Protein AF-A0A4Z0PTS4-F1 (afdb_monomer_lite)

Foldseek 3Di:
DEKEKDFQFLDQFPDLPDALLPLVRATATAKIKIFDADPQLDTPDIDIFGEQDDPDFRDPVSCVQQVAGNVNSNVGGDHLVVRLVVVQVSCPPPQEYEYAPVLNRQSNSQSSCVVVVHDGPQPNHHYFHLQVLQQPQPPPDDNHRDGLQSLLCSQPVDGQPPPNHGHSRRSSRSVSVSSSVVVVRDGDHDPRVPNCCPVVPLLPQPPDPPVQPLLVLVLLCQQQFQAAAEEAEDPQLCLLSSLSVCVVDHPFQEAEEECALLQQLVSVHYHLCVLQVNDDAAADQVRPSRDAQAQDPPRRDGVHPFSLVSLLLGQEYEYEAQQQAFLRSLSSQQCSSCRSNVPVPDGSNSHYYYYYHHNQAFHHDDDPVRVVVNVVHFVDGHNLRHPSCVVRPYAYRYRYDGDQADDPVLVVLLVCLSLLNHDPVSLVLQCVQADPDPPCLPLAFEAEADPCVQVVVLVVVQVPDPFDKAWDAKDKWFDDDPSSDLADRIAIDGQQFKKFFSAFAPDSDTPDHGQWIWTFHDDDNQWTWTQTPVRDIDTFHKDKRFDWDWGADPVVRHIDIDGRMIIIGGRIDGTNYDYLVVCAPAADQAYEYEYVVAQDGRNSVSSRSVRHNDPVRYHYNDRDDSVNSHHDVVSVVVVVSHPPVVVSVVSSLVSQLVVLQVVLVVCVVVVNNVSSVVSNVVSCVSPVCVPPPVNVVVVVVVVVVVVVVVVVCVVVVVVVVVVVVVVVVVVVVVVVVVVVVVVVVVVVVVVVVVVVVVVVVVVVVVVVVVVVVVVVVVVVVVVVVVVVVVVVVVVVVVVVVCVVDDDPPPPDPPDDDDDVPVVPPDVPVPPPVVVPPPPDPPDPVVVVVVVVVVVVVVVVVVVVVVVVVVVVVVVVVVVVVVLVVLQVVCVVVVDDSVPVVVPPD

Structure (mmCIF, N/CA/C/O backbone):
data_AF-A0A4Z0PTS4-F1
#
_entry.id   AF-A0A4Z0PTS4-F1
#
loop_
_atom_site.group_PDB
_atom_site.id
_atom_site.type_symbol
_atom_site.label_atom_id
_atom_site.label_alt_id
_atom_site.label_comp_id
_atom_site.label_asym_id
_atom_site.label_entity_id
_atom_site.label_seq_id
_atom_site.pdbx_PDB_ins_code
_atom_site.Cartn_x
_atom_site.Cartn_y
_atom_site.Cartn_z
_atom_site.occupancy
_atom_site.B_iso_or_equiv
_atom_site.auth_seq_id
_atom_site.auth_comp_id
_atom_site.auth_asym_id
_atom_site.auth_atom_id
_atom_site.pdbx_PDB_model_num
ATOM 1 N N . MET A 1 1 ? 31.568 8.516 26.108 1.00 89.06 1 MET A N 1
ATOM 2 C CA . MET A 1 1 ? 32.739 8.467 25.208 1.00 89.06 1 MET A CA 1
ATOM 3 C C . MET A 1 1 ? 32.283 8.372 23.759 1.00 89.06 1 MET A C 1
ATOM 5 O O . MET A 1 1 ? 31.249 7.750 23.489 1.00 89.06 1 MET A O 1
ATOM 9 N N . TYR A 1 2 ? 33.022 9.039 22.877 1.00 91.94 2 TYR A N 1
ATOM 10 C CA . TYR A 1 2 ? 32.831 9.119 21.432 1.00 91.94 2 TYR A CA 1
ATOM 11 C C . TYR A 1 2 ? 33.977 8.380 20.747 1.00 91.94 2 TYR A C 1
ATOM 13 O O . TYR A 1 2 ? 35.133 8.685 21.018 1.00 91.94 2 TYR A O 1
ATOM 21 N N . LEU A 1 3 ? 33.655 7.457 19.848 1.00 95.69 3 LEU A N 1
ATOM 22 C CA . LEU A 1 3 ? 34.609 6.930 18.883 1.00 95.69 3 LEU A CA 1
ATOM 23 C C . LEU A 1 3 ? 34.497 7.767 17.612 1.00 95.69 3 LEU A C 1
ATOM 25 O O . LEU A 1 3 ? 33.407 7.862 17.050 1.00 95.69 3 LEU A O 1
ATOM 29 N N . VAL A 1 4 ? 35.596 8.352 17.157 1.00 94.62 4 VAL A N 1
ATOM 30 C CA . VAL A 1 4 ? 35.705 8.984 15.839 1.00 94.62 4 VAL A CA 1
ATOM 31 C C . VAL A 1 4 ? 36.608 8.105 14.990 1.00 94.62 4 VAL A C 1
ATOM 33 O O . VAL A 1 4 ? 37.680 7.750 15.464 1.00 94.62 4 VAL A O 1
ATOM 36 N N . PHE A 1 5 ? 36.200 7.726 13.784 1.00 94.94 5 PHE A N 1
ATOM 37 C CA . PHE A 1 5 ? 37.023 6.886 12.910 1.00 94.94 5 PHE A CA 1
ATOM 38 C C . PHE A 1 5 ? 36.931 7.335 11.453 1.00 94.94 5 PHE A C 1
ATOM 40 O O . PHE A 1 5 ? 35.996 8.050 11.091 1.00 94.94 5 PHE A O 1
ATOM 47 N N . ASP A 1 6 ? 37.913 6.927 10.658 1.00 93.81 6 ASP A N 1
ATOM 48 C CA . ASP A 1 6 ? 38.015 7.225 9.230 1.00 93.81 6 ASP A CA 1
ATOM 49 C C . ASP A 1 6 ? 38.681 6.053 8.492 1.00 93.81 6 ASP A C 1
ATOM 51 O O . ASP A 1 6 ? 39.427 5.270 9.103 1.00 93.81 6 ASP A O 1
ATOM 55 N N . THR A 1 7 ? 38.368 5.896 7.203 1.00 93.25 7 THR A N 1
ATOM 56 C CA . THR A 1 7 ? 38.847 4.770 6.390 1.00 93.25 7 THR A CA 1
ATOM 57 C C . THR A 1 7 ? 39.441 5.207 5.056 1.00 93.25 7 THR A C 1
ATOM 59 O O . THR A 1 7 ? 38.792 5.890 4.268 1.00 93.25 7 THR A O 1
ATOM 62 N N . GLU A 1 8 ? 40.632 4.694 4.738 1.00 93.38 8 GLU A N 1
ATOM 63 C CA . GLU A 1 8 ? 41.182 4.767 3.380 1.00 93.38 8 GLU A CA 1
ATOM 64 C C . GLU A 1 8 ? 40.877 3.486 2.613 1.00 93.38 8 GLU A C 1
ATOM 66 O O . GLU A 1 8 ? 40.865 2.381 3.168 1.00 93.38 8 GLU A O 1
ATOM 71 N N . THR A 1 9 ? 40.630 3.619 1.310 1.00 93.31 9 THR A N 1
ATOM 72 C CA . THR A 1 9 ? 40.097 2.526 0.488 1.00 93.31 9 THR A CA 1
ATOM 73 C C . THR A 1 9 ? 40.730 2.454 -0.894 1.00 93.31 9 THR A C 1
ATOM 75 O O . THR A 1 9 ? 41.276 3.424 -1.412 1.00 93.31 9 THR A O 1
ATOM 78 N N . THR A 1 10 ? 40.588 1.304 -1.557 1.00 90.38 10 THR A N 1
ATOM 79 C CA . THR A 1 10 ? 41.069 1.086 -2.934 1.00 90.38 10 THR A CA 1
ATOM 80 C C . THR A 1 10 ? 40.283 1.837 -4.018 1.00 90.38 10 THR A C 1
ATOM 82 O O . THR A 1 10 ? 40.440 1.523 -5.195 1.00 90.38 10 THR A O 1
ATOM 85 N N . GLY A 1 11 ? 39.396 2.772 -3.665 1.00 87.12 11 GLY A N 1
ATOM 86 C CA . GLY A 1 11 ? 38.592 3.545 -4.615 1.00 87.12 11 GLY A CA 1
ATOM 87 C C . GLY A 1 11 ? 37.166 3.779 -4.125 1.00 87.12 11 GLY A C 1
ATOM 88 O O . GLY A 1 11 ? 36.878 3.624 -2.947 1.00 87.12 11 GLY A O 1
ATOM 89 N N . LEU A 1 12 ? 36.261 4.136 -5.038 1.00 84.44 12 LEU A N 1
ATOM 90 C CA . LEU A 1 12 ? 34.835 4.329 -4.748 1.00 84.44 12 LEU A CA 1
ATOM 91 C C . LEU A 1 12 ? 34.015 3.077 -5.114 1.00 84.44 12 LEU A C 1
ATOM 93 O O . LEU A 1 12 ? 34.400 2.347 -6.031 1.00 84.44 12 LEU A O 1
ATOM 97 N N . PRO A 1 13 ? 32.870 2.822 -4.451 1.00 83.38 13 PRO A N 1
ATOM 98 C CA . PRO A 1 13 ? 31.984 1.719 -4.807 1.00 83.38 13 PRO A CA 1
ATOM 99 C C . PRO A 1 13 ? 31.362 1.917 -6.194 1.00 83.38 13 PRO A C 1
ATOM 101 O O . PRO A 1 13 ? 31.067 3.043 -6.600 1.00 83.38 13 PRO A O 1
ATOM 104 N N . ALA A 1 14 ? 31.075 0.814 -6.891 1.00 75.31 14 ALA A N 1
ATOM 105 C CA . ALA A 1 14 ? 30.397 0.856 -8.193 1.00 75.31 14 ALA A CA 1
ATOM 106 C C . ALA A 1 14 ? 28.967 1.434 -8.089 1.00 75.31 14 ALA A C 1
ATOM 108 O O . ALA A 1 14 ? 28.481 2.106 -8.999 1.00 75.31 14 ALA A O 1
ATOM 109 N N . SER A 1 15 ? 28.302 1.205 -6.956 1.00 72.12 15 SER A N 1
ATOM 110 C CA . SER A 1 15 ? 27.023 1.793 -6.572 1.00 72.12 15 SER A CA 1
ATOM 111 C C . SER A 1 15 ? 26.979 2.039 -5.065 1.00 72.12 15 SER A C 1
ATOM 113 O O . SER A 1 15 ? 27.097 1.112 -4.265 1.00 72.12 15 SER A O 1
ATOM 115 N N . PHE A 1 16 ? 26.704 3.282 -4.664 1.00 69.44 16 PHE A N 1
ATOM 116 C CA . PHE A 1 16 ? 26.513 3.669 -3.258 1.00 69.44 16 PHE A CA 1
ATOM 117 C C . PHE A 1 16 ? 25.248 3.060 -2.617 1.00 69.44 16 PHE A C 1
ATOM 119 O O . PHE A 1 16 ? 25.064 3.155 -1.410 1.00 69.44 16 PHE A O 1
ATOM 126 N N . SER A 1 17 ? 24.363 2.443 -3.411 1.00 65.88 17 SER A N 1
ATOM 127 C CA . SER A 1 17 ? 23.087 1.867 -2.947 1.00 65.88 17 SER A CA 1
ATOM 128 C C . SER A 1 17 ? 23.090 0.336 -2.837 1.00 65.88 17 SER A C 1
ATOM 130 O O . SER A 1 17 ? 22.065 -0.259 -2.482 1.00 65.88 17 SER A O 1
ATOM 132 N N . ALA A 1 18 ? 24.211 -0.316 -3.161 1.00 70.25 18 ALA A N 1
ATOM 133 C CA . ALA A 1 18 ? 24.314 -1.768 -3.094 1.00 70.25 18 ALA A CA 1
ATOM 134 C C . ALA A 1 18 ? 24.254 -2.262 -1.634 1.00 70.25 18 ALA A C 1
ATOM 136 O O . ALA A 1 18 ? 24.752 -1.589 -0.730 1.00 70.25 18 ALA A O 1
ATOM 137 N N . PRO A 1 19 ? 23.660 -3.437 -1.360 1.00 72.81 19 PRO A N 1
ATOM 138 C CA . PRO A 1 19 ? 23.690 -4.015 -0.021 1.00 72.81 19 PRO A CA 1
ATOM 139 C C . PRO A 1 19 ? 25.127 -4.374 0.391 1.00 72.81 19 PRO A C 1
ATOM 141 O O . PRO A 1 19 ? 25.951 -4.708 -0.456 1.00 72.81 19 PRO A O 1
ATOM 144 N N . LEU A 1 20 ? 25.419 -4.385 1.697 1.00 72.69 20 LEU A N 1
ATOM 145 C CA . LEU A 1 20 ? 26.734 -4.803 2.228 1.00 72.69 20 LEU A CA 1
ATOM 146 C C . LEU A 1 20 ? 27.091 -6.257 1.867 1.00 72.69 20 LEU A C 1
ATOM 148 O O . LEU A 1 20 ? 28.259 -6.631 1.857 1.00 72.69 20 LEU A O 1
ATOM 152 N N . THR A 1 21 ? 26.079 -7.067 1.541 1.00 72.88 21 THR A N 1
ATOM 153 C CA . THR A 1 21 ? 26.240 -8.451 1.083 1.00 72.88 21 THR A CA 1
ATOM 154 C C . THR A 1 21 ? 26.832 -8.552 -0.325 1.00 72.88 21 THR A C 1
ATOM 156 O O . THR A 1 21 ? 27.344 -9.607 -0.687 1.00 72.88 21 THR A O 1
ATOM 159 N N . ASP A 1 22 ? 26.753 -7.488 -1.133 1.00 77.56 22 ASP A N 1
ATOM 160 C CA . ASP A 1 22 ? 27.418 -7.402 -2.438 1.00 77.56 22 ASP A CA 1
ATOM 161 C C . ASP A 1 22 ? 28.873 -6.964 -2.235 1.00 77.56 22 ASP A C 1
ATOM 163 O O . ASP A 1 22 ? 29.263 -5.818 -2.465 1.00 77.56 22 ASP A O 1
ATOM 167 N N . SER A 1 23 ? 29.680 -7.894 -1.730 1.00 68.88 23 SER A N 1
ATOM 168 C CA . SER A 1 23 ? 31.076 -7.645 -1.371 1.00 68.88 23 SER A CA 1
ATOM 169 C C . SER A 1 23 ? 31.955 -7.261 -2.566 1.00 68.88 23 SER A C 1
ATOM 171 O O . SER A 1 23 ? 33.029 -6.704 -2.352 1.00 68.88 23 SER A O 1
ATOM 173 N N . SER A 1 24 ? 31.522 -7.518 -3.804 1.00 75.94 24 SER A N 1
ATOM 174 C CA . SER A 1 24 ? 32.207 -7.082 -5.028 1.00 75.94 24 SER A CA 1
ATOM 175 C C . SER A 1 24 ? 31.973 -5.614 -5.383 1.00 75.94 24 SER A C 1
ATOM 177 O O . SER A 1 24 ? 32.805 -5.020 -6.062 1.00 75.94 24 SER A O 1
ATOM 179 N N . ASN A 1 25 ? 30.864 -5.019 -4.936 1.00 82.38 25 ASN A N 1
ATOM 180 C CA . ASN A 1 25 ? 30.552 -3.613 -5.195 1.00 82.38 25 ASN A CA 1
ATOM 181 C C . ASN A 1 25 ? 31.399 -2.648 -4.352 1.00 82.38 25 ASN A C 1
ATOM 183 O O . ASN A 1 25 ? 31.723 -1.552 -4.811 1.00 82.38 25 ASN A O 1
ATOM 187 N N . TRP A 1 26 ? 31.689 -3.032 -3.107 1.00 85.38 26 TRP A N 1
ATOM 188 C CA . TRP A 1 26 ? 32.361 -2.178 -2.130 1.00 85.38 26 TRP A CA 1
ATOM 189 C C . TRP A 1 26 ? 33.889 -2.272 -2.256 1.00 85.38 26 TRP A C 1
ATOM 191 O O . TRP A 1 26 ? 34.412 -3.381 -2.389 1.00 85.38 26 TRP A O 1
ATOM 201 N N . PRO A 1 27 ? 34.621 -1.146 -2.184 1.00 90.94 27 PRO A N 1
ATOM 202 C CA . PRO A 1 27 ? 36.079 -1.147 -2.262 1.00 90.94 27 PRO A CA 1
ATOM 203 C C . PRO A 1 27 ? 36.700 -1.836 -1.032 1.00 90.94 27 PRO A C 1
ATOM 205 O O . PRO A 1 27 ? 36.005 -2.183 -0.070 1.00 90.94 27 PRO A O 1
ATOM 208 N N . ARG A 1 28 ? 38.006 -2.115 -1.093 1.00 93.38 28 ARG A N 1
ATOM 209 C CA . ARG A 1 28 ? 38.741 -2.785 -0.011 1.00 93.38 28 ARG A CA 1
ATOM 210 C C . ARG A 1 28 ? 39.315 -1.757 0.957 1.00 93.38 28 ARG A C 1
ATOM 212 O O . ARG A 1 28 ? 39.752 -0.692 0.518 1.00 93.38 28 ARG A O 1
ATOM 219 N N . LEU A 1 29 ? 39.310 -2.089 2.245 1.00 93.62 29 LEU A N 1
ATOM 220 C CA . LEU A 1 29 ? 39.916 -1.282 3.305 1.00 93.62 29 LEU A CA 1
ATOM 221 C C . LEU A 1 29 ? 41.449 -1.330 3.192 1.00 93.62 29 LEU A C 1
ATOM 223 O O . LEU A 1 29 ? 42.026 -2.408 3.060 1.00 93.62 29 LEU A O 1
ATOM 227 N N . VAL A 1 30 ? 42.088 -0.161 3.235 1.00 92.94 30 VAL A N 1
ATOM 228 C CA . VAL A 1 30 ? 43.545 0.017 3.099 1.00 92.94 30 VAL A CA 1
ATOM 229 C C . VAL A 1 30 ? 44.159 0.549 4.393 1.00 92.94 30 VAL A C 1
ATOM 231 O O . VAL A 1 30 ? 45.189 0.047 4.836 1.00 92.94 30 VAL A O 1
ATOM 234 N N . GLU A 1 31 ? 43.522 1.533 5.023 1.00 94.31 31 GLU A N 1
ATOM 235 C CA . GLU A 1 31 ? 43.928 2.085 6.318 1.00 94.31 31 GLU A CA 1
ATOM 236 C C . GLU A 1 31 ? 42.690 2.319 7.178 1.00 94.31 31 GLU A C 1
ATOM 238 O O . GLU A 1 31 ? 41.640 2.724 6.676 1.00 94.31 31 GLU A O 1
ATOM 243 N N . LEU A 1 32 ? 42.825 2.065 8.474 1.00 94.50 32 LEU A N 1
ATOM 244 C CA . LEU A 1 32 ? 41.799 2.310 9.473 1.00 94.50 32 LEU A CA 1
ATOM 245 C C . LEU A 1 32 ? 42.409 3.106 10.621 1.00 94.50 32 LEU A C 1
ATOM 247 O O . LEU A 1 32 ? 43.355 2.642 11.262 1.00 94.50 32 LEU A O 1
ATOM 251 N N . ALA A 1 33 ? 41.845 4.274 10.908 1.00 94.94 33 ALA A N 1
ATOM 252 C CA . ALA A 1 33 ? 42.230 5.072 12.062 1.00 94.94 33 ALA A CA 1
ATOM 253 C C . ALA A 1 33 ? 41.023 5.382 12.941 1.00 94.94 33 ALA A C 1
ATOM 255 O O . ALA A 1 33 ? 39.901 5.521 12.455 1.00 94.94 33 ALA A O 1
ATOM 256 N N . TRP A 1 34 ? 41.256 5.512 14.244 1.00 95.81 34 TRP A N 1
ATOM 257 C CA . TRP A 1 34 ? 40.237 5.911 15.202 1.00 95.81 34 TRP A CA 1
ATOM 258 C C . TRP A 1 34 ? 40.819 6.692 16.381 1.00 95.81 34 TRP A C 1
ATOM 260 O O . TRP A 1 34 ? 41.988 6.561 16.740 1.00 95.81 34 TRP A O 1
ATOM 270 N N . GLY A 1 35 ? 39.963 7.481 17.021 1.00 95.06 35 GLY A N 1
ATOM 271 C CA . GLY A 1 35 ? 40.232 8.211 18.250 1.00 95.06 35 GLY A CA 1
ATOM 272 C C . GLY A 1 35 ? 39.048 8.103 19.205 1.00 95.06 35 GLY A C 1
ATOM 273 O O . GLY A 1 35 ? 37.886 8.154 18.798 1.00 95.06 35 GLY A O 1
ATOM 274 N N . ILE A 1 36 ? 39.344 7.934 20.487 1.00 94.56 36 ILE A N 1
ATOM 275 C CA . ILE A 1 36 ? 38.377 7.865 21.577 1.00 94.56 36 ILE A CA 1
ATOM 276 C C . ILE A 1 36 ? 38.434 9.187 22.328 1.00 94.56 36 ILE A C 1
ATOM 278 O O . ILE A 1 36 ? 39.483 9.578 22.835 1.00 94.56 36 ILE A O 1
ATOM 282 N N . TYR A 1 37 ? 37.290 9.850 22.441 1.00 93.25 37 TYR A N 1
ATOM 283 C CA . TYR A 1 37 ? 37.164 11.155 23.076 1.00 93.25 37 TYR A CA 1
ATOM 284 C C . TYR A 1 37 ? 36.120 11.122 24.191 1.00 93.25 37 TYR A C 1
ATOM 286 O O . TYR A 1 37 ? 35.102 10.419 24.120 1.00 93.25 37 TYR A O 1
ATOM 294 N N . ASP A 1 38 ? 36.355 11.889 25.249 1.00 90.44 38 ASP A N 1
ATOM 295 C CA . ASP A 1 38 ? 35.357 12.091 26.296 1.00 90.44 38 ASP A CA 1
ATOM 296 C C . ASP A 1 38 ? 34.325 13.172 25.926 1.00 90.44 38 ASP A C 1
ATOM 298 O O . ASP A 1 38 ? 34.281 13.671 24.805 1.00 90.44 38 ASP A O 1
ATOM 302 N N . GLU A 1 39 ? 33.433 13.504 26.859 1.00 84.12 39 GLU A N 1
ATOM 303 C CA . GLU A 1 39 ? 32.365 14.488 26.633 1.00 84.12 39 GLU A CA 1
ATOM 304 C C . GLU A 1 39 ? 32.875 15.930 26.504 1.00 84.12 39 GLU A C 1
ATOM 306 O O . GLU A 1 39 ? 32.167 16.775 25.959 1.00 84.12 39 GLU A O 1
ATOM 311 N N . ASN A 1 40 ? 34.110 16.196 26.939 1.00 82.06 40 ASN A N 1
ATOM 312 C CA . ASN A 1 40 ? 34.764 17.499 26.839 1.00 82.06 40 ASN A CA 1
ATOM 313 C C . ASN A 1 40 ? 35.647 17.614 25.585 1.00 82.06 40 ASN A C 1
ATOM 315 O O . ASN A 1 40 ? 36.260 18.658 25.366 1.00 82.06 40 ASN A O 1
ATOM 319 N N . GLY A 1 41 ? 35.722 16.559 24.768 1.00 84.75 41 GLY A N 1
ATOM 320 C CA . GLY A 1 41 ? 36.586 16.498 23.593 1.00 84.75 41 GLY A CA 1
ATOM 321 C C . GLY A 1 41 ? 38.051 16.199 23.901 1.00 84.75 41 GLY A C 1
ATOM 322 O O . GLY A 1 41 ? 38.899 16.407 23.037 1.00 84.75 41 GLY A O 1
ATOM 323 N N . GLN A 1 42 ? 38.370 15.707 25.104 1.00 89.38 42 GLN A N 1
ATOM 324 C CA . GLN A 1 42 ? 39.724 15.271 25.441 1.00 89.38 42 GLN A CA 1
ATOM 325 C C . GLN A 1 42 ? 39.977 13.862 24.889 1.00 89.38 42 GLN A C 1
ATOM 327 O O . GLN A 1 42 ? 39.181 12.948 25.120 1.00 89.38 42 GLN A O 1
ATOM 332 N N . GLU A 1 43 ? 41.097 13.687 24.187 1.00 91.88 43 GLU A N 1
ATOM 333 C CA . GLU A 1 43 ? 41.536 12.390 23.667 1.00 91.88 43 GLU A CA 1
ATOM 334 C C . GLU A 1 43 ? 41.907 11.435 24.813 1.00 91.88 43 GLU A C 1
ATOM 336 O O . GLU A 1 43 ? 42.624 11.796 25.750 1.00 91.88 43 GLU A O 1
ATOM 341 N N . ARG A 1 44 ? 41.383 10.211 24.748 1.00 90.19 44 ARG A N 1
ATOM 342 C CA . ARG A 1 44 ? 41.605 9.124 25.714 1.00 90.19 44 ARG A CA 1
ATOM 343 C C . ARG A 1 44 ? 42.404 7.967 25.125 1.00 90.19 44 ARG A C 1
ATOM 345 O O . ARG A 1 44 ? 43.000 7.208 25.881 1.00 90.19 44 ARG A O 1
ATOM 352 N N . GLY A 1 45 ? 42.435 7.851 23.803 1.00 89.50 45 GLY A N 1
ATOM 353 C CA . GLY A 1 45 ? 43.238 6.871 23.086 1.00 89.50 45 GLY A CA 1
ATOM 354 C C . GLY A 1 45 ? 43.026 6.991 21.585 1.00 89.50 45 GLY A C 1
ATOM 355 O O . GLY A 1 45 ? 41.973 7.445 21.142 1.00 89.50 45 GLY A O 1
ATOM 356 N N . THR A 1 46 ? 44.016 6.573 20.813 1.00 93.06 46 THR A N 1
ATOM 357 C CA . THR A 1 46 ? 44.003 6.588 19.349 1.00 93.06 46 THR A CA 1
ATOM 358 C C . THR A 1 46 ? 44.593 5.293 18.814 1.00 93.06 46 THR A C 1
ATOM 360 O O . THR A 1 46 ? 45.334 4.595 19.509 1.00 93.06 46 THR A O 1
ATOM 363 N N . GLY A 1 47 ? 44.235 4.951 17.583 1.00 92.12 47 GLY A N 1
ATOM 364 C CA . GLY A 1 47 ? 44.815 3.834 16.856 1.00 92.12 47 GLY A CA 1
ATOM 365 C C . GLY A 1 47 ? 44.823 4.116 15.363 1.00 92.12 47 GLY A C 1
ATOM 366 O O . GLY A 1 47 ? 43.939 4.796 14.845 1.00 92.12 47 GLY A O 1
ATOM 367 N N . GLN A 1 48 ? 45.847 3.614 14.681 1.00 93.19 48 GLN A N 1
ATOM 368 C CA . GLN A 1 48 ? 46.008 3.729 13.237 1.00 93.19 48 GLN A CA 1
ATOM 369 C C . GLN A 1 48 ? 46.684 2.461 12.731 1.00 93.19 48 GLN A C 1
ATOM 371 O O . GLN A 1 48 ? 47.762 2.100 13.202 1.00 93.19 48 GLN A O 1
ATOM 376 N N . LEU A 1 49 ? 46.032 1.777 11.797 1.00 93.19 49 LEU A N 1
ATOM 377 C CA . LEU A 1 49 ? 46.473 0.492 11.274 1.00 93.19 49 LEU A CA 1
ATOM 378 C C . LEU A 1 49 ? 46.376 0.475 9.751 1.00 93.19 49 LEU A C 1
ATOM 380 O O . LEU A 1 49 ? 45.330 0.779 9.177 1.00 93.19 49 LEU A O 1
ATOM 384 N N . LEU A 1 50 ? 47.462 0.048 9.108 1.00 92.56 50 LEU A N 1
ATOM 385 C CA . LEU A 1 50 ? 47.457 -0.333 7.700 1.00 92.56 50 LEU A CA 1
ATOM 386 C C . LEU A 1 50 ? 46.948 -1.767 7.569 1.00 92.56 50 LEU A C 1
ATOM 388 O O . LEU A 1 50 ? 47.340 -2.639 8.343 1.00 92.56 50 LEU A O 1
ATOM 392 N N . VAL A 1 51 ? 46.104 -2.022 6.577 1.00 94.00 51 VAL A N 1
ATOM 393 C CA . VAL A 1 51 ? 45.567 -3.355 6.296 1.00 94.00 51 VAL A CA 1
ATOM 394 C C . VAL A 1 51 ? 46.385 -4.007 5.190 1.00 94.00 51 VAL A C 1
ATOM 396 O O . VAL A 1 51 ? 46.559 -3.442 4.107 1.00 94.00 51 VAL A O 1
ATOM 399 N N . ARG A 1 52 ? 46.876 -5.220 5.452 1.00 93.31 52 ARG A N 1
ATOM 400 C CA . ARG A 1 52 ? 47.608 -6.014 4.467 1.00 93.31 52 ARG A CA 1
ATOM 401 C C . ARG A 1 52 ? 46.675 -6.413 3.312 1.00 93.31 52 ARG A C 1
ATOM 403 O O . ARG A 1 52 ? 45.623 -7.007 3.558 1.00 93.31 52 ARG A O 1
ATOM 410 N N . PRO A 1 53 ? 47.036 -6.125 2.050 1.00 89.06 53 PRO A N 1
ATOM 411 C CA . PRO A 1 53 ? 46.172 -6.426 0.921 1.00 89.06 53 PRO A CA 1
ATOM 412 C C . PRO A 1 53 ? 46.231 -7.914 0.545 1.00 89.06 53 PRO A C 1
ATOM 414 O O . PRO A 1 53 ? 47.181 -8.383 -0.078 1.00 89.06 53 PRO A O 1
ATOM 417 N N . GLU A 1 54 ? 45.189 -8.669 0.897 1.00 84.12 54 GLU A N 1
ATOM 418 C CA . GLU A 1 54 ? 45.057 -10.087 0.541 1.00 84.12 54 GLU A CA 1
ATOM 419 C C . GLU A 1 54 ? 44.202 -10.291 -0.718 1.00 84.12 54 GLU A C 1
ATOM 421 O O . GLU A 1 54 ? 42.975 -10.114 -0.714 1.00 84.12 54 GLU A O 1
ATOM 426 N N . GLY A 1 55 ? 44.855 -10.684 -1.817 1.00 80.44 55 GLY A N 1
ATOM 427 C CA . GLY A 1 55 ? 44.185 -11.002 -3.083 1.00 80.44 55 GLY A CA 1
ATOM 428 C C . GLY A 1 55 ? 43.717 -9.781 -3.882 1.00 80.44 55 GLY A C 1
ATOM 429 O O . GLY A 1 55 ? 42.851 -9.913 -4.745 1.00 80.44 55 GLY A O 1
ATOM 430 N N . PHE A 1 56 ? 44.260 -8.594 -3.601 1.00 86.62 56 PHE A N 1
ATOM 431 C CA . PHE A 1 56 ? 44.025 -7.373 -4.375 1.00 86.62 56 PHE A CA 1
ATOM 432 C C . PHE A 1 56 ? 45.270 -6.480 -4.378 1.00 86.62 56 PHE A C 1
ATOM 434 O O . PHE A 1 56 ? 46.124 -6.597 -3.506 1.00 86.62 56 PHE A O 1
ATOM 441 N N . ALA A 1 57 ? 45.366 -5.579 -5.354 1.00 87.69 57 ALA A N 1
ATOM 442 C CA . ALA A 1 57 ? 46.379 -4.528 -5.391 1.00 87.69 57 ALA A CA 1
ATOM 443 C C . ALA A 1 57 ? 45.707 -3.164 -5.200 1.00 87.69 57 ALA A C 1
ATOM 445 O O . ALA A 1 57 ? 44.585 -2.958 -5.670 1.00 87.69 57 ALA A O 1
ATOM 446 N N . ILE A 1 58 ? 46.387 -2.238 -4.525 1.00 90.31 58 ILE A N 1
ATOM 447 C CA . ILE A 1 58 ? 45.909 -0.866 -4.339 1.00 90.31 58 ILE A CA 1
ATOM 448 C C . ILE A 1 58 ? 46.108 -0.107 -5.665 1.00 90.31 58 ILE A C 1
ATOM 450 O O . ILE A 1 58 ? 47.245 -0.022 -6.141 1.00 90.31 58 ILE A O 1
ATOM 454 N N . PRO A 1 59 ? 45.042 0.427 -6.294 1.00 89.75 59 PRO A N 1
ATOM 455 C CA . PRO A 1 59 ? 45.151 1.119 -7.577 1.00 89.75 59 PRO A CA 1
ATOM 456 C C . PRO A 1 59 ? 45.977 2.404 -7.487 1.00 89.75 59 PRO A C 1
ATOM 458 O O . PRO A 1 59 ? 45.895 3.129 -6.498 1.00 89.75 59 PRO A O 1
ATOM 461 N N . ALA A 1 60 ? 46.707 2.742 -8.556 1.00 84.50 60 ALA A N 1
ATOM 462 C CA . ALA A 1 60 ? 47.546 3.945 -8.617 1.00 84.50 60 ALA A CA 1
ATOM 463 C C . ALA A 1 60 ? 46.768 5.250 -8.348 1.00 84.50 60 ALA A C 1
ATOM 465 O O . ALA A 1 60 ? 47.317 6.188 -7.775 1.00 84.50 60 ALA A O 1
ATOM 466 N N . GLU A 1 61 ? 45.484 5.297 -8.712 1.00 83.25 61 GLU A N 1
ATOM 467 C CA . GLU A 1 61 ? 44.597 6.427 -8.416 1.00 83.25 61 GLU A CA 1
ATOM 468 C C . GLU A 1 61 ? 44.396 6.613 -6.903 1.00 83.25 61 GLU A C 1
ATOM 470 O O . GLU A 1 61 ? 44.534 7.725 -6.403 1.00 83.25 61 GLU A O 1
ATOM 475 N N . SER A 1 62 ? 44.169 5.533 -6.150 1.00 86.44 62 SER A N 1
ATOM 476 C CA . SER A 1 62 ? 44.068 5.570 -4.683 1.00 86.44 62 SER A CA 1
ATOM 477 C C . SER A 1 62 ? 45.406 5.931 -4.037 1.00 86.44 62 SER A C 1
ATOM 479 O O . SER A 1 62 ? 45.460 6.801 -3.168 1.00 86.44 62 SER A O 1
ATOM 481 N N . VAL A 1 63 ? 46.512 5.371 -4.547 1.00 86.69 63 VAL A N 1
ATOM 482 C CA . VAL A 1 63 ? 47.873 5.737 -4.114 1.00 86.69 63 VAL A CA 1
ATOM 483 C C . VAL A 1 63 ? 48.125 7.237 -4.297 1.00 86.69 63 VAL A C 1
ATOM 485 O O . VAL A 1 63 ? 48.745 7.853 -3.438 1.00 86.69 63 VAL A O 1
ATOM 488 N N . SER A 1 64 ? 47.626 7.852 -5.373 1.00 79.31 64 SER A N 1
ATOM 489 C CA . SER A 1 64 ? 47.791 9.295 -5.606 1.00 79.31 64 SER A CA 1
ATOM 490 C C . SER A 1 64 ? 47.030 10.182 -4.611 1.00 79.31 64 SER A C 1
ATOM 492 O O . SER A 1 64 ? 47.371 11.353 -4.469 1.00 79.31 64 SER A O 1
ATOM 494 N N . ILE A 1 65 ? 46.025 9.626 -3.923 1.00 81.38 65 ILE A N 1
ATOM 495 C CA . ILE A 1 65 ? 45.196 10.331 -2.941 1.00 81.38 65 ILE A CA 1
ATOM 496 C C . ILE A 1 65 ? 45.798 10.183 -1.541 1.00 81.38 65 ILE A C 1
ATOM 498 O O . ILE A 1 65 ? 46.177 11.183 -0.941 1.00 81.38 65 ILE A O 1
ATOM 502 N N . HIS A 1 66 ? 45.920 8.950 -1.042 1.00 82.88 66 HIS A N 1
ATOM 503 C CA . HIS A 1 66 ? 46.326 8.683 0.347 1.00 82.88 66 HIS A CA 1
ATOM 504 C C . HIS A 1 66 ? 47.812 8.293 0.498 1.00 82.88 66 HIS A C 1
ATOM 506 O O . HIS A 1 66 ? 48.339 8.179 1.605 1.00 82.88 66 HIS A O 1
ATOM 512 N N . GLY A 1 67 ? 48.531 8.063 -0.607 1.00 85.19 67 GLY A N 1
ATOM 513 C CA . GLY A 1 67 ? 49.978 7.812 -0.599 1.00 85.19 67 GLY A CA 1
ATOM 514 C C . GLY A 1 67 ? 50.410 6.453 -0.042 1.00 85.19 67 GLY A C 1
ATOM 515 O O . GLY A 1 67 ? 51.561 6.326 0.370 1.00 85.19 67 GLY A O 1
ATOM 516 N N . ILE A 1 68 ? 49.516 5.457 0.009 1.00 88.06 68 ILE A N 1
ATOM 517 C CA . ILE A 1 68 ? 49.804 4.111 0.546 1.00 88.06 68 ILE A CA 1
ATOM 518 C C . ILE A 1 68 ? 49.960 3.147 -0.623 1.00 88.06 68 ILE A C 1
ATOM 520 O O . ILE A 1 68 ? 48.987 2.872 -1.324 1.00 88.06 68 ILE A O 1
ATOM 524 N N . THR A 1 69 ? 51.168 2.628 -0.837 1.00 90.94 69 THR A N 1
ATOM 525 C CA . THR A 1 69 ? 51.426 1.656 -1.908 1.00 90.94 69 THR A CA 1
ATOM 526 C C . THR A 1 69 ? 51.087 0.232 -1.472 1.00 90.94 69 THR A C 1
ATOM 528 O O . THR A 1 69 ? 51.131 -0.102 -0.287 1.00 90.94 69 THR A O 1
ATOM 531 N N . THR A 1 70 ? 50.797 -0.646 -2.439 1.00 90.38 70 THR A N 1
ATOM 532 C CA . THR A 1 70 ? 50.600 -2.084 -2.173 1.00 90.38 70 THR A CA 1
ATOM 533 C C . THR A 1 70 ? 51.808 -2.688 -1.451 1.00 90.38 70 THR A C 1
ATOM 535 O O . THR A 1 70 ? 51.637 -3.477 -0.529 1.00 90.38 70 THR A O 1
ATOM 538 N N . GLU A 1 71 ? 53.028 -2.282 -1.815 1.00 87.75 71 GLU A N 1
ATOM 539 C CA . GLU A 1 71 ? 54.275 -2.740 -1.185 1.00 87.75 71 GLU A CA 1
ATOM 540 C C . GLU A 1 71 ? 54.369 -2.305 0.283 1.00 87.75 71 GLU A C 1
ATOM 542 O O . GLU A 1 71 ? 54.663 -3.125 1.152 1.00 87.75 71 GLU A O 1
ATOM 547 N N . GLN A 1 72 ? 54.045 -1.040 0.576 1.00 88.25 72 GLN A N 1
ATOM 548 C CA . GLN A 1 72 ? 54.020 -0.504 1.940 1.00 88.25 72 GLN A CA 1
ATOM 549 C C . GLN A 1 72 ? 52.974 -1.212 2.804 1.00 88.25 72 GLN A C 1
ATOM 551 O O . GLN A 1 72 ? 53.296 -1.676 3.897 1.00 88.25 72 GLN A O 1
ATOM 556 N N . ALA A 1 73 ? 51.745 -1.349 2.300 1.00 89.50 73 ALA A N 1
ATOM 557 C CA . ALA A 1 73 ? 50.668 -2.039 3.006 1.00 89.50 73 ALA A CA 1
ATOM 558 C C . ALA A 1 73 ? 50.970 -3.537 3.200 1.00 89.50 73 ALA A C 1
ATOM 560 O O . ALA A 1 73 ? 50.601 -4.116 4.216 1.00 89.50 73 ALA A O 1
ATOM 561 N N . THR A 1 74 ? 51.695 -4.168 2.274 1.00 90.19 74 THR A N 1
ATOM 562 C CA . THR A 1 74 ? 52.122 -5.568 2.423 1.00 90.19 74 THR A CA 1
ATOM 563 C C . THR A 1 74 ? 53.201 -5.720 3.494 1.00 90.19 74 THR A C 1
ATOM 565 O O . THR A 1 74 ? 53.122 -6.630 4.317 1.00 90.19 74 THR A O 1
ATOM 568 N N . ALA A 1 75 ? 54.189 -4.820 3.514 1.00 88.25 75 ALA A N 1
ATOM 569 C CA . ALA A 1 75 ? 55.317 -4.886 4.440 1.00 88.25 75 ALA A CA 1
ATOM 570 C C . ALA A 1 75 ? 54.954 -4.485 5.880 1.00 88.25 75 ALA A C 1
ATOM 572 O O . ALA A 1 75 ? 55.505 -5.043 6.825 1.00 88.25 75 ALA A O 1
ATOM 573 N N . GLN A 1 76 ? 54.056 -3.510 6.047 1.00 89.19 76 GLN A N 1
ATOM 574 C CA . GLN A 1 76 ? 53.759 -2.879 7.341 1.00 89.19 76 GLN A CA 1
ATOM 575 C C . GLN A 1 76 ? 52.321 -3.113 7.820 1.00 89.19 76 GLN A C 1
ATOM 577 O O . GLN A 1 76 ? 51.997 -2.775 8.955 1.00 89.19 76 GLN A O 1
ATOM 582 N N . GLY A 1 77 ? 51.454 -3.669 6.970 1.00 90.12 77 GLY A N 1
ATOM 583 C CA . GLY A 1 77 ? 50.052 -3.894 7.299 1.00 90.12 77 GLY A CA 1
ATOM 584 C C . GLY A 1 77 ? 49.822 -5.117 8.182 1.00 90.12 77 GLY A C 1
ATOM 585 O O . GLY A 1 77 ? 50.538 -6.125 8.098 1.00 90.12 77 GLY A O 1
ATOM 586 N N . VAL A 1 78 ? 48.783 -5.016 9.005 1.00 94.06 78 VAL A N 1
ATOM 587 C CA . VAL A 1 78 ? 48.233 -6.103 9.820 1.00 94.06 78 VAL A CA 1
ATOM 588 C C . VAL A 1 78 ? 47.140 -6.849 9.059 1.00 94.06 78 VAL A C 1
ATOM 590 O O . VAL A 1 78 ? 46.620 -6.376 8.046 1.00 94.06 78 VAL A O 1
ATOM 593 N N . GLU A 1 79 ? 46.778 -8.025 9.557 1.00 93.19 79 GLU A N 1
ATOM 594 C CA . GLU A 1 79 ? 45.669 -8.808 9.016 1.00 93.19 79 GLU A CA 1
ATOM 595 C C . GLU A 1 79 ? 44.343 -8.037 9.131 1.00 93.19 79 GLU A C 1
ATOM 597 O O . GLU A 1 79 ? 44.064 -7.404 10.153 1.00 93.19 79 GLU A O 1
ATOM 602 N N . LEU A 1 80 ? 43.477 -8.123 8.112 1.00 93.12 80 LEU A N 1
ATOM 603 C CA . LEU A 1 80 ? 42.178 -7.427 8.103 1.00 93.12 80 LEU A CA 1
ATOM 604 C C . LEU A 1 80 ? 41.340 -7.755 9.348 1.00 93.12 80 LEU A C 1
ATOM 606 O O . LEU A 1 80 ? 40.698 -6.880 9.929 1.00 93.12 80 LEU A O 1
ATOM 610 N N . SER A 1 81 ? 41.360 -9.023 9.765 1.00 91.94 81 SER A N 1
ATOM 611 C CA . SER A 1 81 ? 40.660 -9.474 10.968 1.00 91.94 81 SER A CA 1
ATOM 612 C C . SER A 1 81 ? 41.150 -8.751 12.222 1.00 91.94 81 SER A C 1
ATOM 614 O O . SER A 1 81 ? 40.326 -8.379 13.053 1.00 91.94 81 SER A O 1
ATOM 616 N N . GLU A 1 82 ? 42.463 -8.547 12.348 1.00 92.12 82 GLU A N 1
ATOM 617 C CA . GLU A 1 82 ? 43.086 -7.891 13.499 1.00 92.12 82 GLU A CA 1
ATOM 618 C C . GLU A 1 82 ? 42.727 -6.403 13.547 1.00 92.12 82 GLU A C 1
ATOM 620 O O . GLU A 1 82 ? 42.332 -5.901 14.600 1.00 92.12 82 GLU A O 1
ATOM 625 N N . ALA A 1 83 ? 42.772 -5.715 12.401 1.00 92.25 83 ALA A N 1
ATOM 626 C CA . ALA A 1 83 ? 42.386 -4.307 12.312 1.00 92.25 83 ALA A CA 1
ATOM 627 C C . ALA A 1 83 ? 40.930 -4.074 12.749 1.00 92.25 83 ALA A C 1
ATOM 629 O O . ALA A 1 83 ? 40.639 -3.159 13.523 1.00 92.25 83 ALA A O 1
ATOM 630 N N . LEU A 1 84 ? 40.012 -4.935 12.300 1.00 93.69 84 LEU A N 1
ATOM 631 C CA . LEU A 1 84 ? 38.599 -4.848 12.669 1.00 93.69 84 LEU A CA 1
ATOM 632 C C . LEU A 1 84 ? 38.349 -5.229 14.135 1.00 93.69 84 LEU A C 1
ATOM 634 O O . LEU A 1 84 ? 37.509 -4.603 14.782 1.00 93.69 84 LEU A O 1
ATOM 638 N N . ASP A 1 85 ? 39.078 -6.209 14.678 1.00 91.88 85 ASP A N 1
ATOM 639 C CA . ASP A 1 85 ? 38.970 -6.592 16.091 1.00 91.88 85 ASP A CA 1
ATOM 640 C C . ASP A 1 85 ? 39.394 -5.443 17.020 1.00 91.88 85 ASP A C 1
ATOM 642 O O . ASP A 1 85 ? 38.702 -5.162 18.002 1.00 91.88 85 ASP A O 1
ATOM 646 N N . GLN A 1 86 ? 40.463 -4.713 16.681 1.00 92.06 86 GLN A N 1
ATOM 647 C CA . GLN A 1 86 ? 40.887 -3.543 17.456 1.00 92.06 86 GLN A CA 1
ATOM 648 C C . GLN A 1 86 ? 39.870 -2.392 17.400 1.00 92.06 86 GLN A C 1
ATOM 650 O O . GLN A 1 86 ? 39.603 -1.769 18.430 1.00 92.06 86 GLN A O 1
ATOM 655 N N . LEU A 1 87 ? 39.234 -2.149 16.248 1.00 93.19 87 LEU A N 1
ATOM 656 C CA . LEU A 1 87 ? 38.171 -1.143 16.128 1.00 93.19 87 LEU A CA 1
ATOM 657 C C . LEU A 1 87 ? 36.929 -1.512 16.952 1.00 93.19 87 LEU A C 1
ATOM 659 O O . LEU A 1 87 ? 36.366 -0.662 17.644 1.00 93.19 87 LEU A O 1
ATOM 663 N N . VAL A 1 88 ? 36.497 -2.776 16.899 1.00 90.25 88 VAL A N 1
ATOM 664 C CA . VAL A 1 88 ? 35.357 -3.270 17.689 1.00 90.25 88 VAL A CA 1
ATOM 665 C C . VAL A 1 88 ? 35.649 -3.153 19.185 1.00 90.25 88 VAL A C 1
ATOM 667 O O . VAL A 1 88 ? 34.782 -2.711 19.942 1.00 90.25 88 VAL A O 1
ATOM 670 N N . LEU A 1 89 ? 36.872 -3.486 19.605 1.00 90.75 89 LEU A N 1
ATOM 671 C CA . LEU A 1 89 ? 37.318 -3.333 20.988 1.00 90.75 89 LEU A CA 1
ATOM 672 C C . LEU A 1 89 ? 37.295 -1.858 21.423 1.00 90.75 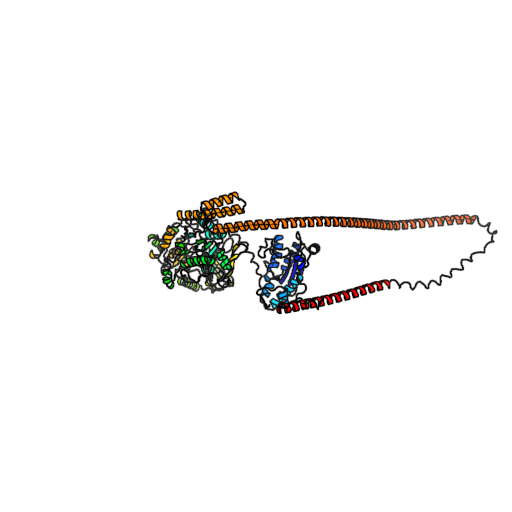89 LEU A C 1
ATOM 674 O O . LEU A 1 89 ? 36.702 -1.536 22.452 1.00 90.75 89 LEU A O 1
ATOM 678 N N . ALA A 1 90 ? 37.856 -0.955 20.612 1.00 89.38 90 ALA A N 1
ATOM 679 C CA . ALA A 1 90 ? 37.857 0.488 20.866 1.00 89.38 90 ALA A CA 1
ATOM 680 C C . ALA A 1 90 ? 36.437 1.083 20.942 1.00 89.38 90 ALA A C 1
ATOM 682 O O . ALA A 1 90 ? 36.163 1.990 21.732 1.00 89.38 90 ALA A O 1
ATOM 683 N N . ALA A 1 91 ? 35.499 0.545 20.158 1.00 90.50 91 ALA A N 1
ATOM 684 C CA . ALA A 1 91 ? 34.095 0.943 20.188 1.00 90.50 91 ALA A CA 1
ATOM 685 C C . ALA A 1 91 ? 33.334 0.441 21.428 1.00 90.50 91 ALA A C 1
ATOM 687 O O . ALA A 1 91 ? 32.263 0.974 21.734 1.00 90.50 91 ALA A O 1
ATOM 688 N N . GLY A 1 92 ? 33.846 -0.574 22.134 1.00 87.38 92 GLY A N 1
ATOM 689 C CA . GLY A 1 92 ? 33.159 -1.248 23.239 1.00 87.38 92 GLY A CA 1
ATOM 690 C C . GLY A 1 92 ? 32.686 -0.289 24.333 1.00 87.38 92 GLY A C 1
ATOM 691 O O . GLY A 1 92 ? 31.509 -0.298 24.694 1.00 87.38 92 GLY A O 1
ATOM 692 N N . GLU A 1 93 ? 33.571 0.603 24.780 1.00 79.88 93 GLU A N 1
ATOM 693 C CA . GLU A 1 93 ? 33.305 1.585 25.846 1.00 79.88 93 GLU A CA 1
ATOM 694 C C . GLU A 1 93 ? 32.662 2.891 25.336 1.00 79.88 93 GLU A C 1
ATOM 696 O O . GLU A 1 93 ? 32.292 3.782 26.110 1.00 79.88 93 GLU A O 1
ATOM 701 N N . CYS A 1 94 ? 32.492 3.018 24.019 1.00 89.81 94 CYS A N 1
ATOM 702 C CA . CYS A 1 94 ? 31.918 4.197 23.392 1.00 89.81 94 CYS A CA 1
ATOM 703 C C . CYS A 1 94 ? 30.394 4.079 23.274 1.00 89.81 94 CYS A C 1
ATOM 705 O O . CYS A 1 94 ? 29.838 3.039 22.915 1.00 89.81 94 CYS A O 1
ATOM 707 N N . ARG A 1 95 ? 29.702 5.190 23.555 1.00 87.56 95 ARG A N 1
ATOM 708 C CA . ARG A 1 95 ? 28.248 5.328 23.353 1.00 87.56 95 ARG A CA 1
ATOM 709 C C . ARG A 1 95 ? 27.929 5.885 21.967 1.00 87.56 95 ARG A C 1
ATOM 711 O O . ARG A 1 95 ? 26.896 5.544 21.392 1.00 87.56 95 ARG A O 1
ATOM 718 N N . TYR A 1 96 ? 28.803 6.752 21.465 1.00 89.69 96 TYR A N 1
ATOM 719 C CA . TYR A 1 96 ? 28.655 7.427 20.184 1.00 89.69 96 TYR A CA 1
ATOM 720 C C . TYR A 1 96 ? 29.736 6.957 19.216 1.00 89.69 96 TYR A C 1
ATOM 722 O O . TYR A 1 96 ? 30.886 6.801 19.623 1.00 89.69 96 TYR A O 1
ATOM 730 N N . VAL A 1 97 ? 29.365 6.776 17.952 1.00 92.69 97 VAL A N 1
ATOM 731 C CA . VAL A 1 97 ? 30.288 6.512 16.841 1.00 92.69 97 VAL A CA 1
ATOM 732 C C . VAL A 1 97 ? 30.111 7.625 15.818 1.00 92.69 97 VAL A C 1
ATOM 734 O O . VAL A 1 97 ? 28.987 7.907 15.396 1.00 92.69 97 VAL A O 1
ATOM 737 N N . ALA A 1 98 ? 31.209 8.269 15.446 1.00 91.56 98 ALA A N 1
ATOM 738 C CA . ALA A 1 98 ? 31.221 9.450 14.609 1.00 91.56 98 ALA A CA 1
ATOM 739 C C . ALA A 1 98 ? 32.257 9.350 13.486 1.00 91.56 98 ALA A C 1
ATOM 741 O O . ALA A 1 98 ? 33.306 8.744 13.657 1.00 91.56 98 ALA A O 1
ATOM 742 N N . ALA A 1 99 ? 31.954 9.967 12.346 1.00 91.19 99 ALA A N 1
ATOM 743 C CA . ALA A 1 99 ? 32.885 10.131 11.228 1.00 91.19 99 ALA A CA 1
ATOM 744 C C . ALA A 1 99 ? 32.417 11.273 10.311 1.00 91.19 99 ALA A C 1
ATOM 746 O O . ALA A 1 99 ? 31.256 11.722 10.382 1.00 91.19 99 ALA A O 1
ATOM 747 N N . HIS A 1 100 ? 33.300 11.742 9.431 1.00 86.69 100 HIS A N 1
ATOM 748 C CA . HIS A 1 100 ? 32.968 12.740 8.424 1.00 86.69 100 HIS A CA 1
ATOM 749 C C . HIS A 1 100 ? 32.577 12.045 7.117 1.00 86.69 100 HIS A C 1
ATOM 751 O O . HIS A 1 100 ? 33.434 11.687 6.329 1.00 86.69 100 HIS A O 1
ATOM 757 N N . ASN A 1 101 ? 31.264 11.911 6.883 1.00 87.88 101 ASN A N 1
ATOM 758 C CA . ASN A 1 101 ? 30.655 10.983 5.911 1.00 87.88 101 ASN A CA 1
ATOM 759 C C . ASN A 1 101 ? 30.485 9.536 6.420 1.00 87.88 101 ASN A C 1
ATOM 761 O O . ASN A 1 101 ? 30.560 8.580 5.661 1.00 87.88 101 ASN A O 1
ATOM 765 N N . LEU A 1 102 ? 30.088 9.410 7.690 1.00 86.75 102 LEU A N 1
ATOM 766 C CA . LEU A 1 102 ? 29.854 8.144 8.399 1.00 86.75 102 LEU A CA 1
ATOM 767 C C . LEU A 1 102 ? 29.091 7.034 7.644 1.00 86.75 102 LEU A C 1
ATOM 769 O O . LEU A 1 102 ? 29.280 5.862 7.949 1.00 86.75 102 LEU A O 1
ATOM 773 N N . GLU A 1 103 ? 28.215 7.363 6.691 1.00 82.44 103 GLU A N 1
ATOM 774 C CA . GLU A 1 103 ? 27.528 6.354 5.869 1.00 82.44 103 GLU A CA 1
ATOM 775 C C . GLU A 1 103 ? 28.509 5.553 4.998 1.00 82.44 103 GLU A C 1
ATOM 777 O O . GLU A 1 103 ? 28.358 4.340 4.866 1.00 82.44 103 GLU A O 1
ATOM 782 N N . TYR A 1 104 ? 29.525 6.221 4.449 1.00 86.00 104 TYR A N 1
ATOM 783 C CA . TYR A 1 104 ? 30.576 5.601 3.652 1.00 86.00 104 TYR A CA 1
ATOM 784 C C . TYR A 1 104 ? 31.466 4.711 4.521 1.00 86.00 104 TYR A C 1
ATOM 786 O O . TYR A 1 104 ? 31.560 3.513 4.263 1.00 86.00 104 TYR A O 1
ATOM 794 N N . ASP A 1 105 ? 32.022 5.256 5.604 1.00 88.94 105 ASP A N 1
ATOM 795 C CA . ASP A 1 105 ? 32.968 4.540 6.470 1.00 88.94 105 ASP A CA 1
ATOM 796 C C . ASP A 1 105 ? 32.339 3.303 7.126 1.00 88.94 105 ASP A C 1
ATOM 798 O O . ASP A 1 105 ? 32.944 2.229 7.178 1.00 88.94 105 ASP A O 1
ATOM 802 N N . LEU A 1 106 ? 31.073 3.404 7.557 1.00 88.25 106 LEU A N 1
ATOM 803 C CA . LEU A 1 106 ? 30.331 2.251 8.077 1.00 88.25 106 LEU A CA 1
ATOM 804 C C . LEU A 1 106 ? 30.075 1.187 7.012 1.00 88.25 106 LEU A C 1
ATOM 806 O O . LEU A 1 106 ? 30.032 0.003 7.347 1.00 88.25 106 LEU A O 1
ATOM 810 N N . ALA A 1 107 ? 29.890 1.574 5.750 1.00 85.00 107 ALA A N 1
ATOM 811 C CA . ALA A 1 107 ? 29.680 0.614 4.678 1.00 85.00 107 ALA A CA 1
ATOM 812 C C . ALA A 1 107 ? 30.968 -0.133 4.311 1.00 85.00 107 ALA A C 1
ATOM 814 O O . ALA A 1 107 ? 30.911 -1.336 4.063 1.00 85.00 107 ALA A O 1
ATOM 815 N N . ILE A 1 108 ? 32.124 0.534 4.358 1.00 89.38 108 ILE A N 1
ATOM 816 C CA . ILE A 1 108 ? 33.437 -0.100 4.172 1.00 89.38 108 ILE A CA 1
ATOM 817 C C . ILE A 1 108 ? 33.709 -1.116 5.282 1.00 89.38 108 ILE A C 1
ATOM 819 O O . ILE A 1 108 ? 33.915 -2.299 5.002 1.00 89.38 108 ILE A O 1
ATOM 823 N N . VAL A 1 109 ? 33.619 -0.685 6.544 1.00 90.50 109 VAL A N 1
ATOM 824 C CA . VAL A 1 109 ? 33.807 -1.565 7.710 1.00 90.50 109 VAL A CA 1
ATOM 825 C C . VAL A 1 109 ? 32.777 -2.700 7.706 1.00 90.50 109 VAL A C 1
ATOM 827 O O . VAL A 1 109 ? 33.114 -3.858 7.952 1.00 90.50 109 VAL A O 1
ATOM 830 N N . GLY A 1 110 ? 31.520 -2.398 7.370 1.00 87.56 110 GLY A N 1
ATOM 831 C CA . GLY A 1 110 ? 30.440 -3.377 7.283 1.00 87.56 110 GLY A CA 1
ATOM 832 C C . GLY A 1 110 ? 30.635 -4.415 6.174 1.00 87.56 110 GLY A C 1
ATOM 833 O O . GLY A 1 110 ? 30.347 -5.593 6.393 1.00 87.56 110 GLY A O 1
ATOM 834 N N . ALA A 1 111 ? 31.144 -4.014 5.006 1.00 87.12 111 ALA A N 1
ATOM 835 C CA . ALA A 1 111 ? 31.452 -4.928 3.909 1.00 87.12 111 ALA A CA 1
ATOM 836 C C . ALA A 1 111 ? 32.626 -5.856 4.259 1.00 87.12 111 ALA A C 1
ATOM 838 O O . ALA A 1 111 ? 32.548 -7.054 3.987 1.00 87.12 111 ALA A O 1
ATOM 839 N N . GLU A 1 112 ? 33.678 -5.347 4.909 1.00 91.38 112 GLU A N 1
ATOM 840 C CA . GLU A 1 112 ? 34.804 -6.181 5.354 1.00 91.38 112 GLU A CA 1
ATOM 841 C C . GLU A 1 112 ? 34.401 -7.157 6.473 1.00 91.38 112 GLU A C 1
ATOM 843 O O . GLU A 1 112 ? 34.736 -8.340 6.410 1.00 91.38 112 GLU A O 1
ATOM 848 N N . LEU A 1 113 ? 33.590 -6.723 7.446 1.00 87.69 113 LEU A N 1
ATOM 849 C CA . LEU A 1 113 ? 33.029 -7.625 8.462 1.00 87.69 113 LEU A CA 1
ATOM 850 C C . LEU A 1 113 ? 32.154 -8.713 7.834 1.00 87.69 113 LEU A C 1
ATOM 852 O O . LEU A 1 113 ? 32.251 -9.877 8.224 1.00 87.69 113 LEU A O 1
ATOM 856 N N . HIS A 1 114 ? 31.353 -8.369 6.822 1.00 85.19 114 HIS A N 1
ATOM 857 C CA . HIS A 1 114 ? 30.564 -9.351 6.083 1.00 85.19 114 HIS A CA 1
ATOM 858 C C . HIS A 1 114 ? 31.449 -10.355 5.326 1.00 85.19 114 HIS A C 1
ATOM 860 O O . HIS A 1 114 ? 31.150 -11.549 5.341 1.00 85.19 114 HIS A O 1
ATOM 866 N N . ARG A 1 115 ? 32.557 -9.918 4.704 1.00 87.25 115 ARG A N 1
ATOM 867 C CA . ARG A 1 115 ? 33.533 -10.823 4.054 1.00 87.25 115 ARG A CA 1
ATOM 868 C C . ARG A 1 115 ? 34.147 -11.818 5.046 1.00 87.25 115 ARG A C 1
ATOM 870 O O . ARG A 1 115 ? 34.408 -12.953 4.664 1.00 87.25 115 ARG A O 1
ATOM 877 N N . LEU A 1 116 ? 34.302 -11.422 6.310 1.00 86.19 116 LEU A N 1
ATOM 878 C CA . LEU A 1 116 ? 34.768 -12.282 7.404 1.00 86.19 116 LEU A CA 1
ATOM 879 C C . LEU A 1 116 ? 33.647 -13.077 8.106 1.00 86.19 116 LEU A C 1
ATOM 881 O O . LEU A 1 116 ? 33.923 -13.808 9.057 1.00 86.19 116 LEU A O 1
ATOM 885 N N . GLY A 1 117 ? 32.384 -12.940 7.682 1.00 83.38 117 GLY A N 1
ATOM 886 C CA . GLY A 1 117 ? 31.237 -13.611 8.310 1.00 83.38 117 GLY A CA 1
ATOM 887 C C . GLY A 1 117 ? 30.884 -13.090 9.712 1.00 83.38 117 GLY A C 1
ATOM 888 O O . GLY A 1 117 ? 30.310 -13.825 10.516 1.00 83.38 117 GLY A O 1
ATOM 889 N N . ARG A 1 118 ? 31.240 -11.840 10.026 1.00 82.31 118 ARG A N 1
ATOM 890 C CA . ARG A 1 118 ? 31.054 -11.190 11.333 1.00 82.31 118 ARG A CA 1
ATOM 891 C C . ARG A 1 118 ? 29.831 -10.250 11.344 1.00 82.31 118 ARG A C 1
ATOM 893 O O . ARG A 1 118 ? 29.399 -9.790 10.284 1.00 82.31 118 ARG A O 1
ATOM 900 N N . PRO A 1 119 ? 29.236 -9.964 12.522 1.00 76.06 119 PRO A N 1
ATOM 901 C CA . PRO A 1 119 ? 28.099 -9.048 12.640 1.00 76.06 119 PRO A CA 1
ATOM 902 C C . PRO A 1 119 ? 28.476 -7.600 12.289 1.00 76.06 119 PRO A C 1
ATOM 904 O O . PRO A 1 119 ? 29.635 -7.206 12.378 1.00 76.06 119 PRO A O 1
ATOM 907 N N . ALA A 1 120 ? 27.478 -6.795 11.909 1.00 76.75 120 ALA A N 1
ATOM 908 C CA . ALA A 1 120 ? 27.680 -5.404 11.507 1.00 76.75 120 ALA A CA 1
ATOM 909 C C . ALA A 1 120 ? 28.136 -4.506 12.675 1.00 76.75 120 ALA A C 1
ATOM 911 O O . ALA A 1 120 ? 27.597 -4.578 13.781 1.00 76.75 120 ALA A O 1
ATOM 912 N N . PHE A 1 121 ? 29.090 -3.617 12.398 1.00 82.06 121 PHE A N 1
ATOM 913 C CA . PHE A 1 121 ? 29.632 -2.648 13.351 1.00 82.06 121 PHE A CA 1
ATOM 914 C C . PHE A 1 121 ? 28.663 -1.490 13.631 1.00 82.06 121 PHE A C 1
ATOM 916 O O . PHE A 1 121 ? 28.008 -0.979 12.723 1.00 82.06 121 PHE A O 1
ATOM 923 N N . GLY A 1 122 ? 28.589 -1.049 14.891 1.00 76.25 122 GLY A N 1
ATOM 924 C CA . GLY A 1 122 ? 27.862 0.164 15.287 1.00 76.25 122 GLY A CA 1
ATOM 925 C C . GLY A 1 122 ? 26.343 0.022 15.463 1.00 76.25 122 GLY A C 1
ATOM 926 O O . GLY A 1 122 ? 25.676 1.028 15.692 1.00 76.25 122 GLY A O 1
ATOM 927 N N . ALA A 1 123 ? 25.780 -1.192 15.388 1.00 74.75 123 ALA A N 1
ATOM 928 C CA . ALA A 1 123 ? 24.333 -1.427 15.503 1.00 74.75 123 ALA A CA 1
ATOM 929 C C . ALA A 1 123 ? 23.740 -1.074 16.887 1.00 74.75 123 ALA A C 1
ATOM 931 O O . ALA A 1 123 ? 22.561 -0.735 16.985 1.00 74.75 123 ALA A O 1
ATOM 932 N N . ASP A 1 124 ? 24.546 -1.138 17.947 1.00 78.94 124 ASP A N 1
ATOM 933 C CA . ASP A 1 124 ? 24.192 -0.809 19.333 1.00 78.94 124 ASP A CA 1
ATOM 934 C C . ASP A 1 124 ? 24.568 0.632 19.735 1.00 78.94 124 ASP A C 1
ATOM 936 O O . ASP A 1 124 ? 24.341 1.040 20.877 1.00 78.94 124 ASP A O 1
ATOM 940 N N . LYS A 1 125 ? 25.154 1.417 18.819 1.00 83.50 125 LYS A N 1
ATOM 941 C CA . LYS A 1 125 ? 25.745 2.734 19.105 1.00 83.50 125 LYS A CA 1
ATOM 942 C C . LYS A 1 125 ? 24.895 3.886 18.565 1.00 83.50 125 LYS A C 1
ATOM 944 O O . LYS A 1 125 ? 24.107 3.733 17.635 1.00 83.50 125 LYS A O 1
ATOM 949 N N . GLN A 1 126 ? 25.075 5.083 19.128 1.00 84.69 126 GLN A N 1
ATOM 950 C CA . GLN A 1 126 ? 24.478 6.306 18.583 1.00 84.69 126 GLN A CA 1
ATOM 951 C C . GLN A 1 126 ? 25.374 6.890 17.485 1.00 84.69 126 GLN A C 1
ATOM 953 O O . GLN A 1 126 ? 26.488 7.335 17.752 1.00 84.69 126 GLN A O 1
ATOM 958 N N . LEU A 1 127 ? 24.883 6.877 16.247 1.00 89.31 127 LEU A N 1
ATOM 959 C CA . LEU A 1 127 ? 25.641 7.281 15.063 1.00 89.31 127 LEU A CA 1
ATOM 960 C C . LEU A 1 127 ? 25.591 8.801 14.844 1.00 89.31 127 LEU A C 1
ATOM 962 O O . LEU A 1 127 ? 24.512 9.394 14.890 1.00 89.31 127 LEU A O 1
ATOM 966 N N . VAL A 1 128 ? 26.738 9.424 14.565 1.00 86.62 128 VAL A N 1
ATOM 967 C CA . VAL A 1 128 ? 26.890 10.884 14.454 1.00 86.62 128 VAL A CA 1
ATOM 968 C C . VAL A 1 128 ? 27.685 11.266 13.203 1.00 86.62 128 VAL A C 1
ATOM 970 O O . VAL A 1 128 ? 28.831 10.870 13.034 1.00 86.62 128 VAL A O 1
ATOM 973 N N . CYS A 1 129 ? 27.109 12.079 12.316 1.00 89.38 129 CYS A N 1
ATOM 974 C CA . CYS A 1 129 ? 27.772 12.476 11.067 1.00 89.38 129 CYS A CA 1
ATOM 975 C C . CYS A 1 129 ? 28.126 13.973 11.068 1.00 89.38 129 CYS A C 1
ATOM 977 O O . CYS A 1 129 ? 27.235 14.821 10.945 1.00 89.38 129 CYS A O 1
ATOM 979 N N . THR A 1 130 ? 29.418 14.317 11.147 1.00 87.69 130 THR A N 1
ATOM 980 C CA . THR A 1 130 ? 29.868 15.727 11.204 1.00 87.69 130 THR A CA 1
ATOM 981 C C . THR A 1 130 ? 29.597 16.485 9.903 1.00 87.69 130 THR A C 1
ATOM 983 O O . THR A 1 130 ? 29.230 17.658 9.946 1.00 87.69 130 THR A O 1
ATOM 986 N N . MET A 1 131 ? 29.649 15.803 8.752 1.00 86.62 131 MET A N 1
ATOM 987 C CA . MET A 1 131 ? 29.263 16.347 7.440 1.00 86.62 131 MET A CA 1
ATOM 988 C C . MET A 1 131 ? 27.826 16.909 7.445 1.00 86.62 131 MET A C 1
ATOM 990 O O . MET A 1 131 ? 27.545 17.957 6.863 1.00 86.62 131 MET A O 1
ATOM 994 N N . ARG A 1 132 ? 26.901 16.250 8.156 1.00 81.94 132 ARG A N 1
ATOM 995 C CA . ARG A 1 132 ? 25.498 16.691 8.273 1.00 81.94 132 ARG A CA 1
ATOM 996 C C . ARG A 1 132 ? 25.318 17.807 9.276 1.00 81.94 132 ARG A C 1
ATOM 998 O O . ARG A 1 132 ? 24.668 18.805 8.977 1.00 81.94 132 ARG A O 1
ATOM 1005 N N . MET A 1 133 ? 25.949 17.659 10.437 1.00 80.88 133 MET A N 1
ATOM 1006 C CA . MET A 1 133 ? 25.963 18.704 11.459 1.00 80.88 133 MET A CA 1
ATOM 1007 C C . MET A 1 133 ? 26.511 20.028 10.895 1.00 80.88 133 MET A C 1
ATOM 1009 O O . MET A 1 133 ? 26.056 21.095 11.295 1.00 80.88 133 MET A O 1
ATOM 1013 N N . GLY A 1 134 ? 27.418 19.964 9.913 1.00 76.06 134 GLY A N 1
ATOM 1014 C CA . GLY A 1 134 ? 27.976 21.123 9.220 1.00 76.06 134 GLY A CA 1
ATOM 1015 C C . GLY A 1 134 ? 27.136 21.725 8.083 1.00 76.06 134 GLY A C 1
ATOM 1016 O O . GLY A 1 134 ? 27.494 22.785 7.582 1.00 76.06 134 GLY A O 1
ATOM 1017 N N . THR A 1 135 ? 26.026 21.103 7.659 1.00 71.31 135 THR A N 1
ATOM 1018 C CA . THR A 1 135 ? 25.299 21.488 6.424 1.00 71.31 135 THR A CA 1
ATOM 1019 C C . THR A 1 135 ? 24.602 22.861 6.501 1.00 71.31 135 THR A C 1
ATOM 1021 O O . THR A 1 135 ? 24.370 23.481 5.469 1.00 71.31 135 THR A O 1
ATOM 1024 N N . ASN A 1 136 ? 24.295 23.362 7.704 1.00 60.88 136 ASN A N 1
ATOM 1025 C CA . ASN A 1 136 ? 23.613 24.651 7.914 1.00 60.88 136 ASN A CA 1
ATOM 1026 C C . ASN A 1 136 ? 24.537 25.773 8.419 1.00 60.88 136 ASN A C 1
ATOM 1028 O O . ASN A 1 136 ? 24.052 26.839 8.794 1.00 60.88 136 ASN A O 1
ATOM 1032 N N . LEU A 1 137 ? 25.852 25.551 8.470 1.00 62.81 137 LEU A N 1
ATOM 1033 C CA . LEU A 1 137 ? 26.795 26.636 8.745 1.00 62.81 137 LEU A CA 1
ATOM 1034 C C . LEU A 1 137 ? 26.907 27.469 7.474 1.00 62.81 137 LEU A C 1
ATOM 1036 O O . LEU A 1 137 ? 27.092 26.906 6.401 1.00 62.81 137 LEU A O 1
ATOM 1040 N N . GLU A 1 138 ? 26.742 28.785 7.586 1.00 51.59 138 GLU A N 1
ATOM 1041 C CA . GLU A 1 138 ? 26.677 29.732 6.469 1.00 51.59 138 GLU A CA 1
ATOM 1042 C C . GLU A 1 138 ? 27.981 29.774 5.644 1.00 51.59 138 GLU A C 1
ATOM 1044 O O . GLU A 1 138 ? 28.744 30.733 5.684 1.00 51.59 138 GLU A O 1
ATOM 1049 N N . THR A 1 139 ? 28.241 28.752 4.833 1.00 48.12 139 THR A N 1
ATOM 1050 C CA . THR A 1 139 ? 29.352 28.700 3.875 1.00 48.12 139 THR A CA 1
ATOM 1051 C C . THR A 1 139 ? 28.931 29.260 2.519 1.00 48.12 139 THR A C 1
ATOM 1053 O O . THR A 1 139 ? 29.281 28.719 1.483 1.00 48.12 139 THR A O 1
ATOM 1056 N N . GLY A 1 140 ? 28.162 30.354 2.497 1.00 48.34 140 GLY A N 1
ATOM 1057 C CA . GLY A 1 140 ? 28.002 31.281 1.363 1.00 48.34 140 GLY A CA 1
ATOM 1058 C C . GLY A 1 140 ? 27.498 30.781 -0.009 1.00 48.34 140 GLY A C 1
ATOM 1059 O O . GLY A 1 140 ? 27.001 31.607 -0.771 1.00 48.34 140 GLY A O 1
ATOM 1060 N N . LYS A 1 141 ? 27.583 29.496 -0.386 1.00 46.88 141 LYS A N 1
ATOM 1061 C CA . LYS A 1 141 ? 27.168 28.936 -1.685 1.00 46.88 141 LYS A CA 1
ATOM 1062 C C . LYS A 1 141 ? 26.890 27.421 -1.597 1.00 46.88 141 LYS A C 1
ATOM 1064 O O . LYS A 1 141 ? 27.809 26.628 -1.458 1.00 46.88 141 LYS A O 1
ATOM 1069 N N . ARG A 1 142 ? 25.636 27.061 -1.928 1.00 44.31 142 ARG A N 1
ATOM 1070 C CA . ARG A 1 142 ? 25.066 25.737 -2.305 1.00 44.31 142 ARG A CA 1
ATOM 1071 C C . ARG A 1 142 ? 24.581 24.798 -1.189 1.00 44.31 142 ARG A C 1
ATOM 1073 O O . ARG A 1 142 ? 25.243 24.551 -0.201 1.00 44.31 142 ARG A O 1
ATOM 1080 N N . SER A 1 143 ? 23.451 24.153 -1.501 1.00 53.56 143 SER A N 1
ATOM 1081 C CA . SER A 1 143 ? 22.785 23.008 -0.849 1.00 53.56 143 SER A CA 1
ATOM 1082 C C . SER A 1 143 ? 23.618 21.700 -0.816 1.00 53.56 143 SER A C 1
ATOM 1084 O O . SER A 1 143 ? 23.043 20.610 -0.855 1.00 53.56 143 SER A O 1
ATOM 1086 N N . LYS A 1 144 ? 24.957 21.770 -0.825 1.00 60.97 144 LYS A N 1
ATOM 1087 C CA . LYS A 1 144 ? 25.838 20.592 -0.750 1.00 60.97 144 LYS A CA 1
ATOM 1088 C C . LYS A 1 144 ? 26.451 20.484 0.654 1.00 60.97 144 LYS A C 1
ATOM 1090 O O . LYS A 1 144 ? 26.870 21.511 1.177 1.00 60.97 144 LYS A O 1
ATOM 1095 N N . PRO A 1 145 ? 26.520 19.278 1.249 1.00 72.56 145 PRO A N 1
ATOM 1096 C CA . PRO A 1 145 ? 27.225 19.079 2.513 1.00 72.56 145 PRO A CA 1
ATOM 1097 C C . PRO A 1 145 ? 28.710 19.467 2.372 1.00 72.56 145 PRO A C 1
ATOM 1099 O O . PRO A 1 145 ? 29.287 19.164 1.321 1.00 72.56 145 PRO A O 1
ATOM 1102 N N . PRO A 1 146 ? 29.317 20.127 3.376 1.00 82.88 146 PRO A N 1
ATOM 1103 C CA . PRO A 1 146 ? 30.711 20.556 3.306 1.00 82.88 146 PRO A CA 1
ATOM 1104 C C . PRO A 1 146 ? 31.653 19.353 3.365 1.00 82.88 146 PRO A C 1
ATOM 1106 O O . PRO A 1 146 ? 31.393 18.402 4.103 1.00 82.88 146 PRO A O 1
ATOM 1109 N N . LYS A 1 147 ? 32.765 19.418 2.631 1.00 86.75 147 LYS A N 1
ATOM 1110 C CA . LYS A 1 147 ? 33.897 18.496 2.827 1.00 86.75 147 LYS A CA 1
ATOM 1111 C C . LYS A 1 147 ? 34.570 18.750 4.182 1.00 86.75 147 LYS A C 1
ATOM 1113 O O . LYS A 1 147 ? 34.422 19.833 4.749 1.00 86.75 147 LYS A O 1
ATOM 1118 N N . LEU A 1 148 ? 35.371 17.799 4.672 1.00 86.56 148 LEU A N 1
ATOM 1119 C CA . LEU A 1 148 ? 35.992 17.901 6.001 1.00 86.56 148 LEU A CA 1
ATOM 1120 C C . LEU A 1 148 ? 36.864 19.151 6.134 1.00 86.56 148 LEU A C 1
ATOM 1122 O O . LEU A 1 148 ? 36.712 19.901 7.094 1.00 86.56 148 LEU A O 1
ATOM 1126 N N . HIS A 1 149 ? 37.706 19.427 5.134 1.00 84.56 149 HIS A N 1
ATOM 1127 C CA . HIS A 1 149 ? 38.530 20.636 5.121 1.00 84.56 149 HIS A CA 1
ATOM 1128 C C . HIS A 1 149 ? 37.682 21.917 5.055 1.00 84.56 149 HIS A C 1
ATOM 1130 O O . HIS A 1 149 ? 37.978 22.869 5.766 1.00 84.56 149 HIS A O 1
ATOM 1136 N N . GLU A 1 150 ? 36.593 21.939 4.274 1.00 84.56 150 GLU A N 1
ATOM 1137 C CA . GLU A 1 150 ? 35.688 23.098 4.182 1.00 84.56 150 GLU A CA 1
ATOM 1138 C C . GLU A 1 150 ? 35.025 23.377 5.536 1.00 84.56 150 GLU A C 1
ATOM 1140 O O . GLU A 1 150 ? 34.938 24.527 5.965 1.00 84.56 150 GLU A O 1
ATOM 1145 N N . LEU A 1 151 ? 34.596 22.319 6.232 1.00 86.56 151 LEU A N 1
ATOM 1146 C CA . LEU A 1 151 ? 34.013 22.409 7.566 1.00 86.56 151 LEU A CA 1
ATOM 1147 C C . LEU A 1 151 ? 35.047 22.869 8.601 1.00 86.56 151 LEU A C 1
ATOM 1149 O O . LEU A 1 151 ? 34.753 23.755 9.400 1.00 86.56 151 LEU A O 1
ATOM 1153 N N . HIS A 1 152 ? 36.256 22.309 8.571 1.00 88.88 152 HIS A N 1
ATOM 1154 C CA . HIS A 1 152 ? 37.344 22.693 9.467 1.00 88.88 152 HIS A CA 1
ATOM 1155 C C . HIS A 1 152 ? 37.714 24.172 9.289 1.00 88.88 152 HIS A C 1
ATOM 1157 O O . HIS A 1 152 ? 37.730 24.933 10.259 1.00 88.88 152 HIS A O 1
ATOM 1163 N N . THR A 1 153 ? 37.917 24.621 8.049 1.00 85.25 153 THR A N 1
ATOM 1164 C CA . THR A 1 153 ? 38.218 26.025 7.748 1.00 85.25 153 THR A CA 1
ATOM 1165 C C . THR A 1 153 ? 37.056 26.948 8.116 1.00 85.25 153 THR A C 1
ATOM 1167 O O . THR A 1 153 ? 37.289 28.018 8.672 1.00 85.25 153 THR A O 1
ATOM 1170 N N . ALA A 1 154 ? 35.800 26.539 7.910 1.00 82.56 154 ALA A N 1
ATOM 1171 C CA . ALA A 1 154 ? 34.638 27.329 8.326 1.00 82.56 154 ALA A CA 1
ATOM 1172 C C . ALA A 1 154 ? 34.503 27.461 9.857 1.00 82.56 154 ALA A C 1
ATOM 1174 O O . ALA A 1 154 ? 33.976 28.458 10.355 1.00 82.56 154 ALA A O 1
ATOM 1175 N N . LEU A 1 155 ? 34.952 26.462 10.622 1.00 83.75 155 LEU A N 1
ATOM 1176 C CA . LEU A 1 155 ? 34.878 26.476 12.083 1.00 83.75 155 LEU A CA 1
ATOM 1177 C C . LEU A 1 155 ? 36.053 27.218 12.732 1.00 83.75 155 LEU A C 1
ATOM 1179 O O . LEU A 1 155 ? 35.822 27.907 13.729 1.00 83.75 155 LEU A O 1
ATOM 1183 N N . PHE A 1 156 ? 37.264 27.101 12.176 1.00 86.38 156 PHE A N 1
ATOM 1184 C CA . PHE A 1 156 ? 38.509 27.543 12.822 1.00 86.38 156 PHE A CA 1
ATOM 1185 C C . PHE A 1 156 ? 39.320 28.587 12.038 1.00 86.38 156 PHE A C 1
ATOM 1187 O O . PHE A 1 156 ? 40.225 29.178 12.612 1.00 86.38 156 PHE A O 1
ATOM 1194 N N . GLY A 1 157 ? 39.014 28.845 10.761 1.00 78.88 157 GLY A N 1
ATOM 1195 C CA . GLY A 1 157 ? 39.763 29.795 9.922 1.00 78.88 157 GLY A CA 1
ATOM 1196 C C . GLY A 1 157 ? 41.151 29.311 9.479 1.00 78.88 157 GLY A C 1
ATOM 1197 O O . GLY A 1 157 ? 41.923 30.096 8.939 1.00 78.88 157 GLY A O 1
ATOM 1198 N N . GLU A 1 158 ? 41.460 28.032 9.697 1.00 82.38 158 GLU A N 1
ATOM 1199 C CA . GLU A 1 158 ? 42.756 27.401 9.421 1.00 82.38 158 GLU A CA 1
ATOM 1200 C C . GLU A 1 158 ? 42.594 26.265 8.393 1.00 82.38 158 GLU A C 1
ATOM 1202 O O . GLU A 1 158 ? 41.581 25.550 8.390 1.00 82.38 158 GLU A O 1
ATOM 1207 N N . GLU A 1 159 ? 43.596 26.073 7.529 1.00 74.88 159 GLU A N 1
ATOM 1208 C CA . GLU A 1 159 ? 43.684 24.889 6.665 1.00 74.88 159 GLU A CA 1
ATOM 1209 C C . GLU A 1 159 ? 44.131 23.656 7.463 1.00 74.88 159 GLU A C 1
ATOM 1211 O O . GLU A 1 159 ? 44.870 23.748 8.444 1.00 74.88 159 GLU A O 1
ATOM 1216 N N . MET A 1 160 ? 43.652 22.483 7.051 1.00 77.00 160 MET A N 1
ATOM 1217 C CA . MET A 1 160 ? 43.955 21.209 7.700 1.00 77.00 160 MET A CA 1
ATOM 1218 C C . MET A 1 160 ? 45.366 20.737 7.321 1.00 77.00 160 MET A C 1
ATOM 1220 O O . MET A 1 160 ? 45.689 20.644 6.138 1.00 77.00 160 MET A O 1
ATOM 1224 N N . GLN A 1 161 ? 46.209 20.417 8.305 1.00 63.12 161 GLN A N 1
ATOM 1225 C CA . GLN A 1 161 ? 47.535 19.841 8.055 1.00 63.12 161 GLN A CA 1
ATOM 1226 C C . GLN A 1 161 ? 47.426 18.323 7.849 1.00 63.12 161 GLN A C 1
ATOM 1228 O O . GLN A 1 161 ? 46.800 17.643 8.655 1.00 63.12 161 GLN A O 1
ATOM 1233 N N . GLY A 1 162 ? 48.052 17.790 6.792 1.00 62.03 162 GLY A N 1
ATOM 1234 C CA . GLY A 1 162 ? 48.121 16.341 6.550 1.00 62.03 162 GLY A CA 1
ATOM 1235 C C . GLY A 1 162 ? 46.846 15.697 5.991 1.00 62.03 162 GLY A C 1
ATOM 1236 O O . GLY A 1 162 ? 46.593 14.537 6.293 1.00 62.03 162 GLY A O 1
ATOM 1237 N N . ALA A 1 163 ? 46.056 16.431 5.198 1.00 59.25 163 ALA A N 1
ATOM 1238 C CA . ALA A 1 163 ? 44.840 15.915 4.562 1.00 59.25 163 ALA A CA 1
ATOM 1239 C C . ALA A 1 163 ? 45.070 14.614 3.774 1.00 59.25 163 ALA A C 1
ATOM 1241 O O . ALA A 1 163 ? 46.105 14.487 3.116 1.00 59.25 163 ALA A O 1
ATOM 1242 N N . HIS A 1 164 ? 44.077 13.712 3.787 1.00 61.34 164 HIS A N 1
ATOM 1243 C CA . HIS A 1 164 ? 44.104 12.404 3.101 1.00 61.34 164 HIS A CA 1
ATOM 1244 C C . HIS A 1 164 ? 44.992 11.349 3.781 1.00 61.34 164 HIS A C 1
ATOM 1246 O O . HIS A 1 164 ? 45.665 10.544 3.134 1.00 61.34 164 HIS A O 1
ATOM 1252 N N . ARG A 1 165 ? 45.024 11.395 5.115 1.00 75.62 165 ARG A N 1
ATOM 1253 C CA . ARG A 1 165 ? 45.539 10.334 5.983 1.00 75.62 165 ARG A CA 1
ATOM 1254 C C . ARG A 1 165 ? 44.489 10.071 7.049 1.00 75.62 165 ARG A C 1
ATOM 1256 O O . ARG A 1 165 ? 44.123 11.014 7.756 1.00 75.62 165 ARG A O 1
ATOM 1263 N N . ALA A 1 166 ? 44.095 8.812 7.242 1.00 73.31 166 ALA A N 1
ATOM 1264 C CA . ALA A 1 166 ? 42.990 8.471 8.139 1.00 73.31 166 ALA A CA 1
ATOM 1265 C C . ALA A 1 166 ? 43.192 9.042 9.559 1.00 73.31 166 ALA A C 1
ATOM 1267 O O . ALA A 1 166 ? 42.265 9.561 10.173 1.00 73.31 166 ALA A O 1
ATOM 1268 N N . GLY A 1 167 ? 44.425 9.028 10.084 1.00 79.56 167 GLY A N 1
ATOM 1269 C CA . GLY A 1 167 ? 44.730 9.588 11.410 1.00 79.56 167 GLY A CA 1
ATOM 1270 C C . GLY A 1 167 ? 44.541 11.110 11.521 1.00 79.56 167 GLY A C 1
ATOM 1271 O O . GLY A 1 167 ? 44.007 11.600 12.519 1.00 79.56 167 GLY A O 1
ATOM 1272 N N . ALA A 1 168 ? 44.942 11.869 10.495 1.00 81.69 168 ALA A N 1
ATOM 1273 C CA . ALA A 1 168 ? 44.783 13.325 10.471 1.00 81.69 168 ALA A CA 1
ATOM 1274 C C . ALA A 1 168 ? 43.307 13.721 10.301 1.00 81.69 168 ALA A C 1
ATOM 1276 O O . ALA A 1 168 ? 42.822 14.643 10.967 1.00 81.69 168 ALA A O 1
ATOM 1277 N N . ASP A 1 169 ? 42.580 12.969 9.476 1.00 85.88 169 ASP A N 1
ATOM 1278 C CA . ASP A 1 169 ? 41.163 13.189 9.201 1.00 85.88 169 ASP A CA 1
ATOM 1279 C C . ASP A 1 169 ? 40.297 12.834 10.429 1.00 85.88 169 ASP A C 1
ATOM 1281 O O . ASP A 1 169 ? 39.367 13.577 10.760 1.00 85.88 169 ASP A O 1
ATOM 1285 N N . VAL A 1 170 ? 40.665 11.807 11.212 1.00 89.94 170 VAL A N 1
ATOM 1286 C CA . VAL A 1 170 ? 40.055 11.510 12.526 1.00 89.94 170 VAL A CA 1
ATOM 1287 C C . VAL A 1 170 ? 40.206 12.680 13.495 1.00 89.94 170 VAL A C 1
ATOM 1289 O O . VAL A 1 170 ? 39.212 13.118 14.087 1.00 89.94 170 VAL A O 1
ATOM 1292 N N . ALA A 1 171 ? 41.419 13.220 13.644 1.00 88.81 171 ALA A N 1
ATOM 1293 C CA . ALA A 1 171 ? 41.677 14.330 14.560 1.00 88.81 171 ALA A CA 1
ATOM 1294 C C . ALA A 1 171 ? 40.905 15.596 14.145 1.00 88.81 171 ALA A C 1
ATOM 1296 O O . ALA A 1 171 ? 40.269 16.253 14.977 1.00 88.81 171 ALA A O 1
ATOM 1297 N N . ALA A 1 172 ? 40.887 15.911 12.847 1.00 89.12 172 ALA A N 1
ATOM 1298 C CA . ALA A 1 172 ? 40.131 17.038 12.310 1.00 89.12 172 ALA A CA 1
ATOM 1299 C C . ALA A 1 172 ? 38.612 16.844 12.453 1.00 89.12 172 ALA A C 1
ATOM 1301 O O . ALA A 1 172 ? 37.897 17.783 12.824 1.00 89.12 172 ALA A O 1
ATOM 1302 N N . CYS A 1 173 ? 38.108 15.629 12.219 1.00 91.25 173 CYS A N 1
ATOM 1303 C CA . CYS A 1 173 ? 36.702 15.283 12.404 1.00 91.25 173 CYS A CA 1
ATOM 1304 C C . CYS A 1 173 ? 36.285 15.411 13.874 1.00 91.25 173 CYS A C 1
ATOM 1306 O O . CYS A 1 173 ? 35.243 16.009 14.159 1.00 91.25 173 CYS A O 1
ATOM 1308 N N . ALA A 1 174 ? 37.109 14.935 14.811 1.00 91.69 174 ALA A N 1
ATOM 1309 C CA . ALA A 1 174 ? 36.877 15.090 16.244 1.00 91.69 174 ALA A CA 1
ATOM 1310 C C . ALA A 1 174 ? 36.845 16.572 16.650 1.00 91.69 174 ALA A C 1
ATOM 1312 O O . ALA A 1 174 ? 35.887 17.020 17.287 1.00 91.69 174 ALA A O 1
ATOM 1313 N N . ARG A 1 175 ? 37.828 17.365 16.202 1.00 91.44 175 ARG A N 1
ATOM 1314 C CA . ARG A 1 175 ? 37.885 18.817 16.451 1.00 91.44 175 ARG A CA 1
ATOM 1315 C C . ARG A 1 175 ? 36.612 19.513 15.955 1.00 91.44 175 ARG A C 1
ATOM 1317 O O . ARG A 1 175 ? 36.012 20.301 16.688 1.00 91.44 175 ARG A O 1
ATOM 1324 N N . CYS A 1 176 ? 36.152 19.179 14.747 1.00 91.38 176 CYS A N 1
ATOM 1325 C CA . CYS A 1 176 ? 34.904 19.707 14.192 1.00 91.38 176 CYS A CA 1
ATOM 1326 C C . CYS A 1 176 ? 33.675 19.271 15.002 1.00 91.38 176 CYS A C 1
ATOM 1328 O O . CYS A 1 176 ? 32.824 20.104 15.306 1.00 91.38 176 CYS A O 1
ATOM 1330 N N . LEU A 1 177 ? 33.577 17.992 15.381 1.00 91.12 177 LEU A N 1
ATOM 1331 C CA . LEU A 1 177 ? 32.458 17.452 16.159 1.00 91.12 177 LEU A CA 1
ATOM 1332 C C . LEU A 1 177 ? 32.248 18.233 17.461 1.00 91.12 177 LEU A C 1
ATOM 1334 O O . LEU A 1 177 ? 31.144 18.716 17.721 1.00 91.12 177 LEU A O 1
ATOM 1338 N N . PHE A 1 178 ? 33.302 18.393 18.262 1.00 91.31 178 PHE A N 1
ATOM 1339 C CA . PHE A 1 178 ? 33.191 19.064 19.557 1.00 91.31 178 PHE A CA 1
ATOM 1340 C C . PHE A 1 178 ? 32.961 20.572 19.421 1.00 91.31 178 PHE A C 1
ATOM 1342 O O . PHE A 1 178 ? 32.186 21.130 20.196 1.00 91.31 178 PHE A O 1
ATOM 1349 N N . ALA A 1 179 ? 33.513 21.229 18.396 1.00 88.00 179 ALA A N 1
ATOM 1350 C CA . ALA A 1 179 ? 33.194 22.631 18.120 1.00 88.00 179 ALA A CA 1
ATOM 1351 C C . ALA A 1 179 ? 31.724 22.839 17.715 1.00 88.00 179 ALA A C 1
ATOM 1353 O O . ALA A 1 179 ? 31.105 23.828 18.110 1.00 88.00 179 ALA A O 1
ATOM 1354 N N . LEU A 1 180 ? 31.130 21.902 16.970 1.00 87.12 180 LEU A N 1
ATOM 1355 C CA . LEU A 1 180 ? 29.705 21.946 16.625 1.00 87.12 180 LEU A CA 1
ATOM 1356 C C . LEU A 1 180 ? 28.818 21.743 17.855 1.00 87.12 180 LEU A C 1
ATOM 1358 O O . LEU A 1 180 ? 27.831 22.461 18.024 1.00 87.12 180 LEU A O 1
ATOM 1362 N N . LEU A 1 181 ? 29.198 20.818 18.738 1.00 85.06 181 LEU A N 1
ATOM 1363 C CA . LEU A 1 181 ? 28.495 20.590 20.002 1.00 85.06 181 LEU A CA 1
ATOM 1364 C C . LEU A 1 181 ? 28.567 21.814 20.921 1.00 85.06 181 LEU A C 1
ATOM 1366 O O . LEU A 1 181 ? 27.545 22.219 21.472 1.00 85.06 181 LEU A O 1
ATOM 1370 N N . GLN A 1 182 ? 29.729 22.466 21.013 1.00 84.25 182 GLN A N 1
ATOM 1371 C CA . GLN A 1 182 ? 29.888 23.723 21.753 1.00 84.25 182 GLN A CA 1
ATOM 1372 C C . GLN A 1 182 ? 29.030 24.861 21.178 1.00 84.25 182 GLN A C 1
ATOM 1374 O O . GLN A 1 182 ? 28.538 25.699 21.930 1.00 84.25 182 GLN A O 1
ATOM 1379 N N . ARG A 1 183 ? 28.793 24.877 19.860 1.00 82.25 183 ARG A N 1
ATOM 1380 C CA . ARG A 1 183 ? 27.895 25.836 19.187 1.00 82.25 183 ARG A CA 1
ATOM 1381 C C . ARG A 1 183 ? 26.405 25.471 19.297 1.00 82.25 183 ARG A C 1
ATOM 1383 O O . ARG A 1 183 ? 25.575 26.133 18.679 1.00 82.25 183 ARG A O 1
ATOM 1390 N N . GLY A 1 184 ? 26.047 24.437 20.064 1.00 74.50 184 GLY A N 1
ATOM 1391 C CA . GLY A 1 184 ? 24.657 24.024 20.287 1.00 74.50 184 GLY A CA 1
ATOM 1392 C C . GLY A 1 184 ? 24.016 23.288 19.106 1.00 74.50 184 GLY A C 1
ATOM 1393 O O . GLY A 1 184 ? 22.792 23.146 19.060 1.00 74.50 184 GLY A O 1
ATOM 1394 N N . VAL A 1 185 ? 24.811 22.811 18.143 1.00 76.69 185 VAL A N 1
ATOM 1395 C CA . VAL A 1 185 ? 24.307 22.011 17.020 1.00 76.69 185 VAL A CA 1
ATOM 1396 C C . VAL A 1 185 ? 23.900 20.633 17.539 1.00 76.69 185 VAL A C 1
ATOM 1398 O O . VAL A 1 185 ? 24.702 19.910 18.127 1.00 76.69 185 VAL A O 1
ATOM 1401 N N . SER A 1 186 ? 22.637 20.257 17.327 1.00 73.25 186 SER A N 1
ATOM 1402 C CA . SER A 1 186 ? 22.121 18.952 17.756 1.00 73.25 186 SER A CA 1
ATOM 1403 C C . SER A 1 186 ? 22.816 17.805 17.019 1.00 73.25 186 SER A C 1
ATOM 1405 O O . SER A 1 186 ? 23.069 17.900 15.817 1.00 73.25 186 SER A O 1
ATOM 1407 N N . LEU A 1 187 ? 23.071 16.698 17.726 1.00 77.50 187 LEU A N 1
ATOM 1408 C CA . LEU A 1 187 ? 23.582 15.465 17.125 1.00 77.50 187 LEU A CA 1
ATOM 1409 C C . LEU A 1 187 ? 22.628 14.995 16.018 1.00 77.50 187 LEU A C 1
ATOM 1411 O O . LEU A 1 187 ? 21.431 14.819 16.251 1.00 77.50 187 LEU A O 1
ATOM 1415 N N . GLN A 1 188 ? 23.160 14.793 14.812 1.00 63.25 188 GLN A N 1
ATOM 1416 C CA . GLN A 1 188 ? 22.399 14.285 13.671 1.00 63.25 188 GLN A CA 1
ATOM 1417 C C . GLN A 1 188 ? 22.908 12.908 13.252 1.00 63.25 188 GLN A C 1
ATOM 1419 O O . GLN A 1 188 ? 24.103 12.723 13.004 1.00 63.25 188 GLN A O 1
ATOM 1424 N N . ALA A 1 189 ? 21.979 11.959 13.121 1.00 54.81 189 ALA A N 1
ATOM 1425 C CA . ALA A 1 189 ? 22.276 10.636 12.596 1.00 54.81 189 ALA A CA 1
ATOM 1426 C C . ALA A 1 189 ? 22.579 10.682 11.077 1.00 54.81 189 ALA A C 1
ATOM 1428 O O . ALA A 1 189 ? 21.997 11.499 10.344 1.00 54.81 189 ALA A O 1
ATOM 1429 N N . PRO A 1 190 ? 23.473 9.811 10.568 1.00 54.16 190 PRO A N 1
ATOM 1430 C CA . PRO A 1 190 ? 23.636 9.590 9.128 1.00 54.16 190 PRO A CA 1
ATOM 1431 C C . PRO A 1 190 ? 22.318 9.100 8.492 1.00 54.16 190 PRO A C 1
ATOM 1433 O O . PRO A 1 190 ? 21.483 8.504 9.173 1.00 54.16 190 PRO A O 1
ATOM 1436 N N . ASN A 1 191 ? 22.122 9.305 7.180 1.00 44.84 191 ASN A N 1
ATOM 1437 C CA . ASN A 1 191 ? 21.079 8.579 6.443 1.00 44.84 191 ASN A CA 1
ATOM 1438 C C . ASN A 1 191 ? 21.690 7.217 6.167 1.00 44.84 191 ASN A C 1
ATOM 1440 O O . ASN A 1 191 ? 21.994 6.916 5.025 1.00 44.84 191 ASN A O 1
ATOM 1444 N N . LEU A 1 192 ? 21.861 6.373 7.184 1.00 38.06 192 LEU A N 1
ATOM 1445 C CA . LEU A 1 192 ? 21.936 4.969 6.823 1.00 38.06 192 LEU A CA 1
ATOM 1446 C C . LEU A 1 192 ? 20.638 4.678 6.061 1.00 38.06 192 LEU A C 1
ATOM 1448 O O . LEU A 1 192 ? 19.565 5.088 6.537 1.00 38.06 192 LEU A O 1
ATOM 1452 N N . PRO A 1 193 ? 20.671 3.988 4.907 1.00 33.62 193 PRO A N 1
ATOM 1453 C CA . PRO A 1 193 ? 19.524 3.169 4.587 1.00 33.62 193 PRO A CA 1
ATOM 1454 C C . PRO A 1 193 ? 19.289 2.366 5.862 1.00 33.62 193 PRO A C 1
ATOM 1456 O O . PRO A 1 193 ? 20.145 1.563 6.238 1.00 33.62 193 PRO A O 1
ATOM 1459 N N . LEU A 1 194 ? 18.196 2.671 6.585 1.00 28.36 194 LEU A N 1
ATOM 1460 C CA . LEU A 1 194 ? 17.685 1.819 7.660 1.00 28.36 194 LEU A CA 1
ATOM 1461 C C . LEU A 1 194 ? 17.956 0.406 7.175 1.00 28.36 194 LEU A C 1
ATOM 1463 O O . LEU A 1 194 ? 17.521 0.174 6.037 1.00 28.36 194 LEU A O 1
ATOM 1467 N N . PRO A 1 195 ? 18.723 -0.445 7.899 1.00 26.36 195 PRO A N 1
ATOM 1468 C CA . PRO A 1 195 ? 19.090 -1.769 7.407 1.00 26.36 195 PRO A CA 1
ATOM 1469 C C . PRO A 1 195 ? 17.836 -2.307 6.764 1.00 26.36 195 PRO A C 1
ATOM 1471 O O . PRO A 1 195 ? 16.839 -2.404 7.486 1.00 26.36 195 PRO A O 1
ATOM 1474 N N . LYS A 1 196 ? 17.831 -2.408 5.412 1.00 30.92 196 LYS A N 1
ATOM 1475 C CA . LYS A 1 196 ? 16.597 -2.621 4.635 1.00 30.92 196 LYS A CA 1
ATOM 1476 C C . LYS A 1 196 ? 15.942 -3.751 5.369 1.00 30.92 196 LYS A C 1
ATOM 1478 O O . LYS A 1 196 ? 16.573 -4.805 5.380 1.00 30.92 196 LYS A O 1
ATOM 1483 N N . ALA A 1 197 ? 14.835 -3.480 6.077 1.00 25.55 197 ALA A N 1
ATOM 1484 C CA . ALA A 1 197 ? 14.343 -4.392 7.102 1.00 25.55 197 ALA A CA 1
ATOM 1485 C C . ALA A 1 197 ? 14.362 -5.760 6.453 1.00 25.55 197 ALA A C 1
ATOM 1487 O O . ALA A 1 197 ? 13.652 -5.892 5.451 1.00 25.55 197 ALA A O 1
ATOM 1488 N N . ALA A 1 198 ? 15.292 -6.634 6.893 1.00 23.52 198 ALA A N 1
ATOM 1489 C CA . ALA A 1 198 ? 15.759 -7.781 6.107 1.00 23.52 198 ALA A CA 1
ATOM 1490 C C . ALA A 1 198 ? 14.534 -8.371 5.440 1.00 23.52 198 ALA A C 1
ATOM 1492 O O . ALA A 1 198 ? 13.635 -8.690 6.219 1.00 23.52 198 ALA A O 1
ATOM 1493 N N . PRO A 1 199 ? 14.423 -8.302 4.089 1.00 29.61 199 PRO A N 1
ATOM 1494 C CA . PRO A 1 199 ? 13.161 -8.147 3.359 1.00 29.61 199 PRO A CA 1
ATOM 1495 C C . PRO A 1 199 ? 12.100 -8.900 4.115 1.00 29.61 199 PRO A C 1
ATOM 1497 O O . PRO A 1 199 ? 12.177 -10.126 4.037 1.00 29.61 199 PRO A O 1
ATOM 1500 N N . ARG A 1 200 ? 11.303 -8.178 4.948 1.00 27.19 200 ARG A N 1
ATOM 1501 C CA . ARG A 1 200 ? 10.570 -8.752 6.104 1.00 27.19 200 ARG A CA 1
ATOM 1502 C C . ARG A 1 200 ? 10.274 -10.186 5.761 1.00 27.19 200 ARG A C 1
ATOM 1504 O O . ARG A 1 200 ? 9.488 -10.344 4.821 1.00 27.19 200 ARG A O 1
ATOM 1511 N N . ALA A 1 201 ? 10.985 -11.142 6.388 1.00 26.59 201 ALA A N 1
ATOM 1512 C CA . ALA A 1 201 ? 10.906 -12.559 6.035 1.00 26.59 201 ALA A CA 1
ATOM 1513 C C . ALA A 1 201 ? 9.458 -12.816 5.674 1.00 26.59 201 ALA A C 1
ATOM 1515 O O . ALA A 1 201 ? 8.622 -12.565 6.548 1.00 26.59 201 ALA A O 1
ATOM 1516 N N . LYS A 1 202 ? 9.187 -13.048 4.368 1.00 32.69 202 LYS A N 1
ATOM 1517 C CA . LYS A 1 202 ? 7.841 -12.936 3.780 1.00 32.69 202 LYS A CA 1
ATOM 1518 C C . LYS A 1 202 ? 6.912 -13.532 4.807 1.00 32.69 202 LYS A C 1
ATOM 1520 O O . LYS A 1 202 ? 7.024 -14.737 5.023 1.00 32.69 202 LYS A O 1
ATOM 1525 N N . SER A 1 203 ? 6.126 -12.695 5.502 1.00 31.55 203 SER A N 1
ATOM 1526 C CA . SER A 1 203 ? 5.260 -13.180 6.578 1.00 31.55 203 SER A CA 1
ATOM 1527 C C . SER A 1 203 ? 4.546 -14.352 5.956 1.00 31.55 203 SER A C 1
ATOM 1529 O O . SER A 1 203 ? 3.927 -14.108 4.915 1.00 31.55 203 SER A O 1
ATOM 1531 N N . THR A 1 204 ? 4.776 -15.569 6.460 1.00 33.09 204 THR A N 1
ATOM 1532 C CA . THR A 1 204 ? 4.351 -16.824 5.832 1.00 33.09 204 THR A CA 1
ATOM 1533 C C . THR A 1 204 ? 2.975 -16.584 5.251 1.00 33.09 204 THR A C 1
ATOM 1535 O O . THR A 1 204 ? 2.013 -16.402 6.002 1.00 33.09 204 THR A O 1
ATOM 1538 N N . LEU A 1 205 ? 2.921 -16.374 3.929 1.00 43.06 205 LEU A N 1
ATOM 1539 C CA . LEU A 1 205 ? 1.678 -15.980 3.290 1.00 43.06 205 LEU A CA 1
ATOM 1540 C C . LEU A 1 205 ? 0.730 -17.131 3.603 1.00 43.06 205 LEU A C 1
ATOM 1542 O O . LEU A 1 205 ? 1.153 -18.282 3.457 1.00 43.06 205 LEU A O 1
ATOM 1546 N N . PRO A 1 206 ? -0.492 -16.856 4.092 1.00 48.12 206 PRO A N 1
ATOM 1547 C CA . PRO A 1 206 ? -1.453 -17.916 4.342 1.00 48.12 206 PRO A CA 1
ATOM 1548 C C . PRO A 1 206 ? -1.491 -18.791 3.097 1.00 48.12 206 PRO A C 1
ATOM 1550 O O . PRO A 1 206 ? -1.558 -18.238 1.996 1.00 48.12 206 PRO A O 1
ATOM 1553 N N . THR A 1 207 ? -1.374 -20.108 3.268 1.00 50.16 207 THR A N 1
ATOM 1554 C CA . THR A 1 207 ? -1.418 -21.087 2.183 1.00 50.16 207 THR A CA 1
ATOM 1555 C C . THR A 1 207 ? -2.617 -20.745 1.308 1.00 50.16 207 THR A C 1
ATOM 1557 O O . THR A 1 207 ? -3.765 -20.880 1.735 1.00 50.16 207 THR A O 1
ATOM 1560 N N . LEU A 1 208 ? -2.350 -20.160 0.137 1.00 62.88 208 LEU A N 1
ATOM 1561 C CA . LEU A 1 208 ? -3.414 -19.721 -0.747 1.00 62.88 208 LEU A CA 1
ATOM 1562 C C . LEU A 1 208 ? -4.046 -20.981 -1.317 1.00 62.88 208 LEU A C 1
ATOM 1564 O O . LEU A 1 208 ? -3.334 -21.876 -1.769 1.00 62.88 208 LEU A O 1
ATOM 1568 N N . ASP A 1 209 ? -5.370 -21.041 -1.304 1.00 69.19 209 ASP A N 1
ATOM 1569 C CA . ASP A 1 209 ? -6.108 -22.086 -1.996 1.00 69.19 209 ASP A CA 1
ATOM 1570 C C . ASP A 1 209 ? -5.986 -21.859 -3.507 1.00 69.19 209 ASP A C 1
ATOM 1572 O O . ASP A 1 209 ? -6.820 -21.199 -4.128 1.00 69.19 209 ASP A O 1
ATOM 1576 N N . LEU A 1 210 ? -4.876 -22.328 -4.079 1.00 68.31 210 LEU A N 1
ATOM 1577 C CA . LEU A 1 210 ? -4.595 -22.219 -5.506 1.00 68.31 210 LEU A CA 1
ATOM 1578 C C . LEU A 1 210 ? -5.543 -23.083 -6.339 1.00 68.31 210 LEU A C 1
ATOM 1580 O O . LEU A 1 210 ? -5.626 -22.846 -7.535 1.00 68.31 210 LEU A O 1
ATOM 1584 N N . ASP A 1 211 ? -6.292 -24.008 -5.733 1.00 73.06 211 ASP A N 1
ATOM 1585 C CA . ASP A 1 211 ? -7.306 -24.820 -6.416 1.00 73.06 211 ASP A CA 1
ATOM 1586 C C . ASP A 1 211 ? -8.632 -24.061 -6.605 1.00 73.06 211 ASP A C 1
ATOM 1588 O O . ASP A 1 211 ? -9.559 -24.535 -7.266 1.00 73.06 211 ASP A O 1
ATOM 1592 N N . ASN A 1 212 ? -8.749 -22.856 -6.039 1.00 84.94 212 ASN A N 1
ATOM 1593 C CA . ASN A 1 212 ? -9.915 -22.008 -6.222 1.00 84.94 212 ASN A CA 1
ATOM 1594 C C . ASN A 1 212 ? -9.972 -21.459 -7.660 1.00 84.94 212 ASN A C 1
ATOM 1596 O O . ASN A 1 212 ? -9.186 -20.589 -8.047 1.00 84.94 212 ASN A O 1
ATOM 1600 N N . ARG A 1 213 ? -10.950 -21.941 -8.438 1.00 87.06 213 ARG A N 1
ATOM 1601 C CA . ARG A 1 213 ? -11.166 -21.545 -9.839 1.00 87.06 213 ARG A CA 1
ATOM 1602 C C . ARG A 1 213 ? -11.294 -20.029 -9.997 1.00 87.06 213 ARG A C 1
ATOM 1604 O O . ARG A 1 213 ? -10.671 -19.464 -10.890 1.00 87.06 213 ARG A O 1
ATOM 1611 N N . GLU A 1 214 ? -12.070 -19.353 -9.153 1.00 89.81 214 GLU A N 1
ATOM 1612 C CA . GLU A 1 214 ? -12.259 -17.903 -9.251 1.00 89.81 214 GLU A CA 1
ATOM 1613 C C . GLU A 1 214 ? -10.979 -17.114 -8.923 1.00 89.81 214 GLU A C 1
ATOM 1615 O O . GLU A 1 214 ? -10.728 -16.080 -9.545 1.00 89.81 214 GLU A O 1
ATOM 1620 N N . PHE A 1 215 ? -10.127 -17.611 -8.016 1.00 88.56 215 PHE A N 1
ATOM 1621 C CA . PHE A 1 215 ? -8.794 -17.033 -7.796 1.00 88.56 215 PHE A CA 1
ATOM 1622 C C . PHE A 1 215 ? -7.895 -17.179 -9.017 1.00 88.56 215 PHE A C 1
ATOM 1624 O O . PHE A 1 215 ? -7.256 -16.199 -9.401 1.00 88.56 215 PHE A O 1
ATOM 1631 N N . GLN A 1 216 ? -7.854 -18.362 -9.633 1.00 86.31 216 GLN A N 1
ATOM 1632 C CA . GLN A 1 216 ? -7.058 -18.587 -10.840 1.00 86.31 216 GLN A CA 1
ATOM 1633 C C . GLN A 1 216 ? -7.527 -17.688 -11.988 1.00 86.31 216 GLN A C 1
ATOM 1635 O O . GLN A 1 216 ? -6.707 -17.025 -12.612 1.00 86.31 216 GLN A O 1
ATOM 1640 N N . LEU A 1 217 ? -8.843 -17.578 -12.203 1.00 88.06 217 LEU A N 1
ATOM 1641 C CA . LEU A 1 217 ? -9.411 -16.703 -13.232 1.00 88.06 217 LEU A CA 1
ATOM 1642 C C . LEU A 1 217 ? -9.052 -15.231 -13.000 1.00 88.06 217 LEU A C 1
ATOM 1644 O O . LEU A 1 217 ? -8.631 -14.545 -13.931 1.00 88.06 217 LEU A O 1
ATOM 1648 N N . ALA A 1 218 ? -9.190 -14.734 -11.766 1.00 90.88 218 ALA A N 1
ATOM 1649 C CA . ALA A 1 218 ? -8.804 -13.365 -11.438 1.00 90.88 218 ALA A CA 1
ATOM 1650 C C . ALA A 1 218 ? -7.300 -13.137 -11.653 1.00 90.88 218 ALA A C 1
ATOM 1652 O O . ALA A 1 218 ? -6.915 -12.125 -12.237 1.00 90.88 218 ALA A O 1
ATOM 1653 N N . LEU A 1 219 ? -6.457 -14.078 -11.218 1.00 89.56 219 LEU A N 1
ATOM 1654 C CA . LEU A 1 219 ? -5.008 -14.016 -11.401 1.00 89.56 219 LEU A CA 1
ATOM 1655 C C . LEU A 1 219 ? -4.632 -14.004 -12.888 1.00 89.56 219 LEU A C 1
ATOM 1657 O O . LEU A 1 219 ? -3.839 -13.166 -13.307 1.00 89.56 219 LEU A O 1
ATOM 1661 N N . ASP A 1 220 ? -5.243 -14.869 -13.695 1.00 86.62 220 ASP A N 1
ATOM 1662 C CA . ASP A 1 220 ? -4.989 -14.939 -15.132 1.00 86.62 220 ASP A CA 1
ATOM 1663 C C . ASP A 1 220 ? -5.419 -13.662 -15.857 1.00 86.62 220 ASP A C 1
ATOM 1665 O O . ASP A 1 220 ? -4.687 -13.179 -16.726 1.00 86.62 220 ASP A O 1
ATOM 1669 N N . LEU A 1 221 ? -6.562 -13.078 -15.481 1.00 89.81 221 LEU A N 1
ATOM 1670 C CA . LEU A 1 221 ? -7.011 -11.789 -16.009 1.00 89.81 221 LEU A CA 1
ATOM 1671 C C . LEU A 1 221 ? -6.033 -10.660 -15.650 1.00 89.81 221 LEU A C 1
ATOM 1673 O O . LEU A 1 221 ? -5.737 -9.808 -16.493 1.00 89.81 221 LEU A O 1
ATOM 1677 N N . ILE A 1 222 ? -5.516 -10.649 -14.420 1.00 91.25 222 ILE A N 1
ATOM 1678 C CA . ILE A 1 222 ? -4.567 -9.634 -13.944 1.00 91.25 222 ILE A CA 1
ATOM 1679 C C . ILE A 1 222 ? -3.213 -9.781 -14.641 1.00 91.25 222 ILE A C 1
ATOM 1681 O O . ILE A 1 222 ? -2.691 -8.802 -15.166 1.00 91.25 222 ILE A O 1
ATOM 1685 N N . GLU A 1 223 ? -2.641 -10.981 -14.695 1.00 87.06 223 GLU A N 1
ATOM 1686 C CA . GLU A 1 223 ? -1.291 -11.179 -15.232 1.00 87.06 223 GLU A CA 1
ATOM 1687 C C . GLU A 1 223 ? -1.245 -11.077 -16.757 1.00 87.06 223 GLU A C 1
ATOM 1689 O O . GLU A 1 223 ? -0.308 -10.498 -17.311 1.00 87.06 223 GLU A O 1
ATOM 1694 N N . ASN A 1 224 ? -2.256 -11.609 -17.448 1.00 82.12 224 ASN A N 1
ATOM 1695 C CA . ASN A 1 224 ? -2.170 -11.815 -18.894 1.00 82.12 224 ASN A CA 1
ATOM 1696 C C . ASN A 1 224 ? -2.929 -10.769 -19.719 1.00 82.12 224 ASN A C 1
ATOM 1698 O O . ASN A 1 224 ? -2.678 -10.659 -20.916 1.00 82.12 224 ASN A O 1
ATOM 1702 N N . THR A 1 225 ? -3.832 -9.986 -19.122 1.00 85.06 225 THR A N 1
ATOM 1703 C CA . THR A 1 225 ? -4.666 -9.006 -19.847 1.00 85.06 225 THR A CA 1
ATOM 1704 C C . THR A 1 225 ? -4.440 -7.586 -19.331 1.00 85.06 225 THR A C 1
ATOM 1706 O O . THR A 1 225 ? -3.865 -7.399 -18.266 1.00 85.06 225 THR A O 1
ATOM 1709 N N . ASN A 1 226 ? -4.925 -6.569 -20.050 1.00 83.44 226 ASN A N 1
ATOM 1710 C CA . ASN A 1 226 ? -5.025 -5.194 -19.535 1.00 83.44 226 ASN A CA 1
ATOM 1711 C C . ASN A 1 226 ? -6.472 -4.807 -19.181 1.00 83.44 226 ASN A C 1
ATOM 1713 O O . ASN A 1 226 ? -6.770 -3.626 -19.018 1.00 83.44 226 ASN A O 1
ATOM 1717 N N . ARG A 1 227 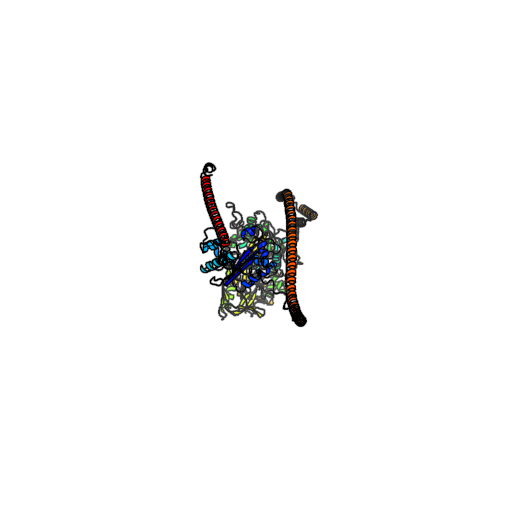? -7.386 -5.784 -19.080 1.00 88.19 227 ARG A N 1
ATOM 1718 C CA . ARG A 1 227 ? -8.793 -5.547 -18.730 1.00 88.19 227 ARG A CA 1
ATOM 1719 C C . ARG A 1 227 ? -8.918 -5.192 -17.257 1.00 88.19 227 ARG A C 1
ATOM 1721 O O . ARG A 1 227 ? -8.307 -5.847 -16.417 1.00 88.19 227 ARG A O 1
ATOM 1728 N N . SER A 1 228 ? -9.719 -4.181 -16.940 1.00 91.88 228 SER A N 1
ATOM 1729 C CA . SER A 1 228 ? -10.015 -3.860 -15.544 1.00 91.88 228 SER A CA 1
ATOM 1730 C C . SER A 1 228 ? -10.928 -4.927 -14.948 1.00 91.88 228 SER A C 1
ATOM 1732 O O . SER A 1 228 ? -11.892 -5.358 -15.586 1.00 91.88 228 SER A O 1
ATOM 1734 N N . VAL A 1 229 ? -10.608 -5.343 -13.725 1.00 94.88 229 VAL A N 1
ATOM 1735 C CA . VAL A 1 229 ? -11.296 -6.426 -13.018 1.00 94.88 229 VAL A CA 1
ATOM 1736 C C . VAL A 1 229 ? -11.899 -5.875 -11.736 1.00 94.88 229 VAL A C 1
ATOM 1738 O O . VAL A 1 229 ? -11.216 -5.199 -10.969 1.00 94.88 229 VAL A O 1
ATOM 1741 N N . PHE A 1 230 ? -13.163 -6.190 -11.484 1.00 95.69 230 PHE A N 1
ATOM 1742 C CA . PHE A 1 230 ? -13.793 -6.028 -10.184 1.00 95.69 230 PHE A CA 1
ATOM 1743 C C . PHE A 1 230 ? -13.841 -7.370 -9.469 1.00 95.69 230 PHE A C 1
ATOM 1745 O O . PHE A 1 230 ? -14.609 -8.258 -9.830 1.00 95.69 230 PHE A O 1
ATOM 1752 N N . LEU A 1 231 ? -12.999 -7.507 -8.451 1.00 94.50 231 LEU A N 1
ATOM 1753 C CA . LEU A 1 231 ? -12.966 -8.660 -7.574 1.00 94.50 231 LEU A CA 1
ATOM 1754 C C . LEU A 1 231 ? -13.878 -8.421 -6.374 1.00 94.50 231 LEU A C 1
ATOM 1756 O O . LEU A 1 231 ? -13.601 -7.590 -5.501 1.00 94.50 231 LEU A O 1
ATOM 1760 N N . THR A 1 232 ? -14.941 -9.210 -6.305 1.00 92.19 232 THR A N 1
ATOM 1761 C CA . THR A 1 232 ? -15.913 -9.154 -5.223 1.00 92.19 232 THR A CA 1
ATOM 1762 C C . THR A 1 232 ? -16.117 -10.500 -4.552 1.00 92.19 232 THR A C 1
ATOM 1764 O O . THR A 1 232 ? -15.469 -11.492 -4.868 1.00 92.19 232 THR A O 1
ATOM 1767 N N . GLY A 1 233 ? -16.965 -10.528 -3.536 1.00 86.94 233 GLY A N 1
ATOM 1768 C CA . GLY A 1 233 ? -17.313 -11.741 -2.818 1.00 86.94 233 GLY A CA 1
ATOM 1769 C C . GLY A 1 233 ? -17.802 -11.438 -1.418 1.00 86.94 233 GLY A C 1
ATOM 1770 O O . GLY A 1 233 ? -17.565 -10.356 -0.868 1.00 86.94 233 GLY A O 1
ATOM 1771 N N . LYS A 1 234 ? -18.448 -12.432 -0.820 1.00 79.81 234 LYS A N 1
ATOM 1772 C CA . LYS A 1 234 ? -19.009 -12.350 0.530 1.00 79.81 234 LYS A CA 1
ATOM 1773 C C . LYS A 1 234 ? -17.944 -12.072 1.595 1.00 79.81 234 LYS A C 1
ATOM 1775 O O . LYS A 1 234 ? -16.730 -12.152 1.372 1.00 79.81 234 LYS A O 1
ATOM 1780 N N . ALA A 1 235 ? -18.385 -11.709 2.794 1.00 70.75 235 ALA A N 1
ATOM 1781 C CA . ALA A 1 235 ? -17.483 -11.618 3.936 1.00 70.75 235 ALA A CA 1
ATOM 1782 C C . ALA A 1 235 ? -16.784 -12.974 4.169 1.00 70.75 235 ALA A C 1
ATOM 1784 O O . ALA A 1 235 ? -17.422 -14.022 4.166 1.00 70.75 235 ALA A O 1
ATOM 1785 N N . GLY A 1 236 ? -15.459 -12.959 4.352 1.00 69.94 236 GLY A N 1
ATOM 1786 C CA . GLY A 1 236 ? -14.689 -14.180 4.625 1.00 69.94 236 GLY A CA 1
ATOM 1787 C C . GLY A 1 236 ? -14.313 -15.039 3.407 1.00 69.94 236 GLY A C 1
ATOM 1788 O O . GLY A 1 236 ? -13.832 -16.151 3.603 1.00 69.94 236 GLY A O 1
ATOM 1789 N N . THR A 1 237 ? -14.464 -14.545 2.174 1.00 77.69 237 THR A N 1
ATOM 1790 C CA . THR A 1 237 ? -14.069 -15.261 0.936 1.00 77.69 237 THR A CA 1
ATOM 1791 C C . THR A 1 237 ? -12.598 -15.094 0.534 1.00 77.69 237 THR A C 1
ATOM 1793 O O . THR A 1 237 ? -12.188 -15.529 -0.533 1.00 77.69 237 THR A O 1
ATOM 1796 N N . GLY A 1 238 ? -11.773 -14.457 1.373 1.00 78.31 238 GLY A N 1
ATOM 1797 C CA . GLY A 1 238 ? -10.326 -14.350 1.138 1.00 78.31 238 GLY A CA 1
ATOM 1798 C C . GLY A 1 238 ? -9.856 -13.168 0.277 1.00 78.31 238 GLY A C 1
ATOM 1799 O O . GLY A 1 238 ? -8.684 -13.136 -0.080 1.00 78.31 238 GLY A O 1
ATOM 1800 N N . LYS A 1 239 ? -10.703 -12.161 -0.000 1.00 86.31 239 LYS A N 1
ATOM 1801 C CA . LYS A 1 239 ? -10.339 -10.943 -0.772 1.00 86.31 239 LYS A CA 1
ATOM 1802 C C . LYS A 1 239 ? -9.015 -10.292 -0.336 1.00 86.31 239 LYS A C 1
ATOM 1804 O O . LYS A 1 239 ? -8.130 -10.085 -1.157 1.00 86.31 239 LYS A O 1
ATOM 1809 N N . SER A 1 240 ? -8.853 -10.007 0.958 1.00 80.38 240 SER A N 1
ATOM 1810 C CA . SER A 1 240 ? -7.630 -9.373 1.479 1.00 80.38 240 SER A CA 1
ATOM 1811 C C . SER A 1 240 ? -6.404 -10.286 1.365 1.00 80.38 240 SER A C 1
ATOM 1813 O O . SER A 1 240 ? -5.294 -9.802 1.162 1.00 80.38 240 SER A O 1
ATOM 1815 N N . THR A 1 241 ? -6.593 -11.605 1.474 1.00 82.31 241 THR A N 1
ATOM 1816 C CA . THR A 1 241 ? -5.525 -12.593 1.263 1.00 82.31 241 THR A CA 1
ATOM 1817 C C . THR A 1 241 ? -5.081 -12.595 -0.200 1.00 82.31 241 THR A C 1
ATOM 1819 O O . THR A 1 241 ? -3.883 -12.537 -0.469 1.00 82.31 241 THR A O 1
ATOM 1822 N N . PHE A 1 242 ? -6.034 -12.572 -1.136 1.00 86.38 242 PHE A N 1
ATOM 1823 C CA . PHE A 1 242 ? -5.765 -12.465 -2.569 1.00 86.38 242 PHE A CA 1
ATOM 1824 C C . PHE A 1 242 ? -5.021 -11.169 -2.919 1.00 86.38 242 PHE A C 1
ATOM 1826 O O . PHE A 1 242 ? -4.017 -11.213 -3.622 1.00 86.38 242 PHE A O 1
ATOM 1833 N N . LEU A 1 243 ? -5.441 -10.022 -2.368 1.00 88.00 243 LEU A N 1
ATOM 1834 C CA . LEU A 1 243 ? -4.761 -8.741 -2.592 1.00 88.00 243 LEU A CA 1
ATOM 1835 C C . LEU A 1 243 ? -3.288 -8.800 -2.164 1.00 88.00 243 LEU A C 1
ATOM 1837 O O . LEU A 1 243 ? -2.409 -8.436 -2.943 1.00 88.00 243 LEU A O 1
ATOM 1841 N N . ARG A 1 244 ? -2.999 -9.313 -0.958 1.00 84.12 244 ARG A N 1
ATOM 1842 C CA . ARG A 1 244 ? -1.614 -9.475 -0.474 1.00 84.12 244 ARG A CA 1
ATOM 1843 C C . ARG A 1 244 ? -0.796 -10.402 -1.370 1.00 84.12 244 ARG A C 1
ATOM 1845 O O . ARG A 1 244 ? 0.385 -10.146 -1.586 1.00 84.12 244 ARG A O 1
ATOM 1852 N N . TYR A 1 245 ? -1.416 -11.460 -1.891 1.00 87.06 245 TYR A N 1
ATOM 1853 C CA . TYR A 1 245 ? -0.765 -12.378 -2.817 1.00 87.06 245 TYR A CA 1
ATOM 1854 C C . TYR A 1 245 ? -0.397 -11.694 -4.135 1.00 87.06 245 TYR A C 1
ATOM 1856 O O . TYR A 1 245 ? 0.764 -11.775 -4.533 1.00 87.06 245 TYR A O 1
ATOM 1864 N N . ILE A 1 246 ? -1.341 -10.976 -4.757 1.00 87.88 246 ILE A N 1
ATOM 1865 C CA . ILE A 1 246 ? -1.114 -10.233 -6.006 1.00 87.88 246 ILE A CA 1
ATOM 1866 C C . ILE A 1 246 ? 0.012 -9.223 -5.828 1.00 87.88 246 ILE A C 1
ATOM 1868 O O . ILE A 1 246 ? 0.961 -9.245 -6.600 1.00 87.88 246 ILE A O 1
ATOM 1872 N N . VAL A 1 247 ? -0.030 -8.399 -4.779 1.00 85.06 247 VAL A N 1
ATOM 1873 C CA . VAL A 1 247 ? 1.019 -7.399 -4.513 1.00 85.06 247 VAL A CA 1
ATOM 1874 C C . VAL A 1 247 ? 2.403 -8.046 -4.364 1.00 85.06 247 VAL A C 1
ATOM 1876 O O . VAL A 1 247 ? 3.402 -7.447 -4.748 1.00 85.06 247 VAL A O 1
ATOM 1879 N N . ALA A 1 248 ? 2.474 -9.272 -3.839 1.00 82.81 248 ALA A N 1
ATOM 1880 C CA . ALA A 1 248 ? 3.731 -9.986 -3.630 1.00 82.81 248 ALA A CA 1
ATOM 1881 C C . ALA A 1 248 ? 4.233 -10.797 -4.844 1.00 82.81 248 ALA A C 1
ATOM 1883 O O . ALA A 1 248 ? 5.421 -11.119 -4.884 1.00 82.81 248 ALA A O 1
ATOM 1884 N N . HIS A 1 249 ? 3.360 -11.166 -5.791 1.00 84.81 249 HIS A N 1
ATOM 1885 C CA . HIS A 1 249 ? 3.679 -12.117 -6.873 1.00 84.81 249 HIS A CA 1
ATOM 1886 C C . HIS A 1 249 ? 3.432 -11.586 -8.284 1.00 84.81 249 HIS A C 1
ATOM 1888 O O . HIS A 1 249 ? 3.876 -12.221 -9.242 1.00 84.81 249 HIS A O 1
ATOM 1894 N N . THR A 1 250 ? 2.741 -10.456 -8.432 1.00 85.94 250 THR A N 1
ATOM 1895 C CA . THR A 1 250 ? 2.457 -9.910 -9.756 1.00 85.94 250 THR A CA 1
ATOM 1896 C C . THR A 1 250 ? 3.732 -9.467 -10.457 1.00 85.94 250 THR A C 1
ATOM 1898 O O . THR A 1 250 ? 4.649 -8.918 -9.841 1.00 85.94 250 THR A O 1
ATOM 1901 N N . ARG A 1 251 ? 3.797 -9.692 -11.772 1.00 84.56 251 ARG A N 1
ATOM 1902 C CA . ARG A 1 251 ? 4.895 -9.176 -12.606 1.00 84.56 251 ARG A CA 1
ATOM 1903 C C . ARG A 1 251 ? 4.722 -7.696 -12.918 1.00 84.56 251 ARG A C 1
ATOM 1905 O O . ARG A 1 251 ? 5.687 -7.040 -13.307 1.00 84.56 251 ARG A O 1
ATOM 1912 N N . LYS A 1 252 ? 3.495 -7.191 -12.779 1.00 88.62 252 LYS A N 1
ATOM 1913 C CA . LYS A 1 252 ? 3.150 -5.820 -13.122 1.00 88.62 252 LYS A CA 1
ATOM 1914 C C . LYS A 1 252 ? 3.645 -4.854 -12.067 1.00 88.62 252 LYS A C 1
ATOM 1916 O O . LYS A 1 252 ? 3.578 -5.118 -10.868 1.00 88.62 252 LYS A O 1
ATOM 1921 N N . LYS A 1 253 ? 4.080 -3.676 -12.503 1.00 90.88 253 LYS A N 1
ATOM 1922 C CA . LYS A 1 253 ? 4.425 -2.587 -11.582 1.00 90.88 253 LYS A CA 1
ATOM 1923 C C . LYS A 1 253 ? 3.145 -2.038 -10.946 1.00 90.88 253 LYS A C 1
ATOM 1925 O O . LYS A 1 253 ? 2.456 -1.204 -11.540 1.00 90.88 253 LYS A O 1
ATOM 1930 N N . ALA A 1 254 ? 2.807 -2.564 -9.770 1.00 92.31 254 ALA A N 1
ATOM 1931 C CA . ALA A 1 254 ? 1.539 -2.316 -9.100 1.00 92.31 254 ALA A CA 1
ATOM 1932 C C . ALA A 1 254 ? 1.637 -1.248 -8.001 1.00 92.31 254 ALA A C 1
ATOM 1934 O O . ALA A 1 254 ? 2.618 -1.181 -7.262 1.00 92.31 254 ALA A O 1
ATOM 1935 N N . ILE A 1 255 ? 0.577 -0.453 -7.859 1.00 93.88 255 ILE A N 1
ATOM 1936 C CA . ILE A 1 255 ? 0.346 0.421 -6.700 1.00 93.88 255 ILE A CA 1
ATOM 1937 C C . ILE A 1 255 ? -0.972 0.050 -6.029 1.00 93.88 255 ILE A C 1
ATOM 1939 O O . ILE A 1 255 ? -1.929 -0.330 -6.704 1.00 93.88 255 ILE A O 1
ATOM 1943 N N . VAL A 1 256 ? -1.033 0.198 -4.707 1.00 93.50 256 VAL A N 1
ATOM 1944 C CA . VAL A 1 256 ? -2.242 -0.042 -3.915 1.00 93.50 256 VAL A CA 1
ATOM 1945 C C . VAL A 1 256 ? -2.760 1.283 -3.379 1.00 93.50 256 VAL A C 1
ATOM 1947 O O . VAL A 1 256 ? -2.044 2.042 -2.720 1.00 93.50 256 VAL A O 1
ATOM 1950 N N . VAL A 1 257 ? -4.024 1.567 -3.663 1.00 94.81 257 VAL A N 1
ATOM 1951 C CA . VAL A 1 257 ? -4.725 2.747 -3.176 1.00 94.81 257 VAL A CA 1
ATOM 1952 C C . VAL A 1 257 ? -6.034 2.369 -2.498 1.00 94.81 257 VAL A C 1
ATOM 1954 O O . VAL A 1 257 ? -6.621 1.332 -2.788 1.00 94.81 257 VAL A O 1
ATOM 1957 N N . ALA A 1 258 ? -6.508 3.222 -1.596 1.00 91.56 258 ALA A N 1
ATOM 1958 C CA . ALA A 1 258 ? -7.793 3.040 -0.925 1.00 91.56 258 ALA A CA 1
ATOM 1959 C C . ALA A 1 258 ? -8.510 4.389 -0.716 1.00 91.56 258 ALA A C 1
ATOM 1961 O O . ALA A 1 258 ? -7.864 5.446 -0.744 1.00 91.56 258 ALA A O 1
ATOM 1962 N N . PRO A 1 259 ? -9.838 4.408 -0.503 1.00 89.12 259 PRO A N 1
ATOM 1963 C CA . PRO A 1 259 ? -10.588 5.651 -0.314 1.00 89.12 259 PRO A CA 1
ATOM 1964 C C . PRO A 1 259 ? -10.311 6.344 1.027 1.00 89.12 259 PRO A C 1
ATOM 1966 O O . PRO A 1 259 ? -10.395 7.570 1.098 1.00 89.12 259 PRO A O 1
ATOM 1969 N N . THR A 1 260 ? -9.970 5.594 2.082 1.00 83.62 260 THR A N 1
ATOM 1970 C CA . THR A 1 260 ? -9.758 6.123 3.442 1.00 83.62 260 THR A CA 1
ATOM 1971 C C . THR A 1 260 ? -8.336 5.866 3.941 1.00 83.62 260 THR A C 1
ATOM 1973 O O . THR A 1 260 ? -7.688 4.908 3.519 1.00 83.62 260 THR A O 1
ATOM 1976 N N . GLY A 1 261 ? -7.848 6.710 4.860 1.00 73.19 261 GLY A N 1
ATOM 1977 C CA . GLY A 1 261 ? -6.502 6.582 5.435 1.00 73.19 261 GLY A CA 1
ATOM 1978 C C . GLY A 1 261 ? -6.280 5.247 6.152 1.00 73.19 261 GLY A C 1
ATOM 1979 O O . GLY A 1 261 ? -5.260 4.600 5.939 1.00 73.19 261 GLY A O 1
ATOM 1980 N N . VAL A 1 262 ? -7.268 4.778 6.923 1.00 72.69 262 VAL A N 1
ATOM 1981 C CA . VAL A 1 262 ? -7.195 3.486 7.632 1.00 72.69 262 VAL A CA 1
ATOM 1982 C C . VAL A 1 262 ? -7.172 2.305 6.657 1.00 72.69 262 VAL A C 1
ATOM 1984 O O . VAL A 1 262 ? -6.377 1.385 6.840 1.00 72.69 262 VAL A O 1
ATOM 1987 N N . ALA A 1 263 ? -7.994 2.327 5.601 1.00 77.81 263 ALA A N 1
ATOM 1988 C CA . ALA A 1 263 ? -7.970 1.279 4.579 1.00 77.81 263 ALA A CA 1
ATOM 1989 C C . ALA A 1 263 ? -6.629 1.261 3.828 1.00 77.81 263 ALA A C 1
ATOM 1991 O O . ALA A 1 263 ? -6.038 0.199 3.653 1.00 77.81 263 ALA A O 1
ATOM 1992 N N . ALA A 1 264 ? -6.100 2.437 3.474 1.00 79.31 264 ALA A N 1
ATOM 1993 C CA . ALA A 1 264 ? -4.799 2.561 2.823 1.00 79.31 264 ALA A CA 1
ATOM 1994 C C . ALA A 1 264 ? -3.670 2.006 3.703 1.00 79.31 264 ALA A C 1
ATOM 1996 O O . ALA A 1 264 ? -2.842 1.233 3.228 1.00 79.31 264 ALA A O 1
ATOM 1997 N N . LEU A 1 265 ? -3.685 2.337 4.997 1.00 72.50 265 LEU A N 1
ATOM 1998 C CA . LEU A 1 265 ? -2.715 1.850 5.975 1.00 72.50 265 LEU A CA 1
ATOM 1999 C C . LEU A 1 265 ? -2.772 0.321 6.124 1.00 72.50 265 LEU A C 1
ATOM 2001 O O . LEU A 1 265 ? -1.734 -0.336 6.143 1.00 72.50 265 LEU A O 1
ATOM 2005 N N . ASN A 1 266 ? -3.976 -0.258 6.173 1.00 73.69 266 ASN A N 1
ATOM 2006 C CA . ASN A 1 266 ? -4.175 -1.708 6.270 1.00 73.69 266 ASN A CA 1
ATOM 2007 C C . ASN A 1 266 ? -3.746 -2.462 5.002 1.00 73.69 266 ASN A C 1
ATOM 2009 O O . ASN A 1 266 ? -3.262 -3.592 5.096 1.00 73.69 266 ASN A O 1
ATOM 2013 N N . ALA A 1 267 ? -3.925 -1.849 3.832 1.00 73.81 267 ALA A N 1
ATOM 2014 C CA . ALA A 1 267 ? -3.523 -2.407 2.546 1.00 73.81 267 ALA A CA 1
ATOM 2015 C C . ALA A 1 267 ? -2.025 -2.198 2.238 1.00 73.81 267 ALA A C 1
ATOM 2017 O O . ALA A 1 267 ? -1.527 -2.729 1.248 1.00 73.81 267 ALA A O 1
ATOM 2018 N N . GLY A 1 268 ? -1.298 -1.443 3.074 1.00 74.12 268 GLY A N 1
ATOM 2019 C CA . GLY A 1 268 ? 0.104 -1.085 2.831 1.00 74.12 268 GLY A CA 1
ATOM 2020 C C . GLY A 1 268 ? 0.286 -0.114 1.658 1.00 74.12 268 GLY A C 1
ATOM 2021 O O . GLY A 1 268 ? 1.321 -0.134 0.995 1.00 74.12 268 GLY A O 1
ATOM 2022 N N . GLY A 1 269 ? -0.736 0.697 1.378 1.00 84.19 269 GLY A N 1
ATOM 2023 C CA . GLY A 1 269 ? -0.783 1.649 0.274 1.00 84.19 269 GLY A CA 1
ATOM 2024 C C . GLY A 1 269 ? -1.019 3.086 0.731 1.00 84.19 269 GLY A C 1
ATOM 2025 O O . GLY A 1 269 ? -0.712 3.469 1.860 1.00 84.19 269 GLY A O 1
ATOM 2026 N N . MET A 1 270 ? -1.585 3.904 -0.157 1.00 86.62 270 MET A N 1
ATOM 2027 C CA . MET A 1 270 ? -1.931 5.300 0.141 1.00 86.62 270 MET A CA 1
ATOM 2028 C C . MET A 1 270 ? -3.352 5.660 -0.298 1.00 86.62 270 MET A C 1
ATOM 2030 O O . MET A 1 270 ? -4.027 4.895 -0.978 1.00 86.62 270 MET A O 1
ATOM 2034 N N . THR A 1 271 ? -3.845 6.835 0.085 1.00 89.38 271 THR A N 1
ATOM 2035 C CA . THR A 1 271 ? -5.190 7.248 -0.327 1.00 89.38 271 THR A CA 1
ATOM 2036 C C . THR A 1 271 ? -5.236 7.632 -1.808 1.00 89.38 271 THR A C 1
ATOM 2038 O O . THR A 1 271 ? -4.277 8.198 -2.337 1.00 89.38 271 THR A O 1
ATOM 2041 N N . ILE A 1 272 ? -6.374 7.386 -2.473 1.00 92.50 272 ILE A N 1
ATOM 2042 C CA . ILE A 1 272 ? -6.603 7.772 -3.883 1.00 92.50 272 ILE A CA 1
ATOM 2043 C C . ILE A 1 272 ? -6.305 9.267 -4.089 1.00 92.50 272 ILE A C 1
ATOM 2045 O O . ILE A 1 272 ? -5.580 9.644 -5.010 1.00 92.50 272 ILE A O 1
ATOM 2049 N N . HIS A 1 273 ? -6.811 10.116 -3.189 1.00 87.44 273 HIS A N 1
ATOM 2050 C CA . HIS A 1 273 ? -6.625 11.565 -3.250 1.00 87.44 273 HIS A CA 1
ATOM 2051 C C . HIS A 1 273 ? -5.143 11.955 -3.246 1.00 87.44 273 HIS A C 1
ATOM 2053 O O . HIS A 1 273 ? -4.706 12.729 -4.098 1.00 87.44 273 HIS A O 1
ATOM 2059 N N . LYS A 1 274 ? -4.338 11.367 -2.351 1.00 86.06 274 LYS A N 1
ATOM 2060 C CA . LYS A 1 274 ? -2.899 11.646 -2.283 1.00 86.06 274 LYS A CA 1
ATOM 2061 C C . LYS A 1 274 ? -2.159 11.087 -3.501 1.00 86.06 274 LYS A C 1
ATOM 2063 O O . LYS A 1 274 ? -1.359 11.810 -4.104 1.00 86.06 274 LYS A O 1
ATOM 2068 N N . MET A 1 275 ? -2.467 9.855 -3.916 1.00 90.56 275 MET A N 1
ATOM 2069 C CA . MET A 1 275 ? -1.806 9.200 -5.052 1.00 90.56 275 MET A CA 1
ATOM 2070 C C . MET A 1 275 ? -1.992 9.968 -6.353 1.00 90.56 275 MET A C 1
ATOM 2072 O O . MET A 1 275 ? -1.032 10.167 -7.085 1.00 90.56 275 MET A O 1
ATOM 2076 N N . PHE A 1 276 ? -3.191 10.477 -6.622 1.00 91.19 276 PHE A N 1
ATOM 2077 C CA . PHE A 1 276 ? -3.488 11.154 -7.886 1.00 91.19 276 PHE A CA 1
ATOM 2078 C C . PHE A 1 276 ? -3.522 12.683 -7.775 1.00 91.19 276 PHE A C 1
ATOM 2080 O O . PHE A 1 276 ? -3.674 13.356 -8.789 1.00 91.19 276 PHE A O 1
ATOM 2087 N N . GLY A 1 277 ? -3.312 13.241 -6.575 1.00 85.50 277 GLY A N 1
ATOM 2088 C CA . GLY A 1 277 ? -3.368 14.688 -6.333 1.00 85.50 277 GLY A CA 1
ATOM 2089 C C . GLY A 1 277 ? -4.767 15.263 -6.552 1.00 85.50 277 GLY A C 1
ATOM 2090 O O . GLY A 1 277 ? -4.901 16.342 -7.120 1.00 85.50 277 GLY A O 1
ATOM 2091 N N . LEU A 1 278 ? -5.802 14.512 -6.169 1.00 87.38 278 LEU A N 1
ATOM 2092 C CA . LEU A 1 278 ? -7.193 14.895 -6.396 1.00 87.38 278 LEU A CA 1
ATOM 2093 C C . LEU A 1 278 ? -7.690 15.813 -5.270 1.00 87.38 278 LEU A C 1
ATOM 2095 O O . LEU A 1 278 ? -7.501 15.468 -4.099 1.00 87.38 278 LEU A O 1
ATOM 2099 N N . PRO A 1 279 ? -8.350 16.944 -5.587 1.00 83.12 279 PRO A N 1
ATOM 2100 C CA . PRO A 1 279 ? -9.003 17.769 -4.573 1.00 83.12 279 PRO A CA 1
ATOM 2101 C C . PRO A 1 279 ? -10.185 17.051 -3.904 1.00 83.12 279 PRO A C 1
ATOM 2103 O O . PRO A 1 279 ? -10.719 16.070 -4.414 1.00 83.12 279 PRO A O 1
ATOM 2106 N N . PHE A 1 280 ? -10.623 17.567 -2.758 1.00 82.94 280 PHE A N 1
ATOM 2107 C CA . PHE A 1 280 ? -11.862 17.119 -2.123 1.00 82.94 280 PHE A CA 1
ATOM 2108 C C . PHE A 1 280 ? -13.092 17.768 -2.782 1.00 82.94 280 PHE A C 1
ATOM 2110 O O . PHE A 1 280 ? -13.014 18.871 -3.329 1.00 82.94 280 PHE A O 1
ATOM 2117 N N . GLY A 1 281 ? -14.237 17.088 -2.701 1.00 83.44 281 GLY A N 1
ATOM 2118 C CA . GLY A 1 281 ? -15.514 17.520 -3.284 1.00 83.44 281 GLY A CA 1
ATOM 2119 C C . GLY A 1 281 ? -15.915 16.712 -4.520 1.00 83.44 281 GLY A C 1
ATOM 2120 O O . GLY A 1 281 ? -15.320 15.670 -4.804 1.00 83.44 281 GLY A O 1
ATOM 2121 N N . ILE A 1 282 ? -16.952 17.174 -5.224 1.00 86.56 282 ILE A N 1
ATOM 2122 C CA . ILE A 1 282 ? -17.428 16.550 -6.467 1.00 86.56 282 ILE A CA 1
ATOM 2123 C C . ILE A 1 282 ? -16.501 16.897 -7.628 1.00 86.56 282 ILE A C 1
ATOM 2125 O O . ILE A 1 282 ? -16.148 18.067 -7.818 1.00 86.56 282 ILE A O 1
ATOM 2129 N N . MET A 1 283 ? -16.141 15.883 -8.414 1.00 87.88 283 MET A N 1
ATOM 2130 C CA . MET A 1 283 ? -15.370 16.038 -9.647 1.00 87.88 283 MET A CA 1
ATOM 2131 C C . MET A 1 283 ? -16.293 16.095 -10.854 1.00 87.88 283 MET A C 1
ATOM 2133 O O . MET A 1 283 ? -17.127 15.213 -11.066 1.00 87.88 283 MET A O 1
ATOM 2137 N N . GLN A 1 284 ? -16.124 17.124 -11.677 1.00 86.81 284 GLN A N 1
ATOM 2138 C CA . GLN A 1 284 ? -16.835 17.197 -12.947 1.00 86.81 284 GLN A CA 1
ATOM 2139 C C . GLN A 1 284 ? -16.091 16.396 -14.025 1.00 86.81 284 GLN A C 1
ATOM 2141 O O . GLN A 1 284 ? -14.864 16.266 -13.978 1.00 86.81 284 GLN A O 1
ATOM 2146 N N . PRO A 1 285 ? -16.789 15.883 -15.049 1.00 82.75 285 PRO A N 1
ATOM 2147 C CA . PRO A 1 285 ? -16.116 15.401 -16.246 1.00 82.75 285 PRO A CA 1
ATOM 2148 C C . PRO A 1 285 ? -15.204 16.500 -16.818 1.00 82.75 285 PRO A C 1
ATOM 2150 O O . PRO A 1 285 ? -15.641 17.634 -16.994 1.00 82.75 285 PRO A O 1
ATOM 2153 N N . ASN A 1 286 ? -13.945 16.165 -17.115 1.00 78.44 286 ASN A N 1
ATOM 2154 C CA . ASN A 1 286 ? -12.908 17.110 -17.566 1.00 78.44 286 ASN A CA 1
ATOM 2155 C C . ASN A 1 286 ? -12.527 18.212 -16.559 1.00 78.44 286 ASN A C 1
ATOM 2157 O O . ASN A 1 286 ? -12.090 19.286 -16.970 1.00 78.44 286 ASN A O 1
ATOM 2161 N N . ASP A 1 287 ? -12.636 17.949 -15.256 1.00 82.69 287 ASP A N 1
ATOM 2162 C CA . ASP A 1 287 ? -12.226 18.899 -14.222 1.00 82.69 287 ASP A CA 1
ATOM 2163 C C . ASP A 1 287 ? -10.769 19.374 -14.390 1.00 82.69 287 ASP A C 1
ATOM 2165 O O . ASP A 1 287 ? -9.824 18.580 -14.361 1.00 82.69 287 ASP A O 1
ATOM 2169 N N . HIS A 1 288 ? -10.581 20.687 -14.540 1.00 82.88 288 HIS A N 1
ATOM 2170 C CA . HIS A 1 288 ? -9.261 21.302 -14.709 1.00 82.88 288 HIS A CA 1
ATOM 2171 C C . HIS A 1 288 ? -8.397 21.242 -13.443 1.00 82.88 288 HIS A C 1
ATOM 2173 O O . HIS A 1 288 ? -7.193 21.480 -13.520 1.00 82.88 288 HIS A O 1
ATOM 2179 N N . ARG A 1 289 ? -8.981 20.915 -12.283 1.00 83.50 289 ARG A N 1
ATOM 2180 C CA . ARG A 1 289 ? -8.239 20.738 -11.028 1.00 83.50 289 ARG A CA 1
ATOM 2181 C C . ARG A 1 289 ? -7.426 19.438 -11.006 1.00 83.50 289 ARG A C 1
ATOM 2183 O O . ARG A 1 289 ? -6.602 19.265 -10.113 1.00 83.50 289 ARG A O 1
ATOM 2190 N N . ILE A 1 290 ? -7.645 18.521 -11.954 1.00 87.81 290 ILE A N 1
ATOM 2191 C CA . ILE A 1 290 ? -6.857 17.290 -12.073 1.00 87.81 290 ILE A CA 1
ATOM 2192 C C . ILE A 1 290 ? -5.474 17.631 -12.629 1.00 87.81 290 ILE A C 1
ATOM 2194 O O . ILE A 1 290 ? -5.325 18.103 -13.756 1.00 87.81 290 ILE A O 1
ATOM 2198 N N . VAL A 1 291 ? -4.455 17.365 -11.817 1.00 85.81 291 VAL A N 1
ATOM 2199 C CA . VAL A 1 291 ? -3.091 17.827 -12.058 1.00 85.81 291 VAL A CA 1
ATOM 2200 C C . VAL A 1 291 ? -2.360 16.950 -13.079 1.00 85.81 291 VAL A C 1
ATOM 2202 O O . VAL A 1 291 ? -2.355 15.718 -13.000 1.00 85.81 291 VAL A O 1
ATOM 2205 N N . TYR A 1 292 ? -1.677 17.607 -14.014 1.00 88.06 292 TYR A N 1
ATOM 2206 C CA . TYR A 1 292 ? -0.655 17.000 -14.858 1.00 88.06 292 TYR A CA 1
ATOM 2207 C C . TYR A 1 292 ? 0.730 17.276 -14.254 1.00 88.06 292 TYR A C 1
ATOM 2209 O O . TYR A 1 292 ? 1.138 18.430 -14.124 1.00 88.06 292 TYR A O 1
ATOM 2217 N N . PHE A 1 293 ? 1.437 16.213 -13.865 1.00 87.25 293 PHE A N 1
ATOM 2218 C CA . PHE A 1 293 ? 2.712 16.286 -13.141 1.00 87.25 293 PHE A CA 1
ATOM 2219 C C . PHE A 1 293 ? 3.939 16.417 -14.053 1.00 87.25 293 PHE A C 1
ATOM 2221 O O . PHE A 1 293 ? 5.015 16.765 -13.567 1.00 87.25 293 PHE A O 1
ATOM 2228 N N . GLY A 1 294 ? 3.781 16.132 -15.348 1.00 83.81 294 GLY A N 1
ATOM 2229 C CA . GLY A 1 294 ? 4.876 16.100 -16.316 1.00 83.81 294 GLY A CA 1
ATOM 2230 C C . GLY A 1 294 ? 5.349 17.477 -16.796 1.00 83.81 294 GLY A C 1
ATOM 2231 O O . GLY A 1 294 ? 4.924 18.502 -16.257 1.00 83.81 294 GLY A O 1
ATOM 2232 N N . PRO A 1 295 ? 6.198 17.508 -17.845 1.00 78.19 295 PRO A N 1
ATOM 2233 C CA . PRO A 1 295 ? 6.835 18.731 -18.332 1.00 78.19 295 PRO A CA 1
ATOM 2234 C C . PRO A 1 295 ? 5.807 19.772 -18.766 1.00 78.19 295 PRO A C 1
ATOM 2236 O O . PRO A 1 295 ? 5.002 19.499 -19.667 1.00 78.19 295 PRO A O 1
ATOM 2239 N N . GLN A 1 296 ? 5.833 20.951 -18.145 1.00 78.31 296 GLN A N 1
ATOM 2240 C CA . GLN A 1 296 ? 4.947 22.053 -18.501 1.00 78.31 296 GLN A CA 1
ATOM 2241 C C . GLN A 1 296 ? 5.339 22.638 -19.856 1.00 78.31 296 GLN A C 1
ATOM 2243 O O . GLN A 1 296 ? 6.515 22.757 -20.193 1.00 78.31 296 GLN A O 1
ATOM 2248 N N . ARG A 1 297 ? 4.336 23.034 -20.645 1.00 65.75 297 ARG A N 1
ATOM 2249 C CA . ARG A 1 297 ? 4.520 23.434 -22.051 1.00 65.75 297 ARG A CA 1
ATOM 2250 C C . ARG A 1 297 ? 5.490 24.607 -22.244 1.00 65.75 297 ARG A C 1
ATOM 2252 O O . ARG A 1 297 ? 6.125 24.677 -23.289 1.00 65.75 297 ARG A O 1
ATOM 2259 N N . TYR A 1 298 ? 5.569 25.514 -21.269 1.00 51.97 298 TYR A N 1
ATOM 2260 C CA . TYR A 1 298 ? 6.347 26.754 -21.369 1.00 51.97 298 TYR A CA 1
ATOM 2261 C C . TYR A 1 298 ? 7.694 26.698 -20.648 1.00 51.97 298 TYR A C 1
ATOM 2263 O O . TYR A 1 298 ? 8.639 27.324 -21.110 1.00 51.97 298 TYR A O 1
ATOM 2271 N N . THR A 1 299 ? 7.795 25.959 -19.540 1.00 62.44 299 THR A N 1
ATOM 2272 C CA . THR A 1 299 ? 9.034 25.878 -18.749 1.00 62.44 299 THR A CA 1
ATOM 2273 C C . THR A 1 299 ? 9.838 24.615 -19.044 1.00 62.44 299 THR A C 1
ATOM 2275 O O . THR A 1 299 ? 11.027 24.574 -18.763 1.00 62.44 299 THR A O 1
ATOM 2278 N N . GLY A 1 300 ? 9.215 23.567 -19.595 1.00 68.56 300 GLY A N 1
ATOM 2279 C CA . GLY A 1 300 ? 9.835 22.248 -19.752 1.00 68.56 300 GLY A CA 1
ATOM 2280 C C . GLY A 1 300 ? 10.031 21.492 -18.432 1.00 68.56 300 GLY A C 1
ATOM 2281 O O . GLY A 1 300 ? 10.356 20.310 -18.454 1.00 68.56 300 GLY A O 1
ATOM 2282 N N . GLU A 1 301 ? 9.782 22.138 -17.293 1.00 71.19 301 GLU A N 1
ATOM 2283 C CA . GLU A 1 301 ? 9.936 21.558 -15.963 1.00 71.19 301 GLU A CA 1
ATOM 2284 C C . GLU A 1 301 ? 8.718 20.716 -15.582 1.00 71.19 301 GLU A C 1
ATOM 2286 O O . GLU A 1 301 ? 7.570 21.073 -15.868 1.00 71.19 301 GLU A O 1
ATOM 2291 N N . CYS A 1 302 ? 8.963 19.591 -14.914 1.00 78.75 302 CYS A N 1
ATOM 2292 C CA . CYS A 1 302 ? 7.906 18.786 -14.321 1.00 78.75 302 CYS A CA 1
ATOM 2293 C C . CYS A 1 302 ? 7.443 19.407 -13.008 1.00 78.75 302 CYS A C 1
ATOM 2295 O O . CYS A 1 302 ? 8.255 19.714 -12.140 1.00 78.75 302 CYS A O 1
ATOM 2297 N N . LEU A 1 303 ? 6.125 19.502 -12.821 1.00 78.25 303 LEU A N 1
ATOM 2298 C CA . LEU A 1 303 ? 5.555 19.936 -11.542 1.00 78.25 303 LEU A CA 1
ATOM 2299 C C . LEU A 1 303 ? 5.932 18.964 -10.413 1.00 78.25 303 LEU A C 1
ATOM 2301 O O . LEU A 1 303 ? 6.138 19.369 -9.272 1.00 78.25 303 LEU A O 1
ATOM 2305 N N . ASN A 1 304 ? 6.003 17.668 -10.730 1.00 83.94 304 ASN A N 1
ATOM 2306 C CA . ASN A 1 304 ? 6.538 16.654 -9.834 1.00 83.94 304 ASN A CA 1
ATOM 2307 C C . ASN A 1 304 ? 7.123 15.499 -10.654 1.00 83.94 304 ASN A C 1
ATOM 2309 O O . ASN A 1 304 ? 6.392 14.595 -11.063 1.00 83.94 304 ASN A O 1
ATOM 2313 N N . GLN A 1 305 ? 8.437 15.548 -10.881 1.00 85.00 305 GLN A N 1
ATOM 2314 C CA . GLN A 1 305 ? 9.177 14.563 -11.674 1.00 85.00 305 GLN A CA 1
ATOM 2315 C C . GLN A 1 305 ? 8.963 13.137 -11.144 1.00 85.00 305 GLN A C 1
ATOM 2317 O O . GLN A 1 305 ? 8.421 12.298 -11.853 1.00 85.00 305 GLN A O 1
ATOM 2322 N N . ALA A 1 306 ? 9.232 12.902 -9.854 1.00 83.44 306 ALA A N 1
ATOM 2323 C CA . ALA A 1 306 ? 9.108 11.579 -9.238 1.00 83.44 306 ALA A CA 1
ATOM 2324 C C . ALA A 1 306 ? 7.704 10.969 -9.395 1.00 83.44 306 ALA A C 1
ATOM 2326 O O . ALA A 1 306 ? 7.551 9.778 -9.666 1.00 83.44 306 ALA A O 1
ATOM 2327 N N . LYS A 1 307 ? 6.656 11.787 -9.241 1.00 86.19 307 LYS A N 1
ATOM 2328 C CA . LYS A 1 307 ? 5.267 11.337 -9.390 1.00 86.19 307 LYS A CA 1
ATOM 2329 C C . LYS A 1 307 ? 4.888 11.092 -10.846 1.00 86.19 307 LYS A C 1
ATOM 2331 O O . LYS A 1 307 ? 4.130 10.164 -11.126 1.00 86.19 307 LYS A O 1
ATOM 2336 N N . TYR A 1 308 ? 5.395 11.916 -11.758 1.00 90.00 308 TYR A N 1
ATOM 2337 C CA . TYR A 1 308 ? 5.218 11.719 -13.189 1.00 90.00 308 TYR A CA 1
ATOM 2338 C C . TYR A 1 308 ? 5.873 10.411 -13.651 1.00 90.00 308 TYR A C 1
ATOM 2340 O O . TYR A 1 308 ? 5.200 9.604 -14.290 1.00 90.00 308 TYR A O 1
ATOM 2348 N N . ASP A 1 309 ? 7.116 10.150 -13.245 1.00 88.25 309 ASP A N 1
ATOM 2349 C CA . ASP A 1 309 ? 7.853 8.933 -13.610 1.00 88.25 309 ASP A CA 1
ATOM 2350 C C . ASP A 1 309 ? 7.207 7.681 -13.015 1.00 88.25 309 ASP A C 1
ATOM 2352 O O . ASP A 1 309 ? 7.009 6.682 -13.711 1.00 88.25 309 ASP A O 1
ATOM 2356 N N . LEU A 1 310 ? 6.754 7.764 -11.761 1.00 90.44 310 LEU A N 1
ATOM 2357 C CA . LEU A 1 310 ? 5.952 6.717 -11.136 1.00 90.44 310 LEU A CA 1
ATOM 2358 C C . LEU A 1 310 ? 4.689 6.421 -11.945 1.00 90.44 310 LEU A C 1
ATOM 2360 O O . LEU A 1 310 ? 4.452 5.274 -12.317 1.00 90.44 310 LEU A O 1
ATOM 2364 N N . LEU A 1 311 ? 3.876 7.434 -12.251 1.00 91.88 311 LEU A N 1
ATOM 2365 C CA . LEU A 1 311 ? 2.648 7.234 -13.019 1.00 91.88 311 LEU A CA 1
ATOM 2366 C C . LEU A 1 311 ? 2.922 6.773 -14.452 1.00 91.88 311 LEU A C 1
ATOM 2368 O O . LEU A 1 311 ? 2.073 6.095 -15.016 1.00 91.88 311 LEU A O 1
ATOM 2372 N N . GLN A 1 312 ? 4.073 7.079 -15.046 1.00 89.88 312 GLN A N 1
ATOM 2373 C CA . GLN A 1 312 ? 4.488 6.496 -16.324 1.00 89.88 312 GLN A CA 1
ATOM 2374 C C . GLN A 1 312 ? 4.775 4.997 -16.178 1.00 89.88 312 GLN A C 1
ATOM 2376 O O . GLN A 1 312 ? 4.277 4.206 -16.980 1.00 89.88 312 GLN A O 1
ATOM 2381 N N . ALA A 1 313 ? 5.500 4.608 -15.129 1.00 88.75 313 ALA A N 1
ATOM 2382 C CA . ALA A 1 313 ? 5.923 3.233 -14.887 1.00 88.75 313 ALA A CA 1
ATOM 2383 C C . ALA A 1 313 ? 4.809 2.295 -14.396 1.00 88.75 313 ALA A C 1
ATOM 2385 O O . ALA A 1 313 ? 4.894 1.096 -14.640 1.00 88.75 313 ALA A O 1
ATOM 2386 N N . VAL A 1 314 ? 3.785 2.802 -13.701 1.00 93.69 314 VAL A N 1
ATOM 2387 C CA . VAL A 1 314 ? 2.684 1.976 -13.171 1.00 93.69 314 VAL A CA 1
ATOM 2388 C C . VAL A 1 314 ? 1.950 1.247 -14.295 1.00 93.69 314 VAL A C 1
ATOM 2390 O O . VAL A 1 314 ? 1.529 1.858 -15.279 1.00 93.69 314 VAL A O 1
ATOM 2393 N N . GLU A 1 315 ? 1.718 -0.046 -14.101 1.00 92.88 315 GLU A N 1
ATOM 2394 C CA . GLU A 1 315 ? 0.978 -0.916 -15.025 1.00 92.88 315 GLU A CA 1
ATOM 2395 C C . GLU A 1 315 ? -0.350 -1.391 -14.424 1.00 92.88 315 GLU A C 1
ATOM 2397 O O . GLU A 1 315 ? -1.324 -1.569 -15.159 1.00 92.88 315 GLU A O 1
ATOM 2402 N N . LEU A 1 316 ? -0.400 -1.552 -13.095 1.00 95.38 316 LEU A N 1
ATOM 2403 C CA . LEU A 1 316 ? -1.569 -2.017 -12.351 1.00 95.38 316 LEU A CA 1
ATOM 2404 C C . LEU A 1 316 ? -1.900 -1.063 -11.193 1.00 95.38 316 LEU A C 1
ATOM 2406 O O . LEU A 1 316 ? -1.062 -0.785 -10.337 1.00 95.38 316 LEU A O 1
ATOM 2410 N N . VAL A 1 317 ? -3.144 -0.590 -11.136 1.00 96.69 317 VAL A N 1
ATOM 2411 C CA . VAL A 1 317 ? -3.675 0.186 -10.007 1.00 96.69 317 VAL A CA 1
ATOM 2412 C C . VAL A 1 317 ? -4.676 -0.672 -9.248 1.00 96.69 317 VAL A C 1
ATOM 2414 O O . VAL A 1 317 ? -5.729 -1.013 -9.780 1.00 96.69 317 VAL A O 1
ATOM 2417 N N . ILE A 1 318 ? -4.359 -1.016 -8.004 1.00 96.50 318 ILE A N 1
ATOM 2418 C CA . ILE A 1 318 ? -5.237 -1.791 -7.127 1.00 96.50 318 ILE A CA 1
ATOM 2419 C C . ILE A 1 318 ? -5.981 -0.818 -6.217 1.00 96.50 318 ILE A C 1
ATOM 2421 O O . ILE A 1 318 ? -5.345 -0.070 -5.480 1.00 96.50 318 ILE A O 1
ATOM 2425 N N . ILE A 1 319 ? -7.311 -0.824 -6.258 1.00 96.19 319 ILE A N 1
ATOM 2426 C CA . ILE A 1 319 ? -8.167 -0.015 -5.388 1.00 96.19 319 ILE A CA 1
ATOM 2427 C C . ILE A 1 319 ? -8.861 -0.937 -4.386 1.00 96.19 319 ILE A C 1
ATOM 2429 O O . ILE A 1 319 ? -9.791 -1.652 -4.758 1.00 96.19 319 ILE A O 1
ATOM 2433 N N . ASP A 1 320 ? -8.411 -0.921 -3.133 1.00 92.62 320 ASP A N 1
ATOM 2434 C CA . ASP A 1 320 ? -9.061 -1.652 -2.041 1.00 92.62 320 ASP A CA 1
ATOM 2435 C C . ASP A 1 320 ? -10.254 -0.865 -1.476 1.00 92.62 320 ASP A C 1
ATOM 2437 O O . ASP A 1 320 ? -10.298 0.366 -1.554 1.00 92.62 320 ASP A O 1
ATOM 2441 N N . GLU A 1 321 ? -11.227 -1.578 -0.907 1.00 90.94 321 GLU A N 1
ATOM 2442 C CA . GLU A 1 321 ? -12.502 -1.037 -0.410 1.00 90.94 321 GLU A CA 1
ATOM 2443 C C . GLU A 1 321 ? -13.229 -0.140 -1.435 1.00 90.94 321 GLU A C 1
ATOM 2445 O O . GLU A 1 321 ? -13.769 0.923 -1.112 1.00 90.94 321 GLU A O 1
ATOM 2450 N N . VAL A 1 322 ? -13.278 -0.581 -2.699 1.00 93.94 322 VAL A N 1
ATOM 2451 C CA . VAL A 1 322 ? -13.873 0.185 -3.813 1.00 93.94 322 VAL A CA 1
ATOM 2452 C C . VAL A 1 322 ? -15.355 0.540 -3.601 1.00 93.94 322 VAL A C 1
ATOM 2454 O O . VAL A 1 322 ? -15.857 1.500 -4.178 1.00 93.94 322 VAL A O 1
ATOM 2457 N N . SER A 1 323 ? -16.063 -0.189 -2.735 1.00 91.31 323 SER A N 1
ATOM 2458 C CA . SER A 1 323 ? -17.466 0.064 -2.371 1.00 91.31 323 SER A CA 1
ATOM 2459 C C . SER A 1 323 ? -17.711 1.492 -1.870 1.00 91.31 323 SER A C 1
ATOM 2461 O O . SER A 1 323 ? -18.778 2.046 -2.118 1.00 91.31 323 SER A O 1
ATOM 2463 N N . MET A 1 324 ? -16.709 2.117 -1.243 1.00 89.81 324 MET A N 1
ATOM 2464 C CA . MET A 1 324 ? -16.766 3.497 -0.746 1.00 89.81 324 MET A CA 1
ATOM 2465 C C . MET A 1 324 ? -16.313 4.549 -1.772 1.00 89.81 324 MET A C 1
ATOM 2467 O O . MET A 1 324 ? -16.342 5.746 -1.480 1.00 89.81 324 MET A O 1
ATOM 2471 N N . VAL A 1 325 ? -15.875 4.136 -2.963 1.00 94.62 325 VAL A N 1
ATOM 2472 C CA . VAL A 1 325 ? -15.397 5.036 -4.020 1.00 94.62 325 VAL A CA 1
ATOM 2473 C C . VAL A 1 325 ? -16.575 5.492 -4.877 1.00 94.62 325 VAL A C 1
ATOM 2475 O O . VAL A 1 325 ? -17.331 4.678 -5.406 1.00 94.62 325 VAL A O 1
ATOM 2478 N N . ARG A 1 326 ? -16.730 6.811 -5.031 1.00 94.62 326 ARG A N 1
ATOM 2479 C CA . ARG A 1 326 ? -17.746 7.385 -5.919 1.00 94.62 326 ARG A CA 1
ATOM 2480 C C . ARG A 1 326 ? -17.346 7.279 -7.393 1.00 94.62 326 ARG A C 1
ATOM 2482 O O . ARG A 1 326 ? -16.156 7.319 -7.708 1.00 94.62 326 ARG A O 1
ATOM 2489 N N . ALA A 1 327 ? -18.331 7.246 -8.294 1.00 95.12 327 ALA A N 1
ATOM 2490 C CA . ALA A 1 327 ? -18.091 7.208 -9.743 1.00 95.12 327 ALA A CA 1
ATOM 2491 C C . ALA A 1 327 ? -17.211 8.370 -10.251 1.00 95.12 327 ALA A C 1
ATOM 2493 O O . ALA A 1 327 ? -16.301 8.154 -11.047 1.00 95.12 327 ALA A O 1
ATOM 2494 N N . ASP A 1 328 ? -17.417 9.587 -9.731 1.00 94.69 328 ASP A N 1
ATOM 2495 C CA . ASP A 1 328 ? -16.677 10.790 -10.136 1.00 94.69 328 ASP A CA 1
ATOM 2496 C C . ASP A 1 328 ? -15.194 10.723 -9.766 1.00 94.69 328 ASP A C 1
ATOM 2498 O O . ASP A 1 328 ? -14.337 11.187 -10.515 1.00 94.69 328 ASP A O 1
ATOM 2502 N N . ILE A 1 329 ? -14.880 10.111 -8.623 1.00 95.31 329 ILE A N 1
ATOM 2503 C CA . ILE A 1 329 ? -13.500 9.883 -8.197 1.00 95.31 329 ILE A CA 1
ATOM 2504 C C . ILE A 1 329 ? -12.818 8.875 -9.120 1.00 95.31 329 ILE A C 1
ATOM 2506 O O . ILE A 1 329 ? -11.654 9.068 -9.466 1.00 95.31 329 ILE A O 1
ATOM 2510 N N . LEU A 1 330 ? -13.521 7.827 -9.553 1.00 96.06 330 LEU A N 1
ATOM 2511 C CA . LEU A 1 330 ? -12.944 6.838 -10.460 1.00 96.06 330 LEU A CA 1
ATOM 2512 C C . LEU A 1 330 ? -12.702 7.412 -11.866 1.00 96.06 330 LEU A C 1
ATOM 2514 O O . LEU A 1 330 ? -11.629 7.193 -12.427 1.00 96.06 330 LEU A O 1
ATOM 2518 N N . ASP A 1 331 ? -13.625 8.220 -12.393 1.00 95.50 331 ASP A N 1
ATOM 2519 C CA . ASP A 1 331 ? -13.405 8.959 -13.646 1.00 95.50 331 ASP A CA 1
ATOM 2520 C C . ASP A 1 331 ? -12.288 10.012 -13.503 1.00 95.50 331 ASP A C 1
ATOM 2522 O O . ASP A 1 331 ? -11.523 10.254 -14.440 1.00 95.50 331 ASP A O 1
ATOM 2526 N N . ALA A 1 332 ? -12.112 10.609 -12.319 1.00 95.56 332 ALA A N 1
ATOM 2527 C CA . ALA A 1 332 ? -10.971 11.483 -12.049 1.00 95.56 332 ALA A CA 1
ATOM 2528 C C . ALA A 1 332 ? -9.635 10.715 -12.040 1.00 95.56 332 ALA A C 1
ATOM 2530 O O . ALA A 1 332 ? -8.624 11.236 -12.524 1.00 95.56 332 ALA A O 1
ATOM 2531 N N . VAL A 1 333 ? -9.619 9.470 -11.547 1.00 96.19 333 VAL A N 1
ATOM 2532 C CA . VAL A 1 333 ? -8.460 8.566 -11.654 1.00 96.19 333 VAL A CA 1
ATOM 2533 C C . VAL A 1 333 ? -8.176 8.228 -13.120 1.00 96.19 333 VAL A C 1
ATOM 2535 O O . VAL A 1 333 ? -7.036 8.395 -13.552 1.00 96.19 333 VAL A O 1
ATOM 2538 N N . ASP A 1 334 ? -9.186 7.836 -13.905 1.00 96.00 334 ASP A N 1
ATOM 2539 C CA . ASP A 1 334 ? -9.059 7.611 -15.356 1.00 96.00 334 ASP A CA 1
ATOM 2540 C C . ASP A 1 334 ? -8.433 8.825 -16.053 1.00 96.00 334 ASP A C 1
ATOM 2542 O O . ASP A 1 334 ? -7.411 8.711 -16.741 1.00 96.00 334 ASP A O 1
ATOM 2546 N N . ARG A 1 335 ? -8.978 10.017 -15.798 1.00 94.56 335 ARG A N 1
ATOM 2547 C CA . ARG A 1 335 ? -8.485 11.271 -16.369 1.00 94.56 335 ARG A CA 1
ATOM 2548 C C . ARG A 1 335 ? -7.044 11.567 -15.959 1.00 94.56 335 ARG A C 1
ATOM 2550 O O . ARG A 1 335 ? -6.243 11.942 -16.819 1.00 94.56 335 ARG A O 1
ATOM 2557 N N . SER A 1 336 ? -6.705 11.391 -14.682 1.00 95.06 336 SER A N 1
ATOM 2558 C CA . SER A 1 336 ? -5.345 11.589 -14.169 1.00 95.06 336 SER A CA 1
ATOM 2559 C C . SER A 1 336 ? -4.354 10.641 -14.845 1.00 95.06 336 SER A C 1
ATOM 2561 O O . SER A 1 336 ? -3.300 11.081 -15.309 1.00 95.06 336 SER A O 1
ATOM 2563 N N . LEU A 1 337 ? -4.708 9.363 -14.992 1.00 95.50 337 LEU A N 1
ATOM 2564 C CA . LEU A 1 337 ? -3.866 8.372 -15.659 1.00 95.50 337 LEU A CA 1
ATOM 2565 C C . LEU A 1 337 ? -3.698 8.663 -17.153 1.00 95.50 337 LEU A C 1
ATOM 2567 O O . LEU A 1 337 ? -2.576 8.601 -17.656 1.00 95.50 337 LEU A O 1
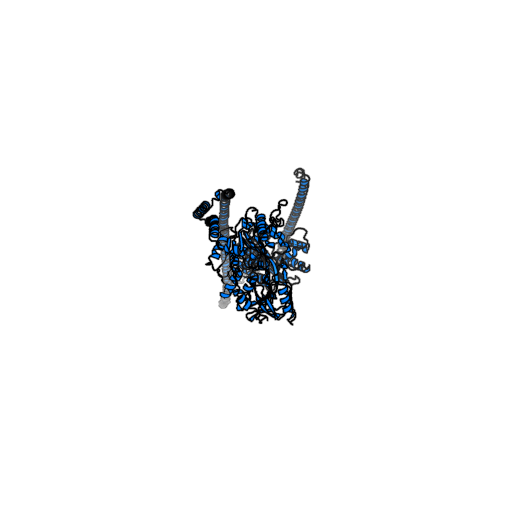ATOM 2571 N N . ARG A 1 338 ? -4.766 9.054 -17.855 1.00 93.50 338 ARG A N 1
ATOM 2572 C CA . ARG A 1 338 ? -4.716 9.488 -19.263 1.00 93.50 338 ARG A CA 1
ATOM 2573 C C . ARG A 1 338 ? -3.773 10.668 -19.471 1.00 93.50 338 ARG A C 1
ATOM 2575 O O . ARG A 1 338 ? -2.947 10.642 -20.387 1.00 93.50 338 ARG A O 1
ATOM 2582 N N . LEU A 1 339 ? -3.897 11.696 -18.628 1.00 91.06 339 LEU A N 1
ATOM 2583 C CA . LEU A 1 339 ? -3.065 12.901 -18.664 1.00 91.06 339 LEU A CA 1
ATOM 2584 C C . LEU A 1 339 ? -1.599 12.567 -18.394 1.00 91.06 339 LEU A C 1
ATOM 2586 O O . LEU A 1 339 ? -0.726 12.886 -19.200 1.00 91.06 339 LEU A O 1
ATOM 2590 N N . ASN A 1 340 ? -1.339 11.893 -17.276 1.00 92.31 340 ASN A N 1
ATOM 2591 C CA . ASN A 1 340 ? 0.015 11.649 -16.799 1.00 92.31 340 ASN A CA 1
ATOM 2592 C C . ASN A 1 340 ? 0.733 10.536 -17.566 1.00 92.31 340 ASN A C 1
ATOM 2594 O O . ASN A 1 340 ? 1.954 10.556 -17.589 1.00 92.31 340 ASN A O 1
ATOM 2598 N N . SER A 1 341 ? 0.014 9.650 -18.268 1.00 89.75 341 SER A N 1
ATOM 2599 C CA . SER A 1 341 ? 0.595 8.652 -19.190 1.00 89.75 341 SER A CA 1
ATOM 2600 C C . SER A 1 341 ? 0.739 9.166 -20.627 1.00 89.75 341 SER A C 1
ATOM 2602 O O . SER A 1 341 ? 1.318 8.485 -21.468 1.00 89.75 341 SER A O 1
ATOM 2604 N N . ARG A 1 342 ? 0.190 10.352 -20.939 1.00 84.94 342 ARG A N 1
ATOM 2605 C CA . ARG A 1 342 ? 0.059 10.910 -22.302 1.00 84.94 342 ARG A CA 1
ATOM 2606 C C . ARG A 1 342 ? -0.721 10.023 -23.283 1.00 84.94 342 ARG A C 1
ATOM 2608 O O . ARG A 1 342 ? -0.582 10.158 -24.498 1.00 84.94 342 ARG A O 1
ATOM 2615 N N . ARG A 1 343 ? -1.600 9.159 -22.770 1.00 86.81 343 ARG A N 1
ATOM 2616 C CA . ARG A 1 343 ? -2.474 8.278 -23.560 1.00 86.81 343 ARG A CA 1
ATOM 2617 C C . ARG A 1 343 ? -3.929 8.694 -23.394 1.00 86.81 343 ARG A C 1
ATOM 2619 O O . ARG A 1 343 ? -4.731 8.014 -22.772 1.00 86.81 343 ARG A O 1
ATOM 2626 N N . LEU A 1 344 ? -4.270 9.859 -23.947 1.00 85.75 344 LEU A N 1
ATOM 2627 C CA . LEU A 1 344 ? -5.569 10.511 -23.719 1.00 85.75 344 LEU A CA 1
ATOM 2628 C C . LEU A 1 344 ? -6.779 9.709 -24.226 1.00 85.75 344 LEU A C 1
ATOM 2630 O O . LEU A 1 344 ? -7.890 9.889 -23.729 1.00 85.75 344 LEU A O 1
ATOM 2634 N N . ARG A 1 345 ? -6.572 8.846 -25.224 1.00 83.56 345 ARG A N 1
ATOM 2635 C CA . ARG A 1 345 ? -7.633 8.053 -25.862 1.00 83.56 345 ARG A CA 1
ATOM 2636 C C . ARG A 1 345 ? -7.793 6.656 -25.265 1.00 83.56 345 ARG A C 1
ATOM 2638 O O . ARG A 1 345 ? -8.786 6.006 -25.559 1.00 83.56 345 ARG A O 1
ATOM 2645 N N . GLU A 1 346 ? -6.853 6.212 -24.436 1.00 87.06 346 GLU A N 1
ATOM 2646 C CA . GLU A 1 346 ? -6.902 4.889 -23.812 1.00 87.06 346 GLU A CA 1
ATOM 2647 C C . GLU A 1 346 ? -7.560 4.994 -22.428 1.00 87.06 346 GLU A C 1
ATOM 2649 O O . GLU A 1 346 ? -7.139 5.841 -21.635 1.00 87.06 346 GLU A O 1
ATOM 2654 N N . PRO A 1 347 ? -8.559 4.151 -22.104 1.00 91.44 347 PRO A N 1
ATOM 2655 C CA . PRO A 1 347 ? -9.064 4.005 -20.740 1.00 91.44 347 PRO A CA 1
ATOM 2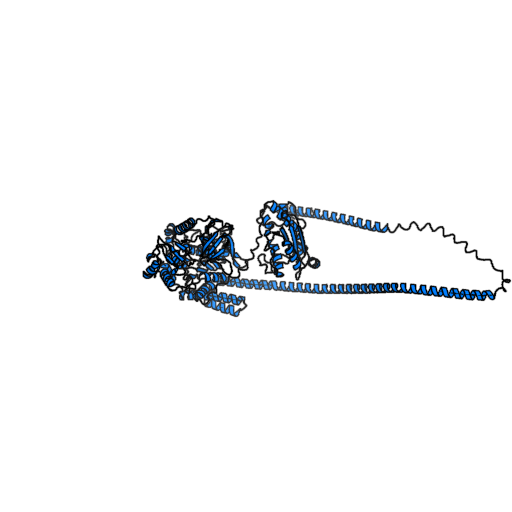656 C C . PRO A 1 347 ? -7.923 3.804 -19.742 1.00 91.44 347 PRO A C 1
ATOM 2658 O O . PRO A 1 347 ? -6.978 3.061 -20.006 1.00 91.44 347 PRO A O 1
ATOM 2661 N N . PHE A 1 348 ? -7.977 4.534 -18.631 1.00 94.94 348 PHE A N 1
ATOM 2662 C CA . PHE A 1 348 ? -6.963 4.595 -17.580 1.00 94.94 348 PHE A CA 1
ATOM 2663 C C . PHE A 1 348 ? -5.537 4.836 -18.105 1.00 94.94 348 PHE A C 1
ATOM 2665 O O . PHE A 1 348 ? -4.557 4.396 -17.506 1.00 94.94 348 PHE A O 1
ATOM 2672 N N . GLY A 1 349 ? -5.392 5.514 -19.248 1.00 90.69 349 GLY A N 1
ATOM 2673 C CA . GLY A 1 349 ? -4.096 5.725 -19.891 1.00 90.69 349 GLY A CA 1
ATOM 2674 C C . GLY A 1 349 ? -3.397 4.425 -20.311 1.00 90.69 349 GLY A C 1
ATOM 2675 O O . GLY A 1 349 ? -2.166 4.386 -20.324 1.00 90.69 349 GLY A O 1
ATOM 2676 N N . GLY A 1 350 ? -4.164 3.370 -20.601 1.00 88.62 350 GLY A N 1
ATOM 2677 C CA . GLY A 1 350 ? -3.666 2.046 -20.986 1.00 88.62 350 GLY A CA 1
ATOM 2678 C C . GLY A 1 350 ? -3.245 1.161 -19.812 1.00 88.62 350 GLY A C 1
ATOM 2679 O O . GLY A 1 350 ? -2.660 0.101 -20.034 1.00 88.62 350 GLY A O 1
ATOM 2680 N N . LYS A 1 351 ? -3.501 1.597 -18.573 1.00 93.31 351 LYS A N 1
ATOM 2681 C CA . LYS A 1 351 ? -3.180 0.852 -17.351 1.00 93.31 351 LYS A CA 1
ATOM 2682 C C . LYS A 1 351 ? -4.334 -0.045 -16.940 1.00 93.31 351 LYS A C 1
ATOM 2684 O O . LYS A 1 351 ? -5.497 0.288 -17.155 1.00 93.31 351 LYS A O 1
ATOM 2689 N N . GLN A 1 352 ? -4.008 -1.154 -16.290 1.00 94.75 352 GLN A N 1
ATOM 2690 C CA . GLN A 1 352 ? -5.013 -2.037 -15.721 1.00 94.75 352 GLN A CA 1
ATOM 2691 C C . GLN A 1 352 ? -5.451 -1.531 -14.345 1.00 94.75 352 GLN A C 1
ATOM 2693 O O . GLN A 1 352 ? -4.623 -1.082 -13.549 1.00 94.75 352 GLN A O 1
ATOM 2698 N N . VAL A 1 353 ? -6.745 -1.646 -14.040 1.00 96.38 353 VAL A N 1
ATOM 2699 C CA . VAL A 1 353 ? -7.283 -1.345 -12.708 1.00 96.38 353 VAL A CA 1
ATOM 2700 C C . VAL A 1 353 ? -7.912 -2.596 -12.102 1.00 96.38 353 VAL A C 1
ATOM 2702 O O . VAL A 1 353 ? -8.793 -3.209 -12.702 1.00 96.38 353 VAL A O 1
ATOM 2705 N N . LEU A 1 354 ? -7.468 -2.962 -10.902 1.00 96.50 354 LEU A N 1
ATOM 2706 C CA . LEU A 1 354 ? -8.075 -4.004 -10.081 1.00 96.50 354 LEU A CA 1
ATOM 2707 C C . LEU A 1 354 ? -8.872 -3.340 -8.960 1.00 96.50 354 LEU A C 1
ATOM 2709 O O . LEU A 1 354 ? -8.309 -2.712 -8.069 1.00 96.50 354 LEU A O 1
ATOM 2713 N N . LEU A 1 355 ? -10.186 -3.491 -8.999 1.00 96.44 355 LEU A N 1
ATOM 2714 C CA . LEU A 1 355 ? -11.102 -2.985 -7.990 1.00 96.44 355 LEU A CA 1
ATOM 2715 C C . LEU A 1 355 ? -11.433 -4.118 -7.023 1.00 96.44 355 LEU A C 1
ATOM 2717 O O . LEU A 1 355 ? -11.953 -5.145 -7.446 1.00 96.44 355 LEU A O 1
ATOM 2721 N N . VAL A 1 356 ? -11.143 -3.949 -5.736 1.00 94.19 356 VAL A N 1
ATOM 2722 C CA . VAL A 1 356 ? -11.393 -4.966 -4.710 1.00 94.19 356 VAL A CA 1
ATOM 2723 C C . VAL A 1 356 ? -12.389 -4.420 -3.699 1.00 94.19 356 VAL A C 1
ATOM 2725 O O . VAL A 1 356 ? -12.235 -3.318 -3.176 1.00 94.19 356 VAL A O 1
ATOM 2728 N N . GLY A 1 357 ? -13.440 -5.185 -3.421 1.00 90.75 357 GLY A N 1
ATOM 2729 C CA . GLY A 1 357 ? -14.417 -4.809 -2.406 1.00 90.75 357 GLY A CA 1
ATOM 2730 C C . GLY A 1 357 ? -15.728 -5.565 -2.535 1.00 90.75 357 GLY A C 1
ATOM 2731 O O . GLY A 1 357 ? -15.873 -6.492 -3.325 1.00 90.75 357 GLY A O 1
ATOM 2732 N N . ASP A 1 358 ? -16.704 -5.177 -1.730 1.00 89.19 358 ASP A N 1
ATOM 2733 C CA . ASP A 1 358 ? -18.027 -5.791 -1.712 1.00 89.19 358 ASP A CA 1
ATOM 2734 C C . ASP A 1 358 ? -19.086 -4.702 -1.870 1.00 89.19 358 ASP A C 1
ATOM 2736 O O . ASP A 1 358 ? -19.306 -3.909 -0.955 1.00 89.19 358 ASP A O 1
ATOM 2740 N N . ALA A 1 359 ? -19.714 -4.629 -3.045 1.00 88.06 359 ALA A N 1
ATOM 2741 C CA . ALA A 1 359 ? -20.641 -3.543 -3.366 1.00 88.06 359 ALA A CA 1
ATOM 2742 C C . ALA A 1 359 ? -21.968 -3.622 -2.580 1.00 88.06 359 ALA A C 1
ATOM 2744 O O . ALA A 1 359 ? -22.699 -2.636 -2.534 1.00 88.06 359 ALA A O 1
ATOM 2745 N N . TYR A 1 360 ? -22.253 -4.755 -1.921 1.00 87.88 360 TYR A N 1
ATOM 2746 C CA . TYR A 1 360 ? -23.374 -4.898 -0.981 1.00 87.88 360 TYR A CA 1
ATOM 2747 C C . TYR A 1 360 ? -23.098 -4.316 0.414 1.00 87.88 360 TYR A C 1
ATOM 2749 O O . TYR A 1 360 ? -24.010 -4.260 1.241 1.00 87.88 360 TYR A O 1
ATOM 2757 N N . GLN A 1 361 ? -21.855 -3.919 0.708 1.00 87.25 361 GLN A N 1
ATOM 2758 C CA . GLN A 1 361 ? -21.526 -3.218 1.951 1.00 87.25 361 GLN A CA 1
ATOM 2759 C C . GLN A 1 361 ? -21.924 -1.738 1.852 1.00 87.25 361 GLN A C 1
ATOM 2761 O O . GLN A 1 361 ? -22.901 -1.385 1.189 1.00 87.25 361 GLN A O 1
ATOM 2766 N N . LEU A 1 362 ? -21.213 -0.864 2.562 1.00 87.75 362 LEU A N 1
ATOM 2767 C CA . LEU A 1 362 ? -21.570 0.542 2.626 1.00 87.75 362 LEU A CA 1
ATOM 2768 C C . LEU A 1 362 ? -21.296 1.231 1.282 1.00 87.75 362 LEU A C 1
ATOM 2770 O O . LEU A 1 362 ? -20.193 1.099 0.744 1.00 87.75 362 LEU A O 1
ATOM 2774 N N . PRO A 1 363 ? -22.278 1.973 0.744 1.00 89.19 363 PRO A N 1
ATOM 2775 C CA . PRO A 1 363 ? -22.092 2.761 -0.458 1.00 89.19 363 PRO A CA 1
ATOM 2776 C C . PRO A 1 363 ? -21.217 3.989 -0.185 1.00 89.19 363 PRO A C 1
ATOM 2778 O O . PRO A 1 363 ? -21.016 4.387 0.968 1.00 89.19 363 PRO A O 1
ATOM 2781 N N . PRO A 1 364 ? -20.764 4.675 -1.244 1.00 90.31 364 PRO A N 1
ATOM 2782 C CA . PRO A 1 364 ? -20.070 5.941 -1.095 1.00 90.31 364 PRO A CA 1
ATOM 2783 C C . PRO A 1 364 ? -20.968 6.994 -0.431 1.00 90.31 364 PRO A C 1
ATOM 2785 O O . PRO A 1 364 ? -22.166 7.104 -0.724 1.00 90.31 364 PRO A O 1
ATOM 2788 N N . VAL A 1 365 ? -20.386 7.815 0.442 1.00 86.31 365 VAL A N 1
ATOM 2789 C CA . VAL A 1 365 ? -21.112 8.915 1.086 1.00 86.31 365 VAL A CA 1
ATOM 2790 C C . VAL A 1 365 ? -21.248 10.074 0.098 1.00 86.31 365 VAL A C 1
ATOM 2792 O O . VAL A 1 365 ? -20.250 10.605 -0.395 1.00 86.31 365 VAL A O 1
ATOM 2795 N N . LEU A 1 366 ? -22.491 10.478 -0.171 1.00 85.31 366 LEU A N 1
ATOM 2796 C CA . LEU A 1 366 ? -22.828 11.666 -0.952 1.00 85.31 366 LEU A CA 1
ATOM 2797 C C . LEU A 1 366 ? -23.642 12.608 -0.066 1.00 85.31 366 LEU A C 1
ATOM 2799 O O . LEU A 1 366 ? -24.733 12.256 0.385 1.00 85.31 366 LEU A O 1
ATOM 2803 N N . VAL A 1 367 ? -23.094 13.788 0.222 1.00 82.75 367 VAL A N 1
ATOM 2804 C CA . VAL A 1 367 ? -23.774 14.765 1.077 1.00 82.75 367 VAL A CA 1
ATOM 2805 C C . VAL A 1 367 ? -24.937 15.421 0.321 1.00 82.75 367 VAL A C 1
ATOM 2807 O O . VAL A 1 367 ? -24.828 15.645 -0.886 1.00 82.75 367 VAL A O 1
ATOM 2810 N N . PRO A 1 368 ? -26.048 15.777 0.998 1.00 81.00 368 PRO A N 1
ATOM 2811 C CA . PRO A 1 368 ? -27.220 16.354 0.335 1.00 81.00 368 PRO A CA 1
ATOM 2812 C C . PRO A 1 368 ? -26.924 17.616 -0.487 1.00 81.00 368 PRO A C 1
ATOM 2814 O O . PRO A 1 368 ? -27.513 17.794 -1.548 1.00 81.00 368 PRO A O 1
ATOM 2817 N N . ALA A 1 369 ? -25.988 18.456 -0.029 1.00 80.06 369 ALA A N 1
ATOM 2818 C CA . ALA A 1 369 ? -25.592 19.686 -0.718 1.00 80.06 369 ALA A CA 1
ATOM 2819 C C . ALA A 1 369 ? -24.955 19.427 -2.097 1.00 80.06 369 ALA A C 1
ATOM 2821 O O . ALA A 1 369 ? -25.168 20.192 -3.033 1.00 80.06 369 ALA A O 1
ATOM 2822 N N . ASP A 1 370 ? -24.225 18.320 -2.235 1.00 83.56 370 ASP A N 1
ATOM 2823 C CA . ASP A 1 370 ? -23.494 17.967 -3.455 1.00 83.56 370 ASP A CA 1
ATOM 2824 C C . ASP A 1 370 ? -24.351 17.176 -4.451 1.00 83.56 370 ASP A C 1
ATOM 2826 O O . ASP A 1 370 ? -24.007 17.045 -5.628 1.00 83.56 370 ASP A O 1
ATOM 2830 N N . ARG A 1 371 ? -25.487 16.645 -3.987 1.00 85.75 371 ARG A N 1
ATOM 2831 C CA . ARG A 1 371 ? -26.325 15.702 -4.729 1.00 85.75 371 ARG A CA 1
ATOM 2832 C C . ARG A 1 371 ? -26.834 16.270 -6.051 1.00 85.75 371 ARG A C 1
ATOM 2834 O O . ARG A 1 371 ? -26.692 15.623 -7.082 1.00 85.75 371 ARG A O 1
ATOM 2841 N N . GLN A 1 372 ? -27.356 17.496 -6.032 1.00 86.06 372 GLN A N 1
ATOM 2842 C CA . GLN A 1 372 ? -27.907 18.135 -7.231 1.00 86.06 372 GLN A CA 1
ATOM 2843 C C . GLN A 1 372 ? -26.840 18.349 -8.315 1.00 86.06 372 GLN A C 1
ATOM 2845 O O . GLN A 1 372 ? -27.130 18.235 -9.504 1.00 86.06 372 GLN A O 1
ATOM 2850 N N . LEU A 1 373 ? -25.604 18.664 -7.917 1.00 86.00 373 LEU A N 1
ATOM 2851 C CA . LEU A 1 373 ? -24.492 18.812 -8.852 1.00 86.00 373 LEU A CA 1
ATOM 2852 C C . LEU A 1 373 ? -24.042 17.451 -9.395 1.00 86.00 373 LEU A C 1
ATOM 2854 O O . LEU A 1 373 ? -23.764 17.331 -10.585 1.00 86.00 373 LEU A O 1
ATOM 2858 N N . TYR A 1 374 ? -23.988 16.440 -8.530 1.00 89.69 374 TYR A N 1
ATOM 2859 C CA . TYR A 1 374 ? -23.556 15.089 -8.871 1.00 89.69 374 TYR A CA 1
ATOM 2860 C C . TYR A 1 374 ? -24.480 14.407 -9.889 1.00 89.69 374 TYR A C 1
ATOM 2862 O O . TYR A 1 374 ? -24.020 13.902 -10.916 1.00 89.69 374 TYR A O 1
ATOM 2870 N N . GLU A 1 375 ? -25.792 14.464 -9.646 1.00 90.31 375 GLU A N 1
ATOM 2871 C CA . GLU A 1 375 ? -26.824 13.807 -10.464 1.00 90.31 375 GLU A CA 1
ATOM 2872 C C . GLU A 1 375 ? -26.936 14.386 -11.888 1.00 90.31 375 GLU A C 1
ATOM 2874 O O . GLU A 1 375 ? -27.532 13.769 -12.766 1.00 90.31 375 GLU A O 1
ATOM 2879 N N . ARG A 1 376 ? -26.307 15.539 -12.173 1.00 90.31 376 ARG A N 1
ATOM 2880 C CA . ARG A 1 376 ? -26.177 16.066 -13.546 1.00 90.31 376 ARG A CA 1
ATOM 2881 C C . ARG A 1 376 ? -25.263 15.222 -14.428 1.00 90.31 376 ARG A C 1
ATOM 2883 O O . ARG A 1 376 ? -25.379 15.279 -15.651 1.00 90.31 376 ARG A O 1
ATOM 2890 N N . PHE A 1 377 ? -24.311 14.512 -13.827 1.00 89.50 377 PHE A N 1
ATOM 2891 C CA . PHE A 1 377 ? -23.263 13.807 -14.560 1.00 89.50 377 PHE A CA 1
ATOM 2892 C C . PHE A 1 377 ? -23.315 12.293 -14.384 1.00 89.50 377 PHE A C 1
ATOM 2894 O O . PHE A 1 377 ? -22.924 11.581 -15.311 1.00 89.50 377 PHE A O 1
ATOM 2901 N N . TYR A 1 378 ? -23.797 11.814 -13.240 1.00 92.12 378 TYR A N 1
ATOM 2902 C CA . TYR A 1 378 ? -23.806 10.398 -12.895 1.00 92.12 378 TYR A CA 1
ATOM 2903 C C . TYR A 1 378 ? -25.202 9.963 -12.469 1.00 92.12 378 TYR A C 1
ATOM 2905 O O . TYR A 1 378 ? -25.862 10.641 -11.684 1.00 92.12 378 TYR A O 1
ATOM 2913 N N . THR A 1 379 ? -25.636 8.813 -12.978 1.00 89.62 379 THR A N 1
ATOM 2914 C CA . THR A 1 379 ? -26.926 8.198 -12.635 1.00 89.62 379 THR A CA 1
ATOM 2915 C C . THR A 1 379 ? -26.886 7.504 -11.280 1.00 89.62 379 THR A C 1
ATOM 2917 O O . THR A 1 379 ? -27.899 7.433 -10.592 1.00 89.62 379 THR A O 1
ATOM 2920 N N . THR A 1 380 ? -25.706 7.031 -10.878 1.00 91.56 380 THR A N 1
ATOM 2921 C CA . THR A 1 380 ? -25.479 6.343 -9.615 1.00 91.56 380 THR A CA 1
ATOM 2922 C C . THR A 1 380 ? -24.209 6.836 -8.937 1.00 91.56 380 THR A C 1
ATOM 2924 O O . THR A 1 380 ? -23.267 7.282 -9.590 1.00 91.56 380 THR A O 1
ATOM 2927 N N . ARG A 1 381 ? -24.177 6.747 -7.603 1.00 92.06 381 ARG A N 1
ATOM 2928 C CA . ARG A 1 381 ? -23.002 7.107 -6.800 1.00 92.06 381 ARG A CA 1
ATOM 2929 C C . ARG A 1 381 ? -21.933 6.022 -6.746 1.00 92.06 381 ARG A C 1
ATOM 2931 O O . ARG A 1 381 ? -20.814 6.324 -6.347 1.00 92.06 381 ARG A O 1
ATOM 2938 N N . TYR A 1 382 ? -22.256 4.776 -7.088 1.00 94.44 382 TYR A N 1
ATOM 2939 C CA . TYR A 1 382 ? -21.315 3.660 -6.986 1.00 94.44 382 TYR A CA 1
ATOM 2940 C C . TYR A 1 382 ? -20.216 3.734 -8.053 1.00 94.44 382 TYR A C 1
ATOM 2942 O O . TYR A 1 382 ? -20.455 4.186 -9.168 1.00 94.44 382 TYR A O 1
ATOM 2950 N N . PHE A 1 383 ? -19.023 3.228 -7.732 1.00 95.00 383 PHE A N 1
ATOM 2951 C CA . PHE A 1 383 ? -17.855 3.232 -8.622 1.00 95.00 383 PHE A CA 1
ATOM 2952 C C . PHE A 1 383 ? -18.123 2.660 -10.027 1.00 95.00 383 PHE A C 1
ATOM 2954 O O . PHE A 1 383 ? -17.545 3.136 -10.998 1.00 95.00 383 PHE A O 1
ATOM 2961 N N . PHE A 1 384 ? -18.998 1.657 -10.154 1.00 93.69 384 PHE A N 1
ATOM 2962 C CA . PHE A 1 384 ? -19.320 1.017 -11.435 1.00 93.69 384 PHE A CA 1
ATOM 2963 C C . PHE A 1 384 ? -20.192 1.893 -12.349 1.00 93.69 384 PHE A C 1
ATOM 2965 O O . PHE A 1 384 ? -20.357 1.562 -13.515 1.00 93.69 384 PHE A O 1
ATOM 2972 N N . GLY A 1 385 ? -20.718 3.014 -11.845 1.00 93.31 385 GLY A N 1
ATOM 2973 C CA . GLY A 1 385 ? -21.371 4.049 -12.651 1.00 93.31 385 GLY A CA 1
ATOM 2974 C C . GLY A 1 385 ? -20.408 5.053 -13.286 1.00 93.31 385 GLY A C 1
ATOM 2975 O O . GLY A 1 385 ? -20.859 6.075 -13.800 1.00 93.31 385 GLY A O 1
ATOM 2976 N N . ALA A 1 386 ? -19.093 4.829 -13.194 1.00 95.06 386 ALA A N 1
ATOM 2977 C CA . ALA A 1 386 ? -18.097 5.671 -13.846 1.00 95.06 386 ALA A CA 1
ATOM 2978 C C . ALA A 1 386 ? -18.211 5.560 -15.374 1.00 95.06 386 ALA A C 1
ATOM 2980 O O . ALA A 1 386 ? -18.314 4.460 -15.921 1.00 95.06 386 ALA A O 1
ATOM 2981 N N . ARG A 1 387 ? -18.145 6.696 -16.072 1.00 93.62 387 ARG A N 1
ATOM 2982 C CA . ARG A 1 387 ? -18.379 6.786 -17.524 1.00 93.62 387 ARG A CA 1
ATOM 2983 C C . ARG A 1 387 ? -17.311 6.058 -18.329 1.00 93.62 387 ARG A C 1
ATOM 2985 O O . ARG A 1 387 ? -17.562 5.631 -19.453 1.00 93.62 387 ARG A O 1
ATOM 2992 N N . VAL A 1 388 ? -16.110 5.890 -17.770 1.00 93.12 388 VAL A N 1
ATOM 2993 C CA . VAL A 1 388 ? -15.054 5.074 -18.387 1.00 93.12 388 VAL A CA 1
ATOM 2994 C C . VAL A 1 388 ? -15.531 3.650 -18.711 1.00 93.12 388 VAL A C 1
ATOM 2996 O O . VAL A 1 388 ? -15.099 3.081 -19.716 1.00 93.12 388 VAL A O 1
ATOM 2999 N N . PHE A 1 389 ? -16.459 3.092 -17.926 1.00 92.25 389 PHE A N 1
ATOM 3000 C CA . PHE A 1 389 ? -16.959 1.733 -18.127 1.00 92.25 389 PHE A CA 1
ATOM 3001 C C . PHE A 1 389 ? -17.984 1.591 -19.255 1.00 92.25 389 PHE A C 1
ATOM 3003 O O . PHE A 1 389 ? -18.170 0.476 -19.738 1.00 92.25 389 PHE A O 1
ATOM 3010 N N . ASP A 1 390 ? -18.543 2.693 -19.765 1.00 88.06 390 ASP A N 1
ATOM 3011 C CA . ASP A 1 390 ? -19.394 2.672 -20.964 1.00 88.06 390 ASP A CA 1
ATOM 3012 C C . ASP A 1 390 ? -18.594 2.256 -22.211 1.00 88.06 390 ASP A C 1
ATOM 3014 O O . ASP A 1 390 ? -19.114 1.623 -23.127 1.00 88.06 390 ASP A O 1
ATOM 3018 N N . GLN A 1 391 ? -17.305 2.612 -22.249 1.00 82.12 391 GLN A N 1
ATOM 3019 C CA . GLN A 1 391 ? -16.387 2.296 -23.353 1.00 82.12 391 GLN A CA 1
ATOM 3020 C C . GLN A 1 391 ? -15.508 1.081 -23.051 1.00 82.12 391 GLN A C 1
ATOM 3022 O O . GLN A 1 391 ? -14.981 0.448 -23.966 1.00 82.12 391 GLN A O 1
ATOM 3027 N N . PHE A 1 392 ? -15.310 0.776 -21.770 1.00 85.19 392 PHE A N 1
ATOM 3028 C CA . PHE A 1 392 ? -14.414 -0.275 -21.314 1.00 85.19 392 PHE A CA 1
ATOM 3029 C C . PHE A 1 392 ? -15.095 -1.139 -20.250 1.00 85.19 392 PHE A C 1
ATOM 3031 O O . PHE A 1 392 ? -14.877 -0.918 -19.059 1.00 85.19 392 PHE A O 1
ATOM 3038 N N . PRO A 1 393 ? -15.923 -2.119 -20.658 1.00 86.56 393 PRO A N 1
ATOM 3039 C CA . PRO A 1 393 ? -16.731 -2.892 -19.725 1.00 86.56 393 PRO A CA 1
ATOM 3040 C C . PRO A 1 393 ? -15.896 -3.583 -18.644 1.00 86.56 393 PRO A C 1
ATOM 3042 O O . PRO A 1 393 ? -14.888 -4.243 -18.927 1.00 86.56 393 PRO A O 1
ATOM 3045 N N . LEU A 1 394 ? -16.342 -3.430 -17.401 1.00 90.44 394 LEU A N 1
ATOM 3046 C CA . LEU A 1 394 ? -15.697 -3.967 -16.213 1.00 90.44 394 LEU A CA 1
ATOM 3047 C C . LEU A 1 394 ? -15.987 -5.465 -16.068 1.00 90.44 394 LEU A C 1
ATOM 3049 O O . LEU A 1 394 ? -17.144 -5.865 -15.959 1.00 90.44 394 LEU A O 1
ATOM 3053 N N . ILE A 1 395 ? -14.940 -6.290 -16.010 1.00 92.38 395 ILE A N 1
ATOM 3054 C CA . ILE A 1 395 ? -15.095 -7.735 -15.803 1.00 92.38 395 ILE A CA 1
ATOM 3055 C C . ILE A 1 395 ? -15.259 -7.992 -14.310 1.00 92.38 395 ILE A C 1
ATOM 3057 O O . ILE A 1 395 ? -14.380 -7.641 -13.525 1.00 92.38 395 ILE A O 1
ATOM 3061 N N . THR A 1 396 ? -16.365 -8.613 -13.910 1.00 94.19 396 THR A N 1
ATOM 3062 C CA . THR A 1 396 ? -16.649 -8.888 -12.497 1.00 94.19 396 THR A CA 1
ATOM 3063 C C . THR A 1 396 ? -16.364 -10.345 -12.160 1.00 94.19 396 THR A C 1
ATOM 3065 O O . THR A 1 396 ? -16.976 -11.244 -12.734 1.00 94.19 396 THR A O 1
ATOM 3068 N N . VAL A 1 397 ? -15.474 -10.569 -11.193 1.00 93.44 397 VAL A N 1
ATOM 3069 C CA . VAL A 1 397 ? -15.170 -11.887 -10.628 1.00 93.44 397 VAL A CA 1
ATOM 3070 C C . VAL A 1 397 ? -15.649 -11.930 -9.178 1.00 93.44 397 VAL A C 1
ATOM 3072 O O . VAL A 1 397 ? -15.145 -11.202 -8.324 1.00 93.44 397 VAL A O 1
ATOM 3075 N N . GLU A 1 398 ? -16.628 -12.781 -8.884 1.00 92.25 398 GLU A N 1
ATOM 3076 C CA . GLU A 1 398 ? -17.153 -13.003 -7.538 1.00 92.25 398 GLU A CA 1
ATOM 3077 C C . GLU A 1 398 ? -16.587 -14.286 -6.926 1.00 92.25 398 GLU A C 1
ATOM 3079 O O . GLU A 1 398 ? -16.833 -15.392 -7.406 1.00 92.25 398 GLU A O 1
ATOM 3084 N N . LEU A 1 399 ? -15.893 -14.134 -5.801 1.00 89.62 399 LEU A N 1
ATOM 3085 C CA . LEU A 1 399 ? -15.390 -15.229 -4.983 1.00 89.62 399 LEU A CA 1
ATOM 3086 C C . LEU A 1 399 ? -16.530 -15.875 -4.198 1.00 89.62 399 LEU A C 1
ATOM 3088 O O . LEU A 1 399 ? -17.099 -15.256 -3.292 1.00 89.62 399 LEU A O 1
ATOM 3092 N N . ARG A 1 400 ? -16.827 -17.136 -4.519 1.00 85.12 400 ARG A N 1
ATOM 3093 C CA . ARG A 1 400 ? -17.937 -17.889 -3.917 1.00 85.12 400 ARG A CA 1
ATOM 3094 C C . ARG A 1 400 ? -17.517 -18.732 -2.715 1.00 85.12 400 ARG A C 1
ATOM 3096 O O . ARG A 1 400 ? -18.285 -18.848 -1.761 1.00 85.12 400 ARG A O 1
ATOM 3103 N N . LYS A 1 401 ? -16.298 -19.285 -2.725 1.00 80.38 401 LYS A N 1
ATOM 3104 C CA . LYS A 1 401 ? -15.769 -20.097 -1.619 1.00 80.38 401 LYS A CA 1
ATOM 3105 C C . LYS A 1 401 ? -15.496 -19.225 -0.395 1.00 80.38 401 LYS A C 1
ATOM 3107 O O . LYS A 1 401 ? -14.754 -18.246 -0.465 1.00 80.38 401 LYS A O 1
ATOM 3112 N N . ALA A 1 402 ? -16.088 -19.592 0.733 1.00 71.56 402 ALA A N 1
ATOM 3113 C CA . ALA A 1 402 ? -15.904 -18.899 1.996 1.00 71.56 402 ALA A CA 1
ATOM 3114 C C . ALA A 1 402 ? -15.054 -19.730 2.962 1.00 71.56 402 ALA A C 1
ATOM 3116 O O . ALA A 1 402 ? -15.253 -20.931 3.098 1.00 71.56 402 ALA A O 1
ATOM 3117 N N . TYR A 1 403 ? -14.117 -19.072 3.648 1.00 66.62 403 TYR A N 1
ATOM 3118 C CA . TYR A 1 403 ? -13.099 -19.732 4.478 1.00 66.62 403 TYR A CA 1
ATOM 3119 C C . TYR A 1 403 ? -13.298 -19.516 5.990 1.00 66.62 403 TYR A C 1
ATOM 3121 O O . TYR A 1 403 ? -12.605 -20.126 6.792 1.00 66.62 403 TYR A O 1
ATOM 3129 N N . ARG A 1 404 ? -14.212 -18.624 6.404 1.00 60.03 404 ARG A N 1
ATOM 3130 C CA . ARG A 1 404 ? -14.364 -18.168 7.808 1.00 60.03 404 ARG A CA 1
ATOM 3131 C C . ARG A 1 404 ? -15.535 -18.826 8.572 1.00 60.03 404 ARG A C 1
ATOM 3133 O O . ARG A 1 404 ? -15.787 -18.478 9.716 1.00 60.03 404 ARG A O 1
ATOM 3140 N N . GLN A 1 405 ? -16.313 -19.700 7.944 1.00 53.56 405 GLN A N 1
ATOM 3141 C CA . GLN A 1 405 ? -17.707 -19.939 8.342 1.00 53.56 405 GLN A CA 1
ATOM 3142 C C . GLN A 1 405 ? -17.893 -21.081 9.362 1.00 53.56 405 GLN A C 1
ATOM 3144 O O . GLN A 1 405 ? -17.433 -22.190 9.116 1.00 53.56 405 GLN A O 1
ATOM 3149 N N . GLN A 1 406 ? -18.600 -20.809 10.473 1.00 60.91 406 GLN A N 1
ATOM 3150 C CA . GLN A 1 406 ? -18.910 -21.774 11.550 1.00 60.91 406 GLN A CA 1
ATOM 3151 C C . GLN A 1 406 ? -20.425 -22.065 11.740 1.00 60.91 406 GLN A C 1
ATOM 3153 O O . GLN A 1 406 ? -20.753 -23.117 12.275 1.00 60.91 406 GLN A O 1
ATOM 3158 N N . ASP A 1 407 ? -21.350 -21.203 11.273 1.00 74.25 407 ASP A N 1
ATOM 3159 C CA . ASP A 1 407 ? -22.818 -21.357 11.444 1.00 74.25 407 ASP A CA 1
ATOM 3160 C C . ASP A 1 407 ? -23.601 -21.167 10.118 1.00 74.25 407 ASP A C 1
ATOM 3162 O O . ASP A 1 407 ? -23.827 -20.027 9.688 1.00 74.25 407 ASP A O 1
ATOM 3166 N N . PRO A 1 408 ? -24.059 -22.256 9.464 1.00 79.69 408 PRO A N 1
ATOM 3167 C CA . PRO A 1 408 ? -24.801 -22.199 8.200 1.00 79.69 408 PRO A CA 1
ATOM 3168 C C . PRO A 1 408 ? -26.132 -21.433 8.260 1.00 79.69 408 PRO A C 1
ATOM 3170 O O . PRO A 1 408 ? -26.529 -20.819 7.265 1.00 79.69 408 PRO A O 1
ATOM 3173 N N . HIS A 1 409 ? -26.836 -21.452 9.397 1.00 83.31 409 HIS A N 1
ATOM 3174 C CA . HIS A 1 409 ? -28.153 -20.823 9.516 1.00 83.31 409 HIS A CA 1
ATOM 3175 C C . HIS A 1 409 ? -28.029 -19.299 9.524 1.00 83.31 409 HIS A C 1
ATOM 3177 O O . HIS A 1 409 ? -28.735 -18.605 8.782 1.00 83.31 409 HIS A O 1
ATOM 3183 N N . PHE A 1 410 ? -27.081 -18.781 10.307 1.00 85.50 410 PHE A N 1
ATOM 3184 C CA . PHE A 1 410 ? -26.815 -17.348 10.371 1.00 85.50 410 PHE A CA 1
ATOM 3185 C C . PHE A 1 410 ? -26.295 -16.799 9.040 1.00 85.50 410 PHE A C 1
ATOM 3187 O O . PHE A 1 410 ? -26.704 -15.723 8.609 1.00 85.50 410 PHE A O 1
ATOM 3194 N N . ILE A 1 411 ? -25.456 -17.559 8.335 1.00 81.06 411 ILE A N 1
ATOM 3195 C CA . ILE A 1 411 ? -24.962 -17.174 7.006 1.00 81.06 411 ILE A CA 1
ATOM 3196 C C . ILE A 1 411 ? -26.107 -17.082 6.004 1.00 81.06 411 ILE A C 1
ATOM 3198 O O . ILE A 1 411 ? -26.190 -16.095 5.279 1.00 81.06 411 ILE A O 1
ATOM 3202 N N . GLY A 1 412 ? -27.020 -18.058 5.998 1.00 86.44 412 GLY A N 1
ATOM 3203 C CA . GLY A 1 412 ? -28.197 -18.007 5.134 1.00 86.44 412 GLY A CA 1
ATOM 3204 C C . GLY A 1 412 ? -29.048 -16.759 5.390 1.00 86.44 412 GLY A C 1
ATOM 3205 O O . GLY A 1 412 ? -29.519 -16.131 4.445 1.00 86.44 412 GLY A O 1
ATOM 3206 N N . LEU A 1 413 ? -29.208 -16.364 6.658 1.00 88.88 413 LEU A N 1
ATOM 3207 C CA . LEU A 1 413 ? -29.880 -15.117 7.033 1.00 88.88 413 LEU A CA 1
ATOM 3208 C C . LEU A 1 413 ? -29.125 -13.881 6.514 1.00 88.88 413 LEU A C 1
ATOM 3210 O O . LEU A 1 413 ? -29.735 -13.003 5.907 1.00 88.88 413 LEU A O 1
ATOM 3214 N N . LEU A 1 414 ? -27.804 -13.818 6.711 1.00 87.62 414 LEU A N 1
ATOM 3215 C CA . LEU A 1 414 ? -26.963 -12.720 6.222 1.00 87.62 414 LEU A CA 1
ATOM 3216 C C . LEU A 1 414 ? -26.988 -12.605 4.695 1.00 87.62 414 LEU A C 1
ATOM 3218 O O . LEU A 1 414 ? -27.023 -11.492 4.175 1.00 87.62 414 LEU A O 1
ATOM 3222 N N . ASP A 1 415 ? -26.992 -13.731 3.985 1.00 86.25 415 ASP A N 1
ATOM 3223 C CA . ASP A 1 415 ? -27.087 -13.781 2.529 1.00 86.25 415 ASP A CA 1
ATOM 3224 C C . ASP A 1 415 ? -28.439 -13.257 2.042 1.00 86.25 415 ASP A C 1
ATOM 3226 O O . ASP A 1 415 ? -28.466 -12.414 1.150 1.00 86.25 415 ASP A O 1
ATOM 3230 N N . ARG A 1 416 ? -29.549 -13.648 2.683 1.00 89.81 416 ARG A N 1
ATOM 3231 C CA . ARG A 1 416 ? -30.876 -13.094 2.366 1.00 89.81 416 ARG A CA 1
ATOM 3232 C C . ARG A 1 416 ? -30.963 -11.593 2.648 1.00 89.81 416 ARG A C 1
ATOM 3234 O O . ARG A 1 416 ? -31.573 -10.855 1.879 1.00 89.81 416 ARG A O 1
ATOM 3241 N N . VAL A 1 417 ? -30.338 -11.106 3.724 1.00 89.25 417 VAL A N 1
ATOM 3242 C CA . VAL A 1 417 ? -30.256 -9.658 4.004 1.00 89.25 417 VAL A CA 1
ATOM 3243 C C . VAL A 1 417 ? -29.396 -8.947 2.951 1.00 89.25 417 VAL A C 1
ATOM 3245 O O . VAL A 1 417 ? -29.756 -7.860 2.505 1.00 89.25 417 VAL A O 1
ATOM 3248 N N . ARG A 1 418 ? -28.288 -9.563 2.517 1.00 86.19 418 ARG A N 1
ATOM 3249 C CA . ARG A 1 418 ? -27.387 -9.051 1.470 1.00 86.19 418 ARG A CA 1
ATOM 3250 C C . ARG A 1 418 ? -28.104 -8.895 0.127 1.00 86.19 418 ARG A C 1
ATOM 3252 O O . ARG A 1 418 ? -27.880 -7.896 -0.545 1.00 86.19 418 ARG A O 1
ATOM 3259 N N . THR A 1 419 ? -28.955 -9.845 -0.260 1.00 84.50 419 THR A N 1
ATOM 3260 C CA . THR A 1 419 ? -29.635 -9.874 -1.571 1.00 84.50 419 THR A CA 1
ATOM 3261 C C . THR A 1 419 ? -31.032 -9.252 -1.574 1.00 84.50 419 THR A C 1
ATOM 3263 O O . THR A 1 419 ? -31.668 -9.212 -2.624 1.00 84.50 419 THR A O 1
ATOM 3266 N N . ASN A 1 420 ? -31.496 -8.711 -0.441 1.00 87.06 420 ASN A N 1
ATOM 3267 C CA . ASN A 1 420 ? -32.863 -8.203 -0.254 1.00 87.06 420 ASN A CA 1
ATOM 3268 C C . ASN A 1 420 ? -33.962 -9.275 -0.386 1.00 87.06 420 ASN A C 1
ATOM 3270 O O . ASN A 1 420 ? -35.076 -8.997 -0.821 1.00 87.06 420 ASN A O 1
ATOM 3274 N N . GLU A 1 421 ? -33.646 -10.506 0.004 1.00 88.19 421 GLU A N 1
ATOM 3275 C CA . GLU A 1 421 ? -34.558 -11.657 0.014 1.00 88.19 421 GLU A CA 1
ATOM 3276 C C . GLU A 1 421 ? -35.043 -11.999 1.435 1.00 88.19 421 GLU A C 1
ATOM 3278 O O . GLU A 1 421 ? -35.785 -12.961 1.633 1.00 88.19 421 GLU A O 1
ATOM 3283 N N . ALA A 1 422 ? -34.627 -11.224 2.444 1.00 88.44 422 ALA A N 1
ATOM 3284 C CA . ALA A 1 422 ? -35.013 -11.437 3.834 1.00 88.44 422 ALA A CA 1
ATOM 3285 C C . ALA A 1 422 ? -36.501 -11.118 4.059 1.00 88.44 422 ALA A C 1
ATOM 3287 O O . ALA A 1 422 ? -36.951 -9.981 3.900 1.00 88.44 422 ALA A O 1
ATOM 3288 N N . GLY A 1 423 ? -37.267 -12.133 4.461 1.00 88.44 423 GLY A N 1
ATOM 3289 C CA . GLY A 1 423 ? -38.716 -12.041 4.631 1.00 88.44 423 GLY A CA 1
ATOM 3290 C C . GLY A 1 423 ? -39.168 -11.719 6.065 1.00 88.44 423 GLY A C 1
ATOM 3291 O O . GLY A 1 423 ? -38.360 -11.576 6.984 1.00 88.44 423 GLY A O 1
ATOM 3292 N N . PRO A 1 424 ? -40.490 -11.687 6.324 1.00 88.38 424 PRO A N 1
ATOM 3293 C CA . PRO A 1 424 ? -41.035 -11.476 7.670 1.00 88.38 424 PRO A CA 1
ATOM 3294 C C . PRO A 1 424 ? -40.624 -12.551 8.690 1.00 88.38 424 PRO A C 1
ATOM 3296 O O . PRO A 1 424 ? -40.587 -12.291 9.891 1.00 88.38 424 PRO A O 1
ATOM 3299 N N . ALA A 1 425 ? -40.331 -13.775 8.237 1.00 89.94 425 ALA A N 1
ATOM 3300 C CA . ALA A 1 425 ? -39.793 -14.832 9.094 1.00 89.94 425 ALA A CA 1
ATOM 3301 C C . ALA A 1 425 ? -38.380 -14.487 9.594 1.00 89.94 425 ALA A C 1
ATOM 3303 O O . ALA A 1 425 ? -38.125 -14.585 10.790 1.00 89.94 425 ALA A O 1
ATOM 3304 N N . ASP A 1 426 ? -37.515 -13.987 8.711 1.00 91.62 426 ASP A N 1
ATOM 3305 C CA . ASP A 1 426 ? -36.159 -13.546 9.048 1.00 91.62 426 ASP A CA 1
ATOM 3306 C C . ASP A 1 426 ? -36.171 -12.369 10.030 1.00 91.62 426 ASP A C 1
ATOM 3308 O O . ASP A 1 426 ? -35.415 -12.357 10.999 1.00 91.62 426 ASP A O 1
ATOM 3312 N N . MET A 1 427 ? -37.093 -11.415 9.847 1.00 91.50 427 MET A N 1
ATOM 3313 C CA . MET A 1 427 ? -37.275 -10.311 10.797 1.00 91.50 427 MET A CA 1
ATOM 3314 C C . MET A 1 427 ? -37.734 -10.804 12.169 1.00 91.50 427 MET A C 1
ATOM 3316 O O . MET A 1 427 ? -37.293 -10.272 13.181 1.00 91.50 427 MET A O 1
ATOM 3320 N N . ARG A 1 428 ? -38.603 -11.822 12.233 1.00 91.06 428 ARG A N 1
ATOM 3321 C CA . ARG A 1 428 ? -38.997 -12.438 13.512 1.00 91.06 428 ARG A CA 1
ATOM 3322 C C . ARG A 1 428 ? -37.815 -13.118 14.195 1.00 91.06 428 ARG A C 1
ATOM 3324 O O . ARG A 1 428 ? -37.668 -12.969 15.401 1.00 91.06 428 ARG A O 1
ATOM 3331 N N . VAL A 1 429 ? -36.961 -13.803 13.433 1.00 91.94 429 VAL A N 1
ATOM 3332 C CA . VAL A 1 429 ? -35.726 -14.409 13.952 1.00 91.94 429 VAL A CA 1
ATOM 3333 C C . VAL A 1 429 ? -34.792 -13.332 14.509 1.00 91.94 429 VAL A C 1
ATOM 3335 O O . VAL A 1 429 ? -34.388 -13.427 15.665 1.00 91.94 429 VAL A O 1
ATOM 3338 N N . LEU A 1 430 ? -34.519 -12.269 13.743 1.00 90.81 430 LEU A N 1
ATOM 3339 C CA . LEU A 1 430 ? -33.695 -11.138 14.186 1.00 90.81 430 LEU A CA 1
ATOM 3340 C C . LEU A 1 430 ? -34.280 -10.462 15.432 1.00 90.81 430 LEU A C 1
ATOM 3342 O O . LEU A 1 430 ? -33.593 -10.332 16.440 1.00 90.81 430 LEU A O 1
ATOM 3346 N N . ASN A 1 431 ? -35.561 -10.094 15.400 1.00 91.75 431 ASN A N 1
ATOM 3347 C CA . ASN A 1 431 ? -36.243 -9.435 16.517 1.00 91.75 431 ASN A CA 1
ATOM 3348 C C . ASN A 1 431 ? -36.417 -10.341 17.743 1.00 91.75 431 ASN A C 1
ATOM 3350 O O . ASN A 1 431 ? -36.627 -9.829 18.837 1.00 91.75 431 ASN A O 1
ATOM 3354 N N . GLY A 1 432 ? -36.258 -11.660 17.608 1.00 89.25 432 GLY A N 1
ATOM 3355 C CA . GLY A 1 432 ? -36.134 -12.570 18.748 1.00 89.25 432 GLY A CA 1
ATOM 3356 C C . GLY A 1 432 ? -34.901 -12.294 19.622 1.00 89.25 432 GLY A C 1
ATOM 3357 O O . GLY A 1 432 ? -34.842 -12.760 20.756 1.00 89.25 432 GLY A O 1
ATOM 3358 N N . ARG A 1 433 ? -33.929 -11.515 19.122 1.00 89.12 433 ARG A N 1
ATOM 3359 C CA . ARG A 1 433 ? -32.750 -11.027 19.858 1.00 89.12 433 ARG A CA 1
ATOM 3360 C C . ARG A 1 433 ? -32.937 -9.631 20.471 1.00 89.12 433 ARG A C 1
ATOM 3362 O O . ARG A 1 433 ? -31.962 -9.059 20.961 1.00 89.12 433 ARG A O 1
ATOM 3369 N N . LEU A 1 434 ? -34.147 -9.067 20.425 1.00 87.81 434 LEU A N 1
ATOM 3370 C CA . LEU A 1 434 ? -34.454 -7.780 21.049 1.00 87.81 434 LEU A CA 1
ATOM 3371 C C . LEU A 1 434 ? -34.346 -7.888 22.577 1.00 87.81 434 LEU A C 1
ATOM 3373 O O . LEU A 1 434 ? -34.830 -8.853 23.169 1.00 87.81 434 LEU A O 1
ATOM 3377 N N . THR A 1 435 ? -33.723 -6.901 23.217 1.00 80.06 435 THR A N 1
ATOM 3378 C CA . THR A 1 435 ? -33.598 -6.848 24.677 1.00 80.06 435 THR A CA 1
ATOM 3379 C C . THR A 1 435 ? -33.860 -5.438 25.208 1.00 80.06 435 THR A C 1
ATOM 3381 O O . THR A 1 435 ? -33.325 -4.464 24.683 1.00 80.06 435 THR A O 1
ATOM 3384 N N . ASP A 1 436 ? -34.676 -5.333 26.264 1.00 66.44 436 ASP A N 1
ATOM 3385 C CA . ASP A 1 436 ? -35.023 -4.057 26.918 1.00 66.44 436 ASP A CA 1
ATOM 3386 C C . ASP A 1 436 ? -33.964 -3.608 27.939 1.00 66.44 436 ASP A C 1
ATOM 3388 O O . ASP A 1 436 ? -33.844 -2.427 28.264 1.00 66.44 436 ASP A O 1
ATOM 3392 N N . ALA A 1 437 ? -33.160 -4.553 28.432 1.00 57.69 437 ALA A N 1
ATOM 3393 C CA . ALA A 1 437 ? -32.018 -4.302 29.299 1.00 57.69 437 ALA A CA 1
ATOM 3394 C C . ALA A 1 437 ? -30.748 -4.822 28.613 1.00 57.69 437 ALA A C 1
ATOM 3396 O O . ALA A 1 437 ? -30.812 -5.889 27.995 1.00 57.69 437 ALA A O 1
ATOM 3397 N N . PRO A 1 438 ? -29.590 -4.145 28.730 1.00 54.41 438 PRO A N 1
ATOM 3398 C CA . PRO A 1 438 ? -28.329 -4.760 28.350 1.00 54.41 438 PRO A CA 1
ATOM 3399 C C . PRO A 1 438 ? -28.149 -5.996 29.229 1.00 54.41 438 PRO A C 1
ATOM 3401 O O . PRO A 1 438 ? -27.765 -5.895 30.395 1.00 54.41 438 PRO A O 1
ATOM 3404 N N . LYS A 1 439 ? -28.447 -7.187 28.699 1.00 50.12 439 LYS A N 1
ATOM 3405 C CA . LYS A 1 439 ? -27.880 -8.400 29.282 1.00 50.12 439 LYS A CA 1
ATOM 3406 C C . LYS A 1 439 ? -26.382 -8.158 29.244 1.00 50.12 439 LYS A C 1
ATOM 3408 O O . LYS A 1 439 ? -25.878 -7.783 28.191 1.00 50.12 439 LYS A O 1
ATOM 3413 N N . ALA A 1 440 ? -25.706 -8.289 30.384 1.00 49.16 440 ALA A N 1
ATOM 3414 C CA . ALA A 1 440 ? -24.263 -8.123 30.464 1.00 49.16 440 ALA A CA 1
ATOM 3415 C C . ALA A 1 440 ? -23.611 -9.132 29.506 1.00 49.16 440 ALA A C 1
ATOM 3417 O O . ALA A 1 440 ? -23.362 -10.281 29.862 1.00 49.16 440 ALA A O 1
ATOM 3418 N N . LEU A 1 441 ? -23.412 -8.718 28.257 1.00 50.94 441 LEU A N 1
ATOM 3419 C CA . LEU A 1 441 ? -22.874 -9.503 27.155 1.00 50.94 441 LEU A CA 1
ATOM 3420 C C . LEU A 1 441 ? -21.356 -9.579 27.315 1.00 50.94 441 LEU A C 1
ATOM 3422 O O . LEU A 1 441 ? -20.617 -9.244 26.401 1.00 50.94 441 LEU A O 1
ATOM 3426 N N . GLY A 1 442 ? -20.870 -9.902 28.517 1.00 59.62 442 GLY A N 1
ATOM 3427 C CA . GLY A 1 442 ? -19.455 -9.765 28.848 1.00 59.62 442 GLY A CA 1
ATOM 3428 C C . GLY A 1 442 ? -18.865 -8.454 28.304 1.00 59.62 442 GLY A C 1
ATOM 3429 O O . GLY A 1 442 ? -19.436 -7.381 28.487 1.00 59.62 442 GLY A O 1
ATOM 3430 N N . ARG A 1 443 ? -17.743 -8.560 27.589 1.00 67.31 443 ARG A N 1
ATOM 3431 C CA . ARG A 1 443 ? -17.011 -7.458 26.940 1.00 67.31 443 ARG A CA 1
ATOM 3432 C C . ARG A 1 443 ? -17.519 -7.139 25.513 1.00 67.31 443 ARG A C 1
ATOM 3434 O O . ARG A 1 443 ? -16.717 -6.847 24.637 1.00 67.31 443 ARG A O 1
ATOM 3441 N N . GLY A 1 444 ? -18.828 -7.213 25.254 1.00 78.62 444 GLY A N 1
ATOM 3442 C CA . GLY A 1 444 ? -19.419 -6.949 23.930 1.00 78.62 444 GLY A CA 1
ATOM 3443 C C . GLY A 1 444 ? -19.371 -5.481 23.481 1.00 78.62 444 GLY A C 1
ATOM 3444 O O . GLY A 1 444 ? -19.170 -4.572 24.289 1.00 78.62 444 GLY A O 1
ATOM 3445 N N . ILE A 1 445 ? -19.570 -5.237 22.180 1.00 89.69 445 ILE A N 1
ATOM 3446 C CA . ILE A 1 445 ? -19.502 -3.896 21.569 1.00 89.69 445 ILE A CA 1
ATOM 3447 C C . ILE A 1 445 ? -20.846 -3.420 21.020 1.00 89.69 445 ILE A C 1
ATOM 3449 O O . ILE A 1 445 ? -21.570 -4.175 20.372 1.00 89.69 445 ILE A O 1
ATOM 3453 N N . THR A 1 446 ? -21.154 -2.137 21.214 1.00 91.69 446 THR A N 1
ATOM 3454 C CA . THR A 1 446 ? -22.355 -1.508 20.655 1.00 91.69 446 THR A CA 1
ATOM 3455 C C . THR A 1 446 ? -22.078 -0.939 19.262 1.00 91.69 446 THR A C 1
ATOM 3457 O O . THR A 1 446 ? -21.161 -0.140 19.079 1.00 91.69 446 THR A O 1
ATOM 3460 N N . LEU A 1 447 ? -22.887 -1.289 18.265 1.00 92.56 447 LEU A N 1
ATOM 3461 C CA . LEU A 1 447 ? -22.850 -0.691 16.933 1.00 92.56 447 LEU A CA 1
ATOM 3462 C C . LEU A 1 447 ? -23.984 0.317 16.758 1.00 92.56 447 LEU A C 1
ATOM 3464 O O . LEU A 1 447 ? -25.158 -0.042 16.847 1.00 92.56 447 LEU A O 1
ATOM 3468 N N . SER A 1 448 ? -23.626 1.564 16.454 1.00 92.31 448 SER A N 1
ATOM 3469 C CA . SER A 1 448 ? -24.570 2.651 16.194 1.00 92.31 448 SER A CA 1
ATOM 3470 C C . SER A 1 448 ? -24.529 3.136 14.745 1.00 92.31 448 SER A C 1
ATOM 3472 O O . SER A 1 448 ? -23.564 2.932 14.004 1.00 92.31 448 SER A O 1
ATOM 3474 N N . THR A 1 449 ? -25.589 3.808 14.303 1.00 90.38 449 THR A N 1
ATOM 3475 C CA . THR A 1 449 ? -25.684 4.300 12.920 1.00 90.38 449 THR A CA 1
ATOM 3476 C C . THR A 1 449 ? -25.018 5.666 12.736 1.00 90.38 449 THR A C 1
ATOM 3478 O O . THR A 1 449 ? -24.609 5.988 11.618 1.00 90.38 449 THR A O 1
ATOM 3481 N N . ARG A 1 450 ? -24.851 6.453 13.812 1.00 88.88 450 ARG A N 1
ATOM 3482 C CA . ARG A 1 450 ? -24.305 7.824 13.798 1.00 88.88 450 ARG A CA 1
ATOM 3483 C C . ARG A 1 450 ? -23.083 7.964 14.708 1.00 88.88 450 ARG A C 1
ATOM 3485 O O . ARG A 1 450 ? -23.030 7.374 15.782 1.00 88.88 450 ARG A O 1
ATOM 3492 N N . ASN A 1 451 ? -22.119 8.801 14.299 1.00 87.94 451 ASN A N 1
ATOM 3493 C CA . ASN A 1 451 ? -20.889 9.050 15.072 1.00 87.94 451 ASN A CA 1
ATOM 3494 C C . ASN A 1 451 ? -21.185 9.607 16.465 1.00 87.94 451 ASN A C 1
ATOM 3496 O O . ASN A 1 451 ? -20.643 9.086 17.433 1.00 87.94 451 ASN A O 1
ATOM 3500 N N . LYS A 1 452 ? -22.097 10.585 16.553 1.00 89.38 452 LYS A N 1
ATOM 3501 C CA . LYS A 1 452 ? -22.503 11.204 17.818 1.00 89.38 452 LYS A CA 1
ATOM 3502 C C . LYS A 1 452 ? -22.972 10.165 18.840 1.00 89.38 452 LYS A C 1
ATOM 3504 O O . LYS A 1 452 ? -22.464 10.148 19.946 1.00 89.38 452 LYS A O 1
ATOM 3509 N N . ASP A 1 453 ? -23.833 9.231 18.438 1.00 89.19 453 ASP A N 1
ATOM 3510 C CA . ASP A 1 453 ? -24.359 8.201 19.344 1.00 89.19 453 ASP A CA 1
ATOM 3511 C C . ASP A 1 453 ? -23.249 7.286 19.899 1.00 89.19 453 ASP A C 1
ATOM 3513 O O . ASP A 1 453 ? -23.271 6.918 21.072 1.00 89.19 453 ASP A O 1
ATOM 3517 N N . ALA A 1 454 ? -22.257 6.921 19.072 1.00 90.12 454 ALA A N 1
ATOM 3518 C CA . ALA A 1 454 ? -21.115 6.121 19.529 1.00 90.12 454 ALA A CA 1
ATOM 3519 C C . ALA A 1 454 ? -20.167 6.922 20.435 1.00 90.12 454 ALA A C 1
ATOM 3521 O O . ALA A 1 454 ? -19.639 6.391 21.410 1.00 90.12 454 ALA A O 1
ATOM 3522 N N . GLU A 1 455 ? -19.917 8.186 20.101 1.00 90.19 455 GLU A N 1
ATOM 3523 C CA . GLU A 1 455 ? -19.046 9.078 20.870 1.00 90.19 455 GLU A CA 1
ATOM 3524 C C . GLU A 1 455 ? -19.661 9.403 22.236 1.00 90.19 455 GLU A C 1
ATOM 3526 O O . GLU A 1 455 ? -18.988 9.222 23.250 1.00 90.19 455 GLU A O 1
ATOM 3531 N N . ASP A 1 456 ? -20.950 9.746 22.273 1.00 90.75 456 ASP A N 1
ATOM 3532 C CA . AS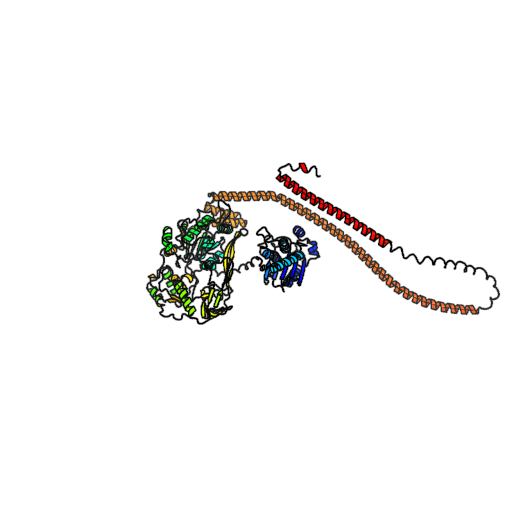P A 1 456 ? -21.713 9.997 23.498 1.00 90.75 456 ASP A CA 1
ATOM 3533 C C . ASP A 1 456 ? -21.739 8.746 24.390 1.00 90.75 456 ASP A C 1
ATOM 3535 O O . ASP A 1 456 ? -21.507 8.835 25.595 1.00 90.75 456 ASP A O 1
ATOM 3539 N N . HIS A 1 457 ? -21.951 7.555 23.815 1.00 90.44 457 HIS A N 1
ATOM 3540 C CA . HIS A 1 457 ? -21.925 6.306 24.579 1.00 90.44 457 HIS A CA 1
ATOM 3541 C C . HIS A 1 457 ? -20.544 6.034 25.195 1.00 90.44 457 HIS A C 1
ATOM 3543 O O . HIS A 1 457 ? -20.446 5.786 26.395 1.00 90.44 457 HIS A O 1
ATOM 3549 N N . ASN A 1 458 ? -19.465 6.146 24.411 1.00 92.19 458 ASN A N 1
ATOM 3550 C CA . ASN A 1 458 ? -18.106 5.963 24.929 1.00 92.19 458 ASN A CA 1
ATOM 3551 C C . ASN A 1 458 ? -17.753 6.995 26.012 1.00 92.19 458 ASN A C 1
ATOM 3553 O O . ASN A 1 458 ? -17.129 6.641 27.012 1.00 92.19 458 ASN A O 1
ATOM 3557 N N . ALA A 1 459 ? -18.146 8.259 25.829 1.00 91.25 459 ALA A N 1
ATOM 3558 C CA . ALA A 1 459 ? -17.906 9.318 26.804 1.00 91.25 459 ALA A CA 1
ATOM 3559 C C . ALA A 1 459 ? -18.663 9.060 28.116 1.00 91.25 459 ALA A C 1
ATOM 3561 O O . ALA A 1 459 ? -18.079 9.184 29.194 1.00 91.25 459 ALA A O 1
ATOM 3562 N N . ASN A 1 460 ? -19.927 8.637 28.028 1.00 91.81 460 ASN A N 1
ATOM 3563 C CA . ASN A 1 460 ? -20.754 8.307 29.186 1.00 91.81 460 ASN A CA 1
ATOM 3564 C C . ASN A 1 460 ? -20.198 7.109 29.968 1.00 91.81 460 ASN A C 1
ATOM 3566 O O . ASN A 1 460 ? -20.105 7.177 31.193 1.00 91.81 460 ASN A O 1
ATOM 3570 N N . GLU A 1 461 ? -19.787 6.031 29.294 1.00 91.50 461 GLU A N 1
ATOM 3571 C CA . GLU A 1 461 ? -19.187 4.870 29.969 1.00 91.50 461 GLU A CA 1
ATOM 3572 C C . GLU A 1 461 ? -17.830 5.210 30.604 1.00 91.50 461 GLU A C 1
ATOM 3574 O O . GLU A 1 461 ? -17.562 4.831 31.746 1.00 91.50 461 GLU A O 1
ATOM 3579 N N . LEU A 1 462 ? -17.000 6.017 29.936 1.00 92.12 462 LEU A N 1
ATOM 3580 C CA . LEU A 1 462 ? -15.744 6.502 30.513 1.00 92.12 462 LEU A CA 1
ATOM 3581 C C . LEU A 1 462 ? -15.980 7.410 31.736 1.00 92.12 462 LEU A C 1
ATOM 3583 O O . LEU A 1 462 ? -15.200 7.390 32.695 1.00 92.12 462 LEU A O 1
ATOM 3587 N N . ALA A 1 463 ? -17.045 8.215 31.730 1.00 92.62 463 ALA A N 1
ATOM 3588 C CA . ALA A 1 463 ? -17.391 9.102 32.839 1.00 92.62 463 ALA A CA 1
ATOM 3589 C C . ALA A 1 463 ? -17.799 8.328 34.103 1.00 92.62 463 ALA A C 1
ATOM 3591 O O . ALA A 1 463 ? -17.430 8.747 35.199 1.00 92.62 463 ALA A O 1
ATOM 3592 N N . LYS A 1 464 ? -18.471 7.177 33.959 1.00 92.75 464 LYS A N 1
ATOM 3593 C CA . LYS A 1 464 ? -18.901 6.317 35.081 1.00 92.75 464 LYS A CA 1
ATOM 3594 C C . LYS A 1 464 ? -17.744 5.706 35.880 1.00 92.75 464 LYS A C 1
ATOM 3596 O O . LYS A 1 464 ? -17.931 5.327 37.032 1.00 92.75 464 LYS A O 1
ATOM 3601 N N . LEU A 1 465 ? -16.555 5.592 35.289 1.00 92.56 465 LEU A N 1
ATOM 3602 C CA . LEU A 1 465 ? -15.382 5.035 35.964 1.00 92.56 465 LEU A CA 1
ATOM 3603 C C . LEU A 1 465 ? -14.810 6.031 36.985 1.00 92.56 465 LEU A C 1
ATOM 3605 O O . LEU A 1 465 ? -14.458 7.159 36.632 1.00 92.56 465 LEU A O 1
ATOM 3609 N N . THR A 1 466 ? -14.653 5.594 38.236 1.00 92.31 466 THR A N 1
ATOM 3610 C CA . THR A 1 466 ? -14.122 6.406 39.351 1.00 92.31 466 THR A CA 1
ATOM 3611 C C . THR A 1 466 ? -12.598 6.544 39.342 1.00 92.31 466 THR A C 1
ATOM 3613 O O . THR A 1 466 ? -12.055 7.407 40.026 1.00 92.31 466 THR A O 1
ATOM 3616 N N . SER A 1 467 ? -11.892 5.719 38.564 1.00 92.44 467 SER A N 1
ATOM 3617 C CA . SER A 1 467 ? -10.431 5.750 38.471 1.00 92.44 467 SER A CA 1
ATOM 3618 C C . SER A 1 467 ? -9.910 7.048 37.830 1.00 92.44 467 SER A C 1
ATOM 3620 O O . SER A 1 467 ? -10.588 7.602 36.953 1.00 92.44 467 SER A O 1
ATOM 3622 N N . PRO A 1 468 ? -8.684 7.488 38.170 1.00 91.94 468 PRO A N 1
ATOM 3623 C CA . PRO A 1 468 ? -8.084 8.677 37.577 1.00 91.94 468 PRO A CA 1
ATOM 3624 C C . PRO A 1 468 ? -7.887 8.525 36.064 1.00 91.94 468 PRO A C 1
ATOM 3626 O O . PRO A 1 468 ? -7.627 7.437 35.546 1.00 91.94 468 PRO A O 1
ATOM 3629 N N . LEU A 1 469 ? -8.018 9.648 35.362 1.00 93.25 469 LEU A N 1
ATOM 3630 C CA . LEU A 1 469 ? -7.820 9.748 33.921 1.00 93.25 469 LEU A CA 1
ATOM 3631 C C . LEU A 1 469 ? -6.323 9.866 33.612 1.00 93.25 469 LEU A C 1
ATOM 3633 O O . LEU A 1 469 ? -5.632 10.715 34.175 1.00 93.25 469 LEU A O 1
ATOM 3637 N N . VAL A 1 470 ? -5.838 9.041 32.686 1.00 93.69 470 VAL A N 1
ATOM 3638 C CA . VAL A 1 470 ? -4.461 9.075 32.181 1.00 93.69 470 VAL A CA 1
ATOM 3639 C C . VAL A 1 470 ? -4.487 9.420 30.697 1.00 93.69 470 VAL A C 1
ATOM 3641 O O . VAL A 1 470 ? -5.317 8.915 29.939 1.00 93.69 470 VAL A O 1
ATOM 3644 N N . LYS A 1 471 ? -3.583 10.312 30.290 1.00 93.12 471 LYS A N 1
ATOM 3645 C CA . LYS A 1 471 ? -3.453 10.791 28.914 1.00 93.12 471 LYS A CA 1
ATOM 3646 C C . LYS A 1 471 ? -2.147 10.307 28.307 1.00 93.12 471 LYS A C 1
ATOM 3648 O O . LYS A 1 471 ? -1.099 10.421 28.941 1.00 93.12 471 LYS A O 1
ATOM 3653 N N . PHE A 1 472 ? -2.205 9.845 27.064 1.00 92.81 472 PHE A N 1
ATOM 3654 C CA . PHE A 1 472 ? -1.026 9.489 26.283 1.00 92.81 472 PHE A CA 1
ATOM 3655 C C . PHE A 1 472 ? -0.989 10.290 24.989 1.00 92.81 472 PHE A C 1
ATOM 3657 O O . PHE A 1 472 ? -1.898 10.192 24.165 1.00 92.81 472 PHE A O 1
ATOM 3664 N N . ASN A 1 473 ? 0.081 11.054 24.794 1.00 94.06 473 ASN A N 1
ATOM 3665 C CA . ASN A 1 473 ? 0.283 11.840 23.584 1.00 94.06 473 ASN A CA 1
ATOM 3666 C C . ASN A 1 473 ? 1.034 11.017 22.539 1.00 94.06 473 ASN A C 1
ATOM 3668 O O . ASN A 1 473 ? 2.055 10.404 22.848 1.00 94.06 473 ASN A O 1
ATOM 3672 N N . ALA A 1 474 ? 0.524 11.017 21.312 1.00 93.69 474 ALA A N 1
ATOM 3673 C CA . ALA A 1 474 ? 1.186 10.387 20.183 1.00 93.69 474 ALA A CA 1
ATOM 3674 C C . ALA A 1 474 ? 2.442 11.172 19.780 1.00 93.69 474 ALA A C 1
ATOM 3676 O O . ALA A 1 474 ? 2.449 12.407 19.799 1.00 93.69 474 ALA A O 1
ATOM 3677 N N . VAL A 1 475 ? 3.479 10.450 19.360 1.00 94.38 475 VAL A N 1
ATOM 3678 C CA . VAL A 1 475 ? 4.670 11.026 18.726 1.00 94.38 475 VAL A CA 1
ATOM 3679 C C . VAL A 1 475 ? 4.480 10.937 17.218 1.00 94.38 475 VAL A C 1
ATOM 3681 O O . VAL A 1 475 ? 4.262 9.853 16.687 1.00 94.38 475 VAL A O 1
ATOM 3684 N N . VAL A 1 476 ? 4.528 12.073 16.528 1.00 92.69 476 VAL A N 1
ATOM 3685 C CA . VAL A 1 476 ? 4.324 12.149 15.076 1.00 92.69 476 VAL A CA 1
ATOM 3686 C C . VAL A 1 476 ? 5.569 12.745 14.436 1.00 92.69 476 VAL A C 1
ATOM 3688 O O . VAL A 1 476 ? 6.024 13.803 14.867 1.00 92.69 476 VAL A O 1
ATOM 3691 N N . THR A 1 477 ? 6.121 12.081 13.421 1.00 88.69 477 THR A N 1
ATOM 3692 C CA . THR A 1 477 ? 7.284 12.572 12.666 1.00 88.69 477 THR A CA 1
ATOM 3693 C C . THR A 1 477 ? 7.021 12.518 11.160 1.00 88.69 477 THR A C 1
ATOM 3695 O O . THR A 1 477 ? 6.248 11.684 10.691 1.00 88.69 477 THR A O 1
ATOM 3698 N N . GLY A 1 478 ? 7.651 13.410 10.390 1.00 88.44 478 GLY A N 1
ATOM 3699 C CA . GLY A 1 478 ? 7.474 13.488 8.934 1.00 88.44 478 GLY A CA 1
ATOM 3700 C C . GLY A 1 478 ? 6.072 13.941 8.490 1.00 88.44 478 GLY A C 1
ATOM 3701 O O . GLY A 1 478 ? 5.371 14.650 9.210 1.00 88.44 478 GLY A O 1
ATOM 3702 N N . ASP A 1 479 ? 5.666 13.550 7.279 1.00 82.38 479 ASP A N 1
ATOM 3703 C CA . ASP A 1 479 ? 4.351 13.872 6.702 1.00 82.38 479 ASP A CA 1
ATOM 3704 C C . ASP A 1 479 ? 3.294 12.878 7.200 1.00 82.38 479 ASP A C 1
ATOM 3706 O O . ASP A 1 479 ? 3.140 11.786 6.650 1.00 82.38 479 ASP A O 1
ATOM 3710 N N . PHE A 1 480 ? 2.537 13.269 8.227 1.00 83.31 480 PHE A N 1
ATOM 3711 C CA . PHE A 1 480 ? 1.402 12.503 8.743 1.00 83.31 480 PHE A CA 1
ATOM 3712 C C . PHE A 1 480 ? 0.259 13.444 9.170 1.00 83.31 480 PHE A C 1
ATOM 3714 O O . PHE A 1 480 ? 0.287 14.039 10.243 1.00 83.31 480 PHE A O 1
ATOM 3721 N N . ALA A 1 481 ? -0.754 13.596 8.311 1.00 80.12 481 ALA A N 1
ATOM 3722 C CA . ALA A 1 481 ? -1.897 14.479 8.550 1.00 80.12 481 ALA A CA 1
ATOM 3723 C C . ALA A 1 481 ? -2.837 13.941 9.643 1.00 80.12 481 ALA A C 1
ATOM 3725 O O . ALA A 1 481 ? -3.020 12.730 9.766 1.00 80.12 481 ALA A O 1
ATOM 3726 N N . GLU A 1 482 ? -3.499 14.838 10.383 1.00 80.56 482 GLU A N 1
ATOM 3727 C CA . GLU A 1 482 ? -4.370 14.453 11.507 1.00 80.56 482 GLU A CA 1
ATOM 3728 C C . GLU A 1 482 ? -5.572 13.597 11.091 1.00 80.56 482 GLU A C 1
ATOM 3730 O O . GLU A 1 482 ? -5.996 12.710 11.829 1.00 80.56 482 GLU A O 1
ATOM 3735 N N . SER A 1 483 ? -6.089 13.810 9.878 1.00 73.31 483 SER A N 1
ATOM 3736 C CA . SER A 1 483 ? -7.172 13.007 9.300 1.00 73.31 483 SER A CA 1
ATOM 3737 C C . SER A 1 483 ? -6.801 11.538 9.086 1.00 73.31 483 SER A C 1
ATOM 3739 O O . SER A 1 483 ? -7.689 10.693 8.983 1.00 73.31 483 SER A O 1
ATOM 3741 N N . ASP A 1 484 ? -5.504 11.240 8.988 1.00 73.69 484 ASP A N 1
ATOM 3742 C CA . ASP A 1 484 ? -4.988 9.900 8.721 1.00 73.69 484 ASP A CA 1
ATOM 3743 C C . ASP A 1 484 ? -4.640 9.149 10.014 1.00 73.69 484 ASP A C 1
ATOM 3745 O O . ASP A 1 484 ? -4.214 7.993 9.948 1.00 73.69 484 ASP A O 1
ATOM 3749 N N . PHE A 1 485 ? -4.779 9.781 11.189 1.00 84.94 485 PHE A N 1
ATOM 3750 C CA . PHE A 1 485 ? -4.384 9.158 12.448 1.00 84.94 485 PHE A CA 1
ATOM 3751 C C . PHE A 1 485 ? -5.176 7.862 12.704 1.00 84.94 485 PHE A C 1
ATOM 3753 O O . PHE A 1 485 ? -6.412 7.875 12.707 1.00 84.94 485 PHE A O 1
ATOM 3760 N N . PRO A 1 486 ? -4.489 6.729 12.958 1.00 82.62 486 PRO A N 1
ATOM 3761 C CA . PRO A 1 486 ? -5.148 5.439 13.172 1.00 82.62 486 PRO A CA 1
ATOM 3762 C C . PRO A 1 486 ? -5.885 5.376 14.519 1.00 82.62 486 PRO A C 1
ATOM 3764 O O . PRO A 1 486 ? -6.843 4.621 14.681 1.00 82.62 486 PRO A O 1
ATOM 3767 N N . THR A 1 487 ? -5.459 6.184 15.490 1.00 88.94 487 THR A N 1
ATOM 3768 C CA . THR A 1 487 ? -6.127 6.376 16.780 1.00 88.94 487 THR A CA 1
ATOM 3769 C C . THR A 1 487 ? -5.998 7.833 17.234 1.00 88.94 487 THR A C 1
ATOM 3771 O O . THR A 1 487 ? -5.392 8.653 16.548 1.00 88.94 487 THR A O 1
ATOM 3774 N N . ALA A 1 488 ? -6.600 8.180 18.370 1.00 89.38 488 ALA A N 1
ATOM 3775 C CA . ALA A 1 488 ? -6.565 9.530 18.912 1.00 89.38 488 ALA A CA 1
ATOM 3776 C C . ALA A 1 488 ? -5.120 10.006 19.156 1.00 89.38 488 ALA A C 1
ATOM 3778 O O . ALA A 1 488 ? -4.295 9.279 19.718 1.00 89.38 488 ALA A O 1
ATOM 3779 N N . ARG A 1 489 ? -4.833 11.254 18.764 1.00 92.25 489 ARG A N 1
ATOM 3780 C CA . ARG A 1 489 ? -3.552 11.920 19.049 1.00 92.25 489 ARG A CA 1
ATOM 3781 C C . ARG A 1 489 ? -3.309 12.014 20.554 1.00 92.25 489 ARG A C 1
ATOM 3783 O O . ARG A 1 489 ? -2.242 11.632 21.022 1.00 92.25 489 ARG A O 1
ATOM 3790 N N . GLU A 1 490 ? -4.311 12.483 21.293 1.00 93.38 490 GLU A N 1
ATOM 3791 C CA . GLU A 1 490 ? -4.362 12.411 22.754 1.00 93.38 490 GLU A CA 1
ATOM 3792 C C . GLU A 1 490 ? -5.279 11.243 23.137 1.00 93.38 490 GLU A C 1
ATOM 3794 O O . GLU A 1 490 ? -6.503 11.325 23.025 1.00 93.38 490 GLU A O 1
ATOM 3799 N N . LEU A 1 491 ? -4.685 10.123 23.544 1.00 92.62 491 LEU A N 1
ATOM 3800 C CA . LEU A 1 491 ? -5.422 8.942 23.969 1.00 92.62 491 LEU A CA 1
ATOM 3801 C C . LEU A 1 491 ? -5.756 9.063 25.459 1.00 92.62 491 LEU A C 1
ATOM 3803 O O . LEU A 1 491 ? -4.874 8.988 26.316 1.00 92.62 491 LEU A O 1
ATOM 3807 N N . VAL A 1 492 ? -7.041 9.258 25.747 1.00 93.38 492 VAL A N 1
ATOM 3808 C CA . VAL A 1 492 ? -7.579 9.478 27.093 1.00 93.38 492 VAL A CA 1
ATOM 3809 C C . VAL A 1 492 ? -8.205 8.190 27.620 1.00 93.38 492 VAL A C 1
ATOM 3811 O O . VAL A 1 492 ? -9.177 7.698 27.046 1.00 93.38 492 VAL A O 1
ATOM 3814 N N . LEU A 1 493 ? -7.658 7.640 28.707 1.00 94.50 493 LEU A N 1
ATOM 3815 C CA . LEU A 1 493 ? -8.047 6.336 29.252 1.00 94.50 493 LEU A CA 1
ATOM 3816 C C . LEU A 1 493 ? -8.243 6.377 30.774 1.00 94.50 493 LEU A C 1
ATOM 3818 O O . LEU A 1 493 ? -7.737 7.259 31.468 1.00 94.50 493 LEU A O 1
ATOM 3822 N N . LYS A 1 494 ? -8.971 5.383 31.288 1.00 95.19 494 LYS A N 1
ATOM 3823 C CA . LYS A 1 494 ? -9.202 5.120 32.715 1.00 95.19 494 LYS A CA 1
ATOM 3824 C C . LYS A 1 494 ? -9.022 3.629 33.001 1.00 95.19 494 LYS A C 1
ATOM 3826 O O . LYS A 1 494 ? -9.256 2.802 32.119 1.00 95.19 494 LYS A O 1
ATOM 3831 N N . CYS A 1 495 ? -8.622 3.279 34.222 1.00 94.06 495 CYS A N 1
ATOM 3832 C CA . CYS A 1 495 ? -8.601 1.878 34.633 1.00 94.06 495 CYS A CA 1
ATOM 3833 C C . CYS A 1 495 ? -10.035 1.321 34.611 1.00 94.06 495 CYS A C 1
ATOM 3835 O O . CYS A 1 495 ? -10.986 1.983 35.021 1.00 94.06 495 CYS A O 1
ATOM 3837 N N . GLY A 1 496 ? -10.206 0.119 34.073 1.00 92.31 496 GLY A N 1
ATOM 3838 C CA . GLY A 1 496 ? -11.504 -0.494 33.826 1.00 92.31 496 GLY A CA 1
ATOM 3839 C C . GLY A 1 496 ? -12.162 -0.105 32.501 1.00 92.31 496 GLY A C 1
ATOM 3840 O O . GLY A 1 496 ? -13.222 -0.659 32.212 1.00 92.31 496 GLY A O 1
ATOM 3841 N N . ALA A 1 497 ? -11.567 0.785 31.696 1.00 94.12 497 ALA A N 1
ATOM 3842 C CA . ALA A 1 497 ? -12.119 1.165 30.397 1.00 94.12 497 ALA A CA 1
ATOM 3843 C C . ALA A 1 497 ? -12.094 0.007 29.390 1.00 94.12 497 ALA A C 1
ATOM 3845 O O . ALA A 1 497 ? -11.121 -0.750 29.334 1.00 94.12 497 ALA A O 1
ATOM 3846 N N . GLN A 1 498 ? -13.148 -0.097 28.575 1.00 93.81 498 GLN A N 1
ATOM 3847 C CA . GLN A 1 498 ? -13.200 -1.024 27.449 1.00 93.81 498 GLN A CA 1
ATOM 3848 C C . GLN A 1 498 ? -12.521 -0.395 26.236 1.00 93.81 498 GLN A C 1
ATOM 3850 O O . GLN A 1 498 ? -12.875 0.700 25.786 1.00 93.81 498 GLN A O 1
ATOM 3855 N N . VAL A 1 499 ? -11.537 -1.105 25.704 1.00 93.75 499 VAL A N 1
ATOM 3856 C CA . VAL A 1 499 ? -10.718 -0.676 24.577 1.00 93.75 499 VAL A CA 1
ATOM 3857 C C . VAL A 1 499 ? -10.675 -1.752 23.507 1.00 93.75 499 VAL A C 1
ATOM 3859 O O . VAL A 1 499 ? -10.863 -2.932 23.779 1.00 93.75 499 VAL A O 1
ATOM 3862 N N . MET A 1 500 ? -10.408 -1.336 22.279 1.00 92.00 500 MET A N 1
ATOM 3863 C CA . MET A 1 500 ? -10.177 -2.220 21.148 1.00 92.00 500 MET A CA 1
ATOM 3864 C C . MET A 1 500 ? -8.791 -1.967 20.578 1.00 92.00 500 MET A C 1
ATOM 3866 O O . MET A 1 500 ? -8.360 -0.814 20.458 1.00 92.00 500 MET A O 1
ATOM 3870 N N . PHE A 1 501 ? -8.122 -3.051 20.198 1.00 91.06 501 PHE A N 1
ATOM 3871 C CA . PHE A 1 501 ? -6.850 -2.994 19.501 1.00 91.06 501 PHE A CA 1
ATOM 3872 C C . PHE A 1 501 ? -7.052 -2.556 18.049 1.00 91.06 501 PHE A C 1
ATOM 3874 O O . PHE A 1 501 ? -7.845 -3.150 17.325 1.00 91.06 501 PHE A O 1
ATOM 3881 N N . VAL A 1 502 ? -6.323 -1.530 17.608 1.00 87.69 502 VAL A N 1
ATOM 3882 C CA . VAL A 1 502 ? -6.415 -0.973 16.239 1.00 87.69 502 VAL A CA 1
ATOM 3883 C C . VAL A 1 502 ? -5.265 -1.410 15.322 1.00 87.69 502 VAL A C 1
ATOM 3885 O O . VAL A 1 502 ? -5.155 -0.959 14.182 1.00 87.69 502 VAL A O 1
ATOM 3888 N N . LYS A 1 503 ? -4.372 -2.276 15.812 1.00 84.12 503 LYS A N 1
ATOM 3889 C CA . LYS A 1 503 ? -3.235 -2.827 15.064 1.00 84.12 503 LYS A CA 1
ATOM 3890 C C . LYS A 1 503 ? -2.969 -4.261 15.510 1.00 84.12 503 LYS A C 1
ATOM 3892 O O . LYS A 1 503 ? -3.053 -4.550 16.701 1.00 84.12 503 LYS A O 1
ATOM 3897 N N . ASN A 1 504 ? -2.623 -5.129 14.561 1.00 81.25 504 ASN A N 1
ATOM 3898 C CA . ASN A 1 504 ? -2.155 -6.480 14.867 1.00 81.25 504 ASN A CA 1
ATOM 3899 C C . ASN A 1 504 ? -0.831 -6.421 15.637 1.00 81.25 504 ASN A C 1
ATOM 3901 O O . ASN A 1 504 ? 0.020 -5.580 15.329 1.00 81.25 504 ASN A O 1
ATOM 3905 N N . ASP A 1 505 ? -0.665 -7.323 16.600 1.00 83.44 505 ASP A N 1
ATOM 3906 C CA . ASP A 1 505 ? 0.607 -7.519 17.291 1.00 83.44 505 ASP A CA 1
ATOM 3907 C C . ASP A 1 505 ? 1.676 -8.058 16.322 1.00 83.44 505 ASP A C 1
ATOM 3909 O O . ASP A 1 505 ? 1.361 -8.792 15.384 1.00 83.44 505 ASP A O 1
ATOM 3913 N N . SER A 1 506 ? 2.933 -7.653 16.511 1.00 70.38 506 SER A N 1
ATOM 3914 C CA . SER A 1 506 ? 4.029 -7.933 15.569 1.00 70.38 506 SER A CA 1
ATOM 3915 C C . SER A 1 506 ? 4.822 -9.213 15.860 1.00 70.38 506 SER A C 1
ATOM 3917 O O . SER A 1 506 ? 5.783 -9.483 15.145 1.00 70.38 506 SER A O 1
ATOM 3919 N N . GLY A 1 507 ? 4.460 -9.976 16.896 1.00 66.19 507 GLY A N 1
ATOM 3920 C CA . GLY A 1 507 ? 5.114 -11.244 17.241 1.00 66.19 507 GLY A CA 1
ATOM 3921 C C . GLY A 1 507 ? 4.788 -12.393 16.276 1.00 66.19 507 GLY A C 1
ATOM 3922 O O . GLY A 1 507 ? 3.799 -12.335 15.546 1.00 66.19 507 GLY A O 1
ATOM 3923 N N . GLU A 1 508 ? 5.603 -13.457 16.300 1.00 53.97 508 GLU A N 1
ATOM 3924 C CA . GLU A 1 508 ? 5.401 -14.678 15.490 1.00 53.97 508 GLU A CA 1
ATOM 3925 C C . GLU A 1 508 ? 4.042 -15.345 15.761 1.00 53.97 508 GLU A C 1
ATOM 3927 O O . GLU A 1 508 ? 3.374 -15.807 14.837 1.00 53.97 508 GLU A O 1
ATOM 3932 N N . ALA A 1 509 ? 3.599 -15.316 17.021 1.00 67.44 509 ALA A N 1
ATOM 3933 C CA . ALA A 1 509 ? 2.227 -15.592 17.423 1.00 67.44 509 ALA A CA 1
ATOM 3934 C C . ALA A 1 509 ? 1.591 -14.278 17.916 1.00 67.44 509 ALA A C 1
ATOM 3936 O O . ALA A 1 509 ? 1.939 -13.810 19.004 1.00 67.44 509 ALA A O 1
ATOM 3937 N N . PRO A 1 510 ? 0.696 -13.642 17.138 1.00 75.25 510 PRO A N 1
ATOM 3938 C CA . PRO A 1 510 ? 0.129 -12.356 17.521 1.00 75.25 510 PRO A CA 1
ATOM 3939 C C . PRO A 1 510 ? -0.762 -12.515 18.758 1.00 75.25 510 PRO A C 1
ATOM 3941 O O . PRO A 1 510 ? -1.759 -13.237 18.715 1.00 75.25 510 PRO A O 1
ATOM 3944 N N . ARG A 1 511 ? -0.434 -11.805 19.847 1.00 83.81 511 ARG A N 1
ATOM 3945 C CA . ARG A 1 511 ? -1.227 -11.811 21.096 1.00 83.81 511 ARG A CA 1
ATOM 3946 C C . ARG A 1 511 ? -2.641 -11.262 20.893 1.00 83.81 511 ARG A C 1
ATOM 3948 O O . ARG A 1 511 ? -3.572 -11.647 21.591 1.00 83.81 511 ARG A O 1
ATOM 3955 N N . TRP A 1 512 ? -2.800 -10.352 19.936 1.00 85.56 512 TRP A N 1
ATOM 3956 C CA . TRP A 1 512 ? -4.079 -9.774 19.532 1.00 85.56 512 TRP A CA 1
ATOM 3957 C C . TRP A 1 512 ? -4.066 -9.398 18.049 1.00 85.56 512 TRP A C 1
ATOM 3959 O O . TRP A 1 512 ? -3.015 -9.242 17.416 1.00 85.56 512 TRP A O 1
ATOM 3969 N N . VAL A 1 513 ? -5.260 -9.185 17.501 1.00 81.44 513 VAL A N 1
ATOM 3970 C CA . VAL A 1 513 ? -5.474 -8.691 16.138 1.00 81.44 513 VAL A CA 1
ATOM 3971 C C . VAL A 1 513 ? -6.285 -7.396 16.169 1.00 81.44 513 VAL A C 1
ATOM 3973 O O . VAL A 1 513 ? -6.920 -7.056 17.165 1.00 81.44 513 VAL A O 1
ATOM 3976 N N . ASN A 1 514 ? -6.266 -6.645 15.073 1.00 83.19 514 ASN A N 1
ATOM 3977 C CA . ASN A 1 514 ? -7.112 -5.473 14.903 1.00 83.19 514 ASN A CA 1
ATOM 3978 C C . ASN A 1 514 ? -8.588 -5.876 15.071 1.00 83.19 514 ASN A C 1
ATOM 3980 O O . ASN A 1 514 ? -9.077 -6.760 14.365 1.00 83.19 514 ASN A O 1
ATOM 3984 N N . GLY A 1 515 ? -9.277 -5.234 16.012 1.00 81.81 515 GLY A N 1
ATOM 3985 C CA . GLY A 1 515 ? -10.640 -5.567 16.416 1.00 81.81 515 GLY A CA 1
ATOM 3986 C C . GLY A 1 515 ? -10.754 -6.334 17.736 1.00 81.81 515 GLY A C 1
ATOM 3987 O O . GLY A 1 515 ? -11.856 -6.393 18.268 1.00 81.81 515 GLY A O 1
ATOM 3988 N N . THR A 1 516 ? -9.665 -6.882 18.295 1.00 87.00 516 THR A N 1
ATOM 3989 C CA . THR A 1 516 ? -9.705 -7.546 19.612 1.00 87.00 516 THR A CA 1
ATOM 3990 C C . THR A 1 516 ? -10.158 -6.555 20.684 1.00 87.00 516 THR A C 1
ATOM 3992 O O . THR A 1 516 ? -9.594 -5.462 20.783 1.00 87.00 516 THR A O 1
ATOM 3995 N N . ILE A 1 517 ? -11.152 -6.932 21.491 1.00 90.75 517 ILE A N 1
ATOM 3996 C CA . ILE A 1 517 ? -11.642 -6.117 22.605 1.00 90.75 517 ILE A CA 1
ATOM 3997 C C . ILE A 1 517 ? -10.931 -6.543 23.894 1.00 90.75 517 ILE A C 1
ATOM 3999 O O . ILE A 1 517 ? -10.590 -7.709 24.109 1.00 90.75 517 ILE A O 1
ATOM 4003 N N . GLY A 1 518 ? -10.686 -5.575 24.768 1.00 91.69 518 GLY A N 1
ATOM 4004 C CA . GLY A 1 518 ? -10.150 -5.821 26.092 1.00 91.69 518 GLY A CA 1
ATOM 4005 C C . GLY A 1 518 ? -10.560 -4.756 27.095 1.00 91.69 518 GLY A C 1
ATOM 4006 O O . GLY A 1 518 ? -11.129 -3.716 26.758 1.00 91.69 518 GLY A O 1
ATOM 4007 N N . ARG A 1 519 ? -10.259 -5.029 28.359 1.00 93.75 519 ARG A N 1
ATOM 4008 C CA . ARG A 1 519 ? -10.489 -4.126 29.482 1.00 93.75 519 ARG A CA 1
ATOM 4009 C C . ARG A 1 519 ? -9.156 -3.734 30.092 1.00 93.75 519 ARG A C 1
ATOM 4011 O O . ARG A 1 519 ? -8.322 -4.592 30.361 1.00 93.75 519 ARG A O 1
ATOM 4018 N N . ILE A 1 520 ? -8.964 -2.447 30.347 1.00 94.81 520 ILE A N 1
ATOM 4019 C CA . ILE A 1 520 ? -7.770 -1.972 31.047 1.00 94.81 520 ILE A CA 1
ATOM 4020 C C . ILE A 1 520 ? -7.835 -2.449 32.499 1.00 94.81 520 ILE A C 1
ATOM 4022 O O . ILE A 1 520 ? -8.746 -2.057 33.226 1.00 94.81 520 ILE A O 1
ATOM 4026 N N . VAL A 1 521 ? -6.881 -3.273 32.924 1.00 94.19 521 VAL A N 1
ATOM 4027 C CA . VAL A 1 521 ? -6.783 -3.767 34.311 1.00 94.19 521 VAL A CA 1
ATOM 4028 C C . VAL A 1 521 ? -5.773 -2.979 35.134 1.00 94.19 521 VAL A C 1
ATOM 4030 O O . VAL A 1 521 ? -5.940 -2.837 36.343 1.00 94.19 521 VAL A O 1
ATOM 4033 N N . LYS A 1 522 ? -4.768 -2.399 34.472 1.00 92.62 522 LYS A N 1
ATOM 4034 C CA . LYS A 1 522 ? -3.768 -1.537 35.098 1.00 92.62 522 LYS A CA 1
ATOM 4035 C C . LYS A 1 522 ? -3.415 -0.382 34.173 1.00 92.62 522 LYS A C 1
ATOM 4037 O O . LYS A 1 522 ? -3.231 -0.571 32.970 1.00 92.62 522 LYS A O 1
ATOM 4042 N N . LEU A 1 523 ? -3.345 0.821 34.740 1.00 93.00 523 LEU A N 1
ATOM 4043 C CA . LEU A 1 523 ? -3.108 2.051 33.992 1.00 93.00 523 LEU A CA 1
ATOM 4044 C C . LEU A 1 523 ? -2.196 3.002 34.767 1.00 93.00 523 LEU A C 1
ATOM 4046 O O . LEU A 1 523 ? -2.606 3.588 35.766 1.00 93.00 523 LEU A O 1
ATOM 4050 N N . GLU A 1 524 ? -0.981 3.186 34.265 1.00 87.56 524 GLU A N 1
ATOM 4051 C CA . GLU A 1 524 ? 0.028 4.111 34.780 1.00 87.56 524 GLU A CA 1
ATOM 4052 C C . GLU A 1 524 ? 0.590 4.969 33.629 1.00 87.56 524 GLU A C 1
ATOM 4054 O O . GLU A 1 524 ? 0.247 4.779 32.461 1.00 87.56 524 GLU A O 1
ATOM 4059 N N . LYS A 1 525 ? 1.467 5.941 33.922 1.00 80.94 525 LYS A N 1
ATOM 4060 C CA . LYS A 1 525 ? 2.035 6.837 32.889 1.00 80.94 525 LYS A CA 1
ATOM 4061 C C . LYS A 1 525 ? 2.873 6.098 31.833 1.00 80.94 525 LYS A C 1
ATOM 4063 O O . LYS A 1 525 ? 2.938 6.532 30.683 1.00 80.94 525 LYS A O 1
ATOM 4068 N N . SER A 1 526 ? 3.516 4.997 32.208 1.00 80.12 526 SER A N 1
ATOM 4069 C CA . SER A 1 526 ? 4.342 4.169 31.321 1.00 80.12 526 SER A CA 1
ATOM 4070 C C . SER A 1 526 ? 3.677 2.835 30.979 1.00 80.12 526 SER A C 1
ATOM 4072 O O . SER A 1 526 ? 3.799 2.382 29.842 1.00 80.12 526 SER A O 1
ATOM 4074 N N . ILE A 1 527 ? 2.916 2.250 31.906 1.00 87.06 527 ILE A N 1
ATOM 4075 C CA . ILE A 1 527 ? 2.379 0.888 31.798 1.00 87.06 527 ILE A CA 1
ATOM 4076 C C . ILE A 1 527 ? 0.878 0.913 31.492 1.00 87.06 527 ILE A C 1
ATOM 4078 O O . ILE A 1 527 ? 0.103 1.597 32.160 1.00 87.06 527 ILE A O 1
ATOM 4082 N N . VAL A 1 528 ? 0.461 0.128 30.498 1.00 93.50 528 VAL A N 1
ATOM 4083 C CA . VAL A 1 528 ? -0.951 -0.153 30.206 1.00 93.50 528 VAL A CA 1
ATOM 4084 C C . VAL A 1 528 ? -1.107 -1.658 30.089 1.00 93.50 528 VAL A C 1
ATOM 4086 O O . VAL A 1 528 ? -0.518 -2.257 29.194 1.00 93.50 528 VAL A O 1
ATOM 4089 N N . GLU A 1 529 ? -1.895 -2.265 30.970 1.00 95.00 529 GLU A N 1
ATOM 4090 C CA . GLU A 1 529 ? -2.222 -3.689 30.894 1.00 95.00 529 GLU A CA 1
ATOM 4091 C C . GLU A 1 529 ? -3.686 -3.850 30.508 1.00 95.00 529 GLU A C 1
ATOM 4093 O O . GLU A 1 529 ? -4.586 -3.266 31.126 1.00 95.00 529 GLU A O 1
ATOM 4098 N N . VAL A 1 530 ? -3.914 -4.639 29.465 1.00 94.75 530 VAL A N 1
ATOM 4099 C CA . VAL A 1 530 ? -5.235 -4.907 28.910 1.00 94.75 530 VAL A CA 1
ATOM 4100 C C . VAL A 1 530 ? -5.508 -6.396 29.007 1.00 94.75 530 VAL A C 1
ATOM 4102 O O . VAL A 1 530 ? -4.763 -7.215 28.476 1.00 94.75 530 VAL A O 1
ATOM 4105 N N . GLU A 1 531 ? -6.604 -6.736 29.667 1.00 93.88 531 GLU A N 1
ATOM 4106 C CA . GLU A 1 531 ? -7.137 -8.087 29.723 1.00 93.88 531 GLU A CA 1
ATOM 4107 C C . GLU A 1 531 ? -8.103 -8.293 28.550 1.00 93.88 531 GLU A C 1
ATOM 4109 O O . GLU A 1 531 ? -9.120 -7.606 28.427 1.00 93.88 531 GLU A O 1
ATOM 4114 N N . THR A 1 532 ? -7.762 -9.212 27.655 1.00 89.75 532 THR A N 1
ATOM 4115 C CA . THR A 1 532 ? -8.530 -9.531 26.440 1.00 89.75 532 THR A CA 1
ATOM 4116 C C . THR A 1 532 ? -9.768 -10.365 26.748 1.00 89.75 532 THR A C 1
ATOM 4118 O O . THR A 1 532 ? -9.877 -10.956 27.817 1.00 89.75 532 THR A O 1
ATOM 4121 N N . GLU A 1 533 ? -10.719 -10.459 25.820 1.00 80.31 533 GLU A N 1
ATOM 4122 C CA . GLU A 1 533 ? -11.911 -11.324 25.943 1.00 80.31 533 GLU A CA 1
ATOM 4123 C C . GLU A 1 533 ? -11.604 -12.786 26.313 1.00 80.31 533 GLU A C 1
ATOM 4125 O O . GLU A 1 533 ? -12.422 -13.436 26.956 1.00 80.31 533 GLU A O 1
ATOM 4130 N N . GLN A 1 534 ? -10.410 -13.282 25.978 1.00 78.81 534 GLN A N 1
ATOM 4131 C CA . GLN A 1 534 ? -9.954 -14.639 26.298 1.00 78.81 534 GLN A CA 1
ATOM 4132 C C . GLN A 1 534 ? -9.422 -14.791 27.737 1.00 78.81 534 GLN A C 1
ATOM 4134 O O . GLN A 1 534 ? -8.952 -15.861 28.109 1.00 78.81 534 GLN A O 1
ATOM 4139 N N . GLY A 1 535 ? -9.460 -13.727 28.547 1.00 82.44 535 GLY A N 1
ATOM 4140 C CA . GLY A 1 535 ? -8.966 -13.709 29.929 1.00 82.44 535 GLY A CA 1
ATOM 4141 C C . GLY A 1 535 ? -7.450 -13.530 30.060 1.00 82.44 535 GLY A C 1
ATOM 4142 O O . GLY A 1 535 ? -6.938 -13.441 31.171 1.00 82.44 535 GLY A O 1
ATOM 4143 N N . ALA A 1 536 ? -6.720 -13.443 28.945 1.00 87.06 536 ALA A N 1
ATOM 4144 C CA . ALA A 1 536 ? -5.287 -13.180 28.953 1.00 87.06 536 ALA A CA 1
ATOM 4145 C C . ALA A 1 536 ? -5.003 -11.682 29.118 1.00 87.06 536 ALA A C 1
ATOM 4147 O O . ALA A 1 536 ? -5.571 -10.853 28.397 1.00 87.06 536 ALA A O 1
ATOM 4148 N N . THR A 1 537 ? -4.095 -11.347 30.035 1.00 92.50 537 THR A N 1
ATOM 4149 C CA . THR A 1 537 ? -3.626 -9.977 30.279 1.00 92.50 537 THR A CA 1
ATOM 4150 C C . THR A 1 537 ? -2.320 -9.724 29.547 1.00 92.50 537 THR A C 1
ATOM 4152 O O . THR A 1 537 ? -1.362 -10.481 29.696 1.00 92.50 537 THR A O 1
ATOM 4155 N N . TYR A 1 538 ? -2.267 -8.629 28.793 1.00 92.56 538 TYR A N 1
ATOM 4156 C CA . TYR A 1 538 ? -1.076 -8.219 28.062 1.00 92.56 538 TYR A CA 1
ATOM 4157 C C . TYR A 1 538 ? -0.684 -6.781 28.374 1.00 92.56 538 TYR A C 1
ATOM 4159 O O . TYR A 1 538 ? -1.528 -5.883 28.413 1.00 92.56 538 TYR A O 1
ATOM 4167 N N . THR A 1 539 ? 0.620 -6.556 28.509 1.00 91.94 539 THR A N 1
ATOM 4168 C CA . THR A 1 539 ? 1.201 -5.213 28.525 1.00 91.94 539 THR A CA 1
ATOM 4169 C C . THR A 1 539 ? 1.222 -4.649 27.108 1.00 91.94 539 THR A C 1
ATOM 4171 O O . THR A 1 539 ? 1.751 -5.271 26.182 1.00 91.94 539 THR A O 1
ATOM 4174 N N . VAL A 1 540 ? 0.626 -3.470 26.941 1.00 93.12 540 VAL A N 1
ATOM 4175 C CA . VAL A 1 540 ? 0.440 -2.801 25.653 1.00 93.12 540 VAL A CA 1
ATOM 4176 C C . VAL A 1 540 ? 1.418 -1.642 25.520 1.00 93.12 540 VAL A C 1
ATOM 4178 O O . VAL A 1 540 ? 1.279 -0.588 26.149 1.00 93.12 540 VAL A O 1
ATOM 4181 N N . GLU A 1 541 ? 2.396 -1.840 24.650 1.00 91.31 541 GLU A N 1
ATOM 4182 C CA . GLU A 1 541 ? 3.420 -0.854 24.331 1.00 91.31 541 GLU A CA 1
ATOM 4183 C C . GLU A 1 541 ? 2.962 0.097 23.218 1.00 91.31 541 GLU A C 1
ATOM 4185 O O . GLU A 1 541 ? 1.986 -0.148 22.499 1.00 91.31 541 GLU A O 1
ATOM 4190 N N . ALA A 1 542 ? 3.658 1.228 23.088 1.00 91.00 542 ALA A N 1
ATOM 4191 C CA . ALA A 1 542 ? 3.447 2.122 21.960 1.00 91.00 542 ALA A CA 1
ATOM 4192 C C . ALA A 1 542 ? 3.964 1.459 20.678 1.00 91.00 542 ALA A C 1
ATOM 4194 O O . ALA A 1 542 ? 5.076 0.939 20.643 1.00 91.00 542 ALA A O 1
ATOM 4195 N N . VAL A 1 543 ? 3.166 1.505 19.616 1.00 90.31 543 VAL A N 1
ATOM 4196 C CA . VAL A 1 543 ? 3.538 0.971 18.306 1.00 90.31 543 VAL A CA 1
ATOM 4197 C C . VAL A 1 543 ? 3.577 2.093 17.283 1.00 90.31 543 VAL A C 1
ATOM 4199 O O . VAL A 1 543 ? 2.842 3.075 17.387 1.00 90.31 543 VAL A O 1
ATOM 4202 N N . THR A 1 544 ? 4.422 1.927 16.272 1.00 88.69 544 THR A N 1
ATOM 4203 C CA . THR A 1 544 ? 4.594 2.909 15.197 1.00 88.69 544 THR A CA 1
ATOM 4204 C C . THR A 1 544 ? 3.829 2.476 13.950 1.00 88.69 544 THR A C 1
ATOM 4206 O O . THR A 1 544 ? 3.931 1.323 13.532 1.00 88.69 544 THR A O 1
ATOM 4209 N N . TRP A 1 545 ? 3.030 3.364 13.367 1.00 86.38 545 TRP A N 1
ATOM 4210 C CA . TRP A 1 545 ? 2.432 3.205 12.044 1.00 86.38 545 TRP A CA 1
ATOM 4211 C C . TRP A 1 545 ? 3.214 4.035 11.042 1.00 86.38 545 TRP A C 1
ATOM 4213 O O . TRP A 1 545 ? 3.435 5.229 11.254 1.00 86.38 545 TRP A O 1
ATOM 4223 N N . ASP A 1 546 ? 3.569 3.393 9.938 1.00 83.00 546 ASP A N 1
ATOM 4224 C CA . ASP A 1 546 ? 4.340 4.002 8.870 1.00 83.00 546 ASP A CA 1
ATOM 4225 C C . ASP A 1 546 ? 3.384 4.493 7.787 1.00 83.00 546 ASP A C 1
ATOM 4227 O O . ASP A 1 546 ? 2.579 3.726 7.252 1.00 83.00 546 ASP A O 1
ATOM 4231 N N . LYS A 1 547 ? 3.470 5.780 7.452 1.00 78.81 547 LYS A N 1
ATOM 4232 C CA . LYS A 1 547 ? 2.831 6.317 6.257 1.00 78.81 547 LYS A CA 1
ATOM 4233 C C . LYS A 1 547 ? 3.802 6.171 5.101 1.00 78.81 547 LYS A C 1
ATOM 4235 O O . LYS A 1 547 ? 4.866 6.790 5.088 1.00 78.81 547 LYS A O 1
ATOM 4240 N N . CYS A 1 548 ? 3.412 5.372 4.122 1.00 76.44 548 CYS A N 1
ATOM 4241 C CA . CYS A 1 548 ? 4.222 5.112 2.946 1.00 76.44 548 CYS A CA 1
ATOM 4242 C C . CYS A 1 548 ? 3.840 6.019 1.773 1.00 76.44 548 CYS A C 1
ATOM 4244 O O . CYS A 1 548 ? 2.672 6.366 1.575 1.00 76.44 548 CYS A O 1
ATOM 4246 N N . ALA A 1 549 ? 4.836 6.372 0.968 1.00 78.00 549 ALA A N 1
ATOM 4247 C CA . ALA A 1 549 ? 4.661 6.921 -0.360 1.00 78.00 549 ALA A CA 1
ATOM 4248 C C . ALA A 1 549 ? 5.369 6.054 -1.395 1.00 78.00 549 ALA A C 1
ATOM 4250 O O . ALA A 1 549 ? 6.462 5.548 -1.152 1.00 78.00 549 ALA A O 1
ATOM 4251 N N . TYR A 1 550 ? 4.743 5.905 -2.558 1.00 83.25 550 TYR A N 1
ATOM 4252 C CA . TYR A 1 550 ? 5.368 5.232 -3.683 1.00 83.25 550 TYR A CA 1
ATOM 4253 C C . TYR A 1 550 ? 6.413 6.143 -4.325 1.00 83.25 550 TYR A C 1
ATOM 4255 O O . TYR A 1 550 ? 6.154 7.323 -4.573 1.00 83.25 550 TYR A O 1
ATOM 4263 N N . GLY A 1 551 ? 7.580 5.574 -4.593 1.00 78.88 551 GLY A N 1
ATOM 4264 C CA . GLY A 1 551 ? 8.621 6.136 -5.437 1.00 78.88 551 GLY A CA 1
ATOM 4265 C C . GLY A 1 551 ? 8.891 5.200 -6.609 1.00 78.88 551 GLY A C 1
ATOM 4266 O O . GLY A 1 551 ? 8.612 4.002 -6.544 1.00 78.88 551 GLY A O 1
ATOM 4267 N N . TYR A 1 552 ? 9.420 5.759 -7.688 1.00 79.12 552 TYR A N 1
ATOM 4268 C CA . TYR A 1 552 ? 9.940 4.984 -8.803 1.00 79.12 552 TYR A CA 1
ATOM 4269 C C . TYR A 1 552 ? 11.455 5.109 -8.813 1.00 79.12 552 TYR A C 1
ATOM 4271 O O . TYR A 1 552 ? 11.978 6.222 -8.803 1.00 79.12 552 TYR A O 1
ATOM 4279 N N . ASP A 1 553 ? 12.137 3.970 -8.796 1.00 76.25 553 ASP A N 1
ATOM 4280 C CA . ASP A 1 553 ? 13.582 3.911 -8.955 1.00 76.25 553 ASP A CA 1
ATOM 4281 C C . ASP A 1 553 ? 13.899 3.593 -10.419 1.00 76.25 553 ASP A C 1
ATOM 4283 O O . ASP A 1 553 ? 13.612 2.499 -10.916 1.00 76.25 553 ASP A O 1
ATOM 4287 N N . GLU A 1 554 ? 14.473 4.569 -11.122 1.00 71.75 554 GLU A N 1
ATOM 4288 C CA . GLU A 1 554 ? 14.859 4.425 -12.525 1.00 71.75 554 GLU A CA 1
ATOM 4289 C C . GLU A 1 554 ? 15.977 3.397 -12.727 1.00 71.75 554 GLU A C 1
ATOM 4291 O O . GLU A 1 554 ? 15.990 2.721 -13.756 1.00 71.75 554 GLU A O 1
ATOM 4296 N N . ALA A 1 555 ? 16.882 3.241 -11.754 1.00 69.94 555 ALA A N 1
ATOM 4297 C CA . ALA A 1 555 ? 18.033 2.351 -11.866 1.00 69.94 555 ALA A CA 1
ATOM 4298 C C . ALA A 1 555 ? 17.611 0.880 -11.788 1.00 69.94 555 ALA A C 1
ATOM 4300 O O . ALA A 1 555 ? 18.061 0.054 -12.583 1.00 69.94 555 ALA A O 1
ATOM 4301 N N . THR A 1 556 ? 16.709 0.547 -10.861 1.00 70.62 556 THR A N 1
ATOM 4302 C CA . THR A 1 556 ? 16.177 -0.820 -10.726 1.00 70.62 556 THR A CA 1
ATOM 4303 C C . THR A 1 556 ? 14.931 -1.065 -11.577 1.00 70.62 556 THR A C 1
ATOM 4305 O O . THR A 1 556 ? 14.528 -2.214 -11.783 1.00 70.62 556 THR A O 1
ATOM 4308 N N . GLY A 1 557 ? 14.296 0.001 -12.071 1.00 71.12 557 GLY A N 1
ATOM 4309 C CA . GLY A 1 557 ? 13.036 -0.045 -12.801 1.00 71.12 557 GLY A CA 1
ATOM 4310 C C . GLY A 1 557 ? 11.853 -0.507 -11.946 1.00 71.12 557 GLY A C 1
ATOM 4311 O O . GLY A 1 557 ? 10.843 -0.942 -12.511 1.00 71.12 557 GLY A O 1
ATOM 4312 N N . ARG A 1 558 ? 11.957 -0.457 -10.613 1.00 75.50 558 ARG A N 1
ATOM 4313 C CA . ARG A 1 558 ? 10.941 -0.954 -9.672 1.00 75.50 558 ARG A CA 1
ATOM 4314 C C . ARG A 1 558 ? 10.195 0.191 -8.993 1.00 75.50 558 ARG A C 1
ATOM 4316 O O . ARG A 1 558 ? 10.711 1.291 -8.821 1.00 75.50 558 ARG A O 1
ATOM 4323 N N . ILE A 1 559 ? 8.948 -0.088 -8.615 1.00 79.94 559 ILE A N 1
ATOM 4324 C CA . ILE A 1 559 ? 8.181 0.785 -7.725 1.00 79.94 559 ILE A CA 1
ATOM 4325 C C . ILE A 1 559 ? 8.514 0.368 -6.298 1.00 79.94 559 ILE A C 1
ATOM 4327 O O . ILE A 1 559 ? 8.304 -0.786 -5.925 1.00 79.94 559 ILE A O 1
ATOM 4331 N N . GLU A 1 560 ? 9.019 1.307 -5.509 1.00 75.81 560 GLU A N 1
ATOM 4332 C CA . GLU A 1 560 ? 9.351 1.090 -4.106 1.00 75.81 560 GLU A CA 1
ATOM 4333 C C . GLU A 1 560 ? 8.432 1.909 -3.200 1.00 75.81 560 GLU A C 1
ATOM 4335 O O . GLU A 1 560 ? 7.923 2.969 -3.566 1.00 75.81 560 GLU A O 1
ATOM 4340 N N . SER A 1 561 ? 8.205 1.408 -1.991 1.00 73.50 561 SER A N 1
ATOM 4341 C CA . SER A 1 561 ? 7.435 2.099 -0.962 1.00 73.50 561 SER A CA 1
ATOM 4342 C C . SER A 1 561 ? 8.396 2.696 0.062 1.00 73.50 561 SER A C 1
ATOM 4344 O O . SER A 1 561 ? 9.090 1.956 0.757 1.00 73.50 561 SER A O 1
ATOM 4346 N N . LYS A 1 562 ? 8.416 4.025 0.188 1.00 76.19 562 LYS A N 1
ATOM 4347 C CA . LYS A 1 562 ? 9.239 4.762 1.154 1.00 76.19 562 LYS A CA 1
ATOM 4348 C C . LYS A 1 562 ? 8.381 5.308 2.290 1.00 76.19 562 LYS A C 1
ATOM 4350 O O . LYS A 1 562 ? 7.349 5.928 2.045 1.00 76.19 562 LYS A O 1
ATOM 4355 N N . VAL A 1 563 ? 8.826 5.139 3.532 1.00 79.38 563 VAL A N 1
ATOM 4356 C CA . VAL A 1 563 ? 8.174 5.760 4.694 1.00 79.38 563 VAL A CA 1
ATOM 4357 C C . VAL A 1 563 ? 8.433 7.271 4.669 1.00 79.38 563 VAL A C 1
ATOM 4359 O O . VAL A 1 563 ? 9.581 7.706 4.629 1.00 79.38 563 VAL A O 1
ATOM 4362 N N . ILE A 1 564 ? 7.363 8.068 4.653 1.00 81.62 564 ILE A N 1
ATOM 4363 C CA . ILE A 1 564 ? 7.404 9.543 4.609 1.00 81.62 564 ILE A CA 1
ATOM 4364 C C . ILE A 1 564 ? 6.997 10.197 5.931 1.00 81.62 564 ILE A C 1
ATOM 4366 O O . ILE A 1 564 ? 7.230 11.387 6.130 1.00 81.62 564 ILE A O 1
ATOM 4370 N N . GLY A 1 565 ? 6.388 9.430 6.828 1.00 83.38 565 GLY A N 1
ATOM 4371 C CA . GLY A 1 565 ? 6.001 9.886 8.151 1.00 83.38 565 GLY A CA 1
ATOM 4372 C C . GLY A 1 565 ? 5.640 8.713 9.042 1.00 83.38 565 GLY A C 1
ATOM 4373 O O . GLY A 1 565 ? 5.287 7.636 8.556 1.00 83.38 565 GLY A O 1
ATOM 4374 N N . THR A 1 566 ? 5.727 8.923 10.346 1.00 88.75 566 THR A N 1
ATOM 4375 C CA . THR A 1 566 ? 5.393 7.921 11.350 1.00 88.75 566 THR A CA 1
ATOM 4376 C C . THR A 1 566 ? 4.474 8.511 12.409 1.00 88.75 566 THR A C 1
ATOM 4378 O O . THR A 1 566 ? 4.570 9.686 12.767 1.00 88.75 566 THR A O 1
ATOM 4381 N N . PHE A 1 567 ? 3.565 7.681 12.903 1.00 90.56 567 PHE A N 1
ATOM 4382 C CA . PHE A 1 567 ? 2.705 7.981 14.039 1.00 90.56 567 PHE A CA 1
ATOM 4383 C C . PHE A 1 567 ? 2.955 6.903 15.089 1.00 90.56 567 PHE A C 1
ATOM 4385 O O . PHE A 1 567 ? 2.800 5.728 14.781 1.00 90.56 567 PHE A O 1
ATOM 4392 N N . THR A 1 568 ? 3.346 7.266 16.305 1.00 92.69 568 THR A N 1
ATOM 4393 C CA . THR A 1 568 ? 3.650 6.324 17.389 1.00 92.69 568 THR A CA 1
ATOM 4394 C C . THR A 1 568 ? 2.704 6.561 18.553 1.00 92.69 568 THR A C 1
ATOM 4396 O O . THR A 1 568 ? 2.670 7.648 19.130 1.00 92.69 568 THR A O 1
ATOM 4399 N N . GLN A 1 569 ? 1.923 5.540 18.895 1.00 94.12 569 GLN A N 1
ATOM 4400 C CA . GLN A 1 569 ? 0.933 5.585 19.970 1.00 94.12 569 GLN A CA 1
ATOM 4401 C C . GLN A 1 569 ? 0.597 4.158 20.411 1.00 94.12 569 GLN A C 1
ATOM 4403 O O . GLN A 1 569 ? 0.833 3.190 19.690 1.00 94.12 569 GLN A O 1
ATOM 4408 N N . ARG A 1 570 ? 0.004 3.997 21.592 1.00 93.69 570 ARG A N 1
ATOM 4409 C CA . ARG A 1 570 ? -0.570 2.706 21.996 1.00 93.69 570 ARG A CA 1
ATOM 4410 C C . ARG A 1 570 ? -1.704 2.321 21.032 1.00 93.69 570 ARG A C 1
ATOM 4412 O O . ARG A 1 570 ? -2.549 3.172 20.745 1.00 93.69 570 ARG A O 1
ATOM 4419 N N . PRO A 1 571 ? -1.766 1.074 20.529 1.00 92.81 571 PRO A N 1
ATOM 4420 C CA . PRO A 1 571 ? -2.743 0.637 19.530 1.00 92.81 571 PRO A CA 1
ATOM 4421 C C . PRO A 1 571 ? -4.130 0.409 20.113 1.00 92.81 571 PRO A C 1
ATOM 4423 O O . PRO A 1 571 ? -4.739 -0.616 19.850 1.00 92.81 571 PRO A O 1
ATOM 4426 N N . LEU A 1 572 ? -4.649 1.370 20.872 1.00 94.19 572 LEU A N 1
ATOM 4427 C CA . LEU A 1 572 ? -5.912 1.274 21.586 1.00 94.19 572 LEU A CA 1
ATOM 4428 C C . LEU A 1 572 ? -6.853 2.408 21.191 1.00 94.19 572 LEU A C 1
ATOM 4430 O O . LEU A 1 572 ? -6.426 3.523 20.877 1.00 94.19 572 LEU A O 1
ATOM 4434 N N . LYS A 1 573 ? -8.149 2.121 21.267 1.00 92.94 573 LYS A N 1
ATOM 4435 C CA . LYS A 1 573 ? -9.237 3.095 21.169 1.00 92.94 573 LYS A CA 1
ATOM 4436 C C . LYS A 1 573 ? -10.381 2.670 22.084 1.00 92.94 573 LYS A C 1
ATOM 4438 O O . LYS A 1 573 ? -10.588 1.474 22.251 1.00 92.94 573 LYS A O 1
ATOM 4443 N N . LEU A 1 574 ? -11.124 3.622 22.650 1.00 92.69 574 LEU A N 1
ATOM 4444 C CA . LEU A 1 574 ? -12.350 3.313 23.399 1.00 92.69 574 LEU A CA 1
ATOM 4445 C C . LEU A 1 574 ? -13.337 2.542 22.518 1.00 92.69 574 LEU A C 1
ATOM 4447 O O . LEU A 1 574 ? -13.502 2.873 21.340 1.00 92.69 574 LEU A O 1
ATOM 4451 N N . ALA A 1 575 ? -13.952 1.509 23.090 1.00 91.50 575 ALA A N 1
ATOM 4452 C CA . ALA A 1 575 ? -14.693 0.521 22.315 1.00 91.50 575 ALA A CA 1
ATOM 4453 C C . ALA A 1 575 ? -15.929 -0.036 23.029 1.00 91.50 575 ALA A C 1
ATOM 4455 O O . ALA A 1 575 ? -16.273 -1.200 22.839 1.00 91.50 575 ALA A O 1
ATOM 4456 N N . TRP A 1 576 ? -16.621 0.781 23.827 1.00 92.00 576 TRP A N 1
ATOM 4457 C CA . TRP A 1 576 ? -17.989 0.442 24.237 1.00 92.00 576 TRP A CA 1
ATOM 4458 C C . TRP A 1 576 ? -18.956 0.577 23.062 1.00 92.00 576 TRP A C 1
ATOM 4460 O O . TRP A 1 576 ? -19.848 -0.252 22.894 1.00 92.00 576 TRP A O 1
ATOM 4470 N N . ALA A 1 577 ? -18.740 1.589 22.215 1.00 91.88 577 ALA A N 1
ATOM 4471 C CA . ALA A 1 577 ? -19.492 1.777 20.984 1.00 91.88 577 ALA A CA 1
ATOM 4472 C C . ALA A 1 577 ? -18.619 2.142 19.777 1.00 91.88 577 ALA A C 1
ATOM 4474 O O . ALA A 1 577 ? -17.635 2.877 19.880 1.00 91.88 577 ALA A O 1
ATOM 4475 N N . LEU A 1 578 ? -19.036 1.685 18.600 1.00 91.75 578 LEU A N 1
ATOM 4476 C CA . LEU A 1 578 ? -18.508 2.074 17.294 1.00 91.75 578 LEU A CA 1
ATOM 4477 C C . LEU A 1 578 ? -19.661 2.354 16.339 1.00 91.75 578 LEU A C 1
ATOM 4479 O O . LEU A 1 578 ? -20.756 1.820 16.483 1.00 91.75 578 LEU A O 1
ATOM 4483 N N . THR A 1 579 ? -19.409 3.153 15.307 1.00 91.19 579 THR A N 1
ATOM 4484 C CA . THR A 1 579 ? -20.373 3.241 14.212 1.00 91.19 579 THR A CA 1
ATOM 4485 C C . THR A 1 579 ? -20.272 2.032 13.298 1.00 91.19 579 THR A C 1
ATOM 4487 O O . THR A 1 579 ? -19.184 1.496 13.095 1.00 91.19 579 THR A O 1
ATOM 4490 N N . VAL A 1 580 ? -21.385 1.664 12.660 1.00 90.19 580 VAL A N 1
ATOM 4491 C CA . VAL A 1 580 ? -21.423 0.623 11.616 1.00 90.19 580 VAL A CA 1
ATOM 4492 C C . VAL A 1 580 ? -20.389 0.893 10.511 1.00 90.19 580 VAL A C 1
ATOM 4494 O O . VAL A 1 580 ? -19.764 -0.030 10.006 1.00 90.19 580 VAL A O 1
ATOM 4497 N N . HIS A 1 581 ? -20.141 2.165 10.181 1.00 83.94 581 HIS A N 1
ATOM 4498 C CA . HIS A 1 581 ? -19.105 2.554 9.217 1.00 83.94 581 HIS A CA 1
ATOM 4499 C C . HIS A 1 581 ? -17.691 2.215 9.701 1.00 83.94 581 HIS A C 1
ATOM 4501 O O . HIS A 1 581 ? -16.890 1.670 8.948 1.00 83.94 581 HIS A O 1
ATOM 4507 N N . LYS A 1 582 ? -17.376 2.518 10.966 1.00 83.88 582 LYS A N 1
ATOM 4508 C CA . LYS A 1 582 ? -16.051 2.264 11.554 1.00 83.88 582 LYS A CA 1
ATOM 4509 C C . LYS A 1 582 ? -15.839 0.794 11.938 1.00 83.88 582 LYS A C 1
ATOM 4511 O O . LYS A 1 582 ? -14.709 0.425 12.238 1.00 83.88 582 LYS A O 1
ATOM 4516 N N . SER A 1 583 ? -16.888 -0.032 11.938 1.00 84.81 583 SER A N 1
ATOM 4517 C CA . SER A 1 583 ? -16.786 -1.473 12.190 1.00 84.81 583 SER A CA 1
ATOM 4518 C C . SER A 1 583 ? -16.558 -2.310 10.927 1.00 84.81 583 SER A C 1
ATOM 4520 O O . SER A 1 583 ? -16.287 -3.510 11.033 1.00 84.81 583 SER A O 1
ATOM 4522 N N . GLN A 1 584 ? -16.626 -1.714 9.731 1.00 80.38 584 GLN A N 1
ATOM 4523 C CA . GLN A 1 584 ? -16.352 -2.421 8.479 1.00 80.38 584 GLN A CA 1
ATOM 4524 C C . GLN A 1 584 ? -14.951 -3.054 8.494 1.00 80.38 584 GLN A C 1
ATOM 4526 O O . GLN A 1 584 ? -13.985 -2.486 8.992 1.00 80.38 584 GLN A O 1
ATOM 4531 N N . GLY A 1 585 ? -14.861 -4.288 8.000 1.00 73.69 585 GLY A N 1
ATOM 4532 C CA . GLY A 1 585 ? -13.653 -5.117 8.080 1.00 73.69 585 GLY A CA 1
ATOM 4533 C C . GLY A 1 585 ? -13.393 -5.795 9.438 1.00 73.69 585 GLY A C 1
ATOM 4534 O O . GLY A 1 585 ? -12.688 -6.801 9.459 1.00 73.69 585 GLY A O 1
ATOM 4535 N N . LEU A 1 586 ? -14.004 -5.336 10.540 1.00 79.75 586 LEU A N 1
ATOM 4536 C CA . LEU A 1 586 ? -13.820 -5.904 11.887 1.00 79.75 586 LEU A CA 1
ATOM 4537 C C . LEU A 1 586 ? -14.759 -7.087 12.167 1.00 79.75 586 LEU A C 1
ATOM 4539 O O . LEU A 1 586 ? -15.745 -7.302 11.459 1.00 79.75 586 LEU A O 1
ATOM 4543 N N . THR A 1 587 ? -14.440 -7.889 13.180 1.00 78.62 587 THR A N 1
ATOM 4544 C CA . THR A 1 587 ? -15.228 -9.062 13.584 1.00 78.62 587 THR A CA 1
ATOM 4545 C C . THR A 1 587 ? -15.198 -9.201 15.103 1.00 78.62 587 THR A C 1
ATOM 4547 O O . THR A 1 587 ? -14.117 -9.145 15.682 1.00 78.62 587 THR A O 1
ATOM 4550 N N . PHE A 1 588 ? -16.360 -9.418 15.718 1.00 84.38 588 PHE A N 1
ATOM 4551 C CA . PHE A 1 588 ? -16.562 -9.453 17.167 1.00 84.38 588 PHE A CA 1
ATOM 4552 C C . PHE A 1 588 ? -17.341 -10.700 17.591 1.00 84.38 588 PHE A C 1
ATOM 4554 O O . PHE A 1 588 ? -18.160 -11.217 16.825 1.00 84.38 588 PHE A O 1
ATOM 4561 N N . ASP A 1 589 ? -17.119 -11.148 18.824 1.00 82.75 589 ASP A N 1
ATOM 4562 C CA . ASP A 1 589 ? -17.839 -12.286 19.403 1.00 82.75 589 ASP A CA 1
ATOM 4563 C C . ASP A 1 589 ? -19.219 -11.881 19.934 1.00 82.75 589 ASP A C 1
ATOM 4565 O O . ASP A 1 589 ? -20.186 -12.610 19.736 1.00 82.75 589 ASP A O 1
ATOM 4569 N N . ALA A 1 590 ? -19.336 -10.684 20.514 1.00 86.88 590 ALA A N 1
ATOM 4570 C CA . ALA A 1 590 ? -20.579 -10.138 21.051 1.00 86.88 590 ALA A CA 1
ATOM 4571 C C . ALA A 1 590 ? -20.856 -8.733 20.496 1.00 86.88 590 ALA A C 1
ATOM 4573 O O . ALA A 1 590 ? -20.027 -7.830 20.625 1.00 86.88 590 ALA A O 1
ATOM 4574 N N . VAL A 1 591 ? -22.029 -8.541 19.888 1.00 89.69 591 VAL A N 1
ATOM 4575 C CA . VAL A 1 591 ? -22.433 -7.283 19.246 1.00 89.69 591 VAL A CA 1
ATOM 4576 C C . VAL A 1 591 ? -23.843 -6.894 19.668 1.00 89.69 591 VAL A C 1
ATOM 4578 O O . VAL A 1 591 ? -24.792 -7.644 19.455 1.00 89.69 591 VAL A O 1
ATOM 4581 N N . GLU A 1 592 ? -23.990 -5.675 20.176 1.00 91.00 592 GLU A N 1
ATOM 4582 C CA . GLU A 1 592 ? -25.280 -5.036 20.420 1.00 91.00 592 GLU A CA 1
ATOM 4583 C C . GLU A 1 592 ? -25.552 -3.983 19.339 1.00 91.00 592 GLU A C 1
ATOM 4585 O O . GLU A 1 592 ? -24.813 -3.015 19.191 1.00 91.00 592 GLU A O 1
ATOM 4590 N N . ILE A 1 593 ? -26.619 -4.135 18.563 1.00 91.50 593 ILE A N 1
ATOM 4591 C CA . ILE A 1 593 ? -27.004 -3.155 17.545 1.00 91.50 593 ILE A CA 1
ATOM 4592 C C . ILE A 1 593 ? -27.992 -2.163 18.156 1.00 91.50 593 ILE A C 1
ATOM 4594 O O . ILE A 1 593 ? -29.106 -2.527 18.543 1.00 91.50 593 ILE A O 1
ATOM 4598 N N . ASN A 1 594 ? -27.601 -0.889 18.181 1.00 89.56 594 ASN A N 1
ATOM 4599 C CA . ASN A 1 594 ? -28.429 0.212 18.653 1.00 89.56 594 ASN A CA 1
ATOM 4600 C C . ASN A 1 594 ? -28.626 1.251 17.540 1.00 89.56 594 ASN A C 1
ATOM 4602 O O . ASN A 1 594 ? -27.744 2.063 17.254 1.00 89.56 594 ASN A O 1
ATOM 4606 N N . ALA A 1 595 ? -29.795 1.224 16.905 1.00 88.19 595 ALA A N 1
ATOM 4607 C CA . ALA A 1 595 ? -30.111 2.045 15.743 1.00 88.19 595 ALA A CA 1
ATOM 4608 C C . ALA A 1 595 ? -31.435 2.803 15.950 1.00 88.19 595 ALA A C 1
ATOM 4610 O O . ALA A 1 595 ? -32.371 2.587 15.186 1.00 88.19 595 ALA A O 1
ATOM 4611 N N . PRO A 1 596 ? -31.543 3.720 16.932 1.00 82.31 596 PRO A N 1
ATOM 4612 C CA . PRO A 1 596 ? -32.817 4.356 17.289 1.00 82.31 596 PRO A CA 1
ATOM 4613 C C . PRO A 1 596 ? -33.447 5.147 16.129 1.00 82.31 596 PRO A C 1
ATOM 4615 O O . PRO A 1 596 ? -34.665 5.259 16.040 1.00 82.31 596 PRO A O 1
ATOM 4618 N N . GLY A 1 597 ? -32.627 5.661 15.205 1.00 81.12 597 GLY A N 1
ATOM 4619 C CA . GLY A 1 597 ? -33.077 6.314 13.969 1.00 81.12 597 GLY A CA 1
ATOM 4620 C C . GLY A 1 597 ? -33.309 5.376 12.776 1.00 81.12 597 GLY A C 1
ATOM 4621 O O . GLY A 1 597 ? -33.500 5.871 11.666 1.00 81.12 597 GLY A O 1
ATOM 4622 N N . GLY A 1 598 ? -33.243 4.058 12.980 1.00 85.12 598 GLY A N 1
ATOM 4623 C CA . GLY A 1 598 ? -33.291 3.033 11.937 1.00 85.12 598 GLY A CA 1
ATOM 4624 C C . GLY A 1 598 ? -32.038 2.976 11.058 1.00 85.12 598 GLY A C 1
ATOM 4625 O O . GLY A 1 598 ? -31.067 3.716 11.257 1.00 85.12 598 GLY A O 1
ATOM 4626 N N . PHE A 1 599 ? -32.076 2.089 10.063 1.00 88.50 599 PHE A N 1
ATOM 4627 C CA . PHE A 1 599 ? -31.039 1.970 9.039 1.00 88.50 599 PHE A CA 1
ATOM 4628 C C . PHE A 1 599 ? -31.420 2.819 7.826 1.00 88.50 599 PHE A C 1
ATOM 4630 O O . PHE A 1 599 ? -32.431 2.578 7.164 1.00 88.50 599 PHE A O 1
ATOM 4637 N N . PHE A 1 600 ? -30.631 3.855 7.547 1.00 86.00 600 PHE A N 1
ATOM 4638 C CA . PHE A 1 600 ? -30.989 4.864 6.546 1.00 86.00 600 PHE A CA 1
ATOM 4639 C C . PHE A 1 600 ? -30.310 4.653 5.191 1.00 86.00 600 PHE A C 1
ATOM 4641 O O . PHE A 1 600 ? -30.838 5.138 4.188 1.00 86.00 600 PHE A O 1
ATOM 4648 N N . ASP A 1 601 ? -29.197 3.915 5.141 1.00 85.75 601 ASP A N 1
ATOM 4649 C CA . ASP A 1 601 ? -28.444 3.661 3.907 1.00 85.75 601 ASP A CA 1
ATOM 4650 C C . ASP A 1 601 ? -28.407 2.167 3.521 1.00 85.75 601 ASP A C 1
ATOM 4652 O O . ASP A 1 601 ? -28.602 1.280 4.355 1.00 85.75 601 ASP A O 1
ATOM 4656 N N . SER A 1 602 ? -28.172 1.893 2.235 1.00 87.25 602 SER A N 1
ATOM 4657 C CA . SER A 1 602 ? -28.055 0.543 1.672 1.00 87.25 602 SER A CA 1
ATOM 4658 C C . SER A 1 602 ? -26.925 -0.236 2.347 1.00 87.25 602 SER A C 1
ATOM 4660 O O . SER A 1 602 ? -25.867 0.319 2.630 1.00 87.25 602 SER A O 1
ATOM 4662 N N . GLY A 1 603 ? -27.137 -1.527 2.609 1.00 87.81 603 GLY A N 1
ATOM 4663 C CA . GLY A 1 603 ? -26.115 -2.410 3.183 1.00 87.81 603 GLY A CA 1
ATOM 4664 C C . GLY A 1 603 ? -25.750 -2.133 4.650 1.00 87.81 603 GLY A C 1
ATOM 4665 O O . GLY A 1 603 ? -25.017 -2.917 5.246 1.00 87.81 603 GLY A O 1
ATOM 4666 N N . GLN A 1 604 ? -26.278 -1.077 5.282 1.00 90.25 604 GLN A N 1
ATOM 4667 C CA . GLN A 1 604 ? -25.924 -0.706 6.658 1.00 90.25 604 GLN A CA 1
ATOM 4668 C C . GLN A 1 604 ? -26.331 -1.787 7.675 1.00 90.25 604 GLN A C 1
ATOM 4670 O O . GLN A 1 604 ? -25.531 -2.156 8.534 1.00 90.25 604 GLN A O 1
ATOM 4675 N N . LEU A 1 605 ? -27.538 -2.351 7.543 1.00 91.69 605 LEU A N 1
ATOM 4676 C CA . LEU A 1 605 ? -27.984 -3.486 8.361 1.00 91.69 605 LEU A CA 1
ATOM 4677 C C . LEU A 1 605 ? -27.105 -4.723 8.123 1.00 91.69 605 LEU A C 1
ATOM 4679 O O . LEU A 1 605 ? -26.654 -5.350 9.077 1.00 91.69 605 LEU A O 1
ATOM 4683 N N . TYR A 1 606 ? -26.806 -5.038 6.859 1.00 90.56 606 TYR A N 1
ATOM 4684 C CA . TYR A 1 606 ? -25.940 -6.164 6.497 1.00 90.56 606 TYR A CA 1
ATOM 4685 C C . TYR A 1 606 ? -24.544 -6.043 7.123 1.00 90.56 606 TYR A C 1
ATOM 4687 O O . TYR A 1 606 ? -24.029 -6.998 7.713 1.00 90.56 606 TYR A O 1
ATOM 4695 N N . VAL A 1 607 ? -23.930 -4.858 7.047 1.00 89.25 607 VAL A N 1
ATOM 4696 C CA . VAL A 1 607 ? -22.619 -4.614 7.655 1.00 89.25 607 VAL A CA 1
ATOM 4697 C C . VAL A 1 607 ? -22.689 -4.781 9.166 1.00 89.25 607 VAL A C 1
ATOM 4699 O O . VAL A 1 607 ? -21.844 -5.494 9.700 1.00 89.25 607 VAL A O 1
ATOM 4702 N N . ALA A 1 608 ? -23.705 -4.222 9.832 1.00 90.56 608 ALA A N 1
ATOM 4703 C CA . ALA A 1 608 ? -23.882 -4.344 11.279 1.00 90.56 608 ALA A CA 1
ATOM 4704 C C . ALA A 1 608 ? -24.016 -5.810 11.732 1.00 90.56 608 ALA A C 1
ATOM 4706 O O . ALA A 1 608 ? -23.280 -6.245 12.617 1.00 90.56 608 ALA A O 1
ATOM 4707 N N . LEU A 1 609 ? -24.892 -6.584 11.082 1.00 89.44 609 LEU A N 1
ATOM 4708 C CA . LEU A 1 609 ? -25.122 -7.995 11.409 1.00 89.44 609 LEU A CA 1
ATOM 4709 C C . LEU A 1 609 ? -23.880 -8.856 11.142 1.00 89.44 609 LEU A C 1
ATOM 4711 O O . LEU A 1 609 ? -23.497 -9.672 11.975 1.00 89.44 609 LEU A O 1
ATOM 4715 N N . SER A 1 610 ? -23.203 -8.637 10.010 1.00 86.69 610 SER A N 1
ATOM 4716 C CA . SER A 1 610 ? -22.023 -9.419 9.606 1.00 86.69 610 SER A CA 1
ATOM 4717 C C . SER A 1 610 ? -20.769 -9.167 10.453 1.00 86.69 610 SER A C 1
ATOM 4719 O O . SER A 1 610 ? -19.735 -9.786 10.196 1.00 86.69 610 SER A O 1
ATOM 4721 N N . ARG A 1 611 ? -20.812 -8.245 11.430 1.00 86.19 611 ARG A N 1
ATOM 4722 C CA . ARG A 1 611 ? -19.697 -8.049 12.370 1.00 86.19 611 ARG A CA 1
ATOM 4723 C C . ARG A 1 611 ? -19.652 -9.122 13.450 1.00 86.19 611 ARG A C 1
ATOM 4725 O O . ARG A 1 611 ? -18.573 -9.362 13.982 1.00 86.19 611 ARG A O 1
ATOM 4732 N N . CYS A 1 612 ? -20.784 -9.737 13.784 1.00 86.12 612 CYS A N 1
ATOM 4733 C CA . CYS A 1 612 ? -20.843 -10.768 14.812 1.00 86.12 612 CYS A CA 1
ATOM 4734 C C . CYS A 1 612 ? -20.460 -12.137 14.229 1.00 86.12 612 CYS A C 1
ATOM 4736 O O . CYS A 1 612 ? -20.835 -12.451 13.097 1.00 86.12 612 CYS A O 1
ATOM 4738 N N . ARG A 1 613 ? -19.700 -12.951 14.973 1.00 80.75 613 ARG A N 1
ATOM 4739 C CA . ARG A 1 613 ? -19.290 -14.296 14.521 1.00 80.75 613 ARG A CA 1
ATOM 4740 C C . ARG A 1 613 ? -20.416 -15.323 14.568 1.00 80.75 613 ARG A C 1
ATOM 4742 O O . ARG A 1 613 ? -20.445 -16.211 13.719 1.00 80.75 613 ARG A O 1
ATOM 4749 N N . SER A 1 614 ? -21.315 -15.211 15.539 1.00 84.50 614 SER A N 1
ATOM 4750 C CA . SER A 1 614 ? -22.403 -16.161 15.762 1.00 84.50 614 SER A CA 1
ATOM 4751 C C . SER A 1 614 ? -23.728 -15.433 15.937 1.00 84.50 614 SER A C 1
ATOM 4753 O O . SER A 1 614 ? -23.777 -14.283 16.373 1.00 84.50 614 SER A O 1
ATOM 4755 N N . PHE A 1 615 ? -24.830 -16.115 15.635 1.00 86.50 615 PHE A N 1
ATOM 4756 C CA . PHE A 1 615 ? -26.154 -15.550 15.883 1.00 86.50 615 PHE A CA 1
ATOM 4757 C C . PHE A 1 615 ? -26.443 -15.371 17.384 1.00 86.50 615 PHE A C 1
ATOM 4759 O O . PHE A 1 615 ? -27.267 -14.544 17.766 1.00 86.50 615 PHE A O 1
ATOM 4766 N N . GLU A 1 616 ? -25.771 -16.139 18.246 1.00 86.00 616 GLU A N 1
ATOM 4767 C CA . GLU A 1 616 ? -25.917 -16.070 19.704 1.00 86.00 616 GLU A CA 1
ATOM 4768 C C . GLU A 1 616 ? -25.303 -14.821 20.325 1.00 86.00 616 GLU A C 1
ATOM 4770 O O . GLU A 1 616 ? -25.881 -14.270 21.263 1.00 86.00 616 GLU A O 1
ATOM 4775 N N . GLY A 1 617 ? -24.182 -14.353 19.776 1.00 86.12 617 GLY A N 1
ATOM 4776 C CA . GLY A 1 617 ? -23.514 -13.131 20.214 1.00 86.12 617 GLY A CA 1
ATOM 4777 C C . GLY A 1 617 ? -24.222 -11.842 19.793 1.00 86.12 617 GLY A C 1
ATOM 4778 O O . GLY A 1 617 ? -23.808 -10.760 20.205 1.00 86.12 617 GLY A O 1
ATOM 4779 N N . LEU A 1 618 ? -25.279 -11.933 18.981 1.00 88.81 618 LEU A N 1
ATOM 4780 C CA . LEU A 1 618 ? -26.014 -10.785 18.465 1.00 88.81 618 LEU A CA 1
ATOM 4781 C C . LEU A 1 618 ? -27.167 -10.384 19.398 1.00 88.81 618 LEU A C 1
ATOM 4783 O O . LEU A 1 618 ? -28.036 -11.196 19.724 1.00 88.81 618 LEU A O 1
ATOM 4787 N N . GLN A 1 619 ? -27.226 -9.101 19.750 1.00 90.31 619 GLN A N 1
ATOM 4788 C CA . GLN A 1 619 ? -28.350 -8.472 20.445 1.00 90.31 619 GLN A CA 1
ATOM 4789 C C . GLN A 1 619 ? -28.824 -7.219 19.717 1.00 90.31 619 GLN A C 1
ATOM 4791 O O . GLN A 1 619 ? -28.044 -6.521 19.069 1.00 90.31 619 GLN A O 1
ATOM 4796 N N . LEU A 1 620 ? -30.117 -6.927 19.840 1.00 90.38 620 LEU A N 1
ATOM 4797 C CA . LEU A 1 620 ? -30.738 -5.743 19.260 1.00 90.38 620 LEU A CA 1
ATOM 4798 C C . LEU A 1 620 ? -31.366 -4.888 20.367 1.00 90.38 620 LEU A C 1
ATOM 4800 O O . LEU A 1 620 ? -32.098 -5.407 21.207 1.00 90.38 620 LEU A O 1
ATOM 4804 N N . ARG A 1 621 ? -31.149 -3.570 20.321 1.00 87.81 621 ARG A N 1
ATOM 4805 C CA . ARG A 1 621 ? -31.941 -2.583 21.088 1.00 87.81 621 ARG A CA 1
ATOM 4806 C C . ARG A 1 621 ? -33.059 -1.951 20.280 1.00 87.81 621 ARG A C 1
ATOM 4808 O O . ARG A 1 621 ? -33.966 -1.337 20.830 1.00 87.81 621 ARG A O 1
ATOM 4815 N N . THR A 1 622 ? -32.966 -2.043 18.961 1.00 86.25 622 THR A N 1
ATOM 4816 C CA . THR A 1 622 ? -33.966 -1.506 18.048 1.00 86.25 622 THR A CA 1
ATOM 4817 C C . THR A 1 622 ? -34.515 -2.640 17.209 1.00 86.25 622 THR A C 1
ATOM 4819 O O . THR A 1 622 ? -33.757 -3.475 16.718 1.00 86.25 622 THR A O 1
ATOM 4822 N N . THR A 1 623 ? -35.834 -2.669 17.046 1.00 88.81 623 THR A N 1
ATOM 4823 C CA . THR A 1 623 ? -36.485 -3.629 16.161 1.00 88.81 623 THR A CA 1
ATOM 4824 C C . THR A 1 623 ? -36.050 -3.402 14.717 1.00 88.81 623 THR A C 1
ATOM 4826 O O . THR A 1 623 ? -35.943 -2.269 14.247 1.00 88.81 623 THR A O 1
ATOM 4829 N N . VAL A 1 624 ? -35.811 -4.500 14.008 1.00 90.06 624 VAL A N 1
ATOM 4830 C CA . VAL A 1 624 ? -35.509 -4.515 12.580 1.00 90.06 624 VAL A CA 1
ATOM 4831 C C . VAL A 1 624 ? -36.802 -4.804 11.829 1.00 90.06 624 VAL A C 1
ATOM 4833 O O . VAL A 1 624 ? -37.475 -5.810 12.068 1.00 90.06 624 VAL A O 1
ATOM 4836 N N . ALA A 1 625 ? -37.165 -3.915 10.918 1.00 88.31 625 ALA A N 1
ATOM 4837 C CA . ALA A 1 625 ? -38.306 -4.071 10.032 1.00 88.31 625 ALA A CA 1
ATOM 4838 C C . ALA A 1 625 ? -37.835 -4.379 8.598 1.00 88.31 625 ALA A C 1
ATOM 4840 O O . ALA A 1 625 ? -36.704 -4.057 8.235 1.00 88.31 625 ALA A O 1
ATOM 4841 N N . PRO A 1 626 ? -38.704 -4.917 7.719 1.00 86.44 626 PRO A N 1
ATOM 4842 C CA . PRO A 1 626 ? -38.344 -5.160 6.318 1.00 86.44 626 PRO A CA 1
ATOM 4843 C C . PRO A 1 626 ? -37.789 -3.921 5.590 1.00 86.44 626 PRO A C 1
ATOM 4845 O O . PRO A 1 626 ? -36.919 -4.043 4.740 1.00 86.44 626 PRO A O 1
ATOM 4848 N N . ARG A 1 627 ? -38.227 -2.711 5.972 1.00 87.50 627 ARG A N 1
ATOM 4849 C CA . ARG A 1 627 ? -37.731 -1.425 5.433 1.00 87.50 627 ARG A CA 1
ATOM 4850 C C . ARG A 1 627 ? -36.258 -1.116 5.743 1.00 87.50 627 ARG A C 1
ATOM 4852 O O . ARG A 1 627 ? -35.705 -0.186 5.151 1.00 87.50 627 ARG A O 1
ATOM 4859 N N . ASP A 1 628 ? -35.672 -1.815 6.715 1.00 87.81 628 ASP A N 1
ATOM 4860 C CA . ASP A 1 628 ? -34.272 -1.671 7.125 1.00 87.81 628 ASP A CA 1
ATOM 4861 C C . ASP A 1 628 ? -33.343 -2.559 6.278 1.00 87.81 628 ASP A C 1
ATOM 4863 O O . ASP A 1 628 ? -32.140 -2.302 6.194 1.00 87.81 628 ASP A O 1
ATOM 4867 N N . VAL A 1 629 ? -33.899 -3.565 5.589 1.00 88.44 629 VAL A N 1
ATOM 4868 C CA . VAL A 1 629 ? -33.203 -4.326 4.546 1.00 88.44 629 VAL A CA 1
ATOM 4869 C C . VAL A 1 629 ? -33.225 -3.492 3.269 1.00 88.44 629 VAL A C 1
ATOM 4871 O O . VAL A 1 629 ? -34.160 -3.524 2.476 1.00 88.44 629 VAL A O 1
ATOM 4874 N N . ARG A 1 630 ? -32.198 -2.657 3.108 1.00 88.44 630 ARG A N 1
ATOM 4875 C CA . ARG A 1 630 ? -32.041 -1.769 1.953 1.00 88.44 630 ARG A CA 1
ATOM 4876 C C . ARG A 1 630 ? -30.890 -2.250 1.092 1.00 88.44 630 ARG A C 1
ATOM 4878 O O . ARG A 1 630 ? -29.750 -2.289 1.555 1.00 88.44 630 ARG A O 1
ATOM 4885 N N . VAL A 1 631 ? -31.188 -2.560 -0.164 1.00 87.06 631 VAL A N 1
ATOM 4886 C CA . VAL A 1 631 ? -30.196 -2.936 -1.176 1.00 87.06 631 VAL A CA 1
ATOM 4887 C C . VAL A 1 631 ? -30.494 -2.172 -2.459 1.00 87.06 631 VAL A C 1
ATOM 4889 O O . VAL A 1 631 ? -31.637 -2.144 -2.917 1.00 87.06 631 VAL A O 1
ATOM 4892 N N . SER A 1 632 ? -29.476 -1.538 -3.043 1.00 88.06 632 SER A N 1
ATOM 4893 C CA . SER A 1 632 ? -29.616 -0.891 -4.352 1.00 88.06 632 SER A CA 1
ATOM 4894 C C . SER A 1 632 ? -29.804 -1.933 -5.460 1.00 88.06 632 SER A C 1
ATOM 4896 O O . SER A 1 632 ? -29.019 -2.874 -5.578 1.00 88.06 632 SER A O 1
ATOM 4898 N N . GLN A 1 633 ? -30.804 -1.727 -6.320 1.00 86.50 633 GLN A N 1
ATOM 4899 C CA . GLN A 1 633 ? -31.054 -2.576 -7.494 1.00 86.50 633 GLN A CA 1
ATOM 4900 C C . GLN A 1 633 ? -29.877 -2.579 -8.480 1.00 86.50 633 GLN A C 1
ATOM 4902 O O . GLN A 1 633 ? -29.632 -3.571 -9.158 1.00 86.50 633 GLN A O 1
ATOM 4907 N N . GLU A 1 634 ? -29.109 -1.493 -8.518 1.00 88.62 634 GLU A N 1
ATOM 4908 C CA . GLU A 1 634 ? -27.922 -1.353 -9.364 1.00 88.62 634 GLU A CA 1
ATOM 4909 C C . GLU A 1 634 ? -26.818 -2.332 -8.934 1.00 88.62 634 GLU A C 1
ATOM 4911 O O . GLU A 1 634 ? -26.158 -2.949 -9.767 1.00 88.62 634 GLU A O 1
ATOM 4916 N N . VAL A 1 635 ? -26.665 -2.536 -7.620 1.00 90.00 635 VAL A N 1
ATOM 4917 C CA . VAL A 1 635 ? -25.716 -3.505 -7.053 1.00 90.00 635 VAL A CA 1
ATOM 4918 C C . VAL A 1 635 ? -26.162 -4.933 -7.357 1.00 90.00 635 VAL A C 1
ATOM 4920 O O . VAL A 1 635 ? -25.328 -5.778 -7.684 1.00 90.00 635 VAL A O 1
ATOM 4923 N N . VAL A 1 636 ? -27.470 -5.203 -7.292 1.00 88.25 636 VAL A N 1
ATOM 4924 C CA . VAL A 1 636 ? -28.035 -6.507 -7.674 1.00 88.25 636 VAL A CA 1
ATOM 4925 C C . VAL A 1 636 ? -27.773 -6.790 -9.155 1.00 88.25 636 VAL A C 1
ATOM 4927 O O . VAL A 1 636 ? -27.334 -7.887 -9.496 1.00 88.25 636 VAL A O 1
ATOM 4930 N N . ALA A 1 637 ? -27.983 -5.803 -10.031 1.00 87.38 637 ALA A N 1
ATOM 4931 C CA . ALA A 1 637 ? -27.720 -5.931 -11.462 1.00 87.38 637 ALA A CA 1
ATOM 4932 C C . ALA A 1 637 ? -26.244 -6.253 -11.755 1.00 87.38 637 ALA A C 1
ATOM 4934 O O . ALA A 1 637 ? -25.978 -7.194 -12.498 1.00 87.38 637 ALA A O 1
ATOM 4935 N N . LEU A 1 638 ? -25.302 -5.557 -11.105 1.00 88.56 638 LEU A N 1
ATOM 4936 C CA . LEU A 1 638 ? -23.862 -5.814 -11.244 1.00 88.56 638 LEU A CA 1
ATOM 4937 C C . LEU A 1 638 ? -23.487 -7.267 -10.906 1.00 88.56 638 LEU A C 1
ATOM 4939 O O . LEU A 1 638 ? -22.699 -7.891 -11.616 1.00 88.56 638 LEU A O 1
ATOM 4943 N N . HIS A 1 639 ? -24.058 -7.821 -9.833 1.00 85.94 639 HIS A N 1
ATOM 4944 C CA . HIS A 1 639 ? -23.746 -9.188 -9.404 1.00 85.94 639 HIS A CA 1
ATOM 4945 C C . HIS A 1 639 ? -24.426 -10.261 -10.256 1.00 85.94 639 HIS A C 1
ATOM 4947 O O . HIS A 1 639 ? -23.890 -11.358 -10.374 1.00 85.94 639 HIS A O 1
ATOM 4953 N N . ARG A 1 640 ? -25.568 -9.972 -10.895 1.00 85.69 640 ARG A N 1
ATOM 4954 C CA . ARG A 1 640 ? -26.182 -10.914 -11.852 1.00 85.69 640 ARG A CA 1
ATOM 4955 C C . ARG A 1 640 ? -25.270 -11.198 -13.047 1.00 85.69 640 ARG A C 1
ATOM 4957 O O . ARG A 1 640 ? -25.312 -12.301 -13.574 1.00 85.69 640 ARG A O 1
ATOM 4964 N N . SER A 1 641 ? -24.447 -10.227 -13.440 1.00 83.31 641 SER A N 1
ATOM 4965 C CA . SER A 1 641 ? -23.423 -10.365 -14.485 1.00 83.31 641 SER A CA 1
ATOM 4966 C C . SER A 1 641 ? -22.051 -10.826 -13.968 1.00 83.31 641 SER A C 1
ATOM 4968 O O . SER A 1 641 ? -21.079 -10.810 -14.720 1.00 83.31 641 SER A O 1
ATOM 4970 N N . ALA A 1 642 ? -21.923 -11.197 -12.689 1.00 87.56 642 ALA A N 1
ATOM 4971 C CA . ALA A 1 642 ? -20.652 -11.666 -12.142 1.00 87.56 642 ALA A CA 1
ATOM 4972 C C . ALA A 1 642 ? -20.293 -13.068 -12.656 1.00 87.56 642 ALA A C 1
ATOM 4974 O O . ALA A 1 642 ? -21.160 -13.931 -12.797 1.00 87.56 642 ALA A O 1
ATOM 4975 N N . ASN A 1 643 ? -18.996 -13.315 -12.858 1.00 89.25 643 ASN A N 1
ATOM 4976 C CA . ASN A 1 643 ? -18.453 -14.577 -13.372 1.00 89.25 643 ASN A CA 1
ATOM 4977 C C . ASN A 1 643 ? -19.022 -14.983 -14.746 1.00 89.25 643 ASN A C 1
ATOM 4979 O O . ASN A 1 643 ? -19.170 -16.174 -15.015 1.00 89.25 643 ASN A O 1
ATOM 4983 N N . ASP A 1 644 ? -19.343 -14.015 -15.610 1.00 89.38 644 ASP A N 1
ATOM 4984 C CA . ASP A 1 644 ? -19.763 -14.284 -16.989 1.00 89.38 644 ASP A CA 1
ATOM 4985 C C . ASP A 1 644 ? -18.630 -14.988 -17.761 1.00 89.38 644 ASP A C 1
ATOM 4987 O O . ASP A 1 644 ? -17.609 -14.385 -18.109 1.00 89.38 644 ASP A O 1
ATOM 4991 N N . GLU A 1 645 ? -18.807 -16.289 -18.009 1.00 86.19 645 GLU A N 1
ATOM 4992 C CA . GLU A 1 645 ? -17.796 -17.129 -18.652 1.00 86.19 645 GLU A CA 1
ATOM 4993 C C . GLU A 1 645 ? -17.480 -16.667 -20.079 1.00 86.19 645 GLU A C 1
ATOM 4995 O O . GLU A 1 645 ? -16.323 -16.745 -20.490 1.00 86.19 645 GLU A O 1
ATOM 5000 N N . GLN A 1 646 ? -18.461 -16.140 -20.820 1.00 85.94 646 GLN A N 1
ATOM 5001 C CA . GLN A 1 646 ? -18.244 -15.665 -22.188 1.00 85.94 646 GLN A CA 1
ATOM 5002 C C . GLN A 1 646 ? -17.410 -14.386 -22.194 1.00 85.94 646 GLN A C 1
ATOM 5004 O O . GLN A 1 646 ? -16.458 -14.281 -22.971 1.00 85.94 646 GLN A O 1
ATOM 5009 N N . GLN A 1 647 ? -17.715 -13.434 -21.307 1.00 85.69 647 GLN A N 1
ATOM 5010 C CA . GLN A 1 647 ? -16.927 -12.204 -21.187 1.00 85.69 647 GLN A CA 1
ATOM 5011 C C . GLN A 1 647 ? -15.494 -12.487 -20.731 1.00 85.69 647 GLN A C 1
ATOM 5013 O O . GLN A 1 647 ? -14.550 -11.927 -21.291 1.00 85.69 647 GLN A O 1
ATOM 5018 N N . ILE A 1 648 ? -15.319 -13.374 -19.745 1.00 86.25 648 ILE A N 1
ATOM 5019 C CA . ILE A 1 648 ? -13.996 -13.755 -19.236 1.00 86.25 648 ILE A CA 1
ATOM 5020 C C . ILE A 1 648 ? -13.196 -14.490 -20.317 1.00 86.25 648 ILE A C 1
ATOM 5022 O O . ILE A 1 648 ? -12.043 -14.135 -20.558 1.00 86.25 648 ILE A O 1
ATOM 5026 N N . ALA A 1 649 ? -13.795 -15.468 -21.004 1.00 85.19 649 ALA A N 1
ATOM 5027 C CA . ALA A 1 649 ? -13.129 -16.194 -22.083 1.00 85.19 649 ALA A CA 1
ATOM 5028 C C . ALA A 1 649 ? -12.730 -15.257 -23.230 1.00 85.19 649 ALA A C 1
ATOM 5030 O O . ALA A 1 649 ? -11.582 -15.287 -23.662 1.00 85.19 649 ALA A O 1
ATOM 5031 N N . THR A 1 650 ? -13.629 -14.362 -23.656 1.00 85.25 650 THR A N 1
ATOM 5032 C CA . THR A 1 650 ? -13.343 -13.371 -24.708 1.00 85.25 650 THR A CA 1
ATOM 5033 C C . THR A 1 650 ? -12.176 -12.467 -24.314 1.00 85.25 650 THR A C 1
ATOM 5035 O O . THR A 1 650 ? -11.250 -12.276 -25.097 1.00 85.25 650 THR A O 1
ATOM 5038 N N . ALA A 1 651 ? -12.165 -11.963 -23.078 1.00 83.81 651 ALA A N 1
ATOM 5039 C CA . ALA A 1 651 ? -11.079 -11.131 -22.569 1.00 83.81 651 ALA A CA 1
ATOM 5040 C C . ALA A 1 651 ? -9.723 -11.858 -22.532 1.00 83.81 651 ALA A C 1
ATOM 5042 O O . ALA A 1 651 ? -8.683 -11.249 -22.797 1.00 83.81 651 ALA A O 1
ATOM 5043 N N . LEU A 1 652 ? -9.723 -13.152 -22.202 1.00 82.88 652 LEU A N 1
ATOM 5044 C CA . LEU A 1 652 ? -8.521 -13.985 -22.208 1.00 82.88 652 LEU A CA 1
ATOM 5045 C C . LEU A 1 652 ? -8.064 -14.314 -23.640 1.00 82.88 652 LEU A C 1
ATOM 5047 O O . LEU A 1 652 ? -6.863 -14.280 -23.911 1.00 82.88 652 LEU A O 1
ATOM 5051 N N . GLU A 1 653 ? -8.992 -14.567 -24.565 1.00 79.56 653 GLU A N 1
ATOM 5052 C CA . GLU A 1 653 ? -8.709 -14.818 -25.986 1.00 79.56 653 GLU A CA 1
ATOM 5053 C C . GLU A 1 653 ? -8.118 -13.566 -26.662 1.00 79.56 653 GLU A C 1
ATOM 5055 O O . GLU A 1 653 ? -7.078 -13.646 -27.313 1.00 79.56 653 GLU A O 1
ATOM 5060 N N . GLU A 1 654 ? -8.691 -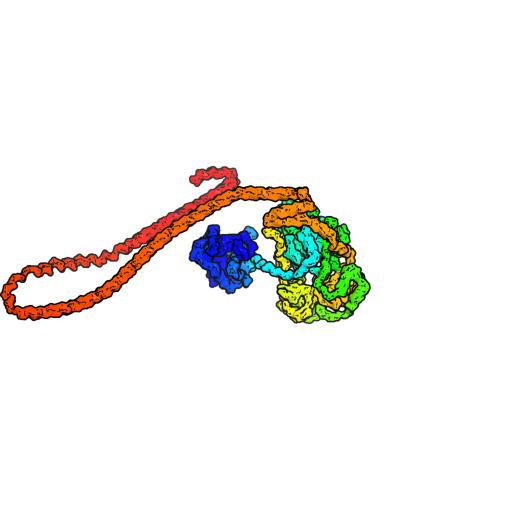12.379 -26.424 1.00 77.50 654 GLU A N 1
ATOM 5061 C CA . GLU A 1 654 ? -8.162 -11.088 -26.904 1.00 77.50 654 GLU A CA 1
ATOM 5062 C C . GLU A 1 654 ? -6.738 -10.801 -26.395 1.00 77.50 654 GLU A C 1
ATOM 5064 O O . GLU A 1 654 ? -5.943 -10.111 -27.048 1.00 77.50 654 GLU A O 1
ATOM 5069 N N . ALA A 1 655 ? -6.402 -11.329 -25.217 1.00 74.75 655 ALA A N 1
ATOM 5070 C CA . ALA A 1 655 ? -5.099 -11.182 -24.586 1.00 74.75 655 ALA A CA 1
ATOM 5071 C C . ALA A 1 655 ? -4.095 -12.280 -24.975 1.00 74.75 655 ALA A C 1
ATOM 5073 O O . ALA A 1 655 ? -2.889 -12.120 -24.758 1.00 74.75 655 ALA A O 1
ATOM 5074 N N . ARG A 1 656 ? -4.553 -13.370 -25.596 1.00 77.69 656 ARG A N 1
ATOM 5075 C CA . ARG A 1 656 ? -3.720 -14.498 -26.032 1.00 77.69 656 ARG A CA 1
ATOM 5076 C C . ARG A 1 656 ? -2.553 -14.090 -26.945 1.00 77.69 656 ARG A C 1
ATOM 5078 O O . ARG A 1 656 ? -1.441 -14.543 -26.667 1.00 77.69 656 ARG A O 1
ATOM 5085 N N . PRO A 1 657 ? -2.715 -13.191 -27.942 1.00 76.25 657 PRO A N 1
ATOM 5086 C CA . PRO A 1 657 ? -1.583 -12.678 -28.718 1.00 76.25 657 PRO A CA 1
ATOM 5087 C C . PRO A 1 657 ? -0.518 -12.026 -27.828 1.00 76.25 657 PRO A C 1
ATOM 5089 O O . PRO A 1 657 ? 0.673 -12.272 -27.990 1.00 76.25 657 PRO A O 1
ATOM 5092 N N . THR A 1 658 ? -0.935 -11.242 -26.828 1.00 71.00 658 THR A N 1
ATOM 5093 C CA . THR A 1 658 ? -0.030 -10.589 -25.870 1.00 71.00 658 THR A CA 1
ATOM 5094 C C . THR A 1 658 ? 0.769 -11.611 -25.058 1.00 71.00 658 THR A C 1
ATOM 5096 O O . THR A 1 658 ? 1.978 -11.444 -24.886 1.00 71.00 658 THR A O 1
ATOM 5099 N N . LYS A 1 659 ? 0.129 -12.700 -24.613 1.00 73.25 659 LYS A N 1
ATOM 5100 C CA . LYS A 1 659 ? 0.787 -13.807 -23.899 1.00 73.25 659 LYS A CA 1
ATOM 5101 C C . LYS A 1 659 ? 1.837 -14.504 -24.768 1.00 73.25 659 LYS A C 1
ATOM 5103 O O . LYS A 1 659 ? 2.954 -14.741 -24.312 1.00 73.25 659 LYS A O 1
ATOM 5108 N N . LEU A 1 660 ? 1.507 -14.765 -26.031 1.00 80.50 660 LEU A N 1
ATOM 5109 C CA . LEU A 1 660 ? 2.433 -15.363 -26.993 1.00 80.50 660 LEU A CA 1
ATOM 5110 C C . LEU A 1 660 ? 3.617 -14.430 -27.303 1.00 80.50 660 LEU A C 1
ATOM 5112 O O . LEU A 1 660 ? 4.759 -14.886 -27.333 1.00 80.50 660 LEU A O 1
ATOM 5116 N N . TYR A 1 661 ? 3.400 -13.114 -27.419 1.00 77.94 661 TYR A N 1
ATOM 5117 C CA . TYR A 1 661 ? 4.506 -12.155 -27.544 1.00 77.94 661 TYR A CA 1
ATOM 5118 C C . TYR A 1 661 ? 5.438 -12.172 -26.324 1.00 77.94 661 TYR A C 1
ATOM 5120 O O . TYR A 1 661 ? 6.658 -12.155 -26.481 1.00 77.94 661 TYR A O 1
ATOM 5128 N N . GLN A 1 662 ? 4.899 -12.239 -25.104 1.00 71.56 662 GLN A N 1
ATOM 5129 C CA . GLN A 1 662 ? 5.716 -12.331 -23.887 1.00 71.56 662 GLN A CA 1
ATOM 5130 C C . GLN A 1 662 ? 6.514 -13.634 -23.827 1.00 71.56 662 GLN A C 1
ATOM 5132 O O . GLN A 1 662 ? 7.702 -13.617 -23.506 1.00 71.56 662 GLN A O 1
ATOM 5137 N N . GLN A 1 663 ? 5.880 -14.757 -24.160 1.00 80.75 663 GLN A N 1
ATOM 5138 C CA . GLN A 1 663 ? 6.549 -16.051 -24.220 1.00 80.75 663 GLN A CA 1
ATOM 5139 C C . GLN A 1 663 ? 7.652 -16.052 -25.285 1.00 80.75 663 GLN A C 1
ATOM 5141 O O . GLN A 1 663 ? 8.752 -16.524 -25.011 1.00 80.75 663 GLN A O 1
ATOM 5146 N N . SER A 1 664 ? 7.409 -15.435 -26.444 1.00 81.56 664 SER A N 1
ATOM 5147 C CA . SER A 1 664 ? 8.427 -15.234 -27.477 1.00 81.56 664 SER A CA 1
ATOM 5148 C C . SER A 1 664 ? 9.637 -14.456 -26.947 1.00 81.56 664 SER A C 1
ATOM 5150 O O . SER A 1 664 ? 10.773 -14.890 -27.129 1.00 81.56 664 SER A O 1
ATOM 5152 N N . ILE A 1 665 ? 9.417 -13.366 -26.200 1.00 71.75 665 ILE A N 1
ATOM 5153 C CA . ILE A 1 665 ? 10.501 -12.595 -25.566 1.00 71.75 665 ILE A CA 1
ATOM 5154 C C . ILE A 1 665 ? 11.259 -13.443 -24.534 1.00 71.75 665 ILE A C 1
ATOM 5156 O O . ILE A 1 665 ? 12.486 -13.391 -24.480 1.00 71.75 665 ILE A O 1
ATOM 5160 N N . MET A 1 666 ? 10.560 -14.238 -23.719 1.00 73.69 666 MET A N 1
ATOM 5161 C CA . MET A 1 666 ? 11.205 -15.115 -22.735 1.00 73.69 666 MET A CA 1
ATOM 5162 C C . MET A 1 666 ? 12.078 -16.184 -23.395 1.00 73.69 666 MET A C 1
ATOM 5164 O O . MET A 1 666 ? 13.191 -16.424 -22.932 1.00 73.69 666 MET A O 1
ATOM 5168 N N . LEU A 1 667 ? 11.590 -16.811 -24.468 1.00 79.50 667 LEU A N 1
ATOM 5169 C CA . LEU A 1 667 ? 12.343 -17.800 -25.240 1.00 79.50 667 LEU A CA 1
ATOM 5170 C C . LEU A 1 667 ? 13.560 -17.157 -25.912 1.00 79.50 667 LEU A C 1
ATOM 5172 O O . LEU A 1 667 ? 14.663 -17.692 -25.810 1.00 79.50 667 LEU A O 1
ATOM 5176 N N . LEU A 1 668 ? 13.396 -15.952 -26.468 1.00 74.62 668 LEU A N 1
ATOM 5177 C CA . LEU A 1 668 ? 14.492 -15.177 -27.047 1.00 74.62 668 LEU A CA 1
ATOM 5178 C C . LEU A 1 668 ? 15.577 -14.866 -26.005 1.00 74.62 668 LEU A C 1
ATOM 5180 O O . LEU A 1 668 ? 16.759 -15.070 -26.270 1.00 74.62 668 LEU A O 1
ATOM 5184 N N . ASN A 1 669 ? 15.183 -14.438 -24.802 1.00 68.62 669 ASN A N 1
ATOM 5185 C CA . ASN A 1 669 ? 16.112 -14.156 -23.702 1.00 68.62 669 ASN A CA 1
ATOM 5186 C C . ASN A 1 669 ? 16.832 -15.413 -23.187 1.00 68.62 669 ASN A C 1
ATOM 5188 O O . ASN A 1 669 ? 17.923 -15.309 -22.635 1.00 68.62 669 ASN A O 1
ATOM 5192 N N . ARG A 1 670 ? 16.234 -16.597 -23.359 1.00 77.62 670 ARG A N 1
ATOM 5193 C CA . ARG A 1 670 ? 16.840 -17.898 -23.030 1.00 77.62 670 ARG A CA 1
ATOM 5194 C C . ARG A 1 670 ? 17.697 -18.471 -24.165 1.00 77.62 670 ARG A C 1
ATOM 5196 O O . ARG A 1 670 ? 18.280 -19.534 -23.988 1.00 77.62 670 ARG A O 1
ATOM 5203 N N . GLY A 1 671 ? 17.771 -17.792 -25.312 1.00 76.81 671 GLY A N 1
ATOM 5204 C CA . GLY A 1 671 ? 18.517 -18.243 -26.489 1.00 76.81 671 GLY A CA 1
ATOM 5205 C C . GLY A 1 671 ? 17.773 -19.240 -27.386 1.00 76.81 671 GLY A C 1
ATOM 5206 O O . GLY A 1 671 ? 18.341 -19.691 -28.378 1.00 76.81 671 GLY A O 1
ATOM 5207 N N . ASP A 1 672 ? 16.507 -19.559 -27.097 1.00 85.75 672 ASP A N 1
ATOM 5208 C CA . ASP A 1 672 ? 15.668 -20.424 -27.937 1.00 85.75 672 ASP A CA 1
ATOM 5209 C C . ASP A 1 672 ? 15.018 -19.610 -29.069 1.00 85.75 672 ASP A C 1
ATOM 5211 O O . ASP A 1 672 ? 13.868 -19.171 -28.998 1.00 85.75 672 ASP A O 1
ATOM 5215 N N . LEU A 1 673 ? 15.802 -19.373 -30.121 1.00 79.38 673 LEU A N 1
ATOM 5216 C CA . LEU A 1 673 ? 15.374 -18.663 -31.328 1.00 79.38 673 LEU A CA 1
ATOM 5217 C C . LEU A 1 673 ? 14.232 -19.371 -32.084 1.00 79.38 673 LEU A C 1
ATOM 5219 O O . LEU A 1 673 ? 13.265 -18.686 -32.428 1.00 79.38 673 LEU A O 1
ATOM 5223 N N . PRO A 1 674 ? 14.283 -20.695 -32.347 1.00 84.12 674 PRO A N 1
ATOM 5224 C CA . PRO A 1 674 ? 13.193 -21.394 -33.028 1.00 84.12 674 PRO A CA 1
ATOM 5225 C C . PRO A 1 674 ? 11.864 -21.294 -32.273 1.00 84.12 674 PRO A C 1
ATOM 5227 O O . PRO A 1 674 ? 10.846 -20.939 -32.874 1.00 84.12 674 PRO A O 1
ATOM 5230 N N . GLY A 1 675 ? 11.876 -21.527 -30.956 1.00 82.62 675 GLY A N 1
ATOM 5231 C CA . GLY A 1 675 ? 10.688 -21.400 -30.116 1.00 82.62 675 GLY A CA 1
ATOM 5232 C C . GLY A 1 675 ? 10.167 -19.964 -30.063 1.00 82.62 675 GLY A C 1
ATOM 5233 O O . GLY A 1 675 ? 8.959 -19.734 -30.186 1.00 82.62 675 GLY A O 1
ATOM 5234 N N . ALA A 1 676 ? 11.063 -18.977 -29.956 1.00 83.50 676 ALA A N 1
ATOM 5235 C CA . ALA A 1 676 ? 10.689 -17.565 -29.960 1.00 83.50 676 ALA A CA 1
ATOM 5236 C C . ALA A 1 676 ? 9.995 -17.145 -31.265 1.00 83.50 676 ALA A C 1
ATOM 5238 O O . ALA A 1 676 ? 8.968 -16.462 -31.210 1.00 83.50 676 ALA A O 1
ATOM 5239 N N . VAL A 1 677 ? 10.512 -17.563 -32.425 1.00 85.06 677 VAL A N 1
ATOM 5240 C CA . VAL A 1 677 ? 9.936 -17.230 -33.740 1.00 85.06 677 VAL A CA 1
ATOM 5241 C C . VAL A 1 677 ? 8.601 -17.938 -33.955 1.00 85.06 677 VAL A C 1
ATOM 5243 O O . VAL A 1 677 ? 7.649 -17.296 -34.394 1.00 85.06 677 VAL A O 1
ATOM 5246 N N . ALA A 1 678 ? 8.493 -19.222 -33.604 1.00 86.88 678 ALA A N 1
ATOM 5247 C CA . ALA A 1 678 ? 7.238 -19.965 -33.723 1.00 86.88 678 ALA A CA 1
ATOM 5248 C C . ALA A 1 678 ? 6.115 -19.304 -32.907 1.00 86.88 678 ALA A C 1
ATOM 5250 O O . ALA A 1 678 ? 5.056 -18.984 -33.448 1.00 86.88 678 ALA A O 1
ATOM 5251 N N . THR A 1 679 ? 6.397 -18.997 -31.638 1.00 86.06 679 THR A N 1
ATOM 5252 C CA . THR A 1 679 ? 5.444 -18.340 -30.729 1.00 86.06 679 THR A CA 1
ATOM 5253 C C . THR A 1 679 ? 5.083 -16.922 -31.204 1.00 86.06 679 THR A C 1
ATOM 5255 O O . THR A 1 679 ? 3.946 -16.477 -31.074 1.00 86.06 679 THR A O 1
ATOM 5258 N N . PHE A 1 680 ? 6.039 -16.198 -31.796 1.00 84.62 680 PHE A N 1
ATOM 5259 C CA . PHE A 1 680 ? 5.810 -14.871 -32.374 1.00 84.62 680 PHE A CA 1
ATOM 5260 C C . PHE A 1 680 ? 4.886 -14.908 -33.601 1.00 84.62 680 PHE A C 1
ATOM 5262 O O . PHE A 1 680 ? 3.976 -14.088 -33.721 1.00 84.62 680 PHE A O 1
ATOM 5269 N N . CYS A 1 681 ? 5.096 -15.865 -34.507 1.00 84.75 681 CYS A N 1
ATOM 5270 C CA . CYS A 1 681 ? 4.243 -16.055 -35.680 1.00 84.75 681 CYS A CA 1
ATOM 5271 C C . CYS A 1 681 ? 2.826 -16.494 -35.288 1.00 84.75 681 CYS A C 1
ATOM 5273 O O . CYS A 1 681 ? 1.861 -16.031 -35.894 1.00 84.75 681 CYS A O 1
ATOM 5275 N N . GLU A 1 682 ? 2.692 -17.328 -34.254 1.00 86.75 682 GLU A N 1
ATOM 5276 C CA . GLU A 1 682 ? 1.391 -17.682 -33.675 1.00 86.75 682 GLU A CA 1
ATOM 5277 C C . GLU A 1 682 ? 0.679 -16.447 -33.097 1.00 86.75 682 GLU A C 1
ATOM 5279 O O . GLU A 1 682 ? -0.511 -16.249 -33.320 1.00 86.75 682 GLU A O 1
ATOM 5284 N N . ALA A 1 683 ? 1.400 -15.549 -32.419 1.00 84.81 683 ALA A N 1
ATOM 5285 C CA . ALA A 1 683 ? 0.813 -14.301 -31.932 1.00 84.81 683 ALA A CA 1
ATOM 5286 C C . ALA A 1 683 ? 0.265 -13.428 -33.080 1.00 84.81 683 ALA A C 1
ATOM 5288 O O . ALA A 1 683 ? -0.840 -12.888 -32.980 1.00 84.81 683 ALA A O 1
ATOM 5289 N N . LEU A 1 684 ? 1.017 -13.324 -34.182 1.00 82.44 684 LEU A N 1
ATOM 5290 C CA . LEU A 1 684 ? 0.634 -12.548 -35.366 1.00 82.44 684 LEU A CA 1
ATOM 5291 C C . LEU A 1 684 ? -0.553 -13.143 -36.132 1.00 82.44 684 LEU A C 1
ATOM 5293 O O . LEU A 1 684 ? -1.321 -12.385 -36.727 1.00 82.44 684 LEU A O 1
ATOM 5297 N N . SER A 1 685 ? -0.709 -14.471 -36.136 1.00 83.19 685 SER A N 1
ATOM 5298 C CA . SER A 1 685 ? -1.851 -15.123 -36.787 1.00 83.19 685 SER A CA 1
ATOM 5299 C C . SER A 1 685 ? -3.156 -14.888 -36.023 1.00 83.19 685 SER A C 1
ATOM 5301 O O . SER A 1 685 ? -4.211 -14.787 -36.647 1.00 83.19 685 SER A O 1
ATOM 5303 N N . LEU A 1 686 ? -3.082 -14.731 -34.696 1.00 80.50 686 LEU A N 1
ATOM 5304 C CA . LEU A 1 686 ? -4.231 -14.405 -33.847 1.00 80.50 686 LEU A CA 1
ATOM 5305 C C . LEU A 1 686 ? -4.592 -12.913 -33.879 1.00 80.50 686 LEU A C 1
ATOM 5307 O O . LEU A 1 686 ? -5.770 -12.563 -33.874 1.00 80.50 686 LEU A O 1
ATOM 5311 N N . ARG A 1 687 ? -3.596 -12.018 -33.913 1.00 75.69 687 ARG A N 1
ATOM 5312 C CA . ARG A 1 687 ? -3.808 -10.571 -34.056 1.00 75.69 687 ARG A CA 1
ATOM 5313 C C . ARG A 1 687 ? -2.728 -9.974 -34.944 1.00 75.69 687 ARG A C 1
ATOM 5315 O O . ARG A 1 687 ? -1.565 -9.897 -34.552 1.00 75.69 687 ARG A O 1
ATOM 5322 N N . ASN A 1 688 ? -3.129 -9.502 -36.126 1.00 72.94 688 ASN A N 1
ATOM 5323 C CA . ASN A 1 688 ? -2.209 -8.927 -37.107 1.00 72.94 688 ASN A CA 1
ATOM 5324 C C . ASN A 1 688 ? -1.758 -7.505 -36.714 1.00 72.94 688 ASN A C 1
ATOM 5326 O O . ASN A 1 688 ? -2.086 -6.508 -37.362 1.00 72.94 688 ASN A O 1
ATOM 5330 N N . ASP A 1 689 ? -0.979 -7.417 -35.636 1.00 72.19 689 ASP A N 1
ATOM 5331 C CA . ASP A 1 689 ? -0.387 -6.175 -35.133 1.00 72.19 689 ASP A CA 1
ATOM 5332 C C . ASP A 1 689 ? 0.657 -5.596 -36.104 1.00 72.19 689 ASP A C 1
ATOM 5334 O O . ASP A 1 689 ? 1.001 -4.419 -36.005 1.00 72.19 689 ASP A O 1
ATOM 5338 N N . ALA A 1 690 ? 1.121 -6.379 -37.087 1.00 68.00 690 ALA A N 1
ATOM 5339 C CA . ALA A 1 690 ? 2.098 -5.940 -38.081 1.00 68.00 690 ALA A CA 1
ATOM 5340 C C . ALA A 1 690 ? 1.582 -4.820 -38.999 1.00 68.00 690 ALA A C 1
ATOM 5342 O O . ALA A 1 690 ? 2.384 -4.040 -39.517 1.00 68.00 690 ALA A O 1
ATOM 5343 N N . ILE A 1 691 ? 0.259 -4.708 -39.162 1.00 70.12 691 ILE A N 1
ATOM 5344 C CA . ILE A 1 691 ? -0.387 -3.628 -39.924 1.00 70.12 691 ILE A CA 1
ATOM 5345 C C . ILE A 1 691 ? -0.356 -2.304 -39.139 1.00 70.12 691 ILE A C 1
ATOM 5347 O O . ILE A 1 691 ? -0.456 -1.225 -39.728 1.00 70.12 691 ILE A O 1
ATOM 5351 N N . GLN A 1 692 ? -0.190 -2.341 -37.810 1.00 73.69 692 GLN A N 1
ATOM 5352 C CA . GLN A 1 692 ? -0.188 -1.121 -37.011 1.00 73.69 692 GLN A CA 1
ATOM 5353 C C . GLN A 1 692 ? 1.089 -0.294 -37.256 1.00 73.69 692 GLN A C 1
ATOM 5355 O O . GLN A 1 692 ? 2.201 -0.795 -37.067 1.00 73.69 692 GLN A O 1
ATOM 5360 N N . PRO A 1 693 ? 0.976 1.016 -37.561 1.00 71.06 693 PRO A N 1
ATOM 5361 C CA . PRO A 1 693 ? 2.136 1.877 -37.814 1.00 71.06 693 PRO A CA 1
ATOM 5362 C C . PRO A 1 693 ? 3.154 1.913 -36.662 1.00 71.06 693 PRO A C 1
ATOM 5364 O O . PRO A 1 693 ? 4.353 2.093 -36.885 1.00 71.06 693 PRO A O 1
ATOM 5367 N N . LEU A 1 694 ? 2.683 1.735 -35.420 1.00 61.06 694 LEU A N 1
ATOM 5368 C CA . LEU A 1 694 ? 3.525 1.666 -34.223 1.00 61.06 694 LEU A CA 1
ATOM 5369 C C . LEU A 1 694 ? 4.441 0.439 -34.233 1.00 61.06 694 LEU A C 1
ATOM 5371 O O . LEU A 1 694 ? 5.618 0.567 -33.893 1.00 61.06 694 LEU A O 1
ATOM 5375 N N . PHE A 1 695 ? 3.934 -0.714 -34.673 1.00 66.50 695 PHE A N 1
ATOM 5376 C CA . PHE A 1 695 ? 4.710 -1.944 -34.766 1.00 66.50 695 PHE A CA 1
ATOM 5377 C C . PHE A 1 695 ? 5.845 -1.792 -35.783 1.00 66.50 695 PHE A C 1
ATOM 5379 O O . PHE A 1 695 ? 7.007 -2.019 -35.445 1.00 66.50 695 PHE A O 1
ATOM 5386 N N . SER A 1 696 ? 5.555 -1.294 -36.991 1.00 65.38 696 SER A N 1
ATOM 5387 C CA . SER A 1 696 ? 6.588 -1.064 -38.013 1.00 65.38 696 SER A CA 1
ATOM 5388 C C . SER A 1 696 ? 7.648 -0.056 -37.552 1.00 65.38 696 SER A C 1
ATOM 5390 O O . SER A 1 696 ? 8.834 -0.207 -37.858 1.00 65.38 696 SER A O 1
ATOM 5392 N N . ARG A 1 697 ? 7.245 0.976 -36.796 1.00 68.44 697 ARG A N 1
ATOM 5393 C CA . ARG A 1 697 ? 8.156 1.996 -36.254 1.00 68.44 697 ARG A CA 1
ATOM 5394 C C . ARG A 1 697 ? 9.054 1.431 -35.150 1.00 68.44 697 ARG A C 1
ATOM 5396 O O . ARG A 1 697 ? 10.256 1.696 -35.163 1.00 68.44 697 ARG A O 1
ATOM 5403 N N . LEU A 1 698 ? 8.495 0.632 -34.240 1.00 62.12 698 LEU A N 1
ATOM 5404 C CA . LEU A 1 698 ? 9.239 -0.050 -33.179 1.00 62.12 698 LEU A CA 1
ATOM 5405 C C . LEU A 1 698 ? 10.211 -1.087 -33.753 1.00 62.12 698 LEU A C 1
ATOM 5407 O O . LEU A 1 698 ? 11.384 -1.090 -33.383 1.00 62.12 698 LEU A O 1
ATOM 5411 N N . LEU A 1 699 ? 9.745 -1.923 -34.684 1.00 69.56 699 LEU A N 1
ATOM 5412 C CA . LEU A 1 699 ? 10.555 -2.944 -35.345 1.00 69.56 699 LEU A CA 1
ATOM 5413 C C . LEU A 1 699 ? 11.740 -2.305 -36.076 1.00 69.56 699 LEU A C 1
ATOM 5415 O O . LEU A 1 699 ? 12.880 -2.720 -35.883 1.00 69.56 699 LEU A O 1
ATOM 5419 N N . ARG A 1 700 ? 11.495 -1.226 -36.834 1.00 72.50 700 ARG A N 1
ATOM 5420 C CA . ARG A 1 700 ? 12.554 -0.444 -37.486 1.00 72.50 700 ARG A CA 1
ATOM 5421 C C . ARG A 1 700 ? 13.567 0.086 -36.474 1.00 72.50 700 ARG A C 1
ATOM 5423 O O . ARG A 1 700 ? 14.763 -0.076 -36.688 1.00 72.50 700 ARG A O 1
ATOM 5430 N N . HIS A 1 701 ? 13.107 0.684 -35.375 1.00 66.50 701 HIS A N 1
ATOM 5431 C CA . HIS A 1 701 ? 13.989 1.214 -34.334 1.00 66.50 701 HIS A CA 1
ATOM 5432 C C . HIS A 1 701 ? 14.848 0.114 -33.686 1.00 66.50 701 HIS A C 1
ATOM 5434 O O . HIS A 1 701 ? 16.052 0.291 -33.508 1.00 66.50 701 HIS A O 1
ATOM 5440 N N . LYS A 1 702 ? 14.260 -1.046 -33.363 1.00 68.44 702 LYS A N 1
ATOM 5441 C CA . LYS A 1 702 ? 14.979 -2.184 -32.764 1.00 68.44 702 LYS A CA 1
ATOM 5442 C C . LYS A 1 702 ? 15.984 -2.811 -33.734 1.00 68.44 702 LYS A C 1
ATOM 5444 O O . LYS A 1 702 ? 17.123 -3.043 -33.338 1.00 68.44 702 LYS A O 1
ATOM 5449 N N . LEU A 1 703 ? 15.611 -3.006 -35.001 1.00 75.06 703 LEU A N 1
ATOM 5450 C CA . LEU A 1 703 ? 16.519 -3.505 -36.040 1.00 75.06 703 LEU A CA 1
ATOM 5451 C C . LEU A 1 703 ? 17.669 -2.526 -36.304 1.00 75.06 703 LEU A C 1
ATOM 5453 O O . LEU A 1 703 ? 18.816 -2.946 -36.407 1.00 75.06 703 LEU A O 1
ATOM 5457 N N . GLN A 1 704 ? 17.396 -1.220 -36.334 1.00 74.06 704 GLN A N 1
ATOM 5458 C CA . GLN A 1 704 ? 18.444 -0.199 -36.422 1.00 74.06 704 GLN A CA 1
ATOM 5459 C C . GLN A 1 704 ? 19.375 -0.231 -35.205 1.00 74.06 704 GLN A C 1
ATOM 5461 O O . GLN A 1 704 ? 20.584 -0.099 -35.369 1.00 74.06 704 GLN A O 1
ATOM 5466 N N . GLY A 1 705 ? 18.837 -0.449 -34.001 1.00 68.38 705 GLY A N 1
ATOM 5467 C CA . GLY A 1 705 ? 19.629 -0.654 -32.787 1.00 68.38 705 GLY A CA 1
ATOM 5468 C C . GLY A 1 705 ? 20.555 -1.868 -32.889 1.00 68.38 705 GLY A C 1
ATOM 5469 O O . GLY A 1 705 ? 21.740 -1.746 -32.597 1.00 68.38 705 GLY A O 1
ATOM 5470 N N . TYR A 1 706 ? 20.052 -3.005 -33.380 1.00 73.50 706 TYR A N 1
ATOM 5471 C CA . TYR A 1 706 ? 20.869 -4.197 -33.633 1.00 73.50 706 TYR A CA 1
ATOM 5472 C C . TYR A 1 706 ? 21.964 -3.938 -34.675 1.00 73.50 706 TYR A C 1
ATOM 5474 O O . TYR A 1 706 ? 23.116 -4.307 -34.463 1.00 73.50 706 TYR A O 1
ATOM 5482 N N . VAL A 1 707 ? 21.638 -3.254 -35.776 1.00 75.00 707 VAL A N 1
ATOM 5483 C CA . VAL A 1 707 ? 22.623 -2.883 -36.804 1.00 75.00 707 VAL A CA 1
ATOM 5484 C C . VAL A 1 707 ? 23.708 -1.974 -36.221 1.00 75.00 707 VAL A C 1
ATOM 5486 O O . VAL A 1 707 ? 24.886 -2.223 -36.465 1.00 75.00 707 VAL A O 1
ATOM 5489 N N . ARG A 1 708 ? 23.343 -0.979 -35.402 1.00 74.81 708 ARG A N 1
ATOM 5490 C CA . ARG A 1 708 ? 24.307 -0.112 -34.701 1.00 74.81 708 ARG A CA 1
ATOM 5491 C C . ARG A 1 708 ? 25.179 -0.901 -33.730 1.00 74.81 708 ARG A C 1
ATOM 5493 O O . ARG A 1 708 ? 26.391 -0.760 -33.777 1.00 74.81 708 ARG A O 1
ATOM 5500 N N . ALA A 1 709 ? 24.589 -1.764 -32.904 1.00 68.69 709 ALA A N 1
ATOM 5501 C CA . ALA A 1 709 ? 25.337 -2.602 -31.969 1.00 68.69 709 ALA A CA 1
ATOM 5502 C C . ALA A 1 709 ? 26.310 -3.540 -32.701 1.00 68.69 709 ALA A C 1
ATOM 5504 O O . ALA A 1 709 ? 27.452 -3.693 -32.285 1.00 68.69 709 ALA A O 1
ATOM 5505 N N . LYS A 1 710 ? 25.895 -4.112 -33.838 1.00 76.31 710 LYS A N 1
ATOM 5506 C CA . LYS A 1 710 ? 26.756 -4.936 -34.696 1.00 76.31 710 LYS A CA 1
ATOM 5507 C C . LYS A 1 710 ? 27.903 -4.126 -35.312 1.00 76.31 710 LYS A C 1
ATOM 5509 O O . LYS A 1 710 ? 29.014 -4.638 -35.408 1.00 76.31 710 LYS A O 1
ATOM 5514 N N . GLN A 1 711 ? 27.650 -2.881 -35.715 1.00 77.38 711 GLN A N 1
ATOM 5515 C CA . GLN A 1 711 ? 28.680 -1.969 -36.224 1.00 77.38 711 GLN A CA 1
ATOM 5516 C C . GLN A 1 711 ? 29.667 -1.546 -35.129 1.00 77.38 711 GLN A C 1
ATOM 5518 O O . GLN A 1 711 ? 30.868 -1.566 -35.368 1.00 77.38 711 GLN A O 1
ATOM 5523 N N . GLU A 1 712 ? 29.190 -1.219 -33.928 1.00 73.69 712 GLU A N 1
ATOM 5524 C CA . GLU A 1 712 ? 30.046 -0.899 -32.778 1.00 73.69 712 GLU A CA 1
ATOM 5525 C C . GLU A 1 712 ? 30.877 -2.111 -32.340 1.00 73.69 712 GLU A C 1
ATOM 5527 O O . GLU A 1 712 ? 32.082 -1.986 -32.149 1.00 73.69 712 GLU A O 1
ATOM 5532 N N . LEU A 1 713 ? 30.293 -3.315 -32.310 1.00 72.94 713 LEU A N 1
ATOM 5533 C CA . LEU A 1 713 ? 31.037 -4.553 -32.056 1.00 72.94 713 LEU A CA 1
ATOM 5534 C C . LEU A 1 713 ? 32.137 -4.783 -33.106 1.00 72.94 713 LEU A C 1
ATOM 5536 O O . LEU A 1 713 ? 33.239 -5.205 -32.766 1.00 72.94 713 LEU A O 1
ATOM 5540 N N . ALA A 1 714 ? 31.858 -4.489 -34.379 1.00 75.69 714 ALA A N 1
ATOM 5541 C CA . ALA A 1 714 ? 32.846 -4.596 -35.450 1.00 75.69 714 ALA A CA 1
ATOM 5542 C C . ALA A 1 714 ? 33.986 -3.568 -35.318 1.00 75.69 714 ALA A C 1
ATOM 5544 O O . ALA A 1 714 ? 35.110 -3.877 -35.699 1.00 75.69 714 ALA A O 1
ATOM 5545 N N . LYS A 1 715 ? 33.723 -2.379 -34.755 1.00 77.12 715 LYS A N 1
ATOM 5546 C CA . LYS A 1 715 ? 34.751 -1.361 -34.463 1.00 77.12 715 LYS A CA 1
ATOM 5547 C C . LYS A 1 715 ? 35.567 -1.669 -33.207 1.00 77.12 715 LYS A C 1
ATOM 5549 O O . LYS A 1 715 ? 36.746 -1.342 -33.162 1.00 77.12 715 LYS A O 1
ATOM 5554 N N . LEU A 1 716 ? 34.944 -2.267 -32.192 1.00 73.75 716 LEU A N 1
ATOM 5555 C CA . LEU A 1 716 ? 35.575 -2.564 -30.903 1.00 73.75 716 LEU A CA 1
ATOM 5556 C C . LEU A 1 716 ? 36.416 -3.844 -30.933 1.00 73.75 716 LEU A C 1
ATOM 5558 O O . LEU A 1 716 ? 37.378 -3.949 -30.179 1.00 73.75 716 LEU A O 1
ATOM 5562 N N . LYS A 1 717 ? 36.097 -4.799 -31.817 1.00 76.69 717 LYS A N 1
ATOM 5563 C CA . LYS A 1 717 ? 36.870 -6.042 -31.980 1.00 76.69 717 LYS A CA 1
ATOM 5564 C C . LYS A 1 717 ? 38.369 -5.810 -32.242 1.00 76.69 717 LYS A C 1
ATOM 5566 O O . LYS A 1 717 ? 39.159 -6.355 -31.479 1.00 76.69 717 LYS A O 1
ATOM 5571 N N . PRO A 1 718 ? 38.778 -4.975 -33.219 1.00 78.25 718 PRO A N 1
ATOM 5572 C CA . PRO A 1 718 ? 40.193 -4.694 -33.467 1.00 78.25 718 PRO A CA 1
ATOM 5573 C C . PRO A 1 718 ? 40.892 -4.037 -32.273 1.00 78.25 718 PRO A C 1
ATOM 5575 O O . PRO A 1 718 ? 42.030 -4.369 -31.965 1.00 78.25 718 PRO A O 1
ATOM 5578 N N . ALA A 1 719 ? 40.206 -3.125 -31.574 1.00 71.25 719 ALA A N 1
ATOM 5579 C CA . ALA A 1 719 ? 40.753 -2.459 -30.392 1.00 71.25 719 ALA A CA 1
ATOM 5580 C C . ALA A 1 719 ? 40.948 -3.440 -29.222 1.00 71.25 719 ALA A C 1
ATOM 5582 O O . ALA A 1 719 ? 41.944 -3.363 -28.510 1.00 71.25 719 ALA A O 1
ATOM 5583 N N . HIS A 1 720 ? 40.028 -4.393 -29.049 1.00 71.62 720 HIS A N 1
ATOM 5584 C CA . HIS A 1 720 ? 40.157 -5.449 -28.048 1.00 71.62 720 HIS A CA 1
ATOM 5585 C C . HIS A 1 720 ? 41.275 -6.446 -28.391 1.00 71.62 720 HIS A C 1
ATOM 5587 O O . HIS A 1 720 ? 42.032 -6.832 -27.506 1.00 71.62 720 HIS A O 1
ATOM 5593 N N . GLU A 1 721 ? 41.416 -6.824 -29.665 1.00 74.38 721 GLU A N 1
ATOM 5594 C CA . GLU A 1 721 ? 42.514 -7.676 -30.145 1.00 74.38 721 GLU A CA 1
ATOM 5595 C C . GLU A 1 721 ? 43.883 -6.991 -29.980 1.00 74.38 721 GLU A C 1
ATOM 5597 O O . GLU A 1 721 ? 44.839 -7.636 -29.553 1.00 74.38 721 GLU A O 1
ATOM 5602 N N . ALA A 1 722 ? 43.972 -5.678 -30.223 1.00 73.56 722 ALA A N 1
ATOM 5603 C CA . ALA A 1 722 ? 45.182 -4.893 -29.970 1.00 73.56 722 ALA A CA 1
ATOM 5604 C C . ALA A 1 722 ? 45.531 -4.829 -28.472 1.00 73.56 722 ALA A C 1
ATOM 5606 O O . ALA A 1 722 ? 46.678 -5.064 -28.100 1.00 73.56 722 ALA A O 1
ATOM 5607 N N . LEU A 1 723 ? 44.538 -4.602 -27.605 1.00 70.38 723 LEU A N 1
ATOM 5608 C CA . LEU A 1 723 ? 44.732 -4.589 -26.151 1.00 70.38 723 LEU A CA 1
ATOM 5609 C C . LEU A 1 723 ? 45.158 -5.970 -25.615 1.00 70.38 723 LEU A C 1
ATOM 5611 O O . LEU A 1 723 ? 45.994 -6.065 -24.717 1.00 70.38 723 LEU A O 1
ATOM 5615 N N . LEU A 1 724 ? 44.616 -7.057 -26.176 1.00 69.19 724 LEU A N 1
ATOM 5616 C CA . LEU A 1 724 ? 45.045 -8.428 -25.872 1.00 69.19 724 LEU A CA 1
ATOM 5617 C C . LEU A 1 724 ? 46.500 -8.677 -26.292 1.00 69.19 724 LEU A C 1
ATOM 5619 O O . LEU A 1 724 ? 47.246 -9.306 -25.547 1.00 69.19 724 LEU A O 1
ATOM 5623 N N . ALA A 1 725 ? 46.929 -8.157 -27.444 1.00 71.81 725 ALA A N 1
ATOM 5624 C CA . ALA A 1 725 ? 48.321 -8.258 -27.874 1.00 71.81 725 ALA A CA 1
ATOM 5625 C C . ALA A 1 725 ? 49.265 -7.450 -26.962 1.00 71.81 725 ALA A C 1
ATOM 5627 O O . ALA A 1 725 ? 50.297 -7.967 -26.538 1.00 71.81 725 ALA A O 1
ATOM 5628 N N . GLU A 1 726 ? 48.898 -6.220 -26.592 1.00 70.88 726 GLU A N 1
ATOM 5629 C CA . GLU A 1 726 ? 49.683 -5.383 -25.670 1.00 70.88 726 GLU A CA 1
ATOM 5630 C C . GLU A 1 726 ? 49.801 -6.010 -24.275 1.00 70.88 726 GLU A C 1
ATOM 5632 O O . GLU A 1 726 ? 50.887 -6.045 -23.695 1.00 70.88 726 GLU A O 1
ATOM 5637 N N . THR A 1 727 ? 48.708 -6.570 -23.751 1.00 65.50 727 THR A N 1
ATOM 5638 C CA . THR A 1 727 ? 48.714 -7.256 -22.448 1.00 65.50 727 THR A CA 1
ATOM 5639 C C . THR A 1 727 ? 49.522 -8.554 -22.475 1.00 65.50 727 THR A C 1
ATOM 5641 O O . THR A 1 727 ? 50.222 -8.846 -21.506 1.00 65.50 727 THR A O 1
ATOM 5644 N N . GLN A 1 728 ? 49.522 -9.299 -23.586 1.00 70.94 728 GLN A N 1
ATOM 5645 C CA . GLN A 1 728 ? 50.400 -10.463 -23.765 1.00 70.94 728 GLN A CA 1
ATOM 5646 C C . GLN A 1 728 ? 51.885 -10.074 -23.825 1.00 70.94 728 GLN A C 1
ATOM 5648 O O . GLN A 1 728 ? 52.715 -10.752 -23.217 1.00 70.94 728 GLN A O 1
ATOM 5653 N N . VAL A 1 729 ? 52.230 -8.969 -24.496 1.00 74.19 729 VAL A N 1
ATOM 5654 C CA . VAL A 1 729 ? 53.608 -8.442 -24.528 1.00 74.19 729 VAL A CA 1
ATOM 5655 C C . VAL A 1 729 ? 54.049 -7.974 -23.139 1.00 74.19 729 VAL A C 1
ATOM 5657 O O . VAL A 1 729 ? 55.157 -8.294 -22.707 1.00 74.19 729 VAL A O 1
ATOM 5660 N N . ALA A 1 730 ? 53.181 -7.275 -22.404 1.00 65.81 730 ALA A N 1
ATOM 5661 C CA . ALA A 1 730 ? 53.457 -6.849 -21.034 1.00 65.81 730 ALA A CA 1
ATOM 5662 C C . ALA A 1 730 ? 53.665 -8.043 -20.083 1.00 65.81 730 ALA A C 1
ATOM 5664 O O . ALA A 1 730 ? 54.600 -8.036 -19.280 1.00 65.81 730 ALA A O 1
ATOM 5665 N N . ALA A 1 731 ? 52.854 -9.098 -20.218 1.00 62.53 731 ALA A N 1
ATOM 5666 C CA . ALA A 1 731 ? 53.022 -10.336 -19.461 1.00 62.53 731 ALA A CA 1
ATOM 5667 C C . ALA A 1 731 ? 54.348 -11.043 -19.798 1.00 62.53 731 ALA A C 1
ATOM 5669 O O . ALA A 1 731 ? 55.056 -11.488 -18.895 1.00 62.53 731 ALA A O 1
ATOM 5670 N N . ALA A 1 732 ? 54.739 -11.094 -21.076 1.00 65.69 732 ALA A N 1
ATOM 5671 C CA . ALA A 1 732 ? 56.024 -11.662 -21.489 1.00 65.69 732 ALA A CA 1
ATOM 5672 C C . ALA A 1 732 ? 57.221 -10.879 -20.911 1.00 65.69 732 ALA A C 1
ATOM 5674 O O . ALA A 1 732 ? 58.180 -11.482 -20.433 1.00 65.69 732 ALA A O 1
ATOM 5675 N N . LEU A 1 733 ? 57.148 -9.544 -20.885 1.00 70.38 733 LEU A N 1
ATOM 5676 C CA . LEU A 1 733 ? 58.171 -8.685 -20.275 1.00 70.38 733 LEU A CA 1
ATOM 5677 C C . LEU A 1 733 ? 58.294 -8.898 -18.759 1.00 70.38 733 LEU A C 1
ATOM 5679 O O . LEU A 1 733 ? 59.408 -8.897 -18.236 1.00 70.38 733 LEU A O 1
ATOM 5683 N N . GLN A 1 734 ? 57.180 -9.118 -18.054 1.00 66.50 734 GLN A N 1
ATOM 5684 C CA . GLN A 1 734 ? 57.210 -9.457 -16.627 1.00 66.50 734 GLN A CA 1
ATOM 5685 C C . GLN A 1 734 ? 57.890 -10.803 -16.361 1.00 66.50 734 GLN A C 1
ATOM 5687 O O . GLN A 1 734 ? 58.674 -10.902 -15.421 1.00 66.50 734 GLN A O 1
ATOM 5692 N N . VAL A 1 735 ? 57.653 -11.816 -17.203 1.00 70.56 735 VAL A N 1
ATOM 5693 C CA . VAL A 1 735 ? 58.326 -13.121 -17.082 1.00 70.56 735 VAL A CA 1
ATOM 5694 C C . VAL A 1 735 ? 59.840 -12.983 -17.277 1.00 70.56 735 VAL A C 1
ATOM 5696 O O . VAL A 1 735 ? 60.608 -13.576 -16.523 1.00 70.56 735 VAL A O 1
ATOM 5699 N N . VAL A 1 736 ? 60.283 -12.162 -18.237 1.00 72.94 736 VAL A N 1
ATOM 5700 C CA . VAL A 1 736 ? 61.716 -11.889 -18.449 1.00 72.94 736 VAL A CA 1
ATOM 5701 C C . VAL A 1 736 ? 62.332 -11.173 -17.244 1.00 72.94 736 VAL A C 1
ATOM 5703 O O . VAL A 1 736 ? 63.404 -11.569 -16.791 1.00 72.94 736 VAL A O 1
ATOM 5706 N N . LYS A 1 737 ? 61.651 -10.164 -16.685 1.00 70.12 737 LYS A N 1
ATOM 5707 C CA . LYS A 1 737 ? 62.109 -9.476 -15.465 1.00 70.12 737 LYS A CA 1
ATOM 5708 C C . LYS A 1 737 ? 62.231 -10.428 -14.277 1.00 70.12 737 LYS A C 1
ATOM 5710 O O . LYS A 1 737 ? 63.260 -10.427 -13.613 1.00 70.12 737 LYS A O 1
ATOM 5715 N N . ALA A 1 738 ? 61.230 -11.279 -14.058 1.00 66.00 738 ALA A N 1
ATOM 5716 C CA . ALA A 1 738 ? 61.254 -12.265 -12.980 1.00 66.00 738 ALA A CA 1
ATOM 5717 C C . ALA A 1 738 ? 62.409 -13.272 -13.139 1.00 66.00 738 ALA A C 1
ATOM 5719 O O . ALA A 1 738 ? 63.027 -13.660 -12.150 1.00 66.00 738 ALA A O 1
ATOM 5720 N N . ALA A 1 739 ? 62.744 -13.664 -14.374 1.00 67.88 739 ALA A N 1
ATOM 5721 C CA . ALA A 1 739 ? 63.898 -14.522 -14.642 1.00 67.88 739 ALA A CA 1
ATOM 5722 C C . ALA A 1 739 ? 65.234 -13.819 -14.326 1.00 67.88 739 ALA A C 1
ATOM 5724 O O . ALA A 1 739 ? 66.103 -14.424 -13.703 1.00 67.88 739 ALA A O 1
ATOM 5725 N N . GLN A 1 740 ? 65.378 -12.538 -14.687 1.00 70.56 740 GLN A N 1
ATOM 5726 C CA . GLN A 1 740 ? 66.565 -11.736 -14.352 1.00 70.56 740 GLN A CA 1
ATOM 5727 C C . GLN A 1 740 ? 66.715 -11.525 -12.839 1.00 70.56 740 GLN A C 1
ATOM 5729 O O . GLN A 1 740 ? 67.819 -11.603 -12.305 1.00 70.56 740 GLN A O 1
ATOM 5734 N N . GLU A 1 741 ? 65.606 -11.293 -12.135 1.00 73.69 741 GLU A N 1
ATOM 5735 C CA . GLU A 1 741 ? 65.592 -11.177 -10.675 1.00 73.69 741 GLU A CA 1
ATOM 5736 C C . GLU A 1 741 ? 65.970 -12.502 -10.000 1.00 73.69 741 GLU A C 1
ATOM 5738 O O . GLU A 1 741 ? 66.745 -12.493 -9.047 1.00 73.69 741 GLU A O 1
ATOM 5743 N N . GLN A 1 742 ? 65.503 -13.647 -10.514 1.00 70.44 742 GLN A N 1
ATOM 5744 C CA . GLN A 1 742 ? 65.919 -14.968 -10.026 1.00 70.44 742 GLN A CA 1
ATOM 5745 C C . GLN A 1 742 ? 67.408 -15.242 -10.257 1.00 70.44 742 GLN A C 1
ATOM 5747 O O . GLN A 1 742 ? 68.063 -15.804 -9.380 1.00 70.44 742 GLN A O 1
ATOM 5752 N N . GLU A 1 743 ? 67.953 -14.831 -11.400 1.00 71.75 743 GLU A N 1
ATOM 5753 C CA . GLU A 1 743 ? 69.380 -14.966 -11.701 1.00 71.75 743 GLU A CA 1
ATOM 5754 C C . GLU A 1 743 ? 70.235 -14.103 -10.757 1.00 71.75 743 GLU A C 1
ATOM 5756 O O . GLU A 1 743 ? 71.218 -14.585 -10.189 1.00 71.75 743 GLU A O 1
ATOM 5761 N N . ALA A 1 744 ? 69.805 -12.866 -10.486 1.00 69.44 744 ALA A N 1
ATOM 5762 C CA . ALA A 1 744 ? 70.439 -11.997 -9.494 1.00 69.44 744 ALA A CA 1
ATOM 5763 C C . ALA A 1 744 ? 70.352 -12.575 -8.069 1.00 69.44 744 ALA A C 1
ATOM 5765 O O . ALA A 1 744 ? 71.322 -12.514 -7.310 1.00 69.44 744 ALA A O 1
ATOM 5766 N N . LEU A 1 745 ? 69.214 -13.178 -7.706 1.00 73.81 745 LEU A N 1
ATOM 5767 C CA . LEU A 1 745 ? 69.022 -13.812 -6.400 1.00 73.81 745 LEU A CA 1
ATOM 5768 C C . LEU A 1 745 ? 69.911 -15.053 -6.231 1.00 73.81 745 LEU A C 1
ATOM 5770 O O . LEU A 1 745 ? 70.462 -15.270 -5.152 1.00 73.81 745 LEU A O 1
ATOM 5774 N N . ALA A 1 746 ? 70.089 -15.838 -7.298 1.00 72.75 746 ALA A N 1
ATOM 5775 C CA . ALA A 1 746 ? 70.986 -16.990 -7.316 1.00 72.75 746 ALA A CA 1
ATOM 5776 C C . ALA A 1 746 ? 72.459 -16.570 -7.169 1.00 72.75 746 ALA A C 1
ATOM 5778 O O . ALA A 1 746 ? 73.204 -17.211 -6.426 1.00 72.75 746 ALA A O 1
ATOM 5779 N N . ALA A 1 747 ? 72.870 -15.468 -7.808 1.00 74.62 747 ALA A N 1
ATOM 5780 C CA . ALA A 1 747 ? 74.206 -14.897 -7.629 1.00 74.62 747 ALA A CA 1
ATOM 5781 C C . ALA A 1 747 ? 74.440 -14.434 -6.178 1.00 74.62 747 ALA A C 1
ATOM 5783 O O . ALA A 1 747 ? 75.442 -14.796 -5.565 1.00 74.62 747 ALA A O 1
ATOM 5784 N N . LEU A 1 748 ? 73.469 -13.730 -5.586 1.00 74.69 748 LEU A N 1
ATOM 5785 C CA . LEU A 1 748 ? 73.513 -13.315 -4.177 1.00 74.69 748 LEU A CA 1
ATOM 5786 C C . LEU A 1 748 ? 73.549 -14.503 -3.202 1.00 74.69 748 LEU A C 1
ATOM 5788 O O . LEU A 1 748 ? 74.236 -14.439 -2.183 1.00 74.69 748 LEU A O 1
ATOM 5792 N N . GLN A 1 749 ? 72.830 -15.592 -3.493 1.00 74.38 749 GLN A N 1
ATOM 5793 C CA . GLN A 1 749 ? 72.894 -16.820 -2.692 1.00 74.38 749 GLN A CA 1
ATOM 5794 C C . GLN A 1 749 ? 74.271 -17.481 -2.765 1.00 74.38 749 GLN A C 1
ATOM 5796 O O . GLN A 1 749 ? 74.790 -17.903 -1.733 1.00 74.38 749 GLN A O 1
ATOM 5801 N N . LEU A 1 750 ? 74.882 -17.521 -3.951 1.00 79.75 750 LEU A N 1
ATOM 5802 C CA . LEU A 1 750 ? 76.239 -18.032 -4.122 1.00 79.75 750 LEU A CA 1
ATOM 5803 C C . LEU A 1 750 ? 77.249 -17.204 -3.312 1.00 79.75 750 LEU A C 1
ATOM 5805 O O . LEU A 1 750 ? 78.093 -17.770 -2.616 1.00 79.75 750 LEU A O 1
ATOM 5809 N N . ASP A 1 751 ? 77.132 -15.876 -3.342 1.00 77.44 751 ASP A N 1
ATOM 5810 C CA . ASP A 1 751 ? 77.977 -14.977 -2.549 1.00 77.44 751 ASP A CA 1
ATOM 5811 C C . ASP A 1 751 ? 77.773 -15.175 -1.040 1.00 77.44 751 ASP A C 1
ATOM 5813 O O . ASP A 1 751 ? 78.742 -15.221 -0.275 1.00 77.44 751 ASP A O 1
ATOM 5817 N N . LEU A 1 752 ? 76.525 -15.369 -0.599 1.00 74.75 752 LEU A N 1
ATOM 5818 C CA . LEU A 1 752 ? 76.199 -15.668 0.796 1.00 74.75 752 LEU A CA 1
ATOM 5819 C C . LEU A 1 752 ? 76.808 -17.002 1.248 1.00 74.75 752 LEU A C 1
ATOM 5821 O O . LEU A 1 752 ? 77.359 -17.090 2.349 1.00 74.75 752 LEU A O 1
ATOM 5825 N N . ASP A 1 753 ? 76.727 -18.040 0.420 1.00 77.25 753 ASP A N 1
ATOM 5826 C CA . ASP A 1 753 ? 77.287 -19.354 0.731 1.00 77.25 753 ASP A CA 1
ATOM 5827 C C . ASP A 1 753 ? 78.822 -19.323 0.732 1.00 77.25 753 ASP A C 1
ATOM 5829 O O . ASP A 1 753 ? 79.452 -19.904 1.623 1.00 77.25 753 ASP A O 1
ATOM 5833 N N . ASN A 1 754 ? 79.442 -18.550 -0.162 1.00 78.38 754 ASN A N 1
ATOM 5834 C CA . ASN A 1 754 ? 80.880 -18.277 -0.125 1.00 78.38 754 ASN A CA 1
ATOM 5835 C C . ASN A 1 754 ? 81.285 -17.563 1.177 1.00 78.38 754 ASN A C 1
ATOM 5837 O O . ASN A 1 754 ? 82.231 -17.991 1.848 1.00 78.38 754 ASN A O 1
ATOM 5841 N N . ALA A 1 755 ? 80.541 -16.534 1.593 1.00 72.44 755 ALA A N 1
ATOM 5842 C CA . ALA A 1 755 ? 80.784 -15.815 2.845 1.00 72.44 755 ALA A CA 1
ATOM 5843 C C . ALA A 1 755 ? 80.592 -16.712 4.083 1.00 72.44 755 ALA A C 1
ATOM 5845 O O . ALA A 1 755 ? 81.389 -16.668 5.025 1.00 72.44 755 ALA A O 1
ATOM 5846 N N . ARG A 1 756 ? 79.578 -17.588 4.079 1.00 75.19 756 ARG A N 1
ATOM 5847 C CA . ARG A 1 756 ? 79.374 -18.602 5.129 1.00 75.19 756 ARG A CA 1
ATOM 5848 C C . ARG A 1 756 ? 80.537 -19.578 5.198 1.00 75.19 756 ARG A C 1
ATOM 5850 O O . ARG A 1 756 ? 81.027 -19.852 6.292 1.00 75.19 756 ARG A O 1
ATOM 5857 N N . THR A 1 757 ? 81.009 -20.048 4.048 1.00 77.25 757 THR A N 1
ATOM 5858 C CA . THR A 1 757 ? 82.153 -20.959 3.964 1.00 77.25 757 THR A CA 1
ATOM 5859 C C . THR A 1 757 ? 83.416 -20.291 4.512 1.00 77.25 757 THR A C 1
ATOM 5861 O O . THR A 1 757 ? 84.129 -20.897 5.312 1.00 77.25 757 THR A O 1
ATOM 5864 N N . GLN A 1 758 ? 83.659 -19.016 4.184 1.00 74.75 758 GLN A N 1
ATOM 5865 C CA . GLN A 1 758 ? 84.756 -18.234 4.767 1.00 74.75 758 GLN A CA 1
ATOM 5866 C C . GLN A 1 758 ? 84.611 -18.057 6.286 1.00 74.75 758 GLN A C 1
ATOM 5868 O O . GLN A 1 758 ? 85.586 -18.231 7.018 1.00 74.75 758 GLN A O 1
ATOM 5873 N N . SER A 1 759 ? 83.400 -17.781 6.780 1.00 70.25 759 SER A N 1
ATOM 5874 C CA . SER A 1 759 ? 83.126 -17.672 8.218 1.00 70.25 759 SER A CA 1
ATOM 5875 C C . SER A 1 759 ? 83.352 -18.998 8.954 1.00 70.25 759 SER A C 1
ATOM 5877 O O . SER A 1 759 ? 83.929 -19.018 10.044 1.00 70.25 759 SER A O 1
ATOM 5879 N N . GLU A 1 760 ? 82.961 -20.133 8.369 1.00 72.31 760 GLU A N 1
ATOM 5880 C CA . GLU A 1 760 ? 83.272 -21.454 8.922 1.00 72.31 760 GLU A CA 1
ATOM 5881 C C . GLU A 1 760 ? 84.775 -21.735 8.935 1.00 72.31 760 GLU A C 1
ATOM 5883 O O . GLU A 1 760 ? 85.285 -22.304 9.904 1.00 72.31 760 GLU A O 1
ATOM 5888 N N . LEU A 1 761 ? 85.498 -21.309 7.899 1.00 73.69 761 LEU A N 1
ATOM 5889 C CA . LEU A 1 761 ? 86.948 -21.454 7.811 1.00 73.69 761 LEU A CA 1
ATOM 5890 C C . LEU A 1 761 ? 87.652 -20.613 8.887 1.00 73.69 761 LEU A C 1
ATOM 5892 O O . LEU A 1 761 ? 88.519 -21.133 9.590 1.00 73.69 761 LEU A O 1
ATOM 5896 N N . GLN A 1 762 ? 87.198 -19.378 9.119 1.00 70.69 762 GLN A N 1
ATOM 5897 C CA . GLN A 1 762 ? 87.647 -18.537 10.236 1.00 70.69 762 GLN A CA 1
ATOM 5898 C C . GLN A 1 762 ? 87.311 -19.157 11.599 1.00 70.69 762 GLN A C 1
ATOM 5900 O O . GLN A 1 762 ? 88.158 -19.184 12.491 1.00 70.69 762 GLN A O 1
ATOM 5905 N N . LYS A 1 763 ? 86.115 -19.736 11.775 1.00 69.88 763 LYS A N 1
ATOM 5906 C CA . LYS A 1 763 ? 85.761 -20.475 13.004 1.00 69.88 763 LYS A CA 1
ATOM 5907 C C . LYS A 1 763 ? 86.652 -21.702 13.215 1.00 69.88 763 LYS A C 1
ATOM 5909 O O . LYS A 1 763 ? 86.986 -22.016 14.358 1.00 69.88 763 LYS A O 1
ATOM 5914 N N . ARG A 1 764 ? 87.052 -22.401 12.146 1.00 68.25 764 ARG A N 1
ATOM 5915 C CA . ARG A 1 764 ? 88.014 -23.516 12.213 1.00 68.25 764 ARG A CA 1
ATOM 5916 C C . ARG A 1 764 ? 89.424 -23.030 12.564 1.00 68.25 764 ARG A C 1
ATOM 5918 O O . ARG A 1 764 ? 90.053 -23.661 13.407 1.00 68.25 764 ARG A O 1
ATOM 5925 N N . GLN A 1 765 ? 89.872 -21.897 12.021 1.00 68.56 765 GLN A N 1
ATOM 5926 C CA . GLN A 1 765 ? 91.149 -21.260 12.384 1.00 68.56 765 GLN A CA 1
ATOM 5927 C C . GLN A 1 765 ? 91.170 -20.781 13.848 1.00 68.56 765 GLN A C 1
ATOM 5929 O O . GLN A 1 765 ? 92.146 -20.995 14.563 1.00 68.56 765 GLN A O 1
ATOM 5934 N N . LEU A 1 766 ? 90.069 -20.215 14.349 1.00 62.75 766 LEU A N 1
ATOM 5935 C CA . LEU A 1 766 ? 89.931 -19.850 15.765 1.00 62.75 766 LEU A CA 1
ATOM 5936 C C . LEU A 1 766 ? 89.931 -21.086 16.683 1.00 62.75 766 LEU A C 1
ATOM 5938 O O . LEU A 1 766 ? 90.518 -21.054 17.764 1.00 62.75 766 LEU A O 1
ATOM 5942 N N . LYS A 1 767 ? 89.343 -22.209 16.242 1.00 61.94 767 LYS A N 1
ATOM 5943 C CA . LYS A 1 767 ? 89.422 -23.491 16.964 1.00 61.94 767 LYS A CA 1
ATOM 5944 C C . LYS A 1 767 ? 90.826 -24.114 16.944 1.00 61.94 767 LYS A C 1
ATOM 5946 O O . LYS A 1 767 ? 91.182 -24.751 17.931 1.00 61.94 767 LYS A O 1
ATOM 5951 N N . SER A 1 768 ? 91.625 -23.933 15.887 1.00 60.62 768 SER A N 1
ATOM 5952 C CA . SER A 1 768 ? 93.021 -24.405 15.857 1.00 60.62 768 SER A CA 1
ATOM 5953 C C . SER A 1 768 ? 93.949 -23.545 16.720 1.00 60.62 768 SER A C 1
ATOM 5955 O O . SER A 1 768 ? 94.785 -24.090 17.432 1.00 60.62 768 SER A O 1
ATOM 5957 N N . LEU A 1 769 ? 93.733 -22.226 16.772 1.00 61.09 769 LEU A N 1
ATOM 5958 C CA . LEU A 1 769 ? 94.464 -21.325 17.679 1.00 61.09 769 LEU A CA 1
ATOM 5959 C C . LEU A 1 769 ? 94.171 -21.618 19.166 1.00 61.09 769 LEU A C 1
ATOM 5961 O O . LEU A 1 769 ? 95.062 -21.524 20.008 1.00 61.09 769 LEU A O 1
ATOM 5965 N N . ALA A 1 770 ? 92.955 -22.073 19.490 1.00 57.19 770 ALA A N 1
ATOM 5966 C CA . ALA A 1 770 ? 92.609 -22.559 20.828 1.00 57.19 770 ALA A CA 1
ATOM 5967 C C . ALA A 1 770 ? 93.255 -23.921 21.182 1.00 57.19 770 ALA A C 1
ATOM 5969 O O . ALA A 1 770 ? 93.386 -24.247 22.364 1.00 57.19 770 ALA A O 1
ATOM 5970 N N . ALA A 1 771 ? 93.676 -24.716 20.189 1.00 57.88 771 ALA A N 1
ATOM 5971 C CA . ALA A 1 771 ? 94.390 -25.979 20.394 1.00 57.88 771 ALA A CA 1
ATOM 5972 C C . ALA A 1 771 ? 95.906 -25.771 20.603 1.00 57.88 771 ALA A C 1
ATOM 5974 O O . ALA A 1 771 ? 96.485 -26.419 21.477 1.00 57.88 771 ALA A O 1
ATOM 5975 N N . ASP A 1 772 ? 96.519 -24.803 19.910 1.00 59.50 772 ASP A N 1
ATOM 5976 C CA . ASP A 1 772 ? 97.940 -24.441 20.071 1.00 59.50 772 ASP A CA 1
ATOM 5977 C C . ASP A 1 772 ? 98.265 -23.881 21.466 1.00 59.50 772 ASP A C 1
ATOM 5979 O O . ASP A 1 772 ? 99.333 -24.153 22.024 1.00 59.50 772 ASP A O 1
ATOM 5983 N N . SER A 1 773 ? 97.323 -23.165 22.090 1.00 58.44 773 SER A N 1
ATOM 5984 C CA . SER A 1 773 ? 97.501 -22.659 23.459 1.00 58.44 773 SER A CA 1
ATOM 5985 C C . SER A 1 773 ? 97.586 -23.782 24.505 1.00 58.44 773 SER A C 1
ATOM 5987 O O . SER A 1 773 ? 98.277 -23.623 25.506 1.00 58.44 773 SER A O 1
ATOM 5989 N N . LYS A 1 774 ? 96.946 -24.936 24.264 1.00 59.16 774 LYS A N 1
ATOM 5990 C CA . LYS A 1 774 ? 97.015 -26.125 25.139 1.00 59.16 774 LYS A CA 1
ATOM 5991 C C . LYS A 1 774 ? 98.258 -26.986 24.894 1.00 59.16 774 LYS A C 1
ATOM 5993 O O . LYS A 1 774 ? 98.634 -27.785 25.752 1.00 59.16 774 LYS A O 1
ATOM 5998 N N . GLN A 1 775 ? 98.886 -26.852 23.727 1.00 60.81 775 GLN A N 1
ATOM 5999 C CA . GLN A 1 775 ? 100.091 -27.594 23.361 1.00 60.81 775 GLN A CA 1
ATOM 6000 C C . GLN A 1 775 ? 101.360 -26.905 23.886 1.00 60.81 775 GLN A C 1
ATOM 6002 O O . GLN A 1 775 ? 102.235 -27.591 24.413 1.00 60.81 775 GLN A O 1
ATOM 6007 N N . LYS A 1 776 ? 101.414 -25.564 23.866 1.00 65.25 776 LYS A N 1
ATOM 6008 C CA . LYS A 1 776 ? 102.506 -24.781 24.482 1.00 65.25 776 LYS A CA 1
ATOM 6009 C C . LYS A 1 776 ? 102.616 -24.981 25.997 1.00 65.25 776 LYS A C 1
ATOM 6011 O O . LYS A 1 776 ? 103.722 -25.070 26.519 1.00 65.25 776 LYS A O 1
ATOM 6016 N N . GLU A 1 777 ? 101.488 -25.137 26.686 1.00 63.53 777 GLU A N 1
ATOM 6017 C CA . GLU A 1 777 ? 101.445 -25.367 28.137 1.00 63.53 777 GLU A CA 1
ATOM 6018 C C . GLU A 1 777 ? 102.105 -26.707 28.531 1.00 63.53 777 GLU A C 1
ATOM 6020 O O . GLU A 1 777 ? 102.914 -26.765 29.455 1.00 63.53 777 GLU A O 1
ATOM 6025 N N . ARG A 1 778 ? 101.871 -27.772 27.746 1.00 66.69 778 ARG A N 1
ATOM 6026 C CA . ARG A 1 778 ? 102.515 -29.089 27.936 1.00 66.69 778 ARG A CA 1
ATOM 6027 C C . ARG A 1 778 ? 103.994 -29.103 27.546 1.00 66.69 778 ARG A C 1
ATOM 6029 O O . ARG A 1 778 ? 104.773 -29.865 28.114 1.00 66.69 778 ARG A O 1
ATOM 6036 N N . GLN A 1 779 ? 104.379 -28.281 26.572 1.00 71.81 779 GLN A N 1
ATOM 6037 C CA . GLN A 1 779 ? 105.758 -28.182 26.096 1.00 71.81 779 GLN A CA 1
ATOM 6038 C C . GLN A 1 779 ? 106.657 -27.492 27.137 1.00 71.81 779 GLN A C 1
ATOM 6040 O O . GLN A 1 779 ? 107.755 -27.971 27.410 1.00 71.81 779 GLN A O 1
ATOM 6045 N N . TRP A 1 780 ? 106.146 -26.455 27.810 1.00 68.06 780 TRP A N 1
ATOM 6046 C CA . TRP A 1 780 ? 106.840 -25.798 28.924 1.00 68.06 780 TRP A CA 1
ATOM 6047 C C . TRP A 1 780 ? 107.020 -26.709 30.148 1.00 68.06 780 TRP A C 1
ATOM 6049 O O . TRP A 1 780 ? 108.059 -26.659 30.809 1.00 68.06 780 TRP A O 1
ATOM 6059 N N . GLU A 1 781 ? 106.059 -27.590 30.441 1.00 68.44 781 GLU A N 1
ATOM 6060 C CA . GLU A 1 781 ? 106.212 -28.585 31.514 1.00 68.44 781 GLU A CA 1
ATOM 6061 C C . GLU A 1 781 ? 107.291 -29.636 31.209 1.00 68.44 781 GLU A C 1
ATOM 6063 O O . GLU A 1 781 ? 108.038 -30.023 32.113 1.00 68.44 781 GLU A O 1
ATOM 6068 N N . GLN A 1 782 ? 107.426 -30.060 29.948 1.00 72.44 782 GLN A N 1
ATOM 6069 C CA . GLN A 1 782 ? 108.472 -31.002 29.533 1.00 72.44 782 GLN A CA 1
ATOM 6070 C C . GLN A 1 782 ? 109.871 -30.369 29.524 1.00 72.44 782 GLN A C 1
ATOM 6072 O O . GLN A 1 782 ? 110.805 -30.976 30.052 1.00 72.44 782 GLN A O 1
ATOM 6077 N N . GLU A 1 783 ? 110.028 -29.145 29.011 1.00 75.75 783 GLU A N 1
ATOM 6078 C CA . GLU A 1 783 ? 111.319 -28.433 29.023 1.00 75.75 783 GLU A CA 1
ATOM 6079 C C . GLU A 1 783 ? 111.826 -28.188 30.449 1.00 75.75 783 GLU A C 1
ATOM 6081 O O . GLU A 1 783 ? 113.012 -28.373 30.742 1.00 75.75 783 GLU A O 1
ATOM 6086 N N . ARG A 1 784 ? 110.919 -27.861 31.375 1.00 74.94 784 ARG A N 1
ATOM 6087 C CA . ARG A 1 784 ? 111.259 -27.674 32.787 1.00 74.94 784 ARG A CA 1
ATOM 6088 C C . ARG A 1 784 ? 111.803 -28.955 33.433 1.00 74.94 784 ARG A C 1
ATOM 6090 O O . ARG A 1 784 ? 112.765 -28.878 34.195 1.00 74.94 784 ARG A O 1
ATOM 6097 N N . GLN A 1 785 ? 111.242 -30.127 33.119 1.00 72.88 785 GLN A N 1
ATOM 6098 C CA . GLN A 1 785 ? 111.766 -31.411 33.612 1.00 72.88 785 GLN A CA 1
ATOM 6099 C C . GLN A 1 785 ? 113.118 -31.777 32.979 1.00 72.88 785 GLN A C 1
ATOM 6101 O O . GLN A 1 785 ? 113.992 -32.321 33.657 1.00 72.88 785 GLN A O 1
ATOM 6106 N N . GLN A 1 786 ? 113.320 -31.448 31.702 1.00 75.69 786 GLN A N 1
ATOM 6107 C CA . GLN A 1 786 ? 114.551 -31.762 30.972 1.00 75.69 786 GLN A CA 1
ATOM 6108 C C . GLN A 1 786 ? 115.747 -30.924 31.453 1.00 75.69 786 GLN A C 1
ATOM 6110 O O . GLN A 1 786 ? 116.831 -31.470 31.674 1.00 75.69 786 GLN A O 1
ATOM 6115 N N . LEU A 1 787 ? 115.536 -29.627 31.707 1.00 78.12 787 LEU A N 1
ATOM 6116 C CA . LEU A 1 787 ? 116.550 -28.735 32.287 1.00 78.12 787 LEU A CA 1
ATOM 6117 C C . LEU A 1 787 ? 116.988 -29.191 33.686 1.00 78.12 787 LEU A C 1
ATOM 6119 O O . LEU A 1 787 ? 118.165 -29.100 34.036 1.00 78.12 787 LEU A O 1
ATOM 6123 N N . GLN A 1 788 ? 116.064 -29.743 34.473 1.00 72.62 788 GLN A N 1
ATOM 6124 C CA . GLN A 1 788 ? 116.355 -30.225 35.821 1.00 72.62 788 GLN A CA 1
ATOM 6125 C C . GLN A 1 788 ? 117.235 -31.491 35.808 1.00 72.62 788 GLN A C 1
ATOM 6127 O O . GLN A 1 788 ? 118.156 -31.608 36.615 1.00 72.62 788 GLN A O 1
ATOM 6132 N N . ALA A 1 789 ? 117.028 -32.390 34.840 1.00 72.56 789 ALA A N 1
ATOM 6133 C CA . ALA A 1 789 ? 117.848 -33.592 34.662 1.00 72.56 789 ALA A CA 1
ATOM 6134 C C . ALA A 1 789 ? 119.256 -33.291 34.106 1.00 72.56 789 ALA A C 1
ATOM 6136 O O . ALA A 1 789 ? 120.241 -33.896 34.537 1.00 72.56 789 ALA A O 1
ATOM 6137 N N . GLN A 1 790 ? 119.379 -32.332 33.181 1.00 76.12 790 GLN A N 1
ATOM 6138 C CA . GLN A 1 790 ? 120.677 -31.934 32.620 1.00 76.12 790 GLN A CA 1
ATOM 6139 C C . GLN A 1 790 ? 121.582 -31.260 33.660 1.00 76.12 790 GLN A C 1
ATOM 6141 O O . GLN A 1 790 ? 122.790 -31.512 33.678 1.00 76.12 790 GLN A O 1
ATOM 6146 N N . LEU A 1 791 ? 121.006 -30.468 34.572 1.00 73.38 791 LEU A N 1
ATOM 6147 C CA . LEU A 1 791 ? 121.750 -29.835 35.662 1.00 73.38 791 LEU A CA 1
ATOM 6148 C C . LEU A 1 791 ? 122.392 -30.877 36.599 1.00 73.38 791 LEU A C 1
ATOM 6150 O O . LEU A 1 791 ? 123.559 -30.740 36.971 1.00 73.38 791 LEU A O 1
ATOM 6154 N N . GLU A 1 792 ? 121.674 -31.953 36.937 1.00 71.19 792 GLU A N 1
ATOM 6155 C CA . GLU A 1 792 ? 122.212 -33.027 37.785 1.00 71.19 792 GLU A CA 1
ATOM 6156 C C . GLU A 1 792 ? 123.327 -33.828 37.098 1.00 71.19 792 GLU A C 1
ATOM 6158 O O . GLU A 1 792 ? 124.289 -34.250 37.750 1.00 71.19 792 GLU A O 1
ATOM 6163 N N . GLN A 1 793 ? 123.226 -34.037 35.783 1.00 71.31 793 GLN A N 1
ATOM 6164 C CA . GLN A 1 793 ? 124.227 -34.780 35.019 1.00 71.31 793 GLN A CA 1
ATOM 6165 C C . GLN A 1 793 ? 125.523 -33.973 34.845 1.00 71.31 793 GLN A C 1
ATOM 6167 O O . GLN A 1 793 ? 126.609 -34.506 35.086 1.00 71.31 793 GLN A O 1
ATOM 6172 N N . ALA A 1 794 ? 125.419 -32.673 34.548 1.00 70.06 794 ALA A N 1
ATOM 6173 C CA . ALA A 1 794 ? 126.572 -31.778 34.433 1.00 70.06 794 ALA A CA 1
ATOM 6174 C C . ALA A 1 794 ? 127.345 -31.644 35.761 1.00 70.06 794 ALA A C 1
ATOM 6176 O O . ALA A 1 794 ? 128.575 -31.676 35.780 1.00 70.06 794 ALA A O 1
ATOM 6177 N N . GLN A 1 795 ? 126.645 -31.588 36.900 1.00 67.75 795 GLN A N 1
ATOM 6178 C CA . GLN A 1 795 ? 127.288 -31.530 38.220 1.00 67.75 795 GLN A CA 1
ATOM 6179 C C . GLN A 1 795 ? 128.045 -32.820 38.588 1.00 67.75 795 GLN A C 1
ATOM 6181 O O . GLN A 1 795 ? 129.024 -32.774 39.343 1.00 67.75 795 GLN A O 1
ATOM 6186 N N . ARG A 1 796 ? 127.619 -33.980 38.070 1.00 62.16 796 ARG A N 1
ATOM 6187 C CA . ARG A 1 796 ? 128.286 -35.274 38.307 1.00 62.16 796 ARG A CA 1
ATOM 6188 C C . ARG A 1 796 ? 129.539 -35.458 37.450 1.00 62.16 796 ARG A C 1
ATOM 6190 O O . ARG A 1 796 ? 130.506 -36.039 37.943 1.00 62.16 796 ARG A O 1
ATOM 6197 N N . GLU A 1 797 ? 129.539 -34.948 36.222 1.00 62.59 797 GLU A N 1
ATOM 6198 C CA . GLU A 1 797 ? 130.714 -34.929 35.337 1.00 62.59 797 GLU A CA 1
ATOM 6199 C C . GLU A 1 797 ? 131.789 -33.963 35.873 1.00 62.59 797 GLU A C 1
ATOM 6201 O O . GLU A 1 797 ? 132.941 -34.366 36.058 1.00 62.59 797 GLU A O 1
ATOM 6206 N N . LEU A 1 798 ? 131.395 -32.750 36.293 1.00 63.09 798 LEU A N 1
ATOM 6207 C CA . LEU A 1 798 ? 132.312 -31.731 36.830 1.00 63.09 798 LEU A CA 1
ATOM 6208 C C . LEU A 1 798 ? 133.087 -32.219 38.073 1.00 63.09 798 LEU A C 1
ATOM 6210 O O . LEU A 1 798 ? 134.277 -31.945 38.229 1.00 63.09 798 LEU A O 1
ATOM 6214 N N . LYS A 1 799 ? 132.449 -33.020 38.940 1.00 56.34 799 LYS A N 1
ATOM 6215 C CA . LYS A 1 799 ? 133.106 -33.628 40.115 1.00 56.34 799 LYS A CA 1
ATOM 6216 C C . LYS A 1 799 ? 134.054 -34.787 39.777 1.00 56.34 799 LYS A C 1
ATOM 6218 O O . LYS A 1 799 ? 134.903 -35.121 40.607 1.00 56.34 799 LYS A O 1
ATOM 6223 N N . LYS A 1 800 ? 133.927 -35.419 38.604 1.00 56.09 800 LYS A N 1
ATOM 6224 C CA . LYS A 1 800 ? 134.844 -36.481 38.148 1.00 56.09 800 LYS A CA 1
ATOM 6225 C C . LYS A 1 800 ? 136.091 -35.907 37.475 1.00 56.09 800 LYS A C 1
ATOM 6227 O O . LYS A 1 800 ? 137.179 -36.435 37.706 1.00 56.09 800 LYS A O 1
ATOM 6232 N N . GLU A 1 801 ? 135.971 -34.812 36.728 1.00 57.97 801 GLU A N 1
ATOM 6233 C CA . GLU A 1 801 ? 137.125 -34.151 36.096 1.00 57.97 801 GLU A CA 1
ATOM 6234 C C . GLU A 1 801 ? 138.001 -33.391 37.111 1.00 57.97 801 GLU A C 1
ATOM 6236 O O . GLU A 1 801 ? 139.230 -33.452 37.034 1.00 57.97 801 GLU A O 1
ATOM 6241 N N . GLN A 1 802 ? 137.407 -32.838 38.176 1.00 52.28 802 GLN A N 1
ATOM 6242 C CA . GLN A 1 802 ? 138.124 -32.187 39.287 1.00 52.28 802 GLN A CA 1
ATOM 6243 C C . GLN A 1 802 ? 139.016 -33.114 40.141 1.00 52.28 802 GLN A C 1
ATOM 6245 O O . GLN A 1 802 ? 139.703 -32.614 41.022 1.00 52.28 802 GLN A O 1
ATOM 6250 N N . LYS A 1 803 ? 139.054 -34.438 39.905 1.00 48.75 803 LYS A N 1
ATOM 6251 C CA . LYS A 1 803 ? 139.954 -35.392 40.603 1.00 48.75 803 LYS A CA 1
ATOM 6252 C C . LYS A 1 803 ? 141.134 -35.907 39.767 1.00 48.75 803 LYS A C 1
ATOM 6254 O O . LYS A 1 803 ? 142.057 -36.478 40.337 1.00 48.75 803 LYS A O 1
ATOM 6259 N N . LYS A 1 804 ? 141.149 -35.668 38.449 1.00 55.34 804 LYS A N 1
ATOM 6260 C CA . LYS A 1 804 ? 142.367 -35.775 37.609 1.00 55.34 804 LYS A CA 1
ATOM 6261 C C . LYS A 1 804 ? 143.171 -34.461 37.561 1.00 55.34 804 LYS A C 1
ATOM 6263 O O . LYS A 1 804 ? 144.252 -34.427 36.987 1.00 55.34 804 LYS A O 1
ATOM 6268 N N . SER A 1 805 ? 142.612 -33.429 38.202 1.00 44.28 805 SER A N 1
ATOM 6269 C CA . SER A 1 805 ? 143.200 -32.431 39.112 1.00 44.28 805 SER A CA 1
ATOM 6270 C C . SER A 1 805 ? 144.721 -32.360 39.260 1.00 44.28 805 SER A C 1
ATOM 6272 O O . SER A 1 805 ? 145.390 -33.358 39.523 1.00 44.28 805 SER A O 1
ATOM 6274 N N . SER A 1 806 ? 145.186 -31.114 39.358 1.00 40.12 806 SER A N 1
ATOM 6275 C CA . SER A 1 806 ? 146.331 -30.715 40.186 1.00 40.12 806 SER A CA 1
ATOM 6276 C C . SER A 1 806 ? 147.731 -31.056 39.660 1.00 40.12 806 SER A C 1
ATOM 6278 O O . SER A 1 806 ? 148.686 -30.989 40.430 1.00 40.12 806 SER A O 1
ATOM 6280 N N . TRP A 1 807 ? 147.899 -31.374 38.369 1.00 35.88 807 TRP A N 1
ATOM 6281 C CA . TRP A 1 807 ? 149.239 -31.629 37.802 1.00 35.88 807 TRP A CA 1
ATOM 6282 C C . TRP A 1 807 ? 149.575 -30.878 36.500 1.00 35.88 807 TRP A C 1
ATOM 6284 O O . TRP A 1 807 ? 150.612 -31.129 35.896 1.00 35.88 807 TRP A O 1
ATOM 6294 N N . LEU A 1 808 ? 148.730 -29.937 36.058 1.00 35.34 808 LEU A N 1
ATOM 6295 C CA . LEU A 1 808 ? 148.965 -29.114 34.853 1.00 35.34 808 LEU A CA 1
ATOM 6296 C C . LEU A 1 808 ? 148.736 -27.608 35.094 1.00 35.34 808 LEU A C 1
ATOM 6298 O O . LEU A 1 808 ? 148.484 -26.848 34.162 1.00 35.34 808 LEU A O 1
ATOM 6302 N N . GLU A 1 809 ? 148.867 -27.175 36.349 1.00 41.16 809 GLU A N 1
ATOM 6303 C CA . GLU A 1 809 ? 148.631 -25.797 36.812 1.00 41.16 809 GLU A CA 1
ATOM 6304 C C . GLU A 1 809 ? 149.886 -24.897 36.744 1.00 41.16 809 GLU A C 1
ATOM 6306 O O . GLU A 1 809 ? 149.836 -23.737 37.133 1.00 41.16 809 GLU A O 1
ATOM 6311 N N . GLU A 1 810 ? 151.002 -25.380 36.177 1.00 41.16 810 GLU A N 1
ATOM 6312 C CA . GLU A 1 810 ? 152.280 -24.641 36.150 1.00 41.16 810 GLU A CA 1
ATOM 6313 C C . GLU A 1 810 ? 152.841 -24.296 34.755 1.00 41.16 810 GLU A C 1
ATOM 6315 O O . GLU A 1 810 ? 153.948 -23.771 34.675 1.00 41.16 810 GLU A O 1
ATOM 6320 N N . LEU A 1 811 ? 152.118 -24.516 33.640 1.00 36.12 811 LEU A N 1
ATOM 6321 C CA . LEU A 1 811 ? 152.749 -24.397 32.307 1.00 36.12 811 LEU A CA 1
ATOM 6322 C C . LEU A 1 811 ? 152.187 -23.416 31.268 1.00 36.12 811 LEU A C 1
ATOM 6324 O O . LEU A 1 811 ? 152.873 -23.258 30.263 1.00 36.12 811 LEU A O 1
ATOM 6328 N N . ARG A 1 812 ? 151.055 -22.702 31.424 1.00 33.88 812 ARG A N 1
ATOM 6329 C CA . ARG A 1 812 ? 150.617 -21.724 30.380 1.00 33.88 812 ARG A CA 1
ATOM 6330 C C . ARG A 1 812 ? 149.897 -20.471 30.883 1.00 33.88 812 ARG A C 1
ATOM 6332 O O . ARG A 1 812 ? 148.821 -20.107 30.421 1.00 33.88 812 ARG A O 1
ATOM 6339 N N . LEU A 1 813 ? 150.584 -19.744 31.754 1.00 38.28 813 LEU A N 1
ATOM 6340 C CA . LEU A 1 813 ? 150.389 -18.312 31.994 1.00 38.28 813 LEU A CA 1
ATOM 6341 C C . LEU A 1 813 ? 151.044 -17.515 30.838 1.00 38.28 813 LEU A C 1
ATOM 6343 O O . LEU A 1 813 ? 152.113 -16.945 31.009 1.00 38.28 813 LEU A O 1
ATOM 6347 N N . TYR A 1 814 ? 150.457 -17.542 29.630 1.00 31.77 814 TYR A N 1
ATOM 6348 C CA . TYR A 1 814 ? 150.878 -16.678 28.506 1.00 31.77 814 TYR A CA 1
ATOM 6349 C C . TYR A 1 814 ? 149.817 -16.580 27.394 1.00 31.77 814 TYR A C 1
ATOM 6351 O O . TYR A 1 814 ? 149.955 -17.181 26.334 1.00 31.77 814 TYR A O 1
ATOM 6359 N N . THR A 1 815 ? 148.717 -15.874 27.667 1.00 30.36 815 THR A N 1
ATOM 6360 C CA . THR A 1 815 ? 148.054 -14.889 26.773 1.00 30.36 815 THR A CA 1
ATOM 6361 C C . THR A 1 815 ? 146.765 -14.424 27.448 1.00 30.36 815 THR A C 1
ATOM 6363 O O . THR A 1 815 ? 145.655 -14.872 27.186 1.00 30.36 815 THR A O 1
ATOM 6366 N N . LYS A 1 816 ? 146.976 -13.537 28.418 1.00 34.28 816 LYS A N 1
ATOM 6367 C CA . LYS A 1 816 ? 145.976 -12.712 29.081 1.00 34.28 816 LYS A CA 1
ATOM 6368 C C . LYS A 1 816 ? 146.267 -11.290 28.619 1.00 34.28 816 LYS A C 1
ATOM 6370 O O . LYS A 1 816 ? 147.046 -10.616 29.276 1.00 34.28 816 LYS A O 1
ATOM 6375 N N . GLN A 1 817 ? 145.751 -10.899 27.462 1.00 33.56 817 GLN A N 1
ATOM 6376 C CA . GLN A 1 817 ? 145.713 -9.526 26.940 1.00 33.56 817 GLN A CA 1
ATOM 6377 C C . GLN A 1 817 ? 145.056 -9.589 25.558 1.00 33.56 817 GLN A C 1
ATOM 6379 O O . GLN A 1 817 ? 145.360 -10.519 24.825 1.00 33.56 817 GLN A O 1
ATOM 6384 N N . GLU A 1 818 ? 144.178 -8.625 25.251 1.00 36.25 818 GLU A N 1
ATOM 6385 C CA . GLU A 1 818 ? 143.399 -8.471 24.003 1.00 36.25 818 GLU A CA 1
ATOM 6386 C C . GLU A 1 818 ? 142.228 -9.470 23.842 1.00 36.25 818 GLU A C 1
ATOM 6388 O O . GLU A 1 818 ? 142.425 -10.614 23.478 1.00 36.25 818 GLU A O 1
ATOM 6393 N N . HIS A 1 819 ? 140.945 -9.178 24.067 1.00 34.53 819 HIS A N 1
ATOM 6394 C CA . HIS A 1 819 ? 140.207 -7.919 24.021 1.00 34.53 819 HIS A CA 1
ATOM 6395 C C . HIS A 1 819 ? 139.011 -7.996 24.992 1.00 34.53 819 HIS A C 1
ATOM 6397 O O . HIS A 1 819 ? 137.864 -8.224 24.619 1.00 34.53 819 HIS A O 1
ATOM 6403 N N . VAL A 1 820 ? 139.310 -7.734 26.266 1.00 43.53 820 VAL A N 1
ATOM 6404 C CA . VAL A 1 820 ? 138.367 -7.177 27.260 1.00 43.53 820 VAL A CA 1
ATOM 6405 C C . VAL A 1 820 ? 138.217 -5.648 27.048 1.00 43.53 820 VAL A C 1
ATOM 6407 O O . VAL A 1 820 ? 137.625 -4.946 27.853 1.00 43.53 820 VAL A O 1
ATOM 6410 N N . GLU A 1 821 ? 138.688 -5.127 25.909 1.00 44.09 821 GLU A N 1
ATOM 6411 C CA . GLU A 1 821 ? 138.684 -3.704 25.537 1.00 44.09 821 GLU A CA 1
ATOM 6412 C C . GLU A 1 821 ? 137.649 -3.311 24.467 1.00 44.09 821 GLU A C 1
ATOM 6414 O O . GLU A 1 821 ? 137.632 -2.167 24.032 1.00 44.09 821 GLU A O 1
ATOM 6419 N N . GLN A 1 822 ? 136.734 -4.196 24.059 1.00 37.09 822 GLN A N 1
ATOM 6420 C CA . GLN A 1 822 ? 135.617 -3.805 23.171 1.00 37.09 822 GLN A CA 1
ATOM 6421 C C . GLN A 1 822 ? 134.230 -4.012 23.791 1.00 37.09 822 GLN A C 1
ATOM 6423 O O . GLN A 1 822 ? 133.218 -4.028 23.100 1.00 37.09 822 GLN A O 1
ATOM 6428 N N . LEU A 1 823 ? 134.195 -4.067 25.126 1.00 39.66 823 LEU A N 1
ATOM 6429 C CA . LEU A 1 823 ? 133.014 -3.834 25.965 1.00 39.66 823 LEU A CA 1
ATOM 6430 C C . LEU A 1 823 ? 133.071 -2.460 26.665 1.00 39.66 823 LEU A C 1
ATOM 6432 O O . LEU A 1 823 ? 132.519 -2.295 27.746 1.00 39.66 823 LEU A O 1
ATOM 6436 N N . GLN A 1 824 ? 133.746 -1.461 26.081 1.00 45.09 824 GLN A N 1
ATOM 6437 C CA . GLN A 1 824 ? 133.822 -0.116 26.677 1.00 45.09 824 GLN A CA 1
ATOM 6438 C C . GLN A 1 824 ? 133.639 1.057 25.707 1.00 45.09 824 GLN A C 1
ATOM 6440 O O . GLN A 1 824 ? 134.013 2.179 26.041 1.00 45.09 824 GLN A O 1
ATOM 6445 N N . GLN A 1 825 ? 133.038 0.862 24.525 1.00 42.41 825 GLN A N 1
ATOM 6446 C CA . GLN A 1 825 ? 132.887 2.006 23.618 1.00 42.41 825 GLN A CA 1
ATOM 6447 C C . GLN A 1 825 ? 131.689 2.018 22.672 1.00 42.41 825 GLN A C 1
ATOM 6449 O O . GLN A 1 825 ? 131.784 2.574 21.586 1.00 42.41 825 GLN A O 1
ATOM 6454 N N . THR A 1 826 ? 130.541 1.469 23.067 1.00 39.06 826 THR A N 1
ATOM 6455 C CA . THR A 1 826 ? 129.249 1.933 22.502 1.00 39.06 826 THR A CA 1
ATOM 6456 C C . THR A 1 826 ? 128.058 1.616 23.406 1.00 39.06 826 THR A C 1
ATOM 6458 O O . THR A 1 826 ? 126.917 1.533 22.977 1.00 39.06 826 THR A O 1
ATOM 6461 N N . GLU A 1 827 ? 128.319 1.546 24.712 1.00 46.25 827 GLU A N 1
ATOM 6462 C CA . GLU A 1 827 ? 127.325 1.723 25.778 1.00 46.25 827 GLU A CA 1
ATOM 6463 C C . GLU A 1 827 ? 127.167 3.232 26.090 1.00 46.25 827 GLU A C 1
ATOM 6465 O O . GLU A 1 827 ? 127.056 3.657 27.236 1.00 46.25 827 GLU A O 1
ATOM 6470 N N . LEU A 1 828 ? 127.246 4.064 25.040 1.00 46.88 828 LEU A N 1
ATOM 6471 C CA . LEU A 1 828 ? 127.248 5.531 25.105 1.00 46.88 828 LEU A CA 1
ATOM 6472 C C . LEU A 1 828 ? 126.543 6.195 23.905 1.00 46.88 828 LEU A C 1
ATOM 6474 O O . LEU A 1 828 ? 126.778 7.359 23.623 1.00 46.88 828 LEU A O 1
ATOM 6478 N N . GLU A 1 829 ? 125.626 5.481 23.249 1.00 40.88 829 GLU A N 1
ATOM 6479 C CA . GLU A 1 829 ? 124.551 6.083 22.432 1.00 40.88 829 GLU A CA 1
ATOM 6480 C C . GLU A 1 829 ? 123.164 5.611 22.919 1.00 40.88 829 GLU A C 1
ATOM 6482 O O . GLU A 1 829 ? 122.185 5.574 22.183 1.00 40.88 829 GLU A O 1
ATOM 6487 N N . TYR A 1 830 ? 123.075 5.279 24.215 1.00 44.16 830 TYR A N 1
ATOM 6488 C CA . TYR A 1 830 ? 121.823 5.034 24.946 1.00 44.16 830 TYR A CA 1
ATOM 6489 C C . TYR A 1 830 ? 121.333 6.281 25.715 1.00 44.16 830 TYR A C 1
ATOM 6491 O O . TYR A 1 830 ? 120.499 6.170 26.607 1.00 44.16 830 TYR A O 1
ATOM 6499 N N . VAL A 1 831 ? 121.840 7.485 25.412 1.00 51.19 831 VAL A N 1
ATOM 6500 C CA . VAL A 1 831 ? 121.446 8.709 26.148 1.00 51.19 831 VAL A CA 1
ATOM 6501 C C . VAL A 1 831 ? 120.905 9.842 25.260 1.00 51.19 831 VAL A C 1
ATOM 6503 O O . VAL A 1 831 ? 120.295 10.760 25.793 1.00 51.19 831 VAL A O 1
ATOM 6506 N N . GLU A 1 832 ? 120.964 9.762 23.925 1.00 45.44 832 GLU A N 1
ATOM 6507 C CA . GLU A 1 832 ? 120.480 10.860 23.053 1.00 45.44 832 GLU A CA 1
ATOM 6508 C C . GLU A 1 832 ? 119.269 10.552 22.152 1.00 45.44 832 GLU A C 1
ATOM 6510 O O . GLU A 1 832 ? 118.824 11.428 21.419 1.00 45.44 832 GLU A O 1
ATOM 6515 N N . LEU A 1 833 ? 118.646 9.372 22.259 1.00 41.28 833 LEU A N 1
ATOM 6516 C CA . LEU A 1 833 ? 117.367 9.067 21.580 1.00 41.28 833 LEU A CA 1
ATOM 6517 C C . LEU A 1 833 ? 116.202 8.798 22.548 1.00 41.28 833 LEU A C 1
ATOM 6519 O O . LEU A 1 833 ? 115.163 8.266 22.167 1.00 41.28 833 LEU A O 1
ATOM 6523 N N . LEU A 1 834 ? 116.352 9.247 23.797 1.00 44.62 834 LEU A N 1
ATOM 6524 C CA . LEU A 1 834 ? 115.262 9.458 24.759 1.00 44.62 834 LEU A CA 1
ATOM 6525 C C . LEU A 1 834 ? 114.690 10.892 24.680 1.00 44.62 834 LEU A C 1
ATOM 6527 O O . LEU A 1 834 ? 114.110 11.388 25.638 1.00 44.62 834 LEU A O 1
ATOM 6531 N N . SER A 1 835 ? 114.828 11.550 23.524 1.00 46.19 835 SER A N 1
ATOM 6532 C CA . SER A 1 835 ? 114.210 12.847 23.196 1.00 46.19 835 SER A CA 1
ATOM 6533 C C . SER A 1 835 ? 113.213 12.770 22.024 1.00 46.19 835 SER A C 1
ATOM 6535 O O . SER A 1 835 ? 112.828 13.795 21.473 1.00 46.19 835 SER A O 1
ATOM 6537 N N . LEU A 1 836 ? 112.773 11.563 21.636 1.00 43.84 836 LEU A N 1
ATOM 6538 C CA . LEU A 1 836 ? 111.936 11.327 20.444 1.00 43.84 836 LEU A CA 1
ATOM 6539 C C . LEU A 1 836 ? 110.760 10.355 20.684 1.00 43.84 836 LEU A C 1
ATOM 6541 O O . LEU A 1 836 ? 110.272 9.720 19.752 1.00 43.84 836 LEU A O 1
ATOM 6545 N N . VAL A 1 837 ? 110.295 10.237 21.937 1.00 48.91 837 VAL A N 1
ATOM 6546 C CA . VAL A 1 837 ? 109.112 9.433 22.332 1.00 48.91 837 VAL A CA 1
ATOM 6547 C C . VAL A 1 837 ? 108.033 10.268 23.051 1.00 48.91 837 VAL A C 1
ATOM 6549 O O . VAL A 1 837 ? 107.095 9.706 23.601 1.00 48.91 837 VAL A O 1
ATOM 6552 N N . GLU A 1 838 ? 108.069 11.603 22.992 1.00 49.34 838 GLU A N 1
ATOM 6553 C CA . GLU A 1 838 ? 106.977 12.422 23.567 1.00 49.34 838 GLU A CA 1
ATOM 6554 C C . GLU A 1 838 ? 106.111 13.221 22.580 1.00 49.34 838 GLU A C 1
ATOM 6556 O O . GLU A 1 838 ? 105.069 13.700 23.004 1.00 49.34 838 GLU A O 1
ATOM 6561 N N . ASP A 1 839 ? 106.388 13.242 21.269 1.00 45.09 839 ASP A N 1
ATOM 6562 C CA . ASP A 1 839 ? 105.636 14.110 20.332 1.00 45.09 839 ASP A CA 1
ATOM 6563 C C . ASP A 1 839 ? 105.100 13.405 19.062 1.00 45.09 839 ASP A C 1
ATOM 6565 O O . ASP A 1 839 ? 105.086 13.974 17.975 1.00 45.09 839 ASP A O 1
ATOM 6569 N N . CYS A 1 840 ? 104.636 12.152 19.151 1.00 41.50 840 CYS A N 1
ATOM 6570 C CA . CYS A 1 840 ? 103.977 11.456 18.020 1.00 41.50 840 CYS A CA 1
ATOM 6571 C C . CYS A 1 840 ? 102.617 10.835 18.385 1.00 41.50 840 CYS A C 1
ATOM 6573 O O . CYS A 1 840 ? 102.206 9.810 17.840 1.00 41.50 840 CYS A O 1
ATOM 6575 N N . ALA A 1 841 ? 101.899 11.496 19.296 1.00 51.66 841 ALA A N 1
ATOM 6576 C CA . ALA A 1 841 ? 100.485 11.269 19.589 1.00 51.66 841 ALA A CA 1
ATOM 6577 C C . ALA A 1 841 ? 99.638 12.522 19.272 1.00 51.66 841 ALA A C 1
ATOM 6579 O O . ALA A 1 841 ? 98.790 12.912 20.072 1.00 51.66 841 ALA A O 1
ATOM 6580 N N . SER A 1 842 ? 99.876 13.171 18.123 1.00 52.12 842 SER A N 1
ATOM 6581 C CA . SER A 1 842 ? 99.150 14.397 17.738 1.00 52.12 842 SER A CA 1
ATOM 6582 C C . SER A 1 842 ? 98.718 14.535 16.267 1.00 52.12 842 SER A C 1
ATOM 6584 O O . SER A 1 842 ? 98.128 15.561 15.952 1.00 52.12 842 SER A O 1
ATOM 6586 N N . ASP A 1 843 ? 98.896 13.537 15.386 1.00 53.66 843 ASP A N 1
ATOM 6587 C CA . ASP A 1 843 ? 98.560 13.708 13.948 1.00 53.66 843 ASP A CA 1
ATOM 6588 C C . ASP A 1 843 ? 97.361 12.885 13.431 1.00 53.66 843 ASP A C 1
ATOM 6590 O O . ASP A 1 843 ? 96.844 13.162 12.355 1.00 53.66 843 ASP A O 1
ATOM 6594 N N . THR A 1 844 ? 96.800 11.951 14.206 1.00 52.84 844 THR A N 1
ATOM 6595 C CA . THR A 1 844 ? 95.611 11.154 13.797 1.00 52.84 844 THR A CA 1
ATOM 6596 C C . THR A 1 844 ? 94.276 11.680 14.338 1.00 52.84 844 THR A C 1
ATOM 6598 O O . THR A 1 844 ? 93.236 11.040 14.192 1.00 52.84 844 THR A O 1
ATOM 6601 N N . GLN A 1 845 ? 94.287 12.879 14.930 1.00 51.66 845 GLN A N 1
ATOM 6602 C CA . GLN A 1 845 ? 93.086 13.605 15.364 1.00 51.66 845 GLN A CA 1
ATOM 6603 C C . GLN A 1 845 ? 92.814 14.861 14.504 1.00 51.66 845 GLN A C 1
ATOM 6605 O O . GLN A 1 845 ? 91.757 15.479 14.636 1.00 51.66 845 GLN A O 1
ATOM 6610 N N . ALA A 1 846 ? 93.731 15.205 13.587 1.00 54.94 846 ALA A N 1
ATOM 6611 C CA . ALA A 1 846 ? 93.609 16.318 12.641 1.00 54.94 846 ALA A CA 1
ATOM 6612 C C . ALA A 1 846 ? 92.942 15.905 11.309 1.00 54.94 846 ALA A C 1
ATOM 6614 O O . ALA A 1 846 ? 92.059 16.619 10.837 1.00 54.94 846 ALA A O 1
ATOM 6615 N N . GLU A 1 847 ? 93.243 14.719 10.764 1.00 55.34 847 GLU A N 1
ATOM 6616 C CA . GLU A 1 847 ? 92.636 14.236 9.504 1.00 55.34 847 GLU A CA 1
ATOM 6617 C C . GLU A 1 847 ? 91.127 13.941 9.636 1.00 55.34 847 GLU A C 1
ATOM 6619 O O . GLU A 1 847 ? 90.351 14.181 8.714 1.00 55.34 847 GLU A O 1
ATOM 6624 N N . ALA A 1 848 ? 90.669 13.510 10.817 1.00 55.59 848 ALA A N 1
ATOM 6625 C CA . ALA A 1 848 ? 89.250 13.247 11.071 1.00 55.59 848 ALA A CA 1
ATOM 6626 C C . ALA A 1 848 ? 88.392 14.528 11.190 1.00 55.59 848 ALA A C 1
ATOM 6628 O O . ALA A 1 848 ? 87.189 14.477 10.946 1.00 55.59 848 ALA A O 1
ATOM 6629 N N . ASN A 1 849 ? 88.987 15.677 11.539 1.00 56.41 849 ASN A N 1
ATOM 6630 C CA . ASN A 1 849 ? 88.267 16.952 11.658 1.00 56.41 849 ASN A CA 1
ATOM 6631 C C . ASN A 1 849 ? 88.220 17.743 10.334 1.00 56.41 849 ASN A C 1
ATOM 6633 O O . ASN A 1 849 ? 87.268 18.493 10.118 1.00 56.41 849 ASN A O 1
ATOM 6637 N N . GLU A 1 850 ? 89.179 17.558 9.417 1.00 62.16 850 GLU A N 1
ATOM 6638 C CA . GLU A 1 850 ? 89.136 18.174 8.077 1.00 62.16 850 GLU A CA 1
ATOM 6639 C C . GLU A 1 850 ? 88.088 17.530 7.152 1.00 62.16 850 GLU A C 1
ATOM 6641 O O . GLU A 1 850 ? 87.394 18.243 6.422 1.00 62.16 850 GLU A O 1
ATOM 6646 N N . GLU A 1 851 ? 87.903 16.207 7.220 1.00 60.38 851 GLU A N 1
ATOM 6647 C CA . GLU A 1 851 ? 86.907 15.483 6.410 1.00 60.38 851 GLU A CA 1
ATOM 6648 C C . GLU A 1 851 ? 85.464 15.875 6.802 1.00 60.38 851 GLU A C 1
ATOM 6650 O O . GLU A 1 851 ? 84.599 16.072 5.945 1.00 60.38 851 GLU A O 1
ATOM 6655 N N . ILE A 1 852 ? 85.216 16.084 8.103 1.00 61.78 852 ILE A N 1
ATOM 6656 C CA . ILE A 1 852 ? 83.919 16.533 8.638 1.00 61.78 852 ILE A CA 1
ATOM 6657 C C . ILE A 1 852 ? 83.622 17.980 8.209 1.00 61.78 852 ILE A C 1
ATOM 6659 O O . ILE A 1 852 ? 82.519 18.275 7.746 1.00 61.78 852 ILE A O 1
ATOM 6663 N N . HIS A 1 853 ? 84.614 18.875 8.261 1.00 64.81 853 HIS A N 1
ATOM 6664 C CA . HIS A 1 853 ? 84.435 20.276 7.870 1.00 64.81 853 HIS A CA 1
ATOM 6665 C C . HIS A 1 853 ? 84.257 20.458 6.345 1.00 64.81 853 HIS A C 1
ATOM 6667 O O . HIS A 1 853 ? 83.612 21.418 5.904 1.00 64.81 853 HIS A O 1
ATOM 6673 N N . ARG A 1 854 ? 84.784 19.537 5.520 1.00 68.62 854 ARG A N 1
ATOM 6674 C CA . ARG A 1 854 ? 84.558 19.508 4.062 1.00 68.62 854 ARG A CA 1
ATOM 6675 C C . ARG A 1 854 ? 83.118 19.098 3.721 1.00 68.62 854 ARG A C 1
ATOM 6677 O O . ARG A 1 854 ? 82.469 19.778 2.925 1.00 68.62 854 ARG A O 1
ATOM 6684 N N . LEU A 1 855 ? 82.595 18.057 4.373 1.00 61.69 855 LEU A N 1
ATOM 6685 C CA . LEU A 1 855 ? 81.220 17.576 4.171 1.00 61.69 855 LEU A CA 1
ATOM 6686 C C . LEU A 1 855 ? 80.159 18.589 4.643 1.00 61.69 855 LEU A C 1
ATOM 6688 O O . LEU A 1 855 ? 79.102 18.717 4.022 1.00 61.69 855 LEU A O 1
ATOM 6692 N N . GLU A 1 856 ? 80.441 19.373 5.688 1.00 65.19 856 GLU A N 1
ATOM 6693 C CA . GLU A 1 856 ? 79.547 20.448 6.143 1.00 65.19 856 GLU A CA 1
ATOM 6694 C C . GLU A 1 856 ? 79.483 21.639 5.165 1.00 65.19 856 GLU A C 1
ATOM 6696 O O . GLU A 1 856 ? 78.414 22.233 4.987 1.00 65.19 856 GLU A O 1
ATOM 6701 N N . GLN A 1 857 ? 80.578 21.973 4.467 1.00 65.19 857 GLN A N 1
ATOM 6702 C CA . GLN A 1 857 ? 80.570 23.042 3.457 1.00 65.19 857 GLN A CA 1
ATOM 6703 C C . GLN A 1 857 ? 79.862 22.645 2.155 1.00 65.19 857 GLN A C 1
ATOM 6705 O O . GLN A 1 857 ? 79.141 23.474 1.592 1.00 65.19 857 GLN A O 1
ATOM 6710 N N . GLU A 1 858 ? 79.994 21.394 1.705 1.00 65.38 858 GLU A N 1
ATOM 6711 C CA . GLU A 1 858 ? 79.266 20.884 0.531 1.00 65.38 858 GLU A CA 1
ATOM 6712 C C . GLU A 1 858 ? 77.746 20.879 0.767 1.00 65.38 858 GLU A C 1
ATOM 6714 O O . GLU A 1 858 ? 76.967 21.275 -0.106 1.00 65.38 858 GLU A O 1
ATOM 6719 N N . ASN A 1 859 ? 77.313 20.549 1.988 1.00 63.16 859 ASN A N 1
ATOM 6720 C CA . ASN A 1 859 ? 75.901 20.557 2.369 1.00 63.16 859 ASN A CA 1
ATOM 6721 C C . ASN A 1 859 ? 75.325 21.991 2.451 1.00 63.16 859 ASN A C 1
ATOM 6723 O O . ASN A 1 859 ? 74.190 22.252 2.041 1.00 63.16 859 ASN A O 1
ATOM 6727 N N . LEU A 1 860 ? 76.134 22.968 2.885 1.00 66.94 860 LEU A N 1
ATOM 6728 C CA . LEU A 1 860 ? 75.762 24.390 2.891 1.00 66.94 860 LEU A CA 1
ATOM 6729 C C . LEU A 1 860 ? 75.652 24.978 1.467 1.00 66.94 860 LEU A C 1
ATOM 6731 O O . LEU A 1 860 ? 74.827 25.863 1.217 1.00 66.94 860 LEU A O 1
ATOM 6735 N N . GLN A 1 861 ? 76.463 24.494 0.520 1.00 64.38 861 GLN A N 1
ATOM 6736 C CA . GLN A 1 861 ? 76.426 24.902 -0.890 1.00 64.38 861 GLN A CA 1
ATOM 6737 C C . GLN A 1 861 ? 75.208 24.320 -1.625 1.00 64.38 861 GLN A C 1
ATOM 6739 O O . GLN A 1 861 ? 74.529 25.051 -2.355 1.00 64.38 861 GLN A O 1
ATOM 6744 N N . ALA A 1 862 ? 74.870 23.055 -1.353 1.00 60.81 862 ALA A N 1
ATOM 6745 C CA . ALA A 1 862 ? 73.654 22.409 -1.849 1.00 60.81 862 ALA A CA 1
ATOM 6746 C C . ALA A 1 862 ? 72.379 23.106 -1.330 1.00 60.81 862 ALA A C 1
ATOM 6748 O O . ALA A 1 862 ? 71.444 23.348 -2.098 1.00 60.81 862 ALA A O 1
ATOM 6749 N N . GLY A 1 863 ? 72.372 23.537 -0.062 1.00 65.69 863 GLY A N 1
ATOM 6750 C CA . GLY A 1 863 ? 71.278 24.321 0.524 1.00 65.69 863 GLY A CA 1
ATOM 6751 C C . GLY A 1 863 ? 71.018 25.652 -0.199 1.00 65.69 863 GLY A C 1
ATOM 6752 O O . GLY A 1 863 ? 69.871 25.969 -0.517 1.00 65.69 863 GLY A O 1
ATOM 6753 N N . ARG A 1 864 ? 72.073 26.401 -0.559 1.00 68.06 864 ARG A N 1
ATOM 6754 C CA . ARG A 1 864 ? 71.939 27.678 -1.295 1.00 68.06 864 ARG A CA 1
ATOM 6755 C C . ARG A 1 864 ? 71.458 27.494 -2.740 1.00 68.06 864 ARG A C 1
ATOM 6757 O O . ARG A 1 864 ? 70.729 28.346 -3.244 1.00 68.06 864 ARG A O 1
ATOM 6764 N N . GLN A 1 865 ? 71.825 26.396 -3.407 1.00 60.84 865 GLN A N 1
ATOM 6765 C CA . GLN A 1 865 ? 71.318 26.069 -4.750 1.00 60.84 865 GLN A CA 1
ATOM 6766 C C . GLN A 1 865 ? 69.832 25.689 -4.736 1.00 60.84 865 GLN A C 1
ATOM 6768 O O . GLN A 1 865 ? 69.086 26.105 -5.624 1.00 60.84 865 GLN A O 1
ATOM 6773 N N . ILE A 1 866 ? 69.378 24.967 -3.709 1.00 65.12 866 ILE A N 1
ATOM 6774 C CA . ILE A 1 866 ? 67.962 24.617 -3.534 1.00 65.12 866 ILE A CA 1
ATOM 6775 C C . ILE A 1 866 ? 67.118 25.870 -3.252 1.00 65.12 866 ILE A C 1
ATOM 6777 O O . ILE A 1 866 ? 66.014 26.004 -3.781 1.00 65.12 866 ILE A O 1
ATOM 6781 N N . GLU A 1 867 ? 67.638 26.824 -2.480 1.00 64.56 867 GLU A N 1
ATOM 6782 C CA . GLU A 1 867 ? 66.939 28.079 -2.178 1.00 64.56 867 GLU A CA 1
ATOM 6783 C C . GLU A 1 867 ? 66.863 29.024 -3.393 1.00 64.56 867 GLU A C 1
ATOM 6785 O O . GLU A 1 867 ? 65.823 29.642 -3.639 1.00 64.56 867 GLU A O 1
ATOM 6790 N N . LEU A 1 868 ? 67.904 29.050 -4.236 1.00 66.75 868 LEU A N 1
ATOM 6791 C CA . LEU A 1 868 ? 67.888 29.756 -5.523 1.00 66.75 868 LEU A CA 1
ATOM 6792 C C . LEU A 1 868 ? 66.867 29.146 -6.502 1.00 66.75 868 LEU A C 1
ATOM 6794 O O . LEU A 1 868 ? 66.130 29.881 -7.160 1.00 66.75 868 LEU A O 1
ATOM 6798 N N . LEU A 1 869 ? 66.772 27.812 -6.565 1.00 62.59 869 LEU A N 1
ATOM 6799 C CA . LEU A 1 869 ? 65.797 27.106 -7.406 1.00 62.59 869 LEU A CA 1
ATOM 6800 C C . LEU A 1 869 ? 64.354 27.312 -6.926 1.00 62.59 869 LEU A C 1
ATOM 6802 O O . LEU A 1 869 ? 63.461 27.486 -7.751 1.00 62.59 869 LEU A O 1
ATOM 6806 N N . ARG A 1 870 ? 64.118 27.371 -5.609 1.00 67.56 870 ARG A N 1
ATOM 6807 C CA . ARG A 1 870 ? 62.798 27.706 -5.044 1.00 67.56 870 ARG A CA 1
ATOM 6808 C C . ARG A 1 870 ? 62.382 29.142 -5.360 1.00 67.56 870 ARG A C 1
ATOM 6810 O O . ARG A 1 870 ? 61.219 29.373 -5.681 1.00 67.56 870 ARG A O 1
ATOM 6817 N N . LYS A 1 871 ? 63.323 30.092 -5.331 1.00 69.06 871 LYS A N 1
ATOM 6818 C CA . LYS A 1 871 ? 63.057 31.488 -5.705 1.00 69.06 871 LYS A CA 1
ATOM 6819 C C . LYS A 1 871 ? 62.732 31.630 -7.197 1.00 69.06 871 LYS A C 1
ATOM 6821 O O . LYS A 1 871 ? 61.741 32.264 -7.538 1.00 69.06 871 LYS A O 1
ATOM 6826 N N . LEU A 1 872 ? 63.484 30.954 -8.070 1.00 68.19 872 LEU A N 1
ATOM 6827 C CA . LEU A 1 872 ? 63.212 30.922 -9.515 1.00 68.19 872 LEU A CA 1
ATOM 6828 C C . LEU A 1 872 ? 61.873 30.249 -9.855 1.00 68.19 872 LEU A C 1
ATOM 6830 O O . LEU A 1 872 ? 61.182 30.693 -10.770 1.00 68.19 872 LEU A O 1
ATOM 6834 N N . LEU A 1 873 ? 61.480 29.212 -9.109 1.00 68.19 873 LEU A N 1
ATOM 6835 C CA . LEU A 1 873 ? 60.181 28.556 -9.276 1.00 68.19 873 LEU A CA 1
ATOM 6836 C C . LEU A 1 873 ? 59.025 29.482 -8.857 1.00 68.19 873 LEU A C 1
ATOM 6838 O O . LEU A 1 873 ? 58.050 29.610 -9.593 1.00 68.19 873 LEU A O 1
ATOM 6842 N N . SER A 1 874 ? 59.174 30.193 -7.734 1.00 69.94 874 SER A N 1
ATOM 6843 C CA . SER A 1 874 ? 58.199 31.187 -7.267 1.00 69.94 874 SER A CA 1
ATOM 6844 C C . SER A 1 874 ? 58.044 32.355 -8.249 1.00 69.94 874 SER A C 1
ATOM 6846 O O . SER A 1 874 ? 56.924 32.783 -8.530 1.00 69.94 874 SER A O 1
ATOM 6848 N N . ASP A 1 875 ? 59.147 32.863 -8.804 1.00 68.88 875 ASP A N 1
ATOM 6849 C CA . ASP A 1 875 ? 59.115 33.946 -9.794 1.00 68.88 875 ASP A CA 1
ATOM 6850 C C . ASP A 1 875 ? 58.469 33.479 -11.118 1.00 68.88 875 ASP A C 1
ATOM 6852 O O . ASP A 1 875 ? 57.705 34.224 -11.741 1.00 68.88 875 ASP A O 1
ATOM 6856 N N . ALA A 1 876 ? 58.683 32.217 -11.517 1.00 65.44 876 ALA A N 1
ATOM 6857 C CA . ALA A 1 876 ? 58.040 31.611 -12.686 1.00 65.44 876 ALA A CA 1
ATOM 6858 C C . ALA A 1 876 ? 56.525 31.399 -12.494 1.00 65.44 876 ALA A C 1
ATOM 6860 O O . ALA A 1 876 ? 55.739 31.612 -13.423 1.00 65.44 876 ALA A O 1
ATOM 6861 N N . GLU A 1 877 ? 56.085 31.025 -11.292 1.00 67.88 877 GLU A N 1
ATOM 6862 C CA . GLU A 1 877 ? 54.662 30.897 -10.957 1.00 67.88 877 GLU A CA 1
ATOM 6863 C C . GLU A 1 877 ? 53.957 32.259 -10.912 1.00 67.88 877 GLU A C 1
ATOM 6865 O O . GLU A 1 877 ? 52.837 32.399 -11.424 1.00 67.88 877 GLU A O 1
ATOM 6870 N N . LEU A 1 878 ? 54.628 33.297 -10.400 1.00 71.38 878 LEU A N 1
ATOM 6871 C CA . LEU A 1 878 ? 54.117 34.668 -10.414 1.00 71.38 878 LEU A CA 1
ATOM 6872 C C . LEU A 1 878 ? 53.965 35.188 -11.856 1.00 71.38 878 LEU A C 1
ATOM 6874 O O . LEU A 1 878 ? 52.918 35.738 -12.213 1.00 71.38 878 LEU A O 1
ATOM 6878 N N . ALA A 1 879 ? 54.962 34.938 -12.713 1.00 66.75 879 ALA A N 1
ATOM 6879 C CA . ALA A 1 879 ? 54.926 35.294 -14.131 1.00 66.75 879 ALA A CA 1
ATOM 6880 C C . ALA A 1 879 ? 53.812 34.553 -14.891 1.00 66.75 879 ALA A C 1
ATOM 6882 O O . ALA A 1 879 ? 53.082 35.173 -15.667 1.00 66.75 879 ALA A O 1
ATOM 6883 N N . LYS A 1 880 ? 53.608 33.256 -14.619 1.00 70.25 880 LYS A N 1
ATOM 6884 C CA . LYS A 1 880 ? 52.514 32.447 -15.187 1.00 70.25 880 LYS A CA 1
ATOM 6885 C C . LYS A 1 880 ? 51.137 32.981 -14.789 1.00 70.25 880 LYS A C 1
ATOM 6887 O O . LYS A 1 880 ? 50.225 33.031 -15.616 1.00 70.25 880 LYS A O 1
ATOM 6892 N N . THR A 1 881 ? 50.990 33.413 -13.540 1.00 70.94 881 THR A N 1
ATOM 6893 C CA . THR A 1 881 ? 49.731 33.962 -13.020 1.00 70.94 881 THR A CA 1
ATOM 6894 C C . THR A 1 881 ? 49.423 35.331 -13.634 1.00 70.94 881 THR A C 1
ATOM 6896 O O . THR A 1 881 ? 48.276 35.603 -13.994 1.00 70.94 881 THR A O 1
ATOM 6899 N N . GLN A 1 882 ? 50.445 36.171 -13.826 1.00 68.88 882 GLN A N 1
ATOM 6900 C CA . GLN A 1 882 ? 50.301 37.465 -14.496 1.00 68.88 882 GLN A CA 1
ATOM 6901 C C . GLN A 1 882 ? 49.981 37.306 -15.993 1.00 68.88 882 GLN A C 1
ATOM 6903 O O . GLN A 1 882 ? 49.071 37.963 -16.489 1.00 68.88 882 GLN A O 1
ATOM 6908 N N . LEU A 1 883 ? 50.629 36.363 -16.690 1.00 64.38 883 LEU A N 1
ATOM 6909 C CA . LEU A 1 883 ? 50.313 36.006 -18.083 1.00 64.38 883 LEU A CA 1
ATOM 6910 C C . LEU A 1 883 ? 48.873 35.502 -18.250 1.00 64.38 883 LEU A C 1
ATOM 6912 O O . LEU A 1 883 ? 48.228 35.806 -19.251 1.00 64.38 883 LEU A O 1
ATOM 6916 N N . GLY A 1 884 ? 48.344 34.768 -17.267 1.00 69.31 884 GLY A N 1
ATOM 6917 C CA . GLY A 1 884 ? 46.944 34.339 -17.256 1.00 69.31 884 GLY A CA 1
ATOM 6918 C C . GLY A 1 884 ? 45.958 35.507 -17.152 1.00 69.31 884 GLY A C 1
ATOM 6919 O O . GLY A 1 884 ? 44.957 35.525 -17.867 1.00 69.31 884 GLY A O 1
ATOM 6920 N N . LYS A 1 885 ? 46.262 36.507 -16.312 1.00 69.38 885 LYS A N 1
ATOM 6921 C CA . LYS A 1 885 ? 45.442 37.723 -16.163 1.00 69.38 885 LYS A CA 1
ATOM 6922 C C . LYS A 1 885 ? 45.497 38.608 -17.409 1.00 69.38 885 LYS A C 1
ATOM 6924 O O . LYS A 1 885 ? 44.445 39.010 -17.902 1.00 69.38 885 LYS A O 1
ATOM 6929 N N . ASP A 1 886 ? 46.690 38.822 -17.962 1.00 63.41 886 ASP A N 1
ATOM 6930 C CA . ASP A 1 886 ? 46.885 39.589 -19.197 1.00 63.41 886 ASP A CA 1
ATOM 6931 C C . ASP A 1 886 ? 46.151 38.913 -20.385 1.00 63.41 886 ASP A C 1
ATOM 6933 O O . ASP A 1 886 ? 45.545 39.586 -21.221 1.00 63.41 886 ASP A O 1
ATOM 6937 N N . LEU A 1 887 ? 46.116 37.572 -20.433 1.00 61.88 887 LEU A N 1
ATOM 6938 C CA . LEU A 1 887 ? 45.391 36.802 -21.455 1.00 61.88 887 LEU A CA 1
ATOM 6939 C C . LEU A 1 887 ? 43.862 36.904 -21.316 1.00 61.88 887 LEU A C 1
ATOM 6941 O O . LEU A 1 887 ? 43.152 36.896 -22.324 1.00 61.88 887 LEU A O 1
ATOM 6945 N N . GLU A 1 888 ? 43.330 36.987 -20.095 1.00 66.31 888 GLU A N 1
ATOM 6946 C CA . GLU A 1 888 ? 41.893 37.198 -19.874 1.00 66.31 888 GLU A CA 1
ATOM 6947 C C . GLU A 1 888 ? 41.449 38.634 -20.189 1.00 66.31 888 GLU A C 1
ATOM 6949 O O . GLU A 1 888 ? 40.367 38.820 -20.757 1.00 66.31 888 GLU A O 1
ATOM 6954 N N . GLU A 1 889 ? 42.274 39.642 -19.888 1.00 66.88 889 GLU A N 1
ATOM 6955 C CA . GLU A 1 889 ? 42.004 41.038 -20.260 1.00 66.88 889 GLU A CA 1
ATOM 6956 C C . GLU A 1 889 ? 42.011 41.242 -21.783 1.00 66.88 889 GLU A C 1
ATOM 6958 O O . GLU A 1 889 ? 41.080 41.844 -22.326 1.00 66.88 889 GLU A O 1
ATOM 6963 N N . GLU A 1 890 ? 42.983 40.672 -22.502 1.00 61.94 890 GLU A N 1
ATOM 6964 C CA . GLU A 1 890 ? 43.050 40.776 -23.970 1.00 61.94 890 GLU A CA 1
ATOM 6965 C C . GLU A 1 890 ? 41.917 39.987 -24.663 1.00 61.94 890 GLU A C 1
ATOM 6967 O O . GLU A 1 890 ? 41.367 40.442 -25.672 1.00 61.94 890 GLU A O 1
ATOM 6972 N N . LYS A 1 891 ? 41.468 38.860 -24.080 1.00 61.25 891 LYS A N 1
ATOM 6973 C CA . LYS A 1 891 ? 40.264 38.132 -24.535 1.00 61.25 891 LYS A CA 1
ATOM 6974 C C . LYS A 1 891 ? 38.977 38.935 -24.339 1.00 61.25 891 LYS A C 1
ATOM 6976 O O . LYS A 1 891 ? 38.082 38.844 -25.177 1.00 61.25 891 LYS A O 1
ATOM 6981 N N . ARG A 1 892 ? 38.872 39.737 -23.273 1.00 64.25 892 ARG A N 1
ATOM 6982 C CA . ARG A 1 892 ? 37.729 40.645 -23.055 1.00 64.25 892 ARG A CA 1
ATOM 6983 C C . ARG A 1 892 ? 37.741 41.850 -24.002 1.00 64.25 892 ARG A C 1
ATOM 6985 O O . ARG A 1 892 ? 36.670 42.350 -24.333 1.00 64.25 892 ARG A O 1
ATOM 6992 N N . ALA A 1 893 ? 38.913 42.289 -24.464 1.00 61.06 893 ALA A N 1
ATOM 6993 C CA . ALA A 1 893 ? 39.075 43.436 -25.364 1.00 61.06 893 ALA A CA 1
ATOM 6994 C C . ALA A 1 893 ? 39.034 43.094 -26.873 1.00 61.06 893 ALA A C 1
ATOM 6996 O O . ALA A 1 893 ? 39.097 44.003 -27.701 1.00 61.06 893 ALA A O 1
ATOM 6997 N N . ASN A 1 894 ? 38.916 41.809 -27.237 1.00 59.62 894 ASN A N 1
ATOM 6998 C CA . ASN A 1 894 ? 38.850 41.292 -28.615 1.00 59.62 894 ASN A CA 1
ATOM 6999 C C . ASN A 1 894 ? 39.994 41.782 -29.533 1.00 59.62 894 ASN A C 1
ATOM 7001 O O . ASN A 1 894 ? 39.780 42.096 -30.707 1.00 59.62 894 ASN A O 1
ATOM 7005 N N . ARG A 1 895 ? 41.215 41.872 -28.988 1.00 63.50 895 ARG A N 1
ATOM 7006 C CA . ARG A 1 895 ? 42.442 42.203 -29.731 1.00 63.50 895 ARG A CA 1
ATOM 7007 C C . ARG A 1 895 ? 43.266 40.934 -30.010 1.00 63.50 895 ARG A C 1
ATOM 7009 O O . ARG A 1 895 ? 43.141 39.956 -29.272 1.00 63.50 895 ARG A O 1
ATOM 7016 N N . PRO A 1 896 ? 44.105 40.903 -31.064 1.00 58.19 896 PRO A N 1
ATOM 7017 C CA . PRO A 1 896 ? 44.920 39.733 -31.383 1.00 58.19 896 PRO A CA 1
ATOM 7018 C C . PRO A 1 896 ? 45.948 39.442 -30.281 1.00 58.19 896 PRO A C 1
ATOM 7020 O O . PRO A 1 896 ? 46.901 40.191 -30.075 1.00 58.19 896 PRO A O 1
ATOM 7023 N N . TRP A 1 897 ? 45.749 38.330 -29.577 1.00 52.28 897 TRP A N 1
ATOM 7024 C CA . TRP A 1 897 ? 46.449 37.953 -28.343 1.00 52.28 897 TRP A CA 1
ATOM 7025 C C . TRP A 1 897 ? 47.947 37.627 -28.508 1.00 52.28 897 TRP A C 1
ATOM 7027 O O . TRP A 1 897 ? 48.651 37.483 -27.514 1.00 52.28 897 TRP A O 1
ATOM 7037 N N . TRP A 1 898 ? 48.460 37.526 -29.738 1.00 58.03 898 TRP A N 1
ATOM 7038 C CA . TRP A 1 898 ? 49.861 37.176 -30.008 1.00 58.03 898 TRP A CA 1
ATOM 7039 C C . TRP A 1 898 ? 50.819 38.376 -30.062 1.00 58.03 898 TRP A C 1
ATOM 7041 O O . TRP A 1 898 ? 52.029 38.181 -30.004 1.00 58.03 898 TRP A O 1
ATOM 7051 N N . ILE A 1 899 ? 50.320 39.616 -30.134 1.00 54.41 899 ILE A N 1
ATOM 7052 C CA . ILE A 1 899 ? 51.172 40.800 -30.369 1.00 54.41 899 ILE A CA 1
ATOM 7053 C C . ILE A 1 899 ? 51.978 41.214 -29.121 1.00 54.41 899 ILE A C 1
ATOM 7055 O O . ILE A 1 899 ? 53.050 41.787 -29.256 1.00 54.41 899 ILE A O 1
ATOM 7059 N N . LYS A 1 900 ? 51.534 40.869 -27.904 1.00 52.00 900 LYS A N 1
ATOM 7060 C CA . LYS A 1 900 ? 52.282 41.154 -26.658 1.00 52.00 900 LYS A CA 1
ATOM 7061 C C . LYS A 1 900 ? 53.227 40.037 -26.204 1.00 52.00 900 LYS A C 1
ATOM 7063 O O . LYS A 1 900 ? 54.049 40.267 -25.324 1.00 52.00 900 LYS A O 1
ATOM 7068 N N . ILE A 1 901 ? 53.114 38.837 -26.773 1.00 51.69 901 ILE A N 1
ATOM 7069 C CA . ILE A 1 901 ? 53.921 37.675 -26.359 1.00 51.69 901 ILE A CA 1
ATOM 7070 C C . ILE A 1 901 ? 55.337 37.726 -26.967 1.00 51.69 901 ILE A C 1
ATOM 7072 O O . ILE A 1 901 ? 56.230 37.040 -26.484 1.00 51.69 901 ILE A O 1
ATOM 7076 N N . GLN A 1 902 ? 55.579 38.586 -27.964 1.00 48.59 902 GLN A N 1
ATOM 7077 C CA . GLN A 1 902 ? 56.889 38.723 -28.612 1.00 48.59 902 GLN A CA 1
ATOM 7078 C C . GLN A 1 902 ? 57.897 39.610 -27.854 1.00 48.59 902 GLN A C 1
ATOM 7080 O O . GLN A 1 902 ? 59.091 39.420 -28.040 1.00 48.59 902 GLN A O 1
ATOM 7085 N N . ASP A 1 903 ? 57.445 40.515 -26.977 1.00 48.59 903 ASP A N 1
ATOM 7086 C CA . ASP A 1 903 ? 58.323 41.469 -26.265 1.00 48.59 903 ASP A CA 1
ATOM 7087 C C . ASP A 1 903 ? 58.722 41.026 -24.841 1.00 48.59 903 ASP A C 1
ATOM 7089 O O . ASP A 1 903 ? 59.494 41.711 -24.172 1.00 48.59 903 ASP A O 1
ATOM 7093 N N . LYS A 1 904 ? 58.177 39.909 -24.338 1.00 49.72 904 LYS A N 1
ATOM 7094 C CA . LYS A 1 904 ? 58.378 39.443 -22.947 1.00 49.72 904 LYS A CA 1
ATOM 7095 C C . LYS A 1 904 ? 59.030 38.061 -22.814 1.00 49.72 904 LYS A C 1
ATOM 7097 O O . LYS A 1 904 ? 59.159 37.592 -21.684 1.00 49.72 904 LYS A O 1
ATOM 7102 N N . PHE A 1 905 ? 59.390 37.418 -23.925 1.00 41.34 905 PHE A N 1
ATOM 7103 C CA . PHE A 1 905 ? 60.144 36.162 -23.915 1.00 41.34 905 PHE A CA 1
ATOM 7104 C C . PHE A 1 905 ? 61.648 36.408 -23.846 1.00 41.34 905 PHE A C 1
ATOM 7106 O O . PHE A 1 905 ? 62.117 37.321 -24.562 1.00 41.34 905 PHE A O 1
#

Organism: NCBI:txid2563114

InterPro domains:
  IPR003593 AAA+ ATPase domain [SM00382] (225-387)
  IPR010285 DNA helicase Pif1-like, DEAD-box helicase domain [PF05970] (222-378)
  IPR012337 Ribonuclease H-like superfamily [SSF53098] (2-187)
  IPR013520 Ribonuclease H-like domain [PF00929] (3-175)
  IPR013520 Ribonuclease H-like domain [SM00479] (1-186)
  IPR027417 P-loop containing nucleoside triphosphate hydrolase [G3DSA:3.40.50.300] (208-386)
  IPR027417 P-loop containing nucleoside triphosphate hydrolase [G3DSA:3.40.50.300] (547-620)
  IPR027417 P-loop containing nucleoside triphosphate hydrolase [SSF52540] (212-404)
  IPR027417 P-loop containing nucleoside triphosphate hydrolase [SSF52540] (344-621)
  IPR036397 Ribonuclease H superfamily [G3DSA:3.30.420.10] (1-189)
  IPR051055 PIF1 DNA helicase [PTHR47642] (227-669)

Secondary structure (DSSP, 8-state):
-EEEEEEEESS--S-TTS-TT-TTTSPPEEEEEEEEE-TT--EEEEEEEEBP-SS----HHHHHHH---HHHHHHHPBPHHHHHHHHHHHHHT-SEEEETTHHHHHHHHHHHHHHTTPPPTTTTSEEEEHHHHTTTS--SS-SSPPPHHHHHHHHHSSPPTT-S-HHHHHHHHHHHHHHHHHTTPPP----------GGG---------TT-HHHHHHHHHHHH----EEEEE-TTSSHHHHHHHHHHH-SS-EEEEESSHHHHHHHTSEEHHHHHTPPSSPPPTT-TTSPP-SB-TTT--BSSHHHHHHHHH--EEEETTGGG-BHHHHHHHHHHHHHHTT-TTSGGGG-EEEEES-TTSPPPP--HHHHHHHTTT-S-SBGGG-THHHHSPPEEEEE---SS-S-HHHHHHHHHHHHT---HHHHHHHHTTB-SS----TT-EEEESSHHHHHHHHHHHHHH--SPEEEEEPEEEES--GGG-SS-SEEEEETT-EEEE-S---SSS-S--TT-EEEEEEE-SS-EEEEETTS-EEE---EEEEEEEEEEETTTTEEEEEEEEEEEE-SEEE-SEEETTTTTT--BSSEEEE-TT---STTHHHHHHTTBSSSTTEEESS---GGG----HHHHHHHHTTT-HHHHHHHHHHHHHHHHHHHHHHHHHTT-HHHHHHHHHHHHHHS-GGGSHHHHHHHHHHHHHHHHHHHHHHHHHHHHHHHHHHHHHHHHHHHHHHHHHHHHHHHHHHHHHHHHHHHHHHHHHHHHHHHHHHHHHHHHHHHHHHHHHHHHHHHHHHHHHTTT-SSSTTS------S-SSSSSSSTTSSSSSTTSSSS-SSSTTTHHHHHHHHHHHHHHHHHHHHHHHHHHHHHHHHHHHHHHHHHHHHHHHT--TTTTSSS--

pLDDT: mean 78.66, std 15.07, range [23.52, 96.69]

Radius of gyration: 49.32 Å; chains: 1; bounding box: 194×80×80 Å

Sequence (905 aa):
MYLVFDTETTGLPASFSAPLTDSSNWPRLVELAWGIYDENGQERGTGQLLVRPEGFAIPAESVSIHGITTEQATAQGVELSEALDQLVLAAGECRYVAAHNLEYDLAIVGAELHRLGRPAFGADKQLVCTMRMGTNLETGKRSKPPKLHELHTALFGEEMQGAHRAGADVAACARCLFALLQRGVSLQAPNLPLPKAAPRAKSTLPTLDLDNREFQLALDLIENTNRSVFLTGKAGTGKSTFLRYIVAHTRKKAIVVAPTGVAALNAGGMTIHKMFGLPFGIMQPNDHRIVYFGPQRYTGECLNQAKYDLLQAVELVIIDEVSMVRADILDAVDRSLRLNSRRLREPFGGKQVLLVGDAYQLPPVLVPADRQLYERFYTTRYFFGARVFDQFPLITVELRKAYRQQDPHFIGLLDRVRTNEAGPADMRVLNGRLTDAPKALGRGITLSTRNKDAEDHNANELAKLTSPLVKFNAVVTGDFAESDFPTARELVLKCGAQVMFVKNDSGEAPRWVNGTIGRIVKLEKSIVEVETEQGATYTVEAVTWDKCAYGYDEATGRIESKVIGTFTQRPLKLAWALTVHKSQGLTFDAVEINAPGGFFDSGQLYVALSRCRSFEGLQLRTTVAPRDVRVSQEVVALHRSANDEQQIATALEEARPTKLYQQSIMLLNRGDLPGAVATFCEALSLRNDAIQPLFSRLLRHKLQGYVRAKQELAKLKPAHEALLAETQVAAALQVVKAAQEQEALAALQLDLDNARTQSELQKRQLKSLAADSKQKERQWEQERQQLQAQLEQAQRELKKEQKKSSWLEELRLYTKQEHVEQLQQTELEYVELLSLVEDCASDTQAEANEEIHRLEQENLQAGRQIELLRKLLSDAELAKTQLGKDLEEEKRANRPWWIKIQDKF